Protein AF-0000000080190382 (afdb_homodimer)

Radius of gyration: 27.74 Å; Cα contacts (8 Å, |Δi|>4): 2835; chains: 2; bounding box: 69×84×64 Å

InterPro domains:
  IPR012340 Nucleic acid-binding, OB-fold [SSF50249] (338-450)
  IPR016039 Thiolase-like [G3DSA:3.40.47.10] (1-316)
  IPR016039 Thiolase-like [SSF53901] (3-155)
  IPR016039 Thiolase-like [SSF53901] (144-285)
  IPR022002 ChsH2, rubredoxin-like zinc ribbon domain [PF12172] (338-370)

pLDDT: mean 93.38, std 7.92, range [48.69, 98.94]

Structure (mmCIF, N/CA/C/O backbone):
data_AF-0000000080190382-model_v1
#
loop_
_entity.id
_entity.type
_entity.pdbx_description
1 polymer 'Hydroxymethylglutaryl-CoA synthase'
#
loop_
_atom_site.group_PDB
_atom_site.id
_atom_site.type_symbol
_atom_site.label_atom_id
_atom_site.label_alt_id
_atom_site.label_comp_id
_atom_site.label_asym_id
_atom_site.label_entity_id
_atom_site.label_seq_id
_atom_site.pdbx_PDB_ins_code
_atom_site.Cartn_x
_atom_site.Cartn_y
_atom_site.Cartn_z
_atom_site.occupancy
_atom_site.B_iso_or_equiv
_atom_site.auth_seq_id
_atom_site.auth_comp_id
_atom_site.auth_asym_id
_atom_site.auth_atom_id
_atom_site.pdbx_PDB_model_num
ATOM 1 N N . MET A 1 1 ? 10.406 -15.445 15.453 1 95.19 1 MET A N 1
ATOM 2 C CA . MET A 1 1 ? 9.859 -16.344 14.445 1 95.19 1 MET A CA 1
ATOM 3 C C . MET A 1 1 ? 10.953 -16.844 13.5 1 95.19 1 MET A C 1
ATOM 5 O O . MET A 1 1 ? 11.992 -16.188 13.359 1 95.19 1 MET A O 1
ATOM 9 N N . ARG A 1 2 ? 10.711 -18.094 13 1 97.88 2 ARG A N 1
ATOM 10 C CA . ARG A 1 2 ? 11.641 -18.766 12.094 1 97.88 2 ARG A CA 1
ATOM 11 C C . ARG A 1 2 ? 11 -19.031 10.742 1 97.88 2 ARG A C 1
ATOM 13 O O . ARG A 1 2 ? 9.773 -18.938 10.602 1 97.88 2 ARG A O 1
ATOM 20 N N . VAL A 1 3 ? 11.844 -19.25 9.734 1 98.69 3 VAL A N 1
ATOM 21 C CA . VAL A 1 3 ? 11.352 -19.578 8.398 1 98.69 3 VAL A CA 1
ATOM 22 C C . VAL A 1 3 ? 10.992 -21.062 8.328 1 98.69 3 VAL A C 1
ATOM 24 O O . VAL A 1 3 ? 11.844 -21.922 8.555 1 98.69 3 VAL A O 1
ATOM 27 N N . ALA A 1 4 ? 9.742 -21.344 7.906 1 98.62 4 ALA A N 1
ATOM 28 C CA . ALA A 1 4 ? 9.266 -22.734 7.91 1 98.62 4 ALA A CA 1
ATOM 29 C C . ALA A 1 4 ? 9.164 -23.281 6.492 1 98.62 4 ALA A C 1
ATOM 31 O O . ALA A 1 4 ? 9.258 -24.484 6.281 1 98.62 4 ALA A O 1
ATOM 32 N N . GLY A 1 5 ? 8.977 -22.453 5.559 1 98.62 5 GLY A N 1
ATOM 33 C CA . GLY A 1 5 ? 8.867 -22.812 4.152 1 98.62 5 GLY A CA 1
ATOM 34 C C . GLY A 1 5 ? 8.914 -21.609 3.23 1 98.62 5 GLY A C 1
ATOM 35 O O . GLY A 1 5 ? 8.594 -20.484 3.643 1 98.62 5 GLY A O 1
ATOM 36 N N . VAL A 1 6 ? 9.383 -21.875 2.045 1 98.75 6 VAL A N 1
ATOM 37 C CA . VAL A 1 6 ? 9.484 -20.812 1.037 1 98.75 6 VAL A CA 1
ATOM 38 C C . VAL A 1 6 ? 8.875 -21.297 -0.277 1 98.75 6 VAL A C 1
ATOM 40 O O . VAL A 1 6 ? 9.031 -22.469 -0.647 1 98.75 6 VAL A O 1
ATOM 43 N N . GLY A 1 7 ? 8.078 -20.453 -0.912 1 98.62 7 GLY A N 1
ATOM 44 C CA . GLY A 1 7 ? 7.504 -20.703 -2.227 1 98.62 7 GLY A CA 1
ATOM 45 C C . GLY A 1 7 ? 7.766 -19.578 -3.213 1 98.62 7 GLY A C 1
ATOM 46 O O . GLY A 1 7 ? 7.934 -18.422 -2.816 1 98.62 7 GLY A O 1
ATOM 47 N N . ALA A 1 8 ? 7.859 -19.938 -4.48 1 98.56 8 ALA A N 1
ATOM 48 C CA . ALA A 1 8 ? 8.031 -18.922 -5.516 1 98.56 8 ALA A CA 1
ATOM 49 C C . ALA A 1 8 ? 7.309 -19.312 -6.801 1 98.56 8 ALA A C 1
ATOM 51 O O . ALA A 1 8 ? 7.117 -20.5 -7.066 1 98.56 8 ALA A O 1
ATOM 52 N N . TYR A 1 9 ? 6.898 -18.359 -7.504 1 98.06 9 TYR A N 1
ATOM 53 C CA . TYR A 1 9 ? 6.25 -18.516 -8.797 1 98.06 9 TYR A CA 1
ATOM 54 C C . TYR A 1 9 ? 6.68 -17.422 -9.766 1 98.06 9 TYR A C 1
ATOM 56 O O . TYR A 1 9 ? 6.496 -16.234 -9.477 1 98.06 9 TYR A O 1
ATOM 64 N N . VAL A 1 10 ? 7.246 -17.75 -10.859 1 98.38 10 VAL A N 1
ATOM 65 C CA . VAL A 1 10 ? 7.539 -16.875 -11.977 1 98.38 10 VAL A CA 1
ATOM 66 C C . VAL A 1 10 ? 6.809 -17.359 -13.227 1 98.38 10 VAL A C 1
ATOM 68 O O . VAL A 1 10 ? 6.855 -18.547 -13.555 1 98.38 10 VAL A O 1
ATOM 71 N N . PRO A 1 11 ? 6.09 -16.438 -13.891 1 96.12 11 PRO A N 1
ATOM 72 C CA . PRO A 1 11 ? 5.352 -16.875 -15.086 1 96.12 11 PRO A CA 1
ATOM 73 C C . PRO A 1 11 ? 6.242 -17.562 -16.109 1 96.12 11 PRO A C 1
ATOM 75 O O . PRO A 1 11 ? 7.453 -17.312 -16.156 1 96.12 11 PRO A O 1
ATOM 78 N N . ARG A 1 12 ? 5.645 -18.312 -16.953 1 94.88 12 ARG A N 1
ATOM 79 C CA . ARG A 1 12 ? 6.383 -19.234 -17.828 1 94.88 12 ARG A CA 1
ATOM 80 C C . ARG A 1 12 ? 6.984 -18.5 -19.016 1 94.88 12 ARG A C 1
ATOM 82 O O . ARG A 1 12 ? 7.984 -18.938 -19.578 1 94.88 12 ARG A O 1
ATOM 89 N N . PHE A 1 13 ? 6.43 -17.422 -19.453 1 96.31 13 PHE A N 1
ATOM 90 C CA . PHE A 1 13 ? 6.836 -16.75 -20.688 1 96.31 13 PHE A CA 1
ATOM 91 C C . PHE A 1 13 ? 8.023 -15.836 -20.438 1 96.31 13 PHE A C 1
ATOM 93 O O . PHE A 1 13 ? 8.125 -15.211 -19.391 1 96.31 13 PHE A O 1
ATOM 100 N N . ARG A 1 14 ? 8.93 -15.805 -21.438 1 97.88 14 ARG A N 1
ATOM 101 C CA . ARG A 1 14 ? 10.102 -14.938 -21.422 1 97.88 14 ARG A CA 1
ATOM 102 C C . ARG A 1 14 ? 10.141 -14.055 -22.672 1 97.88 14 ARG A C 1
ATOM 104 O O . ARG A 1 14 ? 9.836 -14.508 -23.766 1 97.88 14 ARG A O 1
ATOM 111 N N . LEU A 1 15 ? 10.359 -12.844 -22.469 1 98 15 LEU A N 1
ATOM 112 C CA . LEU A 1 15 ? 10.695 -11.914 -23.547 1 98 15 LEU A CA 1
ATOM 113 C C . LEU A 1 15 ? 12.18 -11.594 -23.547 1 98 15 LEU A C 1
ATOM 115 O O . LEU A 1 15 ? 12.664 -10.875 -22.672 1 98 15 LEU A O 1
ATOM 119 N N . PRO A 1 16 ? 12.898 -12.117 -24.516 1 98.25 16 PRO A N 1
ATOM 120 C CA . PRO A 1 16 ? 14.328 -11.812 -24.562 1 98.25 16 PRO A CA 1
ATOM 121 C C . PRO A 1 16 ? 14.609 -10.328 -24.766 1 98.25 16 PRO A C 1
ATOM 123 O O . PRO A 1 16 ? 13.906 -9.664 -25.531 1 98.25 16 PRO A O 1
ATOM 126 N N . THR A 1 17 ? 15.648 -9.812 -24.109 1 97.56 17 THR A N 1
ATOM 127 C CA . THR A 1 17 ? 16 -8.406 -24.266 1 97.56 17 THR A CA 1
ATOM 128 C C . THR A 1 17 ? 16.438 -8.109 -25.703 1 97.56 17 THR A C 1
ATOM 130 O O . THR A 1 17 ? 16.25 -6.996 -26.188 1 97.56 17 THR A O 1
ATOM 133 N N . ASP A 1 18 ? 16.984 -9.109 -26.375 1 97.31 18 ASP A N 1
ATOM 134 C CA . ASP A 1 18 ? 17.312 -8.953 -27.781 1 97.31 18 ASP A CA 1
ATOM 135 C C . ASP A 1 18 ? 16.078 -8.641 -28.625 1 97.31 18 ASP A C 1
ATOM 137 O O . ASP A 1 18 ? 16.141 -7.859 -29.578 1 97.31 18 ASP A O 1
ATOM 141 N N . ALA A 1 19 ? 15 -9.305 -28.312 1 97.38 19 ALA A N 1
ATOM 142 C CA . ALA A 1 19 ? 13.742 -9.039 -29.016 1 97.38 19 ALA A CA 1
ATOM 143 C C . ALA A 1 19 ? 13.266 -7.609 -28.766 1 97.38 19 ALA A C 1
ATOM 145 O O . ALA A 1 19 ? 12.688 -6.98 -29.641 1 97.38 19 ALA A O 1
ATOM 146 N N . ILE A 1 20 ? 13.477 -7.117 -27.578 1 97.38 20 ILE A N 1
ATOM 147 C CA . ILE A 1 20 ? 13.148 -5.73 -27.266 1 97.38 20 ILE A CA 1
ATOM 148 C C . ILE A 1 20 ? 14.016 -4.793 -28.109 1 97.38 20 ILE A C 1
ATOM 150 O O . ILE A 1 20 ? 13.516 -3.848 -28.719 1 97.38 20 ILE A O 1
ATOM 154 N N . ALA A 1 21 ? 15.312 -5.059 -28.125 1 97.31 21 ALA A N 1
ATOM 155 C CA . ALA A 1 21 ? 16.25 -4.242 -28.891 1 97.31 21 ALA A CA 1
ATOM 156 C C . ALA A 1 21 ? 15.875 -4.223 -30.375 1 97.31 21 ALA A C 1
ATOM 158 O O . ALA A 1 21 ? 15.961 -3.18 -31.031 1 97.31 21 ALA A O 1
ATOM 159 N N . ASP A 1 22 ? 15.547 -5.34 -30.828 1 96.94 22 ASP A N 1
ATOM 160 C CA . ASP A 1 22 ? 15.172 -5.457 -32.219 1 96.94 22 ASP A CA 1
ATOM 161 C C . ASP A 1 22 ? 13.922 -4.629 -32.531 1 96.94 22 ASP A C 1
ATOM 163 O O . ASP A 1 22 ? 13.844 -3.982 -33.594 1 96.94 22 ASP A O 1
ATOM 167 N N . ALA A 1 23 ? 12.992 -4.711 -31.688 1 96.31 23 ALA A N 1
ATOM 168 C CA . ALA A 1 23 ? 11.703 -4.055 -31.922 1 96.31 23 ALA A CA 1
ATOM 169 C C . ALA A 1 23 ? 11.82 -2.543 -31.734 1 96.31 23 ALA A C 1
ATOM 171 O O . ALA A 1 23 ? 11.18 -1.772 -32.469 1 96.31 23 ALA A O 1
ATOM 172 N N . LEU A 1 24 ? 12.625 -2.109 -30.719 1 96.12 24 LEU A N 1
ATOM 173 C CA . LEU A 1 24 ? 12.633 -0.7 -30.344 1 96.12 24 LEU A CA 1
ATOM 174 C C . LEU A 1 24 ? 13.906 -0.014 -30.828 1 96.12 24 LEU A C 1
ATOM 176 O O . LEU A 1 24 ? 14.031 1.209 -30.734 1 96.12 24 LEU A O 1
ATOM 180 N N . GLY A 1 25 ? 14.82 -0.736 -31.281 1 96 25 GLY A N 1
ATOM 181 C CA . GLY A 1 25 ? 16.094 -0.208 -31.75 1 96 25 GLY A CA 1
ATOM 182 C C . GLY A 1 25 ? 17.125 -0.099 -30.641 1 96 25 GLY A C 1
ATOM 183 O O . GLY A 1 25 ? 18.312 0.165 -30.906 1 96 25 GLY A O 1
ATOM 184 N N . GLN A 1 26 ? 16.656 -0.308 -29.406 1 95.12 26 GLN A N 1
ATOM 185 C CA . GLN A 1 26 ? 17.547 -0.231 -28.25 1 95.12 26 GLN A CA 1
ATOM 186 C C . GLN A 1 26 ? 16.984 -1.002 -27.062 1 95.12 26 GLN A C 1
ATOM 188 O O . GLN A 1 26 ? 15.789 -1.314 -27.031 1 95.12 26 GLN A O 1
ATOM 193 N N . CYS A 1 27 ? 17.891 -1.335 -26.156 1 95.69 27 CYS A N 1
ATOM 194 C CA . CYS A 1 27 ? 17.5 -1.928 -24.875 1 95.69 27 CYS A CA 1
ATOM 195 C C . CYS A 1 27 ? 18.469 -1.519 -23.766 1 95.69 27 CYS A C 1
ATOM 197 O O . CYS A 1 27 ? 19.672 -1.727 -23.891 1 95.69 27 CYS A O 1
ATOM 199 N N . HIS A 1 28 ? 17.891 -0.984 -22.703 1 94.19 28 HIS A N 1
ATOM 200 C CA . HIS A 1 28 ? 18.703 -0.435 -21.625 1 94.19 28 HIS A CA 1
ATOM 201 C C . HIS A 1 28 ? 18.562 -1.268 -20.359 1 94.19 28 HIS A C 1
ATOM 203 O O . HIS A 1 28 ? 18.891 -0.799 -19.266 1 94.19 28 HIS A O 1
ATOM 209 N N . ALA A 1 29 ? 18.016 -2.426 -20.453 1 95.38 29 ALA A N 1
ATOM 210 C CA . ALA A 1 29 ? 17.953 -3.334 -19.312 1 95.38 29 ALA A CA 1
ATOM 211 C C . ALA A 1 29 ? 19.297 -4.008 -19.062 1 95.38 29 ALA A C 1
ATOM 213 O O . ALA A 1 29 ? 19.5 -5.168 -19.438 1 95.38 29 ALA A O 1
ATOM 214 N N . ARG A 1 30 ? 20.219 -3.406 -18.359 1 94.69 30 ARG A N 1
ATOM 215 C CA . ARG A 1 30 ? 21.594 -3.863 -18.188 1 94.69 30 ARG A CA 1
ATOM 216 C C . ARG A 1 30 ? 21.641 -5.191 -17.438 1 94.69 30 ARG A C 1
ATOM 218 O O . ARG A 1 30 ? 21.031 -5.336 -16.375 1 94.69 30 ARG A O 1
ATOM 225 N N . GLY A 1 31 ? 22.25 -6.102 -17.984 1 97.25 31 GLY A N 1
ATOM 226 C CA . GLY A 1 31 ? 22.5 -7.375 -17.328 1 97.25 31 GLY A CA 1
ATOM 227 C C . GLY A 1 31 ? 21.297 -8.305 -17.359 1 97.25 31 GLY A C 1
ATOM 228 O O . GLY A 1 31 ? 21.312 -9.344 -16.688 1 97.25 31 GLY A O 1
ATOM 229 N N . VAL A 1 32 ? 20.25 -7.941 -18.047 1 98.19 32 VAL A N 1
ATOM 230 C CA . VAL A 1 32 ? 19.047 -8.766 -18.141 1 98.19 32 VAL A CA 1
ATOM 231 C C . VAL A 1 32 ? 19.016 -9.469 -19.5 1 98.19 32 VAL A C 1
ATOM 233 O O . VAL A 1 32 ? 19.141 -8.836 -20.547 1 98.19 32 VAL A O 1
ATOM 236 N N . GLU A 1 33 ? 18.859 -10.75 -19.469 1 97.88 33 GLU A N 1
ATOM 237 C CA . GLU A 1 33 ? 18.812 -11.547 -20.688 1 97.88 33 GLU A CA 1
ATOM 238 C C . GLU A 1 33 ? 17.391 -11.672 -21.219 1 97.88 33 GLU A C 1
ATOM 240 O O . GLU A 1 33 ? 17.172 -11.703 -22.438 1 97.88 33 GLU A O 1
ATOM 245 N N . ALA A 1 34 ? 16.5 -11.805 -20.344 1 98.12 34 ALA A N 1
ATOM 246 C CA . ALA A 1 34 ? 15.078 -11.906 -20.656 1 98.12 34 ALA A CA 1
ATOM 247 C C . ALA A 1 34 ? 14.219 -11.469 -19.484 1 98.12 34 ALA A C 1
ATOM 249 O O . ALA A 1 34 ? 14.664 -11.523 -18.328 1 98.12 34 ALA A O 1
ATOM 250 N N . VAL A 1 35 ? 13.062 -11.031 -19.766 1 98.25 35 VAL A N 1
ATOM 251 C CA . VAL A 1 35 ? 12.148 -10.664 -18.703 1 98.25 35 VAL A CA 1
ATOM 252 C C . VAL A 1 35 ? 10.938 -11.602 -18.703 1 98.25 35 VAL A C 1
ATOM 254 O O . VAL A 1 35 ? 10.469 -12.016 -19.766 1 98.25 35 VAL A O 1
ATOM 257 N N . ALA A 1 36 ? 10.516 -11.977 -17.469 1 98.38 36 ALA A N 1
ATOM 258 C CA . ALA A 1 36 ? 9.328 -12.812 -17.328 1 98.38 36 ALA A CA 1
ATOM 259 C C . ALA A 1 36 ? 8.055 -12.023 -17.625 1 98.38 36 ALA A C 1
ATOM 261 O O . ALA A 1 36 ? 7.906 -10.891 -17.172 1 98.38 36 ALA A O 1
ATOM 262 N N . VAL A 1 37 ? 7.082 -12.609 -18.344 1 97.62 37 VAL A N 1
ATOM 263 C CA . VAL A 1 37 ? 5.84 -11.961 -18.766 1 97.62 37 VAL A CA 1
ATOM 264 C C . VAL A 1 37 ? 4.648 -12.812 -18.328 1 97.62 37 VAL A C 1
ATOM 266 O O . VAL A 1 37 ? 4.559 -13.992 -18.672 1 97.62 37 VAL A O 1
ATOM 269 N N . PRO A 1 38 ? 3.803 -12.227 -17.5 1 97 38 PRO A N 1
ATOM 270 C CA . PRO A 1 38 ? 2.59 -12.977 -17.141 1 97 38 PRO A CA 1
ATOM 271 C C . PRO A 1 38 ? 1.734 -13.305 -18.375 1 97 38 PRO A C 1
ATOM 273 O O . PRO A 1 38 ? 1.685 -12.523 -19.328 1 97 38 PRO A O 1
ATOM 276 N N . ASP A 1 39 ? 1.044 -14.469 -18.312 1 95.06 39 ASP A N 1
ATOM 277 C CA . ASP A 1 39 ? 0.042 -14.758 -19.344 1 95.06 39 ASP A CA 1
ATOM 278 C C . ASP A 1 39 ? -1.169 -13.836 -19.203 1 95.06 39 ASP A C 1
ATOM 280 O O . ASP A 1 39 ? -1.256 -13.062 -18.25 1 95.06 39 ASP A O 1
ATOM 284 N N . ALA A 1 40 ? -2.092 -13.945 -20.172 1 92.88 40 ALA A N 1
ATOM 285 C CA . ALA A 1 40 ? -3.244 -13.047 -20.25 1 92.88 40 ALA A CA 1
ATOM 286 C C . ALA A 1 40 ? -4.145 -13.211 -19.031 1 92.88 40 ALA A C 1
ATOM 288 O O . ALA A 1 40 ? -4.84 -12.273 -18.625 1 92.88 40 ALA A O 1
ATOM 289 N N . ASP A 1 41 ? -4.121 -14.383 -18.422 1 95 41 ASP A N 1
ATOM 290 C CA . ASP A 1 41 ? -4.988 -14.656 -17.281 1 95 41 ASP A CA 1
ATOM 291 C C . ASP A 1 41 ? -4.195 -14.656 -15.984 1 95 41 ASP A C 1
ATOM 293 O O . ASP A 1 41 ? -4.641 -15.227 -14.977 1 95 41 ASP A O 1
ATOM 297 N N . GLU A 1 42 ? -3.059 -14.125 -15.961 1 96.75 42 GLU A N 1
ATOM 298 C CA . GLU A 1 42 ? -2.238 -14.008 -14.758 1 96.75 42 GLU A CA 1
ATOM 299 C C . GLU A 1 42 ? -2.021 -12.539 -14.383 1 96.75 42 GLU A C 1
ATOM 301 O O . GLU A 1 42 ? -1.964 -11.672 -15.258 1 96.75 42 GLU A O 1
ATOM 306 N N . ASP A 1 43 ? -1.979 -12.273 -13.156 1 97.38 43 ASP A N 1
ATOM 307 C CA . ASP A 1 43 ? -1.593 -10.969 -12.617 1 97.38 43 ASP A CA 1
ATOM 308 C C . ASP A 1 43 ? -0.883 -11.125 -11.273 1 97.38 43 ASP A C 1
ATOM 310 O O . ASP A 1 43 ? -0.526 -12.242 -10.875 1 97.38 43 ASP A O 1
ATOM 314 N N . ALA A 1 44 ? -0.586 -10.008 -10.641 1 98.56 44 ALA A N 1
ATOM 315 C CA . ALA A 1 44 ? 0.191 -10.039 -9.406 1 98.56 44 ALA A CA 1
ATOM 316 C C . ALA A 1 44 ? -0.518 -10.867 -8.336 1 98.56 44 ALA A C 1
ATOM 318 O O . ALA A 1 44 ? 0.131 -11.531 -7.527 1 98.56 44 ALA A O 1
ATOM 319 N N . LEU A 1 45 ? -1.831 -10.828 -8.289 1 98.69 45 LEU A N 1
ATOM 320 C CA . LEU A 1 45 ? -2.584 -11.539 -7.266 1 98.69 45 LEU A CA 1
ATOM 321 C C . LEU A 1 45 ? -2.566 -13.047 -7.527 1 98.69 45 LEU A C 1
ATOM 323 O O . LEU A 1 45 ? -2.432 -13.836 -6.594 1 98.69 45 LEU A O 1
ATOM 327 N N . THR A 1 46 ? -2.748 -13.492 -8.781 1 98.31 46 THR A N 1
ATOM 328 C CA . THR A 1 46 ? -2.707 -14.914 -9.086 1 98.31 46 THR A CA 1
ATOM 329 C C . THR A 1 46 ? -1.309 -15.477 -8.844 1 98.31 46 THR A C 1
ATOM 331 O O . THR A 1 46 ? -1.163 -16.609 -8.391 1 98.31 46 THR A O 1
ATOM 334 N N . MET A 1 47 ? -0.312 -14.656 -9.133 1 98.56 47 MET A N 1
ATOM 335 C CA . MET A 1 47 ? 1.051 -15.094 -8.852 1 98.56 47 MET A CA 1
ATOM 336 C C . MET A 1 47 ? 1.282 -15.219 -7.352 1 98.56 47 MET A C 1
ATOM 338 O O . MET A 1 47 ? 1.96 -16.141 -6.895 1 98.56 47 MET A O 1
ATOM 342 N N . ALA A 1 48 ? 0.749 -14.266 -6.645 1 98.88 48 ALA A N 1
ATOM 343 C CA . ALA A 1 48 ? 0.829 -14.344 -5.188 1 98.88 48 ALA A CA 1
ATOM 344 C C . ALA A 1 48 ? 0.183 -15.625 -4.664 1 98.88 48 ALA A C 1
ATOM 346 O O . ALA A 1 48 ? 0.714 -16.266 -3.758 1 98.88 48 ALA A O 1
ATOM 347 N N . ALA A 1 49 ? -0.956 -15.992 -5.191 1 98.62 49 ALA A N 1
ATOM 348 C CA . ALA A 1 49 ? -1.652 -17.203 -4.777 1 98.62 49 ALA A CA 1
ATOM 349 C C . ALA A 1 49 ? -0.806 -18.438 -5.059 1 98.62 49 ALA A C 1
ATOM 351 O O . ALA A 1 49 ? -0.712 -19.344 -4.219 1 98.62 49 ALA A O 1
ATOM 352 N N . GLU A 1 50 ? -0.218 -18.5 -6.219 1 97.75 50 GLU A N 1
ATOM 353 C CA . GLU A 1 50 ? 0.645 -19.625 -6.59 1 97.75 50 GLU A CA 1
ATOM 354 C C . GLU A 1 50 ? 1.836 -19.734 -5.645 1 97.75 50 GLU A C 1
ATOM 356 O O . GLU A 1 50 ? 2.146 -20.828 -5.16 1 97.75 50 GLU A O 1
ATOM 361 N N . ALA A 1 51 ? 2.488 -18.625 -5.395 1 98.62 51 ALA A N 1
ATOM 362 C CA . ALA A 1 51 ? 3.635 -18.625 -4.488 1 98.62 51 ALA A CA 1
ATOM 363 C C . ALA A 1 51 ? 3.215 -19.016 -3.074 1 98.62 51 ALA A C 1
ATOM 365 O O . ALA A 1 51 ? 3.914 -19.781 -2.396 1 98.62 51 ALA A O 1
ATOM 366 N N . GLY A 1 52 ? 2.104 -18.469 -2.604 1 98.69 52 GLY A N 1
ATOM 367 C CA . GLY A 1 52 ? 1.594 -18.766 -1.277 1 98.69 52 GLY A CA 1
ATOM 368 C C . GLY A 1 52 ? 1.266 -20.234 -1.093 1 98.69 52 GLY A C 1
ATOM 369 O O . GLY A 1 52 ? 1.612 -20.844 -0.07 1 98.69 52 GLY A O 1
ATOM 370 N N . GLU A 1 53 ? 0.569 -20.812 -2.074 1 97.31 53 GLU A N 1
ATOM 371 C CA . GLU A 1 53 ? 0.247 -22.234 -2.027 1 97.31 53 GLU A CA 1
ATOM 372 C C . GLU A 1 53 ? 1.511 -23.094 -1.918 1 97.31 53 GLU A C 1
ATOM 374 O O . GLU A 1 53 ? 1.565 -24.031 -1.126 1 97.31 53 GLU A O 1
ATOM 379 N N . ARG A 1 54 ? 2.459 -22.75 -2.697 1 97.69 54 ARG A N 1
ATOM 380 C CA . ARG A 1 54 ? 3.721 -23.484 -2.711 1 97.69 54 ARG A CA 1
ATOM 381 C C . ARG A 1 54 ? 4.438 -23.375 -1.37 1 97.69 54 ARG A C 1
ATOM 383 O O . ARG A 1 54 ? 5.008 -24.344 -0.879 1 97.69 54 ARG A O 1
ATOM 390 N N . ALA A 1 55 ? 4.461 -22.172 -0.783 1 98.69 55 ALA A N 1
ATOM 391 C CA . ALA A 1 55 ? 5.117 -21.969 0.507 1 98.69 55 ALA A CA 1
ATOM 392 C C . ALA A 1 55 ? 4.426 -22.781 1.604 1 98.69 55 ALA A C 1
ATOM 394 O O . ALA A 1 55 ? 5.09 -23.375 2.449 1 98.69 55 ALA A O 1
ATOM 395 N N . LEU A 1 56 ? 3.084 -22.734 1.625 1 98.38 56 LEU A N 1
ATOM 396 C CA . LEU A 1 56 ? 2.322 -23.484 2.621 1 98.38 56 LEU A CA 1
ATOM 397 C C . LEU A 1 56 ? 2.557 -24.984 2.471 1 98.38 56 LEU A C 1
ATOM 399 O O . LEU A 1 56 ? 2.729 -25.703 3.465 1 98.38 56 LEU A O 1
ATOM 403 N N . ASP A 1 57 ? 2.59 -25.453 1.213 1 97.06 57 ASP A N 1
ATOM 404 C CA . ASP A 1 57 ? 2.885 -26.859 0.936 1 97.06 57 ASP A CA 1
ATOM 405 C C . ASP A 1 57 ? 4.281 -27.234 1.425 1 97.06 57 ASP A C 1
ATOM 407 O O . ASP A 1 57 ? 4.465 -28.281 2.039 1 97.06 57 ASP A O 1
ATOM 411 N N . ALA A 1 58 ? 5.23 -26.391 1.112 1 98 58 ALA A N 1
ATOM 412 C CA . ALA A 1 58 ? 6.605 -26.625 1.546 1 98 58 ALA A CA 1
ATOM 413 C C . ALA A 1 58 ? 6.691 -26.719 3.066 1 98 58 ALA A C 1
ATOM 415 O O . ALA A 1 58 ? 7.363 -27.594 3.605 1 98 58 ALA A O 1
ATOM 416 N N . ALA A 1 59 ? 6.012 -25.859 3.736 1 98.06 59 ALA A N 1
ATOM 417 C CA . ALA A 1 59 ? 6.062 -25.797 5.195 1 98.06 59 ALA A CA 1
ATOM 418 C C . ALA A 1 59 ? 5.223 -26.906 5.816 1 98.06 59 ALA A C 1
ATOM 420 O O . ALA A 1 59 ? 5.344 -27.188 7.012 1 98.06 59 ALA A O 1
ATOM 421 N N . GLY A 1 60 ? 4.344 -27.547 5.035 1 97.44 60 GLY A N 1
ATOM 422 C CA . GLY A 1 60 ? 3.402 -28.516 5.566 1 97.44 60 GLY A CA 1
ATOM 423 C C . GLY A 1 60 ? 2.373 -27.906 6.5 1 97.44 60 GLY A C 1
ATOM 424 O O . GLY A 1 60 ? 2.004 -28.516 7.508 1 97.44 60 GLY A O 1
ATOM 425 N N . LEU A 1 61 ? 2.006 -26.75 6.234 1 97.06 61 LEU A N 1
ATOM 426 C CA . LEU A 1 61 ? 1.084 -26.031 7.105 1 97.06 61 LEU A CA 1
ATOM 427 C C . LEU A 1 61 ? -0.319 -26 6.508 1 97.06 61 LEU A C 1
ATOM 429 O O . LEU A 1 61 ? -0.486 -25.719 5.316 1 97.06 61 LEU A O 1
ATOM 433 N N . ASP A 1 62 ? -1.329 -26.266 7.285 1 96.19 62 ASP A N 1
ATOM 434 C CA . ASP A 1 62 ? -2.729 -26.109 6.906 1 96.19 62 ASP A CA 1
ATOM 435 C C . ASP A 1 62 ? -3.086 -24.641 6.738 1 96.19 62 ASP A C 1
ATOM 437 O O . ASP A 1 62 ? -2.855 -23.828 7.641 1 96.19 62 ASP A O 1
ATOM 441 N N . PRO A 1 63 ? -3.627 -24.328 5.609 1 97 63 PRO A N 1
ATOM 442 C CA . PRO A 1 63 ? -3.988 -22.922 5.387 1 97 63 PRO A CA 1
ATOM 443 C C . PRO A 1 63 ? -4.848 -22.344 6.512 1 97 63 PRO A C 1
ATOM 445 O O . PRO A 1 63 ? -4.715 -21.172 6.855 1 97 63 PRO A O 1
ATOM 448 N N . GLU A 1 64 ? -5.695 -23.078 7.098 1 95.5 64 GLU A N 1
ATOM 449 C CA . GLU A 1 64 ? -6.598 -22.594 8.148 1 95.5 64 GLU A CA 1
ATOM 450 C C . GLU A 1 64 ? -5.832 -22.266 9.422 1 95.5 64 GLU A C 1
ATOM 452 O O . GLU A 1 64 ? -6.355 -21.594 10.312 1 95.5 64 GLU A O 1
ATOM 457 N N . SER A 1 65 ? -4.602 -22.734 9.492 1 96.5 65 SER A N 1
ATOM 458 C CA . SER A 1 65 ? -3.801 -22.516 10.695 1 96.5 65 SER A CA 1
ATOM 459 C C . SER A 1 65 ? -3.012 -21.219 10.602 1 96.5 65 SER A C 1
ATOM 461 O O . SER A 1 65 ? -2.387 -20.781 11.57 1 96.5 65 SER A O 1
ATOM 463 N N . VAL A 1 66 ? -3.045 -20.594 9.477 1 98.25 66 VAL A N 1
ATOM 464 C CA . VAL A 1 66 ? -2.336 -19.328 9.305 1 98.25 66 VAL A CA 1
ATOM 465 C C . VAL A 1 66 ? -3.01 -18.234 10.141 1 98.25 66 VAL A C 1
ATOM 467 O O . VAL A 1 66 ? -4.215 -18.016 10.008 1 98.25 66 VAL A O 1
ATOM 470 N N . ASP A 1 67 ? -2.213 -17.625 10.953 1 98 67 ASP A N 1
ATOM 471 C CA . ASP A 1 67 ? -2.738 -16.609 11.859 1 98 67 ASP A CA 1
ATOM 472 C C . ASP A 1 67 ? -2.744 -15.234 11.195 1 98 67 ASP A C 1
ATOM 474 O O . ASP A 1 67 ? -3.617 -14.406 11.469 1 98 67 ASP A O 1
ATOM 478 N N . ALA A 1 68 ? -1.766 -14.992 10.359 1 98.44 68 ALA A N 1
ATOM 479 C CA . ALA A 1 68 ? -1.646 -13.688 9.719 1 98.44 68 ALA A CA 1
ATOM 480 C C . ALA A 1 68 ? -1.165 -13.82 8.281 1 98.44 68 ALA A C 1
ATOM 482 O O . ALA A 1 68 ? -0.353 -14.695 7.969 1 98.44 68 ALA A O 1
ATOM 483 N N . LEU A 1 69 ? -1.699 -12.953 7.402 1 98.75 69 LEU A N 1
ATOM 484 C CA . LEU A 1 69 ? -1.305 -12.828 6.004 1 98.75 69 LEU A CA 1
ATOM 485 C C . LEU A 1 69 ? -0.767 -11.438 5.711 1 98.75 69 LEU A C 1
ATOM 487 O O . LEU A 1 69 ? -1.481 -10.445 5.875 1 98.75 69 LEU A O 1
ATOM 491 N N . HIS A 1 70 ? 0.518 -11.336 5.355 1 98.88 70 HIS A N 1
ATOM 492 C CA . HIS A 1 70 ? 1.128 -10.102 4.871 1 98.88 70 HIS A CA 1
ATOM 493 C C . HIS A 1 70 ? 1.358 -10.156 3.363 1 98.88 70 HIS A C 1
ATOM 495 O O . HIS A 1 70 ? 2.098 -11.016 2.875 1 98.88 70 HIS A O 1
ATOM 501 N N . LEU A 1 71 ? 0.698 -9.297 2.645 1 98.88 71 LEU A N 1
ATOM 502 C CA . LEU A 1 71 ? 0.848 -9.211 1.197 1 98.88 71 LEU A CA 1
ATOM 503 C C . LEU A 1 71 ? 1.576 -7.93 0.802 1 98.88 71 LEU A C 1
ATOM 505 O O . LEU A 1 71 ? 1.146 -6.832 1.159 1 98.88 71 LEU A O 1
ATOM 509 N N . ALA A 1 72 ? 2.713 -8.055 0.123 1 98.88 72 ALA A N 1
ATOM 510 C CA . ALA A 1 72 ? 3.5 -6.918 -0.34 1 98.88 72 ALA A CA 1
ATOM 511 C C . ALA A 1 72 ? 3.473 -6.812 -1.862 1 98.88 72 ALA A C 1
ATOM 513 O O . ALA A 1 72 ? 3.742 -7.793 -2.562 1 98.88 72 ALA A O 1
ATOM 514 N N . SER A 1 73 ? 3.139 -5.609 -2.402 1 98.69 73 SER A N 1
ATOM 515 C CA . SER A 1 73 ? 3.111 -5.391 -3.844 1 98.69 73 SER A CA 1
ATOM 516 C C . SER A 1 73 ? 2.998 -3.908 -4.18 1 98.69 73 SER A C 1
ATOM 518 O O . SER A 1 73 ? 2.482 -3.123 -3.379 1 98.69 73 SER A O 1
ATOM 520 N N . THR A 1 74 ? 3.48 -3.527 -5.32 1 97.5 74 THR A N 1
ATOM 521 C CA . THR A 1 74 ? 3.223 -2.199 -5.867 1 97.5 74 THR A CA 1
ATOM 522 C C . THR A 1 74 ? 2.342 -2.285 -7.109 1 97.5 74 THR A C 1
ATOM 524 O O . THR A 1 74 ? 1.994 -1.263 -7.703 1 97.5 74 THR A O 1
ATOM 527 N N . THR A 1 75 ? 1.967 -3.494 -7.484 1 97.62 75 THR A N 1
ATOM 528 C CA . THR A 1 75 ? 1.339 -3.605 -8.797 1 97.62 75 THR A CA 1
ATOM 529 C C . THR A 1 75 ? 0.124 -4.527 -8.742 1 97.62 75 THR A C 1
ATOM 531 O O . THR A 1 75 ? -0.135 -5.281 -9.68 1 97.62 75 THR A O 1
ATOM 534 N N . LEU A 1 76 ? -0.533 -4.609 -7.629 1 97.56 76 LEU A N 1
ATOM 535 C CA . LEU A 1 76 ? -1.801 -5.328 -7.602 1 97.56 76 LEU A CA 1
ATOM 536 C C . LEU A 1 76 ? -2.783 -4.738 -8.609 1 97.56 76 LEU A C 1
ATOM 538 O O . LEU A 1 76 ? -2.596 -3.611 -9.078 1 97.56 76 LEU A O 1
ATOM 542 N N . PRO A 1 77 ? -3.824 -5.551 -8.977 1 95.94 77 PRO A N 1
ATOM 543 C CA . PRO A 1 77 ? -4.773 -5.082 -9.992 1 95.94 77 PRO A CA 1
ATOM 544 C C . PRO A 1 77 ? -5.523 -3.824 -9.562 1 95.94 77 PRO A C 1
ATOM 546 O O . PRO A 1 77 ? -5.992 -3.059 -10.406 1 95.94 77 PRO A O 1
ATOM 549 N N . TYR A 1 78 ? -5.629 -3.654 -8.258 1 96.81 78 TYR A N 1
ATOM 550 C CA . TYR A 1 78 ? -6.305 -2.477 -7.73 1 96.81 78 TYR A CA 1
ATOM 551 C C . TYR A 1 78 ? -5.383 -1.683 -6.812 1 96.81 78 TYR A C 1
ATOM 553 O O . TYR A 1 78 ? -4.621 -2.262 -6.035 1 96.81 78 TYR A O 1
ATOM 561 N N . GLU A 1 79 ? -5.473 -0.319 -7.008 1 96.75 79 GLU A N 1
ATOM 562 C CA . GLU A 1 79 ? -4.781 0.562 -6.07 1 96.75 79 GLU A CA 1
ATOM 563 C C . GLU A 1 79 ? -5.527 0.647 -4.742 1 96.75 79 GLU A C 1
ATOM 565 O O . GLU A 1 79 ? -4.918 0.867 -3.695 1 96.75 79 GLU A O 1
ATOM 570 N N . GLU A 1 80 ? -6.762 0.522 -4.766 1 96.88 80 GLU A N 1
ATOM 571 C CA . GLU A 1 80 ? -7.633 0.393 -3.602 1 96.88 80 GLU A CA 1
ATOM 572 C C . GLU A 1 80 ? -8.625 -0.75 -3.781 1 96.88 80 GLU A C 1
ATOM 574 O O . GLU A 1 80 ? -9.406 -0.757 -4.734 1 96.88 80 GLU A O 1
ATOM 579 N N . GLU A 1 81 ? -8.703 -1.612 -2.908 1 96.44 81 GLU A N 1
ATOM 580 C CA . GLU A 1 81 ? -9.328 -2.91 -2.666 1 96.44 81 GLU A CA 1
ATOM 581 C C . GLU A 1 81 ? -8.289 -3.951 -2.252 1 96.44 81 GLU A C 1
ATOM 583 O O . GLU A 1 81 ? -7.426 -4.32 -3.045 1 96.44 81 GLU A O 1
ATOM 588 N N . ALA A 1 82 ? -8.359 -4.289 -1.051 1 94.06 82 ALA A N 1
ATOM 589 C CA . ALA A 1 82 ? -7.312 -5.109 -0.451 1 94.06 82 ALA A CA 1
ATOM 590 C C . ALA A 1 82 ? -7.156 -6.434 -1.199 1 94.06 82 ALA A C 1
ATOM 592 O O . ALA A 1 82 ? -8.109 -7.199 -1.322 1 94.06 82 ALA A O 1
ATOM 593 N N . GLY A 1 83 ? -5.957 -6.688 -1.703 1 97.25 83 GLY A N 1
ATOM 594 C CA . GLY A 1 83 ? -5.656 -7.973 -2.314 1 97.25 83 GLY A CA 1
ATOM 595 C C . GLY A 1 83 ? -5.66 -9.117 -1.321 1 97.25 83 GLY A C 1
ATOM 596 O O . GLY A 1 83 ? -5.844 -10.281 -1.702 1 97.25 83 GLY A O 1
ATOM 597 N N . THR A 1 84 ? -5.492 -8.773 -0.041 1 97.75 84 THR A N 1
ATOM 598 C CA . THR A 1 84 ? -5.406 -9.797 0.997 1 97.75 84 THR A CA 1
ATOM 599 C C . THR A 1 84 ? -6.727 -10.555 1.119 1 97.75 84 THR A C 1
ATOM 601 O O . THR A 1 84 ? -6.734 -11.758 1.401 1 97.75 84 THR A O 1
ATOM 604 N N . SER A 1 85 ? -7.867 -9.867 0.947 1 96.5 85 SER A N 1
ATOM 605 C CA . SER A 1 85 ? -9.172 -10.523 1.047 1 96.5 85 SER A CA 1
ATOM 606 C C . SER A 1 85 ? -9.328 -11.609 -0.016 1 96.5 85 SER A C 1
ATOM 608 O O . SER A 1 85 ? -9.734 -12.727 0.29 1 96.5 85 SER A O 1
ATOM 610 N N . ARG A 1 86 ? -8.969 -11.258 -1.227 1 96.69 86 ARG A N 1
ATOM 611 C CA . ARG A 1 86 ? -9.062 -12.211 -2.322 1 96.69 86 ARG A CA 1
ATOM 612 C C . ARG A 1 86 ? -8.016 -13.312 -2.18 1 96.69 86 ARG A C 1
ATOM 614 O O . ARG A 1 86 ? -8.289 -14.484 -2.461 1 96.69 86 ARG A O 1
ATOM 621 N N . LEU A 1 87 ? -6.824 -12.898 -1.779 1 98.38 87 LEU A N 1
ATOM 622 C CA . LEU A 1 87 ? -5.754 -13.875 -1.612 1 98.38 87 LEU A CA 1
ATOM 623 C C . LEU A 1 87 ? -6.113 -14.891 -0.533 1 98.38 87 LEU A C 1
ATOM 625 O O . LEU A 1 87 ? -5.832 -16.078 -0.678 1 98.38 87 LEU A O 1
ATOM 629 N N . ARG A 1 88 ? -6.652 -14.445 0.558 1 97.5 88 ARG A N 1
ATOM 630 C CA . ARG A 1 88 ? -7.133 -15.344 1.603 1 97.5 88 ARG A CA 1
ATOM 631 C C . ARG A 1 88 ? -8.102 -16.375 1.036 1 97.5 88 ARG A C 1
ATOM 633 O O . ARG A 1 88 ? -8.008 -17.562 1.344 1 97.5 88 ARG A O 1
ATOM 640 N N . SER A 1 89 ? -9.031 -15.859 0.264 1 96.88 89 SER A N 1
ATOM 641 C CA . SER A 1 89 ? -10.039 -16.734 -0.326 1 96.88 89 SER A CA 1
ATOM 642 C C . SER A 1 89 ? -9.406 -17.75 -1.265 1 96.88 89 SER A C 1
ATOM 644 O O . SER A 1 89 ? -9.758 -18.938 -1.232 1 96.88 89 SER A O 1
ATOM 646 N N . LEU A 1 90 ? -8.5 -17.328 -2.064 1 97.69 90 LEU A N 1
ATOM 647 C CA . LEU A 1 90 ? -7.848 -18.188 -3.047 1 97.69 90 LEU A CA 1
ATOM 648 C C . LEU A 1 90 ? -7.02 -19.266 -2.357 1 97.69 90 LEU A C 1
ATOM 650 O O . LEU A 1 90 ? -6.918 -20.391 -2.857 1 97.69 90 LEU A O 1
ATOM 654 N N . LEU A 1 91 ? -6.438 -18.922 -1.208 1 97.81 91 LEU A N 1
ATOM 655 C CA . LEU A 1 91 ? -5.535 -19.828 -0.516 1 97.81 91 LEU A CA 1
ATOM 656 C C . LEU A 1 91 ? -6.293 -20.672 0.517 1 97.81 91 LEU A C 1
ATOM 658 O O . LEU A 1 91 ? -5.758 -21.641 1.048 1 97.81 91 LEU A O 1
ATOM 662 N N . GLY A 1 92 ? -7.551 -20.266 0.797 1 96.38 92 GLY A N 1
ATOM 663 C CA . GLY A 1 92 ? -8.352 -20.984 1.775 1 96.38 92 GLY A CA 1
ATOM 664 C C . GLY A 1 92 ? -7.949 -20.688 3.209 1 96.38 92 GLY A C 1
ATOM 665 O O . GLY A 1 92 ? -7.984 -21.578 4.062 1 96.38 92 GLY A O 1
ATOM 666 N N . LEU A 1 93 ? -7.457 -19.484 3.465 1 97.38 93 LEU A N 1
ATOM 667 C CA . LEU A 1 93 ? -7.129 -19.094 4.832 1 97.38 93 LEU A CA 1
ATOM 668 C C . LEU A 1 93 ? -8.391 -18.812 5.633 1 97.38 93 LEU A C 1
ATOM 670 O O . LEU A 1 93 ? -9.445 -18.531 5.059 1 97.38 93 LEU A O 1
ATOM 674 N N . GLY A 1 94 ? -8.258 -18.828 6.887 1 94.38 94 GLY A N 1
ATOM 675 C CA . GLY A 1 94 ? -9.398 -18.609 7.766 1 94.38 94 GLY A CA 1
ATOM 676 C C . GLY A 1 94 ? -9.883 -17.172 7.777 1 94.38 94 GLY A C 1
ATOM 677 O O . GLY A 1 94 ? -9.117 -16.266 7.473 1 94.38 94 GLY A O 1
ATOM 678 N N . GLU A 1 95 ? -11.094 -17 8.18 1 90.75 95 GLU A N 1
ATOM 679 C CA . GLU A 1 95 ? -11.711 -15.672 8.188 1 90.75 95 GLU A CA 1
ATOM 680 C C . GLU A 1 95 ? -11.109 -14.797 9.281 1 90.75 95 GLU A C 1
ATOM 682 O O . GLU A 1 95 ? -11.227 -13.57 9.227 1 90.75 95 GLU A O 1
ATOM 687 N N . HIS A 1 96 ? -10.438 -15.414 10.266 1 92.31 96 HIS A N 1
ATOM 688 C CA . HIS A 1 96 ? -9.859 -14.648 11.367 1 92.31 96 HIS A CA 1
ATOM 689 C C . HIS A 1 96 ? -8.367 -14.398 11.133 1 92.31 96 HIS A C 1
ATOM 691 O O . HIS A 1 96 ? -7.688 -13.852 12 1 92.31 96 HIS A O 1
ATOM 697 N N . THR A 1 97 ? -7.902 -14.852 9.969 1 95.88 97 THR A N 1
ATOM 698 C CA . THR A 1 97 ? -6.535 -14.5 9.602 1 95.88 97 THR A CA 1
ATOM 699 C C . THR A 1 97 ? -6.367 -12.984 9.539 1 95.88 97 THR A C 1
ATOM 701 O O . THR A 1 97 ? -7.02 -12.32 8.734 1 95.88 97 THR A O 1
ATOM 704 N N . GLU A 1 98 ? -5.562 -12.445 10.414 1 96.81 98 GLU A N 1
ATOM 705 C CA . GLU A 1 98 ? -5.277 -11.016 10.359 1 96.81 98 GLU A CA 1
ATOM 706 C C . GLU A 1 98 ? -4.527 -10.648 9.078 1 96.81 98 GLU A C 1
ATOM 708 O O . GLU A 1 98 ? -3.58 -11.336 8.695 1 96.81 98 GLU A O 1
ATOM 713 N N . SER A 1 99 ? -4.977 -9.656 8.406 1 96.5 99 SER A N 1
ATOM 714 C CA . SER A 1 99 ? -4.383 -9.359 7.105 1 96.5 99 SER A CA 1
ATOM 715 C C . SER A 1 99 ? -3.805 -7.945 7.074 1 96.5 99 SER A C 1
ATOM 717 O O . SER A 1 99 ? -4.348 -7.031 7.699 1 96.5 99 SER A O 1
ATOM 719 N N . ALA A 1 100 ? -2.703 -7.754 6.395 1 98.38 100 ALA A N 1
ATOM 720 C CA . ALA A 1 100 ? -2.086 -6.457 6.129 1 98.38 100 ALA A CA 1
ATOM 721 C C . ALA A 1 100 ? -1.486 -6.414 4.727 1 98.38 100 ALA A C 1
ATOM 723 O O . ALA A 1 100 ? -0.917 -7.402 4.258 1 98.38 100 ALA A O 1
ATOM 724 N N . GLN A 1 101 ? -1.708 -5.344 4.059 1 98.56 101 GLN A N 1
ATOM 725 C CA . GLN A 1 101 ? -1.125 -5.137 2.736 1 98.56 101 GLN A CA 1
ATOM 726 C C . GLN A 1 101 ? -0.067 -4.039 2.77 1 98.56 101 GLN A C 1
ATOM 728 O O . GLN A 1 101 ? -0.329 -2.93 3.24 1 98.56 101 GLN A O 1
ATOM 733 N N . PHE A 1 102 ? 1.119 -4.414 2.316 1 98.75 102 PHE A N 1
ATOM 734 C CA . PHE A 1 102 ? 2.266 -3.516 2.242 1 98.75 102 PHE A CA 1
ATOM 735 C C . PHE A 1 102 ? 2.506 -3.062 0.807 1 98.75 102 PHE A C 1
ATOM 737 O O . PHE A 1 102 ? 2.35 -3.846 -0.132 1 98.75 102 PHE A O 1
ATOM 744 N N . GLY A 1 103 ? 2.867 -1.797 0.646 1 97.88 103 GLY A N 1
ATOM 745 C CA . GLY A 1 103 ? 3.15 -1.255 -0.673 1 97.88 103 GLY A CA 1
ATOM 746 C C . GLY A 1 103 ? 4.023 -0.015 -0.634 1 97.88 103 GLY A C 1
ATOM 747 O O . GLY A 1 103 ? 4.918 0.096 0.209 1 97.88 103 GLY A O 1
ATOM 748 N N . GLY A 1 104 ? 3.961 0.78 -1.612 1 95.94 104 GLY A N 1
ATOM 749 C CA . GLY A 1 104 ? 4.648 2.061 -1.658 1 95.94 104 GLY A CA 1
ATOM 750 C C . GLY A 1 104 ? 5.988 1.994 -2.363 1 95.94 104 GLY A C 1
ATOM 751 O O . GLY A 1 104 ? 6.438 2.98 -2.953 1 95.94 104 GLY A O 1
ATOM 752 N N . SER A 1 105 ? 6.707 0.863 -2.23 1 97 105 SER A N 1
ATOM 753 C CA . SER A 1 105 ? 7.984 0.703 -2.92 1 97 105 SER A CA 1
ATOM 754 C C . SER A 1 105 ? 8.391 -0.766 -2.998 1 97 105 SER A C 1
ATOM 756 O O . SER A 1 105 ? 7.75 -1.625 -2.389 1 97 105 SER A O 1
ATOM 758 N N . THR A 1 106 ? 9.477 -1.009 -3.725 1 98 106 THR A N 1
ATOM 759 C CA . THR A 1 106 ? 9.953 -2.375 -3.9 1 98 106 THR A CA 1
ATOM 760 C C . THR A 1 106 ? 10.539 -2.914 -2.6 1 98 106 THR A C 1
ATOM 762 O O . THR A 1 106 ? 10.773 -4.117 -2.469 1 98 106 THR A O 1
ATOM 765 N N . ASP A 1 107 ? 10.695 -2.088 -1.585 1 98.38 107 ASP A N 1
ATOM 766 C CA . ASP A 1 107 ? 11.133 -2.527 -0.264 1 98.38 107 ASP A CA 1
ATOM 767 C C . ASP A 1 107 ? 9.992 -3.186 0.505 1 98.38 107 ASP A C 1
ATOM 769 O O . ASP A 1 107 ? 10.203 -3.729 1.592 1 98.38 107 ASP A O 1
ATOM 773 N N . ALA A 1 108 ? 8.789 -3.18 -0.002 1 98.75 108 ALA A N 1
ATOM 774 C CA . ALA A 1 108 ? 7.594 -3.654 0.691 1 98.75 108 ALA A CA 1
ATOM 775 C C . ALA A 1 108 ? 7.742 -5.113 1.104 1 98.75 108 ALA A C 1
ATOM 777 O O . ALA A 1 108 ? 7.23 -5.527 2.148 1 98.75 108 ALA A O 1
ATOM 778 N N . GLY A 1 109 ? 8.367 -5.902 0.27 1 98.81 109 GLY A N 1
ATOM 779 C CA . GLY A 1 109 ? 8.602 -7.289 0.646 1 98.81 109 GLY A CA 1
ATOM 780 C C . GLY A 1 109 ? 9.398 -7.434 1.929 1 98.81 109 GLY A C 1
ATOM 781 O O . GLY A 1 109 ? 9.086 -8.281 2.768 1 98.81 109 GLY A O 1
ATOM 782 N N . GLY A 1 110 ? 10.453 -6.648 2.088 1 98.75 110 GLY A N 1
ATOM 783 C CA . GLY A 1 110 ? 11.25 -6.645 3.307 1 98.75 110 GLY A CA 1
ATOM 784 C C . GLY A 1 110 ? 10.484 -6.145 4.516 1 98.75 110 GLY A C 1
ATOM 785 O O . GLY A 1 110 ? 10.594 -6.715 5.605 1 98.75 110 GLY A O 1
ATOM 786 N N . ALA A 1 111 ? 9.734 -5.074 4.273 1 98.62 111 ALA A N 1
ATOM 787 C CA . ALA A 1 111 ? 8.93 -4.531 5.363 1 98.62 111 ALA A CA 1
ATOM 788 C C . ALA A 1 111 ? 7.91 -5.559 5.852 1 98.62 111 ALA A C 1
ATOM 790 O O . ALA A 1 111 ? 7.68 -5.688 7.059 1 98.62 111 ALA A O 1
ATOM 791 N N . ALA A 1 112 ? 7.258 -6.258 4.918 1 98.88 112 ALA A N 1
ATOM 792 C CA . ALA A 1 112 ? 6.281 -7.285 5.27 1 98.88 112 ALA A CA 1
ATOM 793 C C . ALA A 1 112 ? 6.938 -8.422 6.051 1 98.88 112 ALA A C 1
ATOM 795 O O . ALA A 1 112 ? 6.363 -8.93 7.016 1 98.88 112 ALA A O 1
ATOM 796 N N . LEU A 1 113 ? 8.102 -8.828 5.609 1 98.88 113 LEU A N 1
ATOM 797 C CA . LEU A 1 113 ? 8.836 -9.875 6.305 1 98.88 113 LEU A CA 1
ATOM 798 C C . LEU A 1 113 ? 9.227 -9.43 7.711 1 98.88 113 LEU A C 1
ATOM 800 O O . LEU A 1 113 ? 9.078 -10.188 8.672 1 98.88 113 LEU A O 1
ATOM 804 N N . ALA A 1 114 ? 9.734 -8.188 7.863 1 98.56 114 ALA A N 1
ATOM 805 C CA . ALA A 1 114 ? 10.094 -7.641 9.172 1 98.56 114 ALA A CA 1
ATOM 806 C C . ALA A 1 114 ? 8.898 -7.641 10.117 1 98.56 114 ALA A C 1
ATOM 808 O O . ALA A 1 114 ? 9.016 -8.031 11.281 1 98.56 114 ALA A O 1
ATOM 809 N N . ALA A 1 115 ? 7.766 -7.215 9.594 1 98.44 115 ALA A N 1
ATOM 810 C CA . ALA A 1 115 ? 6.555 -7.195 10.406 1 98.44 115 ALA A CA 1
ATOM 811 C C . ALA A 1 115 ? 6.148 -8.602 10.828 1 98.44 115 ALA A C 1
ATOM 813 O O . ALA A 1 115 ? 5.684 -8.82 11.945 1 98.44 115 ALA A O 1
ATOM 814 N N . GLY A 1 116 ? 6.25 -9.531 9.891 1 98.5 116 GLY A N 1
ATOM 815 C CA . GLY A 1 116 ? 5.926 -10.914 10.203 1 98.5 116 GLY A CA 1
ATOM 816 C C . GLY A 1 116 ? 6.785 -11.5 11.305 1 98.5 116 GLY A C 1
ATOM 817 O O . GLY A 1 116 ? 6.312 -12.297 12.117 1 98.5 116 GLY A O 1
ATOM 818 N N . LEU A 1 117 ? 8.016 -11.094 11.367 1 98 117 LEU A N 1
ATOM 819 C CA . LEU A 1 117 ? 8.969 -11.609 12.344 1 98 117 LEU A CA 1
ATOM 820 C C . LEU A 1 117 ? 8.648 -11.086 13.742 1 98 117 LEU A C 1
ATOM 822 O O . LEU A 1 117 ? 9.125 -11.641 14.742 1 98 117 LEU A O 1
ATOM 826 N N . GLU A 1 118 ? 7.859 -9.969 13.836 1 96.5 118 GLU A N 1
ATOM 827 C CA . GLU A 1 118 ? 7.465 -9.414 15.133 1 96.5 118 GLU A CA 1
ATOM 828 C C . GLU A 1 118 ? 6.328 -10.219 15.75 1 96.5 118 GLU A C 1
ATOM 830 O O . GLU A 1 118 ? 6.039 -10.086 16.938 1 96.5 118 GLU A O 1
ATOM 835 N N . ARG A 1 119 ? 5.672 -11.062 14.922 1 96.69 119 ARG A N 1
ATOM 836 C CA . ARG A 1 119 ? 4.535 -11.844 15.406 1 96.69 119 ARG A CA 1
ATOM 837 C C . ARG A 1 119 ? 5 -13.07 16.172 1 96.69 119 ARG A C 1
ATOM 839 O O . ARG A 1 119 ? 6.203 -13.344 16.25 1 96.69 119 ARG A O 1
ATOM 846 N N . ASP A 1 120 ? 4.031 -13.805 16.812 1 95.88 120 ASP A N 1
ATOM 847 C CA . ASP A 1 120 ? 4.383 -14.992 17.578 1 95.88 120 ASP A CA 1
ATOM 848 C C . ASP A 1 120 ? 3.539 -16.188 17.156 1 95.88 120 ASP A C 1
ATOM 850 O O . ASP A 1 120 ? 3.383 -17.156 17.906 1 95.88 120 ASP A O 1
ATOM 854 N N . ALA A 1 121 ? 2.885 -16.094 16.016 1 96.94 121 ALA A N 1
ATOM 855 C CA . ALA A 1 121 ? 2.025 -17.141 15.445 1 96.94 121 ALA A CA 1
ATOM 856 C C . ALA A 1 121 ? 2.291 -17.312 13.953 1 96.94 121 ALA A C 1
ATOM 858 O O . ALA A 1 121 ? 2.904 -16.453 13.32 1 96.94 121 ALA A O 1
ATOM 859 N N . PRO A 1 122 ? 1.842 -18.453 13.359 1 98.44 122 PRO A N 1
ATOM 860 C CA . PRO A 1 122 ? 2.113 -18.719 11.945 1 98.44 122 PRO A CA 1
ATOM 861 C C . PRO A 1 122 ? 1.684 -17.562 11.039 1 98.44 122 PRO A C 1
ATOM 863 O O . PRO A 1 122 ? 0.529 -17.125 11.094 1 98.44 122 PRO A O 1
ATOM 866 N N . THR A 1 123 ? 2.619 -17.062 10.289 1 98.81 123 THR A N 1
ATOM 867 C CA . THR A 1 123 ? 2.406 -15.914 9.422 1 98.81 123 THR A CA 1
ATOM 868 C C . THR A 1 123 ? 2.869 -16.203 7.996 1 98.81 123 THR A C 1
ATOM 870 O O . THR A 1 123 ? 3.982 -16.703 7.789 1 98.81 123 THR A O 1
ATOM 873 N N . LEU A 1 124 ? 1.98 -16 7.047 1 98.94 124 LEU A N 1
ATOM 874 C CA . LEU A 1 124 ? 2.318 -16.109 5.633 1 98.94 124 LEU A CA 1
ATOM 875 C C . LEU A 1 124 ? 2.656 -14.742 5.051 1 98.94 124 LEU A C 1
ATOM 877 O O . LEU A 1 124 ? 1.825 -13.836 5.066 1 98.94 124 LEU A O 1
ATOM 881 N N . VAL A 1 125 ? 3.904 -14.562 4.598 1 98.94 125 VAL A N 1
ATOM 882 C CA . VAL A 1 125 ? 4.352 -13.344 3.928 1 98.94 125 VAL A CA 1
ATOM 883 C C . VAL A 1 125 ? 4.473 -13.602 2.426 1 98.94 125 VAL A C 1
ATOM 885 O O . VAL A 1 125 ? 5.199 -14.5 1.995 1 98.94 125 VAL A O 1
ATOM 888 N N . VAL A 1 126 ? 3.77 -12.82 1.612 1 98.94 126 VAL A N 1
ATOM 889 C CA . VAL A 1 126 ? 3.795 -12.984 0.163 1 98.94 126 VAL A CA 1
ATOM 890 C C . VAL A 1 126 ? 4.156 -11.656 -0.502 1 98.94 126 VAL A C 1
ATOM 892 O O . VAL A 1 126 ? 3.6 -10.609 -0.158 1 98.94 126 VAL A O 1
ATOM 895 N N . ALA A 1 127 ? 5.105 -11.641 -1.363 1 98.94 127 ALA A N 1
ATOM 896 C CA . ALA A 1 127 ? 5.43 -10.508 -2.229 1 98.94 127 ALA A CA 1
ATOM 897 C C . ALA A 1 127 ? 5.215 -10.859 -3.697 1 98.94 127 ALA A C 1
ATOM 899 O O . ALA A 1 127 ? 5.574 -11.953 -4.141 1 98.94 127 ALA A O 1
ATOM 900 N N . SER A 1 128 ? 4.57 -9.961 -4.426 1 98.94 128 SER A N 1
ATOM 901 C CA . SER A 1 128 ? 4.223 -10.211 -5.82 1 98.94 128 SER A CA 1
ATOM 902 C C . SER A 1 128 ? 4.164 -8.914 -6.617 1 98.94 128 SER A C 1
ATOM 904 O O . SER A 1 128 ? 3.562 -7.934 -6.176 1 98.94 128 SER A O 1
ATOM 906 N N . ASP A 1 129 ? 4.848 -8.93 -7.812 1 98.75 129 ASP A N 1
ATOM 907 C CA . ASP A 1 129 ? 4.816 -7.727 -8.633 1 98.75 129 ASP A CA 1
ATOM 908 C C . ASP A 1 129 ? 4.973 -8.062 -10.117 1 98.75 129 ASP A C 1
ATOM 910 O O . ASP A 1 129 ? 5.59 -9.078 -10.461 1 98.75 129 ASP A O 1
ATOM 914 N N . THR A 1 130 ? 4.469 -7.293 -10.938 1 98.06 130 THR A N 1
ATOM 915 C CA . THR A 1 130 ? 4.645 -7.246 -12.383 1 98.06 130 THR A CA 1
ATOM 916 C C . THR A 1 130 ? 4.676 -5.801 -12.883 1 98.06 130 THR A C 1
ATOM 918 O O . THR A 1 130 ? 3.73 -5.34 -13.523 1 98.06 130 THR A O 1
ATOM 921 N N . PRO A 1 131 ? 5.773 -5.078 -12.555 1 96.75 131 PRO A N 1
ATOM 922 C CA . PRO A 1 131 ? 5.84 -3.662 -12.922 1 96.75 131 PRO A CA 1
ATOM 923 C C . PRO A 1 131 ? 5.738 -3.434 -14.43 1 96.75 131 PRO A C 1
ATOM 925 O O . PRO A 1 131 ? 6.109 -4.312 -15.211 1 96.75 131 PRO A O 1
ATOM 928 N N . GLN A 1 132 ? 5.188 -2.312 -14.758 1 93.44 132 GLN A N 1
ATOM 929 C CA . GLN A 1 132 ? 5.148 -1.807 -16.125 1 93.44 132 GLN A CA 1
ATOM 930 C C . GLN A 1 132 ? 5.859 -0.458 -16.234 1 93.44 132 GLN A C 1
ATOM 932 O O . GLN A 1 132 ? 5.609 0.444 -15.43 1 93.44 132 GLN A O 1
ATOM 937 N N . GLY A 1 133 ? 6.785 -0.362 -17.047 1 92.69 133 GLY A N 1
ATOM 938 C CA . GLY A 1 133 ? 7.48 0.897 -17.266 1 92.69 133 GLY A CA 1
ATOM 939 C C . GLY A 1 133 ? 7.207 1.502 -18.625 1 92.69 133 GLY A C 1
ATOM 940 O O . GLY A 1 133 ? 6.473 0.927 -19.438 1 92.69 133 GLY A O 1
ATOM 941 N N . ILE A 1 134 ? 7.73 2.684 -18.75 1 91.19 134 ILE A N 1
ATOM 942 C CA . ILE A 1 134 ? 7.668 3.328 -20.047 1 91.19 134 ILE A CA 1
ATOM 943 C C . ILE A 1 134 ? 8.484 2.525 -21.062 1 91.19 134 ILE A C 1
ATOM 945 O O . ILE A 1 134 ? 9.625 2.137 -20.781 1 91.19 134 ILE A O 1
ATOM 949 N N . ASP A 1 135 ? 7.945 2.238 -22.203 1 87.25 135 ASP A N 1
ATOM 950 C CA . ASP A 1 135 ? 8.492 1.296 -23.188 1 87.25 135 ASP A CA 1
ATOM 951 C C . ASP A 1 135 ? 9.922 1.67 -23.562 1 87.25 135 ASP A C 1
ATOM 953 O O . ASP A 1 135 ? 10.766 0.794 -23.766 1 87.25 135 ASP A O 1
ATOM 957 N N . ASP A 1 136 ? 10.164 2.883 -23.672 1 89.44 136 ASP A N 1
ATOM 958 C CA . ASP A 1 136 ? 11.469 3.289 -24.188 1 89.44 136 ASP A CA 1
ATOM 959 C C . ASP A 1 136 ? 12.406 3.695 -23.047 1 89.44 136 ASP A C 1
ATOM 961 O O . ASP A 1 136 ? 13.289 4.535 -23.234 1 89.44 136 ASP A O 1
ATOM 965 N N . GLU A 1 137 ? 12.125 3.201 -21.875 1 93.19 137 GLU A N 1
ATOM 966 C CA . GLU A 1 137 ? 12.977 3.465 -20.719 1 93.19 137 GLU A CA 1
ATOM 967 C C . GLU A 1 137 ? 13.523 2.168 -20.125 1 93.19 137 GLU A C 1
ATOM 969 O O . GLU A 1 137 ? 12.945 1.097 -20.312 1 93.19 137 GLU A O 1
ATOM 974 N N . ALA A 1 138 ? 14.664 2.328 -19.391 1 93.81 138 ALA A N 1
ATOM 975 C CA . ALA A 1 138 ? 15.344 1.184 -18.797 1 93.81 138 ALA A CA 1
ATOM 976 C C . ALA A 1 138 ? 14.398 0.393 -17.891 1 93.81 138 ALA A C 1
ATOM 978 O O . ALA A 1 138 ? 14.406 -0.841 -17.906 1 93.81 138 ALA A O 1
ATOM 979 N N . LEU A 1 139 ? 13.633 1.103 -17.156 1 93.81 139 LEU A N 1
ATOM 980 C CA . LEU A 1 139 ? 12.719 0.445 -16.234 1 93.81 139 LEU A CA 1
ATOM 981 C C . LEU A 1 139 ? 11.688 -0.389 -16.984 1 93.81 139 LEU A C 1
ATOM 983 O O . LEU A 1 139 ? 11.305 -1.466 -16.516 1 93.81 139 LEU A O 1
ATOM 987 N N . GLY A 1 140 ? 11.242 0.154 -18.125 1 94.69 140 GLY A N 1
ATOM 988 C CA . GLY A 1 140 ? 10.328 -0.606 -18.953 1 94.69 140 GLY A CA 1
ATOM 989 C C . GLY A 1 140 ? 10.969 -1.824 -19.594 1 94.69 140 GLY A C 1
ATOM 990 O O . GLY A 1 140 ? 10.336 -2.879 -19.703 1 94.69 140 GLY A O 1
ATOM 991 N N . HIS A 1 141 ? 12.211 -1.704 -20.031 1 96.69 141 HIS A N 1
ATOM 992 C CA . HIS A 1 141 ? 12.938 -2.793 -20.672 1 96.69 141 HIS A CA 1
ATOM 993 C C . HIS A 1 141 ? 13.203 -3.934 -19.703 1 96.69 141 HIS A C 1
ATOM 995 O O . HIS A 1 141 ? 13.227 -5.102 -20.094 1 96.69 141 HIS A O 1
ATOM 1001 N N . ALA A 1 142 ? 13.375 -3.564 -18.438 1 97.44 142 ALA A N 1
ATOM 1002 C CA . ALA A 1 142 ? 13.781 -4.559 -17.453 1 97.44 142 ALA A CA 1
ATOM 1003 C C . ALA A 1 142 ? 12.57 -5.113 -16.703 1 97.44 142 ALA A C 1
ATOM 1005 O O . ALA A 1 142 ? 12.711 -5.992 -15.852 1 97.44 142 ALA A O 1
ATOM 1006 N N . ALA A 1 143 ? 11.383 -4.605 -17.047 1 97.56 143 ALA A N 1
ATOM 1007 C CA . ALA A 1 143 ? 10.172 -4.93 -16.281 1 97.56 143 ALA A CA 1
ATOM 1008 C C . ALA A 1 143 ? 9.812 -6.406 -16.422 1 97.56 143 ALA A C 1
ATOM 1010 O O . ALA A 1 143 ? 9.445 -6.859 -17.516 1 97.56 143 ALA A O 1
ATOM 1011 N N . GLY A 1 144 ? 9.945 -7.16 -15.383 1 98.06 144 GLY A N 1
ATOM 1012 C CA . GLY A 1 144 ? 9.57 -8.562 -15.312 1 98.06 144 GLY A CA 1
ATOM 1013 C C . GLY A 1 144 ? 8.359 -8.812 -14.43 1 98.06 144 GLY A C 1
ATOM 1014 O O . GLY A 1 144 ? 7.426 -8 -14.406 1 98.06 144 GLY A O 1
ATOM 1015 N N . ALA A 1 145 ? 8.32 -10.047 -13.844 1 98.44 145 ALA A N 1
ATOM 1016 C CA . ALA A 1 145 ? 7.195 -10.445 -13.008 1 98.44 145 ALA A CA 1
ATOM 1017 C C . ALA A 1 145 ? 7.551 -11.656 -12.148 1 98.44 145 ALA A C 1
ATOM 1019 O O . ALA A 1 145 ? 8.336 -12.508 -12.562 1 98.44 145 ALA A O 1
ATOM 1020 N N . GLY A 1 146 ? 6.926 -11.688 -10.992 1 98.62 146 GLY A N 1
ATOM 1021 C CA . GLY A 1 146 ? 7.098 -12.852 -10.141 1 98.62 146 GLY A CA 1
ATOM 1022 C C . GLY A 1 146 ? 6.516 -12.664 -8.75 1 98.62 146 GLY A C 1
ATOM 1023 O O . GLY A 1 146 ? 6.035 -11.586 -8.414 1 98.62 146 GLY A O 1
ATOM 1024 N N . ALA A 1 147 ? 6.496 -13.75 -8.031 1 98.88 147 ALA A N 1
ATOM 1025 C CA . ALA A 1 147 ? 6.012 -13.773 -6.652 1 98.88 147 ALA A CA 1
ATOM 1026 C C . ALA A 1 147 ? 6.824 -14.742 -5.801 1 98.88 147 ALA A C 1
ATOM 1028 O O . ALA A 1 147 ? 7.312 -15.758 -6.301 1 98.88 147 ALA A O 1
ATOM 1029 N N . ALA A 1 148 ? 7.004 -14.422 -4.605 1 98.88 148 ALA A N 1
ATOM 1030 C CA . ALA A 1 148 ? 7.629 -15.281 -3.604 1 98.88 148 ALA A CA 1
ATOM 1031 C C . ALA A 1 148 ? 6.898 -15.195 -2.268 1 98.88 148 ALA A C 1
ATOM 1033 O O . ALA A 1 148 ? 6.289 -14.164 -1.957 1 98.88 148 ALA A O 1
ATOM 1034 N N . ALA A 1 149 ? 6.91 -16.25 -1.528 1 98.94 149 ALA A N 1
ATOM 1035 C CA . ALA A 1 149 ? 6.215 -16.312 -0.245 1 98.94 149 ALA A CA 1
ATOM 1036 C C . ALA A 1 149 ? 7.078 -17.016 0.807 1 98.94 149 ALA A C 1
ATOM 1038 O O . ALA A 1 149 ? 7.855 -17.922 0.486 1 98.94 149 ALA A O 1
ATOM 1039 N N . VAL A 1 150 ? 6.98 -16.594 2.053 1 98.94 150 VAL A N 1
ATOM 1040 C CA . VAL A 1 150 ? 7.676 -17.156 3.203 1 98.94 150 VAL A CA 1
ATOM 1041 C C . VAL A 1 150 ? 6.676 -17.469 4.312 1 98.94 150 VAL A C 1
ATOM 1043 O O . VAL A 1 150 ? 5.871 -16.625 4.691 1 98.94 150 VAL A O 1
ATOM 1046 N N . VAL A 1 151 ? 6.68 -18.703 4.758 1 98.94 151 VAL A N 1
ATOM 1047 C CA . VAL A 1 151 ? 5.926 -19.062 5.953 1 98.94 151 VAL A CA 1
ATOM 1048 C C . VAL A 1 151 ? 6.812 -18.906 7.188 1 98.94 151 VAL A C 1
ATOM 1050 O O . VAL A 1 151 ? 7.902 -19.484 7.25 1 98.94 151 VAL A O 1
ATOM 1053 N N . LEU A 1 152 ? 6.379 -18.094 8.117 1 98.88 152 LEU A N 1
ATOM 1054 C CA . LEU A 1 152 ? 7.055 -17.922 9.398 1 98.88 152 LEU A CA 1
ATOM 1055 C C . LEU A 1 152 ? 6.336 -18.703 10.492 1 98.88 152 LEU A C 1
ATOM 1057 O O . LEU A 1 152 ? 5.109 -18.656 10.594 1 98.88 152 LEU A O 1
ATOM 1061 N N . ASP A 1 153 ? 7.094 -19.406 11.188 1 98.19 153 ASP A N 1
ATOM 1062 C CA . ASP A 1 153 ? 6.582 -20.203 12.297 1 98.19 153 ASP A CA 1
ATOM 1063 C C . ASP A 1 153 ? 7.609 -20.297 13.422 1 98.19 153 ASP A C 1
ATOM 1065 O O . ASP A 1 153 ? 8.805 -20.094 13.203 1 98.19 153 ASP A O 1
ATOM 1069 N N . ARG A 1 154 ? 7.199 -20.609 14.711 1 96 154 ARG A N 1
ATOM 1070 C CA . ARG A 1 154 ? 8.07 -20.656 15.883 1 96 154 ARG A CA 1
ATOM 1071 C C . ARG A 1 154 ? 9.117 -21.766 15.742 1 96 154 ARG A C 1
ATOM 1073 O O . ARG A 1 154 ? 10.258 -21.609 16.172 1 96 154 ARG A O 1
ATOM 1080 N N . ASP A 1 155 ? 8.695 -22.797 15.07 1 92.81 155 ASP A N 1
ATOM 1081 C CA . ASP A 1 155 ? 9.547 -23.984 15.047 1 92.81 155 ASP A CA 1
ATOM 1082 C C . ASP A 1 155 ? 10.094 -24.234 13.641 1 92.81 155 ASP A C 1
ATOM 1084 O O . ASP A 1 155 ? 10.43 -25.359 13.289 1 92.81 155 ASP A O 1
ATOM 1088 N N . GLY A 1 156 ? 10.195 -23.266 12.805 1 95.75 156 GLY A N 1
ATOM 1089 C CA . GLY A 1 156 ? 10.711 -23.438 11.461 1 95.75 156 GLY A CA 1
ATOM 1090 C C . GLY A 1 156 ? 12.195 -23.766 11.422 1 95.75 156 GLY A C 1
ATOM 1091 O O . GLY A 1 156 ? 12.922 -23.453 12.367 1 95.75 156 GLY A O 1
ATOM 1092 N N . PRO A 1 157 ? 12.641 -24.391 10.422 1 97.56 157 PRO A N 1
ATOM 1093 C CA . PRO A 1 157 ? 14.039 -24.812 10.32 1 97.56 157 PRO A CA 1
ATOM 1094 C C . PRO A 1 157 ? 14.977 -23.641 10.008 1 97.56 157 PRO A C 1
ATOM 1096 O O . PRO A 1 157 ? 16.203 -23.797 10.109 1 97.56 157 PRO A O 1
ATOM 1099 N N . GLY A 1 158 ? 14.508 -22.547 9.531 1 98.12 158 GLY A N 1
ATOM 1100 C CA . GLY A 1 158 ? 15.336 -21.406 9.164 1 98.12 158 GLY A CA 1
ATOM 1101 C C . GLY A 1 158 ? 15.359 -20.312 10.211 1 98.12 158 GLY A C 1
ATOM 1102 O O . GLY A 1 158 ? 14.305 -19.781 10.586 1 98.12 158 GLY A O 1
ATOM 1103 N N . ARG A 1 159 ? 16.531 -20 10.641 1 97.69 159 ARG A N 1
ATOM 1104 C CA . ARG A 1 159 ? 16.703 -18.938 11.625 1 97.69 159 ARG A CA 1
ATOM 1105 C C . ARG A 1 159 ? 17.031 -17.609 10.945 1 97.69 159 ARG A C 1
ATOM 1107 O O . ARG A 1 159 ? 17.812 -17.562 10 1 97.69 159 ARG A O 1
ATOM 1114 N N . VAL A 1 160 ? 16.359 -16.531 11.375 1 97.62 160 VAL A N 1
ATOM 1115 C CA . VAL A 1 160 ? 16.797 -15.195 11.023 1 97.62 160 VAL A CA 1
ATOM 1116 C C . VAL A 1 160 ? 17.812 -14.695 12.047 1 97.62 160 VAL A C 1
ATOM 1118 O O . VAL A 1 160 ? 17.438 -14.195 13.109 1 97.62 160 VAL A O 1
ATOM 1121 N N . ALA A 1 161 ? 19.078 -14.719 11.688 1 96.69 161 ALA A N 1
ATOM 1122 C CA . ALA A 1 161 ? 20.188 -14.539 12.625 1 96.69 161 ALA A CA 1
ATOM 1123 C C . ALA A 1 161 ? 20.469 -13.055 12.859 1 96.69 161 ALA A C 1
ATOM 1125 O O . ALA A 1 161 ? 21.25 -12.695 13.734 1 96.69 161 ALA A O 1
ATOM 1126 N N . GLY A 1 162 ? 19.828 -12.227 12.164 1 95.88 162 GLY A N 1
ATOM 1127 C CA . GLY A 1 162 ? 19.953 -10.789 12.289 1 95.88 162 GLY A CA 1
ATOM 1128 C C . GLY A 1 162 ? 19.094 -10.023 11.305 1 95.88 162 GLY A C 1
ATOM 1129 O O . GLY A 1 162 ? 18.703 -10.562 10.266 1 95.88 162 GLY A O 1
ATOM 1130 N N . ARG A 1 163 ? 18.797 -8.836 11.648 1 96.19 163 ARG A N 1
ATOM 1131 C CA . ARG A 1 163 ? 18.062 -7.961 10.75 1 96.19 163 ARG A CA 1
ATOM 1132 C C . ARG A 1 163 ? 18.5 -6.508 10.93 1 96.19 163 ARG A C 1
ATOM 1134 O O . ARG A 1 163 ? 19.047 -6.145 11.961 1 96.19 163 ARG A O 1
ATOM 1141 N N . GLY A 1 164 ? 18.359 -5.703 9.906 1 96.69 164 GLY A N 1
ATOM 1142 C CA . GLY A 1 164 ? 18.641 -4.277 9.891 1 96.69 164 GLY A CA 1
ATOM 1143 C C . GLY A 1 164 ? 17.781 -3.508 8.906 1 96.69 164 GLY A C 1
ATOM 1144 O O . GLY A 1 164 ? 17.094 -4.105 8.078 1 96.69 164 GLY A O 1
ATOM 1145 N N . SER A 1 165 ? 17.734 -2.26 9.078 1 96.75 165 SER A N 1
ATOM 1146 C CA . SER A 1 165 ? 17.016 -1.375 8.172 1 96.75 165 SER A CA 1
ATOM 1147 C C . SER A 1 165 ? 17.703 -0.015 8.07 1 96.75 165 SER A C 1
ATOM 1149 O O . SER A 1 165 ? 18.469 0.368 8.945 1 96.75 165 SER A O 1
ATOM 1151 N N . ARG A 1 166 ? 17.516 0.622 6.98 1 97.38 166 ARG A N 1
ATOM 1152 C CA . ARG A 1 166 ? 17.984 1.979 6.723 1 97.38 166 ARG A CA 1
ATOM 1153 C C . ARG A 1 166 ? 16.984 2.746 5.859 1 97.38 166 ARG A C 1
ATOM 1155 O O . ARG A 1 166 ? 16.406 2.189 4.926 1 97.38 166 ARG A O 1
ATOM 1162 N N . THR A 1 167 ? 16.688 3.916 6.254 1 95.06 167 THR A N 1
ATOM 1163 C CA . THR A 1 167 ? 15.844 4.793 5.441 1 95.06 167 THR A CA 1
ATOM 1164 C C . THR A 1 167 ? 16.562 6.105 5.148 1 95.06 167 THR A C 1
ATOM 1166 O O . THR A 1 167 ? 17.047 6.773 6.066 1 95.06 167 THR A O 1
ATOM 1169 N N . THR A 1 168 ? 16.734 6.414 3.959 1 94.19 168 THR A N 1
ATOM 1170 C CA . THR A 1 168 ? 17.172 7.715 3.457 1 94.19 168 THR A CA 1
ATOM 1171 C C . THR A 1 168 ? 16.062 8.367 2.633 1 94.19 168 THR A C 1
ATOM 1173 O O . THR A 1 168 ? 14.961 7.828 2.523 1 94.19 168 THR A O 1
ATOM 1176 N N . THR A 1 169 ? 16.281 9.555 2.207 1 95.44 169 THR A N 1
ATOM 1177 C CA . THR A 1 169 ? 15.281 10.242 1.389 1 95.44 169 THR A CA 1
ATOM 1178 C C . THR A 1 169 ? 15.859 10.594 0.022 1 95.44 169 THR A C 1
ATOM 1180 O O . THR A 1 169 ? 16.562 11.594 -0.118 1 95.44 169 THR A O 1
ATOM 1183 N N . ASN A 1 170 ? 15.562 9.836 -0.937 1 95.62 170 ASN A N 1
ATOM 1184 C CA . ASN A 1 170 ? 16.062 9.984 -2.299 1 95.62 170 ASN A CA 1
ATOM 1185 C C . ASN A 1 170 ? 14.922 10.039 -3.311 1 95.62 170 ASN A C 1
ATOM 1187 O O . ASN A 1 170 ? 14.727 9.102 -4.082 1 95.62 170 ASN A O 1
ATOM 1191 N N . PRO A 1 171 ? 14.25 11.133 -3.434 1 94 171 PRO A N 1
ATOM 1192 C CA . PRO A 1 171 ? 13.117 11.242 -4.359 1 94 171 PRO A CA 1
ATOM 1193 C C . PRO A 1 171 ? 13.539 11.117 -5.82 1 94 171 PRO A C 1
ATOM 1195 O O . PRO A 1 171 ? 14.641 11.523 -6.188 1 94 171 PRO A O 1
ATOM 1198 N N . GLY A 1 172 ? 12.688 10.547 -6.629 1 93.75 172 GLY A N 1
ATOM 1199 C CA . GLY A 1 172 ? 12.844 10.594 -8.078 1 93.75 172 GLY A CA 1
ATOM 1200 C C . GLY A 1 172 ? 13.688 9.461 -8.625 1 93.75 172 GLY A C 1
ATOM 1201 O O . GLY A 1 172 ? 13.844 9.328 -9.844 1 93.75 172 GLY A O 1
ATOM 1202 N N . THR A 1 173 ? 14.195 8.586 -7.703 1 94.56 173 THR A N 1
ATOM 1203 C CA . THR A 1 173 ? 14.992 7.461 -8.188 1 94.56 173 THR A CA 1
ATOM 1204 C C . THR A 1 173 ? 14.133 6.48 -8.977 1 94.56 173 THR A C 1
ATOM 1206 O O . THR A 1 173 ? 14.586 5.902 -9.961 1 94.56 173 THR A O 1
ATOM 1209 N N . ARG A 1 174 ? 12.992 6.207 -8.578 1 95.69 174 ARG A N 1
ATOM 1210 C CA . ARG A 1 174 ? 11.945 5.355 -9.133 1 95.69 174 ARG A CA 1
ATOM 1211 C C . ARG A 1 174 ? 10.578 5.73 -8.57 1 95.69 174 ARG A C 1
ATOM 1213 O O . ARG A 1 174 ? 10.43 5.895 -7.359 1 95.69 174 ARG A O 1
ATOM 1220 N N . PHE A 1 175 ? 9.672 6.004 -9.484 1 96.12 175 PHE A N 1
ATOM 1221 C CA . PHE A 1 175 ? 8.375 6.406 -8.938 1 96.12 175 PHE A CA 1
ATOM 1222 C C . PHE A 1 175 ? 7.266 6.156 -9.953 1 96.12 175 PHE A C 1
ATOM 1224 O O . PHE A 1 175 ? 7.531 5.938 -11.133 1 96.12 175 PHE A O 1
ATOM 1231 N N . ARG A 1 176 ? 6.105 6.008 -9.508 1 96.69 176 ARG A N 1
ATOM 1232 C CA . ARG A 1 176 ? 4.852 5.922 -10.25 1 96.69 176 ARG A CA 1
ATOM 1233 C C . ARG A 1 176 ? 3.805 6.863 -9.664 1 96.69 176 ARG A C 1
ATOM 1235 O O . ARG A 1 176 ? 3.348 6.664 -8.531 1 96.69 176 ARG A O 1
ATOM 1242 N N . GLU A 1 177 ? 3.439 7.906 -10.422 1 94.25 177 GLU A N 1
ATOM 1243 C CA . GLU A 1 177 ? 2.514 8.922 -9.938 1 94.25 177 GLU A CA 1
ATOM 1244 C C . GLU A 1 177 ? 1.115 8.344 -9.734 1 94.25 177 GLU A C 1
ATOM 1246 O O . GLU A 1 177 ? 0.728 7.391 -10.406 1 94.25 177 GLU A O 1
ATOM 1251 N N . ARG A 1 178 ? 0.387 8.891 -8.773 1 93.12 178 ARG A N 1
ATOM 1252 C CA . ARG A 1 178 ? -1.016 8.516 -8.617 1 93.12 178 ARG A CA 1
ATOM 1253 C C . ARG A 1 178 ? -1.773 8.688 -9.93 1 93.12 178 ARG A C 1
ATOM 1255 O O . ARG A 1 178 ? -1.653 9.719 -10.594 1 93.12 178 ARG A O 1
ATOM 1262 N N . GLY A 1 179 ? -2.486 7.637 -10.32 1 92.38 179 GLY A N 1
ATOM 1263 C CA . GLY A 1 179 ? -3.246 7.672 -11.562 1 92.38 179 GLY A CA 1
ATOM 1264 C C . GLY A 1 179 ? -2.459 7.176 -12.758 1 92.38 179 GLY A C 1
ATOM 1265 O O . GLY A 1 179 ? -2.957 7.195 -13.891 1 92.38 179 GLY A O 1
ATOM 1266 N N . SER A 1 180 ? -1.235 6.746 -12.492 1 92.44 180 SER A N 1
ATOM 1267 C CA . SER A 1 180 ? -0.42 6.176 -13.555 1 92.44 180 SER A CA 1
ATOM 1268 C C . SER A 1 180 ? -0.234 4.672 -13.367 1 92.44 180 SER A C 1
ATOM 1270 O O . SER A 1 180 ? -0.199 4.188 -12.234 1 92.44 180 SER A O 1
ATOM 1272 N N . ALA A 1 181 ? -0.08 3.986 -14.492 1 92.38 181 ALA A N 1
ATOM 1273 C CA . ALA A 1 181 ? 0.232 2.561 -14.43 1 92.38 181 ALA A CA 1
ATOM 1274 C C . ALA A 1 181 ? 1.709 2.311 -14.727 1 92.38 181 ALA A C 1
ATOM 1276 O O . ALA A 1 181 ? 2.191 1.183 -14.594 1 92.38 181 ALA A O 1
ATOM 1277 N N . GLN A 1 182 ? 2.404 3.352 -15.094 1 93.38 182 GLN A N 1
ATOM 1278 C CA . GLN A 1 182 ? 3.777 3.17 -15.562 1 93.38 182 GLN A CA 1
ATOM 1279 C C . GLN A 1 182 ? 4.777 3.719 -14.547 1 93.38 182 GLN A C 1
ATOM 1281 O O . GLN A 1 182 ? 4.629 4.844 -14.062 1 93.38 182 GLN A O 1
ATOM 1286 N N . THR A 1 183 ? 5.684 2.908 -14.242 1 95.06 183 THR A N 1
ATOM 1287 C CA . THR A 1 183 ? 6.785 3.303 -13.367 1 95.06 183 THR A CA 1
ATOM 1288 C C . THR A 1 183 ? 7.887 3.99 -14.172 1 95.06 183 THR A C 1
ATOM 1290 O O . THR A 1 183 ? 8.188 3.59 -15.297 1 95.06 183 THR A O 1
ATOM 1293 N N . THR A 1 184 ? 8.469 5.039 -13.602 1 93.88 184 THR A N 1
ATOM 1294 C CA . THR A 1 184 ? 9.539 5.777 -14.258 1 93.88 184 THR A CA 1
ATOM 1295 C C . THR A 1 184 ? 10.586 6.238 -13.242 1 93.88 184 THR A C 1
ATOM 1297 O O . THR A 1 184 ? 10.562 5.809 -12.086 1 93.88 184 THR A O 1
ATOM 1300 N N . GLY A 1 185 ? 11.609 6.922 -13.648 1 92.81 185 GLY A N 1
ATOM 1301 C CA . GLY A 1 185 ? 12.664 7.559 -12.867 1 92.81 185 GLY A CA 1
ATOM 1302 C C . GLY A 1 185 ? 13.352 8.688 -13.609 1 92.81 185 GLY A C 1
ATOM 1303 O O . GLY A 1 185 ? 13.172 8.844 -14.82 1 92.81 185 GLY A O 1
ATOM 1304 N N . LEU A 1 186 ? 14.047 9.531 -12.867 1 91.25 186 LEU A N 1
ATOM 1305 C CA . LEU A 1 186 ? 14.727 10.656 -13.492 1 91.25 186 LEU A CA 1
ATOM 1306 C C . LEU A 1 186 ? 15.891 10.188 -14.359 1 91.25 186 LEU A C 1
ATOM 1308 O O . LEU A 1 186 ? 16.359 10.922 -15.234 1 91.25 186 LEU A O 1
ATOM 1312 N N . GLY A 1 187 ? 16.406 9.023 -14.055 1 87.31 187 GLY A N 1
ATOM 1313 C CA . GLY A 1 187 ? 17.438 8.43 -14.891 1 87.31 187 GLY A CA 1
ATOM 1314 C C . GLY A 1 187 ? 18.828 9 -14.617 1 87.31 187 GLY A C 1
ATOM 1315 O O . GLY A 1 187 ? 19.688 9.008 -15.5 1 87.31 187 GLY A O 1
ATOM 1316 N N . VAL A 1 188 ? 18.969 9.531 -13.406 1 91.44 188 VAL A N 1
ATOM 1317 C CA . VAL A 1 188 ? 20.297 10 -13.016 1 91.44 188 VAL A CA 1
ATOM 1318 C C . VAL A 1 188 ? 21.094 8.852 -12.398 1 91.44 188 VAL A C 1
ATOM 1320 O O . VAL A 1 188 ? 21.016 8.617 -11.188 1 91.44 188 VAL A O 1
ATOM 1323 N N . THR A 1 189 ? 21.953 8.297 -13.164 1 90.5 189 THR A N 1
ATOM 1324 C CA . THR A 1 189 ? 22.594 7.027 -12.859 1 90.5 189 THR A CA 1
ATOM 1325 C C . THR A 1 189 ? 23.375 7.121 -11.555 1 90.5 189 THR A C 1
ATOM 1327 O O . THR A 1 189 ? 23.266 6.246 -10.695 1 90.5 189 THR A O 1
ATOM 1330 N N . SER A 1 190 ? 24.219 8.156 -11.43 1 93.31 190 SER A N 1
ATOM 1331 C CA . SER A 1 190 ? 25.047 8.305 -10.234 1 93.31 190 SER A CA 1
ATOM 1332 C C . SER A 1 190 ? 24.188 8.469 -8.992 1 93.31 190 SER A C 1
ATOM 1334 O O . SER A 1 190 ? 24.5 7.922 -7.934 1 93.31 190 SER A O 1
ATOM 1336 N N . TYR A 1 191 ? 23.156 9.203 -9.078 1 94.25 191 TYR A N 1
ATOM 1337 C CA . TYR A 1 191 ? 22.219 9.438 -7.988 1 94.25 191 TYR A CA 1
ATOM 1338 C C . TYR A 1 191 ? 21.516 8.141 -7.582 1 94.25 191 TYR A C 1
ATOM 1340 O O . TYR A 1 191 ? 21.422 7.824 -6.395 1 94.25 191 TYR A O 1
ATOM 1348 N N . ASP A 1 192 ? 21.062 7.398 -8.594 1 93.62 192 ASP A N 1
ATOM 1349 C CA . ASP A 1 192 ? 20.391 6.125 -8.359 1 93.62 192 ASP A CA 1
ATOM 1350 C C . ASP A 1 192 ? 21.312 5.125 -7.684 1 93.62 192 ASP A C 1
ATOM 1352 O O . ASP A 1 192 ? 20.922 4.449 -6.73 1 93.62 192 ASP A O 1
ATOM 1356 N N . ARG A 1 193 ? 22.5 5.043 -8.188 1 94.94 193 ARG A N 1
ATOM 1357 C CA . ARG A 1 193 ? 23.484 4.109 -7.637 1 94.94 193 ARG A CA 1
ATOM 1358 C C . ARG A 1 193 ? 23.844 4.477 -6.199 1 94.94 193 ARG A C 1
ATOM 1360 O O . ARG A 1 193 ? 23.984 3.598 -5.348 1 94.94 193 ARG A O 1
ATOM 1367 N N . GLN A 1 194 ? 23.984 5.719 -5.957 1 95.38 194 GLN A N 1
ATOM 1368 C CA . GLN A 1 194 ? 24.328 6.184 -4.613 1 95.38 194 GLN A CA 1
ATOM 1369 C C . GLN A 1 194 ? 23.219 5.848 -3.623 1 95.38 194 GLN A C 1
ATOM 1371 O O . GLN A 1 194 ? 23.484 5.355 -2.525 1 95.38 194 GLN A O 1
ATOM 1376 N N . ALA A 1 195 ? 22 6.156 -4.02 1 95.31 195 ALA A N 1
ATOM 1377 C CA . ALA A 1 195 ? 20.875 5.844 -3.158 1 95.31 195 ALA A CA 1
ATOM 1378 C C . ALA A 1 195 ? 20.812 4.355 -2.836 1 95.31 195 ALA A C 1
ATOM 1380 O O . ALA A 1 195 ? 20.609 3.967 -1.685 1 95.31 195 ALA A O 1
ATOM 1381 N N . PHE A 1 196 ? 21.047 3.514 -3.844 1 97.38 196 PHE A N 1
ATOM 1382 C CA . PHE A 1 196 ? 21.016 2.061 -3.729 1 97.38 196 PHE A CA 1
ATOM 1383 C C . PHE A 1 196 ? 22.125 1.576 -2.801 1 97.38 196 PHE A C 1
ATOM 1385 O O . PHE A 1 196 ? 21.875 0.78 -1.893 1 97.38 196 PHE A O 1
ATOM 1392 N N . ARG A 1 197 ? 23.25 2.078 -2.969 1 97.25 197 ARG A N 1
ATOM 1393 C CA . ARG A 1 197 ? 24.422 1.696 -2.186 1 97.25 197 ARG A CA 1
ATOM 1394 C C . ARG A 1 197 ? 24.266 2.113 -0.728 1 97.25 197 ARG A C 1
ATOM 1396 O O . ARG A 1 197 ? 24.484 1.307 0.18 1 97.25 197 ARG A O 1
ATOM 1403 N N . GLU A 1 198 ? 23.906 3.354 -0.48 1 95.81 198 GLU A N 1
ATOM 1404 C CA . GLU A 1 198 ? 23.812 3.914 0.865 1 95.81 198 GLU A CA 1
ATOM 1405 C C . GLU A 1 198 ? 22.766 3.178 1.704 1 95.81 198 GLU A C 1
ATOM 1407 O O . GLU A 1 198 ? 23.031 2.848 2.865 1 95.81 198 GLU A O 1
ATOM 1412 N N . THR A 1 199 ? 21.656 2.936 1.142 1 95.75 199 THR A N 1
ATOM 1413 C CA . THR A 1 199 ? 20.578 2.328 1.915 1 95.75 199 THR A CA 1
ATOM 1414 C C . THR A 1 199 ? 20.875 0.854 2.184 1 95.75 199 THR A C 1
ATOM 1416 O O . THR A 1 199 ? 20.672 0.371 3.301 1 95.75 199 THR A O 1
ATOM 1419 N N . LEU A 1 200 ? 21.359 0.135 1.141 1 97.56 200 LEU A N 1
ATOM 1420 C CA . LEU A 1 200 ? 21.672 -1.276 1.34 1 97.56 200 LEU A CA 1
ATOM 1421 C C . LEU A 1 200 ? 22.828 -1.445 2.32 1 97.56 200 LEU A C 1
ATOM 1423 O O . LEU A 1 200 ? 22.766 -2.295 3.213 1 97.56 200 LEU A O 1
ATOM 1427 N N . ALA A 1 201 ? 23.859 -0.652 2.158 1 97.38 201 ALA A N 1
ATOM 1428 C CA . ALA A 1 201 ? 24.984 -0.722 3.08 1 97.38 201 ALA A CA 1
ATOM 1429 C C . ALA A 1 201 ? 24.547 -0.406 4.508 1 97.38 201 ALA A C 1
ATOM 1431 O O . ALA A 1 201 ? 25.016 -1.046 5.461 1 97.38 201 ALA A O 1
ATOM 1432 N N . GLY A 1 202 ? 23.703 0.582 4.609 1 96.94 202 GLY A N 1
ATOM 1433 C CA . GLY A 1 202 ? 23.188 0.93 5.922 1 96.94 202 GLY A CA 1
ATOM 1434 C C . GLY A 1 202 ? 22.359 -0.181 6.555 1 96.94 202 GLY A C 1
ATOM 1435 O O . GLY A 1 202 ? 22.469 -0.427 7.758 1 96.94 202 GLY A O 1
ATOM 1436 N N . ALA A 1 203 ? 21.531 -0.825 5.801 1 97.19 203 ALA A N 1
ATOM 1437 C CA . ALA A 1 203 ? 20.656 -1.881 6.312 1 97.19 203 ALA A CA 1
ATOM 1438 C C . ALA A 1 203 ? 21.469 -3.09 6.77 1 97.19 203 ALA A C 1
ATOM 1440 O O . ALA A 1 203 ? 21.078 -3.797 7.699 1 97.19 203 ALA A O 1
ATOM 1441 N N . VAL A 1 204 ? 22.562 -3.301 6.094 1 97.06 204 VAL A N 1
ATOM 1442 C CA . VAL A 1 204 ? 23.344 -4.5 6.406 1 97.06 204 VAL A CA 1
ATOM 1443 C C . VAL A 1 204 ? 24.375 -4.176 7.473 1 97.06 204 VAL A C 1
ATOM 1445 O O . VAL A 1 204 ? 25.094 -5.066 7.938 1 97.06 204 VAL A O 1
ATOM 1448 N N . GLU A 1 205 ? 24.266 -2.867 7.809 1 91.12 205 GLU A N 1
ATOM 1449 C CA . GLU A 1 205 ? 25.203 -2.455 8.836 1 91.12 205 GLU A CA 1
ATOM 1450 C C . GLU A 1 205 ? 24.984 -3.23 10.133 1 91.12 205 GLU A C 1
ATOM 1452 O O . GLU A 1 205 ? 23.859 -3.309 10.633 1 91.12 205 GLU A O 1
ATOM 1457 N N . GLY A 1 206 ? 25.781 -3.973 10.672 1 87.31 206 GLY A N 1
ATOM 1458 C CA . GLY A 1 206 ? 25.688 -4.723 11.922 1 87.31 206 GLY A CA 1
ATOM 1459 C C . GLY A 1 206 ? 25.375 -6.191 11.711 1 87.31 206 GLY A C 1
ATOM 1460 O O . GLY A 1 206 ? 25.312 -6.961 12.672 1 87.31 206 GLY A O 1
ATOM 1461 N N . LEU A 1 207 ? 24.906 -6.438 10.492 1 93.94 207 LEU A N 1
ATOM 1462 C CA . LEU A 1 207 ? 24.719 -7.852 10.172 1 93.94 207 LEU A CA 1
ATOM 1463 C C . LEU A 1 207 ? 26.047 -8.516 9.836 1 93.94 207 LEU A C 1
ATOM 1465 O O . LEU A 1 207 ? 26.922 -7.891 9.234 1 93.94 207 LEU A O 1
ATOM 1469 N N . ASP A 1 208 ? 26.25 -9.68 10.289 1 91.94 208 ASP A N 1
ATOM 1470 C CA . ASP A 1 208 ? 27.406 -10.469 9.867 1 91.94 208 ASP A CA 1
ATOM 1471 C C . ASP A 1 208 ? 27.219 -11.008 8.453 1 91.94 208 ASP A C 1
ATOM 1473 O O . ASP A 1 208 ? 26.5 -12 8.25 1 91.94 208 ASP A O 1
ATOM 1477 N N . THR A 1 209 ? 27.844 -10.383 7.547 1 90.94 209 THR A N 1
ATOM 1478 C CA . THR A 1 209 ? 27.703 -10.781 6.152 1 90.94 209 THR A CA 1
ATOM 1479 C C . THR A 1 209 ? 28.797 -11.766 5.762 1 90.94 209 THR A C 1
ATOM 1481 O O . THR A 1 209 ? 28.875 -12.203 4.609 1 90.94 209 THR A O 1
ATOM 1484 N N . SER A 1 210 ? 29.609 -12.078 6.73 1 89.81 210 SER A N 1
ATOM 1485 C CA . SER A 1 210 ? 30.703 -13 6.43 1 89.81 210 SER A CA 1
ATOM 1486 C C . SER A 1 210 ? 30.188 -14.422 6.238 1 89.81 210 SER A C 1
ATOM 1488 O O . SER A 1 210 ? 29.297 -14.867 6.961 1 89.81 210 SER A O 1
ATOM 1490 N N . GLY A 1 211 ? 30.672 -15.008 5.246 1 89.56 211 GLY A N 1
ATOM 1491 C CA . GLY A 1 211 ? 30.438 -16.438 5.055 1 89.56 211 GLY A CA 1
ATOM 1492 C C . GLY A 1 211 ? 29.047 -16.734 4.523 1 89.56 211 GLY A C 1
ATOM 1493 O O . GLY A 1 211 ? 28.547 -17.844 4.672 1 89.56 211 GLY A O 1
ATOM 1494 N N . VAL A 1 212 ? 28.375 -15.742 4.016 1 96.56 212 VAL A N 1
ATOM 1495 C CA . VAL A 1 212 ? 27.078 -16.047 3.4 1 96.56 212 VAL A CA 1
ATOM 1496 C C . VAL A 1 212 ? 27.297 -16.781 2.078 1 96.56 212 VAL A C 1
ATOM 1498 O O . VAL A 1 212 ? 28.234 -16.469 1.34 1 96.56 212 VAL A O 1
ATOM 1501 N N . ASP A 1 213 ? 26.453 -17.781 1.821 1 98 213 ASP A N 1
ATOM 1502 C CA . ASP A 1 213 ? 26.547 -18.594 0.606 1 98 213 ASP A CA 1
ATOM 1503 C C . ASP A 1 213 ? 25.969 -17.844 -0.593 1 98 213 ASP A C 1
ATOM 1505 O O . ASP A 1 213 ? 26.375 -18.078 -1.732 1 98 213 ASP A O 1
ATOM 1509 N N . ALA A 1 214 ? 25.016 -17.031 -0.338 1 98.62 214 ALA A N 1
ATOM 1510 C CA . ALA A 1 214 ? 24.312 -16.281 -1.384 1 98.62 214 ALA A CA 1
ATOM 1511 C C . ALA A 1 214 ? 23.797 -14.953 -0.855 1 98.62 214 ALA A C 1
ATOM 1513 O O . ALA A 1 214 ? 23.547 -14.805 0.346 1 98.62 214 ALA A O 1
ATOM 1514 N N . ALA A 1 215 ? 23.719 -13.953 -1.708 1 98.75 215 ALA A N 1
ATOM 1515 C CA . ALA A 1 215 ? 23.109 -12.664 -1.392 1 98.75 215 ALA A CA 1
ATOM 1516 C C . ALA A 1 215 ? 21.938 -12.359 -2.33 1 98.75 215 ALA A C 1
ATOM 1518 O O . ALA A 1 215 ? 22.141 -12.172 -3.533 1 98.75 215 ALA A O 1
ATOM 1519 N N . ALA A 1 216 ? 20.781 -12.461 -1.826 1 98.75 216 ALA A N 1
ATOM 1520 C CA . ALA A 1 216 ? 19.578 -12.109 -2.557 1 98.75 216 ALA A CA 1
ATOM 1521 C C . ALA A 1 216 ? 19.234 -10.625 -2.381 1 98.75 216 ALA A C 1
ATOM 1523 O O . ALA A 1 216 ? 18.484 -10.258 -1.482 1 98.75 216 ALA A O 1
ATOM 1524 N N . LEU A 1 217 ? 19.75 -9.812 -3.232 1 98.69 217 LEU A N 1
ATOM 1525 C CA . LEU A 1 217 ? 19.594 -8.367 -3.158 1 98.69 217 LEU A CA 1
ATOM 1526 C C . LEU A 1 217 ? 18.484 -7.883 -4.082 1 98.69 217 LEU A C 1
ATOM 1528 O O . LEU A 1 217 ? 18.188 -8.531 -5.086 1 98.69 217 LEU A O 1
ATOM 1532 N N . GLN A 1 218 ? 17.859 -6.797 -3.68 1 98.69 218 GLN A N 1
ATOM 1533 C CA . GLN A 1 218 ? 16.984 -6.125 -4.637 1 98.69 218 GLN A CA 1
ATOM 1534 C C . GLN A 1 218 ? 17.688 -5.953 -5.984 1 98.69 218 GLN A C 1
ATOM 1536 O O . GLN A 1 218 ? 18.844 -5.559 -6.047 1 98.69 218 GLN A O 1
ATOM 1541 N N . ALA A 1 219 ? 16.891 -6.242 -7.027 1 98.19 219 ALA A N 1
ATOM 1542 C CA . ALA A 1 219 ? 17.531 -6.211 -8.336 1 98.19 219 ALA A CA 1
ATOM 1543 C C . ALA A 1 219 ? 16.656 -5.5 -9.359 1 98.19 219 ALA A C 1
ATOM 1545 O O . ALA A 1 219 ? 15.883 -6.145 -10.078 1 98.19 219 ALA A O 1
ATOM 1546 N N . PRO A 1 220 ? 16.781 -4.16 -9.445 1 96.06 220 PRO A N 1
ATOM 1547 C CA . PRO A 1 220 ? 16.062 -3.455 -10.508 1 96.06 220 PRO A CA 1
ATOM 1548 C C . PRO A 1 220 ? 16.547 -3.828 -11.906 1 96.06 220 PRO A C 1
ATOM 1550 O O . PRO A 1 220 ? 15.828 -3.625 -12.883 1 96.06 220 PRO A O 1
ATOM 1553 N N . ASP A 1 221 ? 17.75 -4.254 -12.016 1 96.44 221 ASP A N 1
ATOM 1554 C CA . ASP A 1 221 ? 18.375 -4.781 -13.234 1 96.44 221 ASP A CA 1
ATOM 1555 C C . ASP A 1 221 ? 19.5 -5.762 -12.891 1 96.44 221 ASP A C 1
ATOM 1557 O O . ASP A 1 221 ? 19.641 -6.172 -11.742 1 96.44 221 ASP A O 1
ATOM 1561 N N . GLY A 1 222 ? 20.156 -6.238 -13.938 1 97.19 222 GLY A N 1
ATOM 1562 C CA . GLY A 1 222 ? 21.172 -7.246 -13.719 1 97.19 222 GLY A CA 1
ATOM 1563 C C . GLY A 1 222 ? 22.547 -6.656 -13.422 1 97.19 222 GLY A C 1
ATOM 1564 O O . GLY A 1 222 ? 23.531 -7.383 -13.328 1 97.19 222 GLY A O 1
ATOM 1565 N N . ASP A 1 223 ? 22.656 -5.391 -13.195 1 96.31 223 ASP A N 1
ATOM 1566 C CA . ASP A 1 223 ? 23.938 -4.719 -13.016 1 96.31 223 ASP A CA 1
ATOM 1567 C C . ASP A 1 223 ? 24.062 -4.145 -11.602 1 96.31 223 ASP A C 1
ATOM 1569 O O . ASP A 1 223 ? 25.078 -4.332 -10.945 1 96.31 223 ASP A O 1
ATOM 1573 N N . LEU A 1 224 ? 23.062 -3.504 -11.102 1 96 224 LEU A N 1
ATOM 1574 C CA . LEU A 1 224 ? 23.109 -2.68 -9.898 1 96 224 LEU A CA 1
ATOM 1575 C C . LEU A 1 224 ? 23.484 -3.516 -8.68 1 96 224 LEU A C 1
ATOM 1577 O O . LEU A 1 224 ? 24.312 -3.088 -7.859 1 96 224 LEU A O 1
ATOM 1581 N N . PRO A 1 225 ? 22.938 -4.711 -8.5 1 97.69 225 PRO A N 1
ATOM 1582 C CA . PRO A 1 225 ? 23.312 -5.496 -7.324 1 97.69 225 PRO A CA 1
ATOM 1583 C C . PRO A 1 225 ? 24.812 -5.812 -7.289 1 97.69 225 PRO A C 1
ATOM 1585 O O . PRO A 1 225 ? 25.422 -5.816 -6.219 1 97.69 225 PRO A O 1
ATOM 1588 N N . TYR A 1 226 ? 25.406 -6.055 -8.414 1 97.31 226 TYR A N 1
ATOM 1589 C CA . TYR A 1 226 ? 26.828 -6.379 -8.492 1 97.31 226 TYR A CA 1
ATOM 1590 C C . TYR A 1 226 ? 27.688 -5.152 -8.211 1 97.31 226 TYR A C 1
ATOM 1592 O O . TYR A 1 226 ? 28.734 -5.25 -7.574 1 97.31 226 TYR A O 1
ATOM 1600 N N . ARG A 1 227 ? 27.203 -4.035 -8.602 1 96 227 ARG A N 1
ATOM 1601 C CA . ARG A 1 227 ? 27.953 -2.791 -8.453 1 96 227 ARG A CA 1
ATOM 1602 C C . ARG A 1 227 ? 28.062 -2.395 -6.984 1 96 227 ARG A C 1
ATOM 1604 O O . ARG A 1 227 ? 28.984 -1.657 -6.605 1 96 227 ARG A O 1
ATOM 1611 N N . VAL A 1 228 ? 27.125 -2.902 -6.172 1 96.06 228 VAL A N 1
ATOM 1612 C CA . VAL A 1 228 ? 27.156 -2.467 -4.777 1 96.06 228 VAL A CA 1
ATOM 1613 C C . VAL A 1 228 ? 27.672 -3.598 -3.895 1 96.06 228 VAL A C 1
ATOM 1615 O O . VAL A 1 228 ? 27.719 -3.467 -2.668 1 96.06 228 VAL A O 1
ATOM 1618 N N . ALA A 1 229 ? 28.094 -4.703 -4.453 1 96.25 229 ALA A N 1
ATOM 1619 C CA . ALA A 1 229 ? 28.547 -5.883 -3.723 1 96.25 229 ALA A CA 1
ATOM 1620 C C . ALA A 1 229 ? 29.688 -5.527 -2.77 1 96.25 229 ALA A C 1
ATOM 1622 O O . ALA A 1 229 ? 29.656 -5.922 -1.599 1 96.25 229 ALA A O 1
ATOM 1623 N N . GLY A 1 230 ? 30.703 -4.785 -3.225 1 94.62 230 GLY A N 1
ATOM 1624 C CA . GLY A 1 230 ? 31.844 -4.406 -2.41 1 94.62 230 GLY A CA 1
ATOM 1625 C C . GLY A 1 230 ? 31.469 -3.625 -1.169 1 94.62 230 GLY A C 1
ATOM 1626 O O . GLY A 1 230 ? 32 -3.854 -0.089 1 94.62 230 GLY A O 1
ATOM 1627 N N . ALA A 1 231 ? 30.547 -2.74 -1.319 1 94.75 231 ALA A N 1
ATOM 1628 C CA . ALA A 1 231 ? 30.094 -1.911 -0.205 1 94.75 231 ALA A CA 1
ATOM 1629 C C . ALA A 1 231 ? 29.391 -2.75 0.854 1 94.75 231 ALA A C 1
ATOM 1631 O O . ALA A 1 231 ? 29.266 -2.336 2.01 1 94.75 231 ALA A O 1
ATOM 1632 N N . LEU A 1 232 ? 28.906 -3.926 0.481 1 95.94 232 LEU A N 1
ATOM 1633 C CA . LEU A 1 232 ? 28.203 -4.816 1.398 1 95.94 232 LEU A CA 1
ATOM 1634 C C . LEU A 1 232 ? 29.141 -5.902 1.923 1 95.94 232 LEU A C 1
ATOM 1636 O O . LEU A 1 232 ? 28.719 -6.77 2.693 1 95.94 232 LEU A O 1
ATOM 1640 N N . GLY A 1 233 ? 30.375 -5.844 1.497 1 94.56 233 GLY A N 1
ATOM 1641 C CA . GLY A 1 233 ? 31.344 -6.859 1.896 1 94.56 233 GLY A CA 1
ATOM 1642 C C . GLY A 1 233 ? 31.125 -8.195 1.204 1 94.56 233 GLY A C 1
ATOM 1643 O O . GLY A 1 233 ? 31.422 -9.25 1.771 1 94.56 233 GLY A O 1
ATOM 1644 N N . LEU A 1 234 ? 30.547 -8.148 0.014 1 97.06 234 LEU A N 1
ATOM 1645 C CA . LEU A 1 234 ? 30.219 -9.367 -0.721 1 97.06 234 LEU A CA 1
ATOM 1646 C C . LEU A 1 234 ? 31.078 -9.492 -1.973 1 97.06 234 LEU A C 1
ATOM 1648 O O . LEU A 1 234 ? 31.562 -8.492 -2.512 1 97.06 234 LEU A O 1
ATOM 1652 N N . ASP A 1 235 ? 31.328 -10.703 -2.402 1 96.12 235 ASP A N 1
ATOM 1653 C CA . ASP A 1 235 ? 31.906 -10.93 -3.719 1 96.12 235 ASP A CA 1
ATOM 1654 C C . ASP A 1 235 ? 30.828 -11.156 -4.773 1 96.12 235 ASP A C 1
ATOM 1656 O O . ASP A 1 235 ? 29.672 -11.398 -4.434 1 96.12 235 ASP A O 1
ATOM 1660 N N . THR A 1 236 ? 31.188 -11.094 -5.988 1 96.19 236 THR A N 1
ATOM 1661 C CA . THR A 1 236 ? 30.25 -11.148 -7.098 1 96.19 236 THR A CA 1
ATOM 1662 C C . THR A 1 236 ? 29.625 -12.539 -7.211 1 96.19 236 THR A C 1
ATOM 1664 O O . THR A 1 236 ? 28.469 -12.68 -7.609 1 96.19 236 THR A O 1
ATOM 1667 N N . ASP A 1 237 ? 30.391 -13.562 -6.82 1 97.38 237 ASP A N 1
ATOM 1668 C CA . ASP A 1 237 ? 29.875 -14.93 -6.883 1 97.38 237 ASP A CA 1
ATOM 1669 C C . ASP A 1 237 ? 28.734 -15.125 -5.895 1 97.38 237 ASP A C 1
ATOM 1671 O O . ASP A 1 237 ? 27.766 -15.82 -6.195 1 97.38 237 ASP A O 1
ATOM 1675 N N . THR A 1 238 ? 28.906 -14.547 -4.746 1 98.12 238 THR A N 1
ATOM 1676 C CA . THR A 1 238 ? 27.875 -14.609 -3.727 1 98.12 238 THR A CA 1
ATOM 1677 C C . THR A 1 238 ? 26.594 -13.914 -4.203 1 98.12 238 THR A C 1
ATOM 1679 O O . THR A 1 238 ? 25.5 -14.398 -3.971 1 98.12 238 THR A O 1
ATOM 1682 N N . VAL A 1 239 ? 26.734 -12.758 -4.891 1 98.38 239 VAL A N 1
ATOM 1683 C CA . VAL A 1 239 ? 25.609 -12.031 -5.453 1 98.38 239 VAL A CA 1
ATOM 1684 C C . VAL A 1 239 ? 24.953 -12.859 -6.566 1 98.38 239 VAL A C 1
ATOM 1686 O O . VAL A 1 239 ? 23.734 -12.984 -6.629 1 98.38 239 VAL A O 1
ATOM 1689 N N . ALA A 1 240 ? 25.797 -13.484 -7.391 1 98.19 240 ALA A N 1
ATOM 1690 C CA . ALA A 1 240 ? 25.297 -14.312 -8.484 1 98.19 240 ALA A CA 1
ATOM 1691 C C . ALA A 1 240 ? 24.484 -15.492 -7.961 1 98.19 240 ALA A C 1
ATOM 1693 O O . ALA A 1 240 ? 23.484 -15.875 -8.555 1 98.19 240 ALA A O 1
ATOM 1694 N N . ALA A 1 241 ? 24.891 -16.016 -6.848 1 98.19 241 ALA A N 1
ATOM 1695 C CA . ALA A 1 241 ? 24.266 -17.188 -6.262 1 98.19 241 ALA A CA 1
ATOM 1696 C C . ALA A 1 241 ? 22.859 -16.859 -5.742 1 98.19 241 ALA A C 1
ATOM 1698 O O . ALA A 1 241 ? 22.047 -17.75 -5.539 1 98.19 241 ALA A O 1
ATOM 1699 N N . GLY A 1 242 ? 22.609 -15.578 -5.52 1 98 242 GLY A N 1
ATOM 1700 C CA . GLY A 1 242 ? 21.312 -15.164 -5.008 1 98 242 GLY A CA 1
ATOM 1701 C C . GLY A 1 242 ? 20.5 -14.383 -6.02 1 98 242 GLY A C 1
ATOM 1702 O O . GLY A 1 242 ? 19.484 -13.766 -5.664 1 98 242 GLY A O 1
ATOM 1703 N N . SER A 1 243 ? 20.938 -14.398 -7.277 1 97.69 243 SER A N 1
ATOM 1704 C CA . SER A 1 243 ? 20.297 -13.539 -8.266 1 97.69 243 SER A CA 1
ATOM 1705 C C . SER A 1 243 ? 19.469 -14.344 -9.25 1 97.69 243 SER A C 1
ATOM 1707 O O . SER A 1 243 ? 19.875 -15.43 -9.664 1 97.69 243 SER A O 1
ATOM 1709 N N . VAL A 1 244 ? 18.266 -13.805 -9.586 1 97.12 244 VAL A N 1
ATOM 1710 C CA . VAL A 1 244 ? 17.453 -14.414 -10.633 1 97.12 244 VAL A CA 1
ATOM 1711 C C . VAL A 1 244 ? 17.109 -13.367 -11.688 1 97.12 244 VAL A C 1
ATOM 1713 O O . VAL A 1 244 ? 16.469 -13.68 -12.695 1 97.12 244 VAL A O 1
ATOM 1716 N N . VAL A 1 245 ? 17.547 -12.164 -11.539 1 98.06 245 VAL A N 1
ATOM 1717 C CA . VAL A 1 245 ? 17.094 -11.008 -12.305 1 98.06 245 VAL A CA 1
ATOM 1718 C C . VAL A 1 245 ? 17.5 -11.164 -13.766 1 98.06 245 VAL A C 1
ATOM 1720 O O . VAL A 1 245 ? 16.797 -10.703 -14.664 1 98.06 245 VAL A O 1
ATOM 1723 N N . GLU A 1 246 ? 18.625 -11.859 -14.047 1 97.62 246 GLU A N 1
ATOM 1724 C CA . GLU A 1 246 ? 19.125 -12.023 -15.406 1 97.62 246 GLU A CA 1
ATOM 1725 C C . GLU A 1 246 ? 18.078 -12.711 -16.297 1 97.62 246 GLU A C 1
ATOM 1727 O O . GLU A 1 246 ? 18 -12.422 -17.484 1 97.62 246 GLU A O 1
ATOM 1732 N N . ARG A 1 247 ? 17.266 -13.508 -15.648 1 95.81 247 ARG A N 1
ATOM 1733 C CA . ARG A 1 247 ? 16.344 -14.32 -16.438 1 95.81 247 ARG A CA 1
ATOM 1734 C C . ARG A 1 247 ? 14.891 -13.93 -16.156 1 95.81 247 ARG A C 1
ATOM 1736 O O . ARG A 1 247 ? 13.977 -14.359 -16.859 1 95.81 247 ARG A O 1
ATOM 1743 N N . VAL A 1 248 ? 14.664 -13.148 -15.141 1 97.81 248 VAL A N 1
ATOM 1744 C CA . VAL A 1 248 ? 13.305 -12.852 -14.703 1 97.81 248 VAL A CA 1
ATOM 1745 C C . VAL A 1 248 ? 13.008 -11.367 -14.898 1 97.81 248 VAL A C 1
ATOM 1747 O O . VAL A 1 248 ? 11.859 -10.984 -15.109 1 97.81 248 VAL A O 1
ATOM 1750 N N . GLY A 1 249 ? 14.055 -10.57 -14.938 1 98.38 249 GLY A N 1
ATOM 1751 C CA . GLY A 1 249 ? 13.883 -9.125 -14.914 1 98.38 249 GLY A CA 1
ATOM 1752 C C . GLY A 1 249 ? 13.5 -8.586 -13.547 1 98.38 249 GLY A C 1
ATOM 1753 O O . GLY A 1 249 ? 13.672 -9.273 -12.539 1 98.38 249 GLY A O 1
ATOM 1754 N N . ASP A 1 250 ? 13.117 -7.32 -13.516 1 98.12 250 ASP A N 1
ATOM 1755 C CA . ASP A 1 250 ? 12.703 -6.645 -12.297 1 98.12 250 ASP A CA 1
ATOM 1756 C C . ASP A 1 250 ? 11.344 -7.148 -11.82 1 98.12 250 ASP A C 1
ATOM 1758 O O . ASP A 1 250 ? 10.312 -6.832 -12.422 1 98.12 250 ASP A O 1
ATOM 1762 N N . ALA A 1 251 ? 11.375 -7.863 -10.719 1 98.5 251 ALA A N 1
ATOM 1763 C CA . ALA A 1 251 ? 10.133 -8.398 -10.164 1 98.5 251 ALA A CA 1
ATOM 1764 C C . ALA A 1 251 ? 9.641 -7.543 -9 1 98.5 251 ALA A C 1
ATOM 1766 O O . ALA A 1 251 ? 8.938 -8.031 -8.117 1 98.5 251 ALA A O 1
ATOM 1767 N N . GLY A 1 252 ? 10.047 -6.336 -8.914 1 98.06 252 GLY A N 1
ATOM 1768 C CA . GLY A 1 252 ? 9.562 -5.367 -7.945 1 98.06 252 GLY A CA 1
ATOM 1769 C C . GLY A 1 252 ? 9.742 -5.816 -6.512 1 98.06 252 GLY A C 1
ATOM 1770 O O . GLY A 1 252 ? 10.852 -6.195 -6.109 1 98.06 252 GLY A O 1
ATOM 1771 N N . ALA A 1 253 ? 8.68 -5.82 -5.758 1 98.56 253 ALA A N 1
ATOM 1772 C CA . ALA A 1 253 ? 8.727 -6.133 -4.332 1 98.56 253 ALA A CA 1
ATOM 1773 C C . ALA A 1 253 ? 9.094 -7.594 -4.105 1 98.56 253 ALA A C 1
ATOM 1775 O O . ALA A 1 253 ? 9.5 -7.973 -3.004 1 98.56 253 ALA A O 1
ATOM 1776 N N . ALA A 1 254 ? 8.93 -8.438 -5.117 1 98.75 254 ALA A N 1
ATOM 1777 C CA . ALA A 1 254 ? 9.18 -9.867 -4.969 1 98.75 254 ALA A CA 1
ATOM 1778 C C . ALA A 1 254 ? 10.641 -10.195 -5.266 1 98.75 254 ALA A C 1
ATOM 1780 O O . ALA A 1 254 ? 11.109 -11.297 -4.957 1 98.75 254 ALA A O 1
ATOM 1781 N N . SER A 1 255 ? 11.414 -9.258 -5.77 1 98.44 255 SER A N 1
ATOM 1782 C CA . SER A 1 255 ? 12.719 -9.5 -6.371 1 98.44 255 SER A CA 1
ATOM 1783 C C . SER A 1 255 ? 13.656 -10.195 -5.398 1 98.44 255 SER A C 1
ATOM 1785 O O . SER A 1 255 ? 14.156 -11.289 -5.68 1 98.44 255 SER A O 1
ATOM 1787 N N . ALA A 1 256 ? 13.898 -9.617 -4.262 1 98.81 256 ALA A N 1
ATOM 1788 C CA . ALA A 1 256 ? 14.859 -10.172 -3.311 1 98.81 256 ALA A CA 1
ATOM 1789 C C . ALA A 1 256 ? 14.375 -11.508 -2.764 1 98.81 256 ALA A C 1
ATOM 1791 O O . ALA A 1 256 ? 15.172 -12.414 -2.527 1 98.81 256 ALA A O 1
ATOM 1792 N N . LEU A 1 257 ? 13.094 -11.664 -2.547 1 98.88 257 LEU A N 1
ATOM 1793 C CA . LEU A 1 257 ? 12.539 -12.906 -2.018 1 98.88 257 LEU A CA 1
ATOM 1794 C C . LEU A 1 257 ? 12.609 -14.016 -3.057 1 98.88 257 LEU A C 1
ATOM 1796 O O . LEU A 1 257 ? 12.781 -15.188 -2.709 1 98.88 257 LEU A O 1
ATOM 1800 N N . LEU A 1 258 ? 12.445 -13.641 -4.344 1 98.81 258 LEU A N 1
ATOM 1801 C CA . LEU A 1 258 ? 12.68 -14.625 -5.398 1 98.81 258 LEU A CA 1
ATOM 1802 C C . LEU A 1 258 ? 14.117 -15.125 -5.367 1 98.81 258 LEU A C 1
ATOM 1804 O O . LEU A 1 258 ? 14.375 -16.312 -5.559 1 98.81 258 LEU A O 1
ATOM 1808 N N . GLY A 1 259 ? 15.031 -14.164 -5.148 1 98.56 259 GLY A N 1
ATOM 1809 C CA . GLY A 1 259 ? 16.422 -14.555 -4.98 1 98.56 259 GLY A CA 1
ATOM 1810 C C . GLY A 1 259 ? 16.641 -15.516 -3.824 1 98.56 259 GLY A C 1
ATOM 1811 O O . GLY A 1 259 ? 17.391 -16.484 -3.947 1 98.56 259 GLY A O 1
ATOM 1812 N N . LEU A 1 260 ? 16 -15.234 -2.717 1 98.62 260 LEU A N 1
ATOM 1813 C CA . LEU A 1 260 ? 16.078 -16.125 -1.56 1 98.62 260 LEU A CA 1
ATOM 1814 C C . LEU A 1 260 ? 15.602 -17.531 -1.92 1 98.62 260 LEU A C 1
ATOM 1816 O O . LEU A 1 260 ? 16.281 -18.516 -1.604 1 98.62 260 LEU A O 1
ATOM 1820 N N . ALA A 1 261 ? 14.461 -17.641 -2.553 1 98.38 261 ALA A N 1
ATOM 1821 C CA . ALA A 1 261 ? 13.898 -18.922 -2.938 1 98.38 261 ALA A CA 1
ATOM 1822 C C . ALA A 1 261 ? 14.852 -19.703 -3.842 1 98.38 261 ALA A C 1
ATOM 1824 O O . ALA A 1 261 ? 15.078 -20.891 -3.645 1 98.38 261 ALA A O 1
ATOM 1825 N N . GLY A 1 262 ? 15.352 -19.016 -4.852 1 97.25 262 GLY A N 1
ATOM 1826 C CA . GLY A 1 262 ? 16.297 -19.641 -5.762 1 97.25 262 GLY A CA 1
ATOM 1827 C C . GLY A 1 262 ? 17.547 -20.125 -5.07 1 97.25 262 GLY A C 1
ATOM 1828 O O . GLY A 1 262 ? 18.016 -21.25 -5.332 1 97.25 262 GLY A O 1
ATOM 1829 N N . ALA A 1 263 ? 18.109 -19.266 -4.203 1 97.75 263 ALA A N 1
ATOM 1830 C CA . ALA A 1 263 ? 19.344 -19.625 -3.496 1 97.75 263 ALA A CA 1
ATOM 1831 C C . ALA A 1 263 ? 19.141 -20.844 -2.605 1 97.75 263 ALA A C 1
ATOM 1833 O O . ALA A 1 263 ? 19.969 -21.75 -2.582 1 97.75 263 ALA A O 1
ATOM 1834 N N . LEU A 1 264 ? 18.047 -20.844 -1.855 1 97.69 264 LEU A N 1
ATOM 1835 C CA . LEU A 1 264 ? 17.75 -21.953 -0.966 1 97.69 264 LEU A CA 1
ATOM 1836 C C . LEU A 1 264 ? 17.516 -23.234 -1.76 1 97.69 264 LEU A C 1
ATOM 1838 O O . LEU A 1 264 ? 17.969 -24.312 -1.357 1 97.69 264 LEU A O 1
ATOM 1842 N N . ARG A 1 265 ? 16.781 -23.109 -2.832 1 96.06 265 ARG A N 1
ATOM 1843 C CA . ARG A 1 265 ? 16.531 -24.25 -3.703 1 96.06 265 ARG A CA 1
ATOM 1844 C C . ARG A 1 265 ? 17.844 -24.859 -4.191 1 96.06 265 ARG A C 1
ATOM 1846 O O . ARG A 1 265 ? 17.969 -26.078 -4.316 1 96.06 265 ARG A O 1
ATOM 1853 N N . ASP A 1 266 ? 18.797 -24.016 -4.449 1 95.25 266 ASP A N 1
ATOM 1854 C CA . ASP A 1 266 ? 20.078 -24.453 -5.004 1 95.25 266 ASP A CA 1
ATOM 1855 C C . ASP A 1 266 ? 21.047 -24.891 -3.898 1 95.25 266 ASP A C 1
ATOM 1857 O O . ASP A 1 266 ? 22.203 -25.188 -4.164 1 95.25 266 ASP A O 1
ATOM 1861 N N . GLY A 1 267 ? 20.641 -24.812 -2.631 1 95.44 267 GLY A N 1
ATOM 1862 C CA . GLY A 1 267 ? 21.391 -25.469 -1.567 1 95.44 267 GLY A CA 1
ATOM 1863 C C . GLY A 1 267 ? 22.094 -24.5 -0.639 1 95.44 267 GLY A C 1
ATOM 1864 O O . GLY A 1 267 ? 22.828 -24.906 0.261 1 95.44 267 GLY A O 1
ATOM 1865 N N . ALA A 1 268 ? 21.828 -23.188 -0.821 1 97.56 268 ALA A N 1
ATOM 1866 C CA . ALA A 1 268 ? 22.422 -22.219 0.095 1 97.56 268 ALA A CA 1
ATOM 1867 C C . ALA A 1 268 ? 21.922 -22.438 1.521 1 97.56 268 ALA A C 1
ATOM 1869 O O . ALA A 1 268 ? 20.75 -22.734 1.733 1 97.56 268 ALA A O 1
ATOM 1870 N N . ARG A 1 269 ? 22.859 -22.281 2.5 1 96.88 269 ARG A N 1
ATOM 1871 C CA . ARG A 1 269 ? 22.516 -22.5 3.902 1 96.88 269 ARG A CA 1
ATOM 1872 C C . ARG A 1 269 ? 22.516 -21.172 4.668 1 96.88 269 ARG A C 1
ATOM 1874 O O . ARG A 1 269 ? 21.922 -21.078 5.75 1 96.88 269 ARG A O 1
ATOM 1881 N N . SER A 1 270 ? 23.188 -20.234 4.176 1 97.69 270 SER A N 1
ATOM 1882 C CA . SER A 1 270 ? 23.188 -18.875 4.715 1 97.69 270 SER A CA 1
ATOM 1883 C C . SER A 1 270 ? 22.984 -17.844 3.615 1 97.69 270 SER A C 1
ATOM 1885 O O . SER A 1 270 ? 23.781 -17.75 2.686 1 97.69 270 SER A O 1
ATOM 1887 N N . VAL A 1 271 ? 21.891 -17.078 3.717 1 98.5 271 VAL A N 1
ATOM 1888 C CA . VAL A 1 271 ? 21.547 -16.141 2.658 1 98.5 271 VAL A CA 1
ATOM 1889 C C . VAL A 1 271 ? 21.359 -14.734 3.25 1 98.5 271 VAL A C 1
ATOM 1891 O O . VAL A 1 271 ? 20.609 -14.562 4.215 1 98.5 271 VAL A O 1
ATOM 1894 N N . LEU A 1 272 ? 22.109 -13.75 2.754 1 98.69 272 LEU A N 1
ATOM 1895 C CA . LEU A 1 272 ? 21.797 -12.352 3.023 1 98.69 272 LEU A CA 1
ATOM 1896 C C . LEU A 1 272 ? 20.656 -11.875 2.127 1 98.69 272 LEU A C 1
ATOM 1898 O O . LEU A 1 272 ? 20.766 -11.922 0.899 1 98.69 272 LEU A O 1
ATOM 1902 N N . LEU A 1 273 ? 19.562 -11.578 2.695 1 98.75 273 LEU A N 1
ATOM 1903 C CA . LEU A 1 273 ? 18.406 -11 1.997 1 98.75 273 LEU A CA 1
ATOM 1904 C C . LEU A 1 273 ? 18.328 -9.5 2.238 1 98.75 273 LEU A C 1
ATOM 1906 O O . LEU A 1 273 ? 18.281 -9.055 3.389 1 98.75 273 LEU A O 1
ATOM 1910 N N . ALA A 1 274 ? 18.344 -8.68 1.178 1 98.75 274 ALA A N 1
ATOM 1911 C CA . ALA A 1 274 ? 18.266 -7.23 1.362 1 98.75 274 ALA A CA 1
ATOM 1912 C C . ALA A 1 274 ? 17.375 -6.594 0.302 1 98.75 274 ALA A C 1
ATOM 1914 O O . ALA A 1 274 ? 17.578 -6.789 -0.897 1 98.75 274 ALA A O 1
ATOM 1915 N N . THR A 1 275 ? 16.328 -5.949 0.745 1 98.56 275 THR A N 1
ATOM 1916 C CA . THR A 1 275 ? 15.406 -5.238 -0.137 1 98.56 275 THR A CA 1
ATOM 1917 C C . THR A 1 275 ? 15.742 -3.752 -0.187 1 98.56 275 THR A C 1
ATOM 1919 O O . THR A 1 275 ? 16.422 -3.234 0.7 1 98.56 275 THR A O 1
ATOM 1922 N N . HIS A 1 276 ? 15.383 -3.129 -1.274 1 98.12 276 HIS A N 1
ATOM 1923 C CA . HIS A 1 276 ? 15.516 -1.695 -1.512 1 98.12 276 HIS A CA 1
ATOM 1924 C C . HIS A 1 276 ? 14.32 -1.151 -2.279 1 98.12 276 HIS A C 1
ATOM 1926 O O . HIS A 1 276 ? 13.781 -1.826 -3.162 1 98.12 276 HIS A O 1
ATOM 1932 N N . GLY A 1 277 ? 13.859 0.022 -1.875 1 96.12 277 GLY A N 1
ATOM 1933 C CA . GLY A 1 277 ? 12.734 0.571 -2.604 1 96.12 277 GLY A CA 1
ATOM 1934 C C . GLY A 1 277 ? 12.852 2.064 -2.852 1 96.12 277 GLY A C 1
ATOM 1935 O O . GLY A 1 277 ? 13.633 2.746 -2.195 1 96.12 277 GLY A O 1
ATOM 1936 N N . SER A 1 278 ? 11.984 2.486 -3.844 1 90.62 278 SER A N 1
ATOM 1937 C CA . SER A 1 278 ? 11.852 3.895 -4.203 1 90.62 278 SER A CA 1
ATOM 1938 C C . SER A 1 278 ? 11.555 4.754 -2.979 1 90.62 278 SER A C 1
ATOM 1940 O O . SER A 1 278 ? 10.844 4.324 -2.072 1 90.62 278 SER A O 1
ATOM 1942 N N . GLY A 1 279 ? 12.141 5.887 -3.051 1 85.81 279 GLY A N 1
ATOM 1943 C CA . GLY A 1 279 ? 12.031 6.777 -1.905 1 85.81 279 GLY A CA 1
ATOM 1944 C C . GLY A 1 279 ? 13.195 6.641 -0.936 1 85.81 279 GLY A C 1
ATOM 1945 O O . GLY A 1 279 ? 13.461 7.551 -0.148 1 85.81 279 GLY A O 1
ATOM 1946 N N . ALA A 1 280 ? 13.969 5.367 -0.797 1 85.94 280 ALA A N 1
ATOM 1947 C CA . ALA A 1 280 ? 15.352 5.062 -0.421 1 85.94 280 ALA A CA 1
ATOM 1948 C C . ALA A 1 280 ? 15.398 4.324 0.915 1 85.94 280 ALA A C 1
ATOM 1950 O O . ALA A 1 280 ? 16.438 4.312 1.583 1 85.94 280 ALA A O 1
ATOM 1951 N N . ALA A 1 281 ? 14.281 3.408 1.065 1 93.81 281 ALA A N 1
ATOM 1952 C CA . ALA A 1 281 ? 14.172 2.516 2.215 1 93.81 281 ALA A CA 1
ATOM 1953 C C . ALA A 1 281 ? 14.727 1.132 1.891 1 93.81 281 ALA A C 1
ATOM 1955 O O . ALA A 1 281 ? 14.641 0.674 0.749 1 93.81 281 ALA A O 1
ATOM 1956 N N . SER A 1 282 ? 15.359 0.426 2.998 1 97.88 282 SER A N 1
ATOM 1957 C CA . SER A 1 282 ? 15.914 -0.916 2.844 1 97.88 282 SER A CA 1
ATOM 1958 C C . SER A 1 282 ? 15.734 -1.736 4.117 1 97.88 282 SER A C 1
ATOM 1960 O O . SER A 1 282 ? 15.758 -1.19 5.223 1 97.88 282 SER A O 1
ATOM 1962 N N . HIS A 1 283 ? 15.508 -2.977 3.967 1 98.31 283 HIS A N 1
ATOM 1963 C CA . HIS A 1 283 ? 15.555 -3.992 5.012 1 98.31 283 HIS A CA 1
ATOM 1964 C C . HIS A 1 283 ? 16.547 -5.098 4.66 1 98.31 283 HIS A C 1
ATOM 1966 O O . HIS A 1 283 ? 16.719 -5.438 3.488 1 98.31 283 HIS A O 1
ATOM 1972 N N . ALA A 1 284 ? 17.188 -5.629 5.617 1 98.62 284 ALA A N 1
ATOM 1973 C CA . ALA A 1 284 ? 18.141 -6.719 5.418 1 98.62 284 ALA A CA 1
ATOM 1974 C C . ALA A 1 284 ? 17.969 -7.801 6.48 1 98.62 284 ALA A C 1
ATOM 1976 O O . ALA A 1 284 ? 17.641 -7.504 7.633 1 98.62 284 ALA A O 1
ATOM 1977 N N . PHE A 1 285 ? 18.141 -9.016 6.078 1 98.5 285 PHE A N 1
ATOM 1978 C CA . PHE A 1 285 ? 18.016 -10.188 6.934 1 98.5 285 PHE A CA 1
ATOM 1979 C C . PHE A 1 285 ? 19.125 -11.195 6.633 1 98.5 285 PHE A C 1
ATOM 1981 O O . PHE A 1 285 ? 19.484 -11.398 5.469 1 98.5 285 PHE A O 1
ATOM 1988 N N . ARG A 1 286 ? 19.672 -11.789 7.645 1 98.25 286 ARG A N 1
ATOM 1989 C CA . ARG A 1 286 ? 20.5 -12.984 7.465 1 98.25 286 ARG A CA 1
ATOM 1990 C C . ARG A 1 286 ? 19.703 -14.242 7.785 1 98.25 286 ARG A C 1
ATOM 1992 O O . ARG A 1 286 ? 19.391 -14.508 8.945 1 98.25 286 ARG A O 1
ATOM 1999 N N . VAL A 1 287 ? 19.359 -14.977 6.762 1 98.25 287 VAL A N 1
ATOM 2000 C CA . VAL A 1 287 ? 18.594 -16.203 6.902 1 98.25 287 VAL A CA 1
ATOM 2001 C C . VAL A 1 287 ? 19.531 -17.406 6.906 1 98.25 287 VAL A C 1
ATOM 2003 O O . VAL A 1 287 ? 20.266 -17.625 5.949 1 98.25 287 VAL A O 1
ATOM 2006 N N . VAL A 1 288 ? 19.422 -18.188 7.957 1 97.94 288 VAL A N 1
ATOM 2007 C CA . VAL A 1 288 ? 20.297 -19.344 8.102 1 97.94 288 VAL A CA 1
ATOM 2008 C C . VAL A 1 288 ? 19.469 -20.625 8.156 1 97.94 288 VAL A C 1
ATOM 2010 O O . VAL A 1 288 ? 18.625 -20.781 9.039 1 97.94 288 VAL A O 1
ATOM 2013 N N . ALA A 1 289 ? 19.688 -21.453 7.164 1 96.81 289 ALA A N 1
ATOM 2014 C CA . ALA A 1 289 ? 19.031 -22.75 7.117 1 96.81 289 ALA A CA 1
ATOM 2015 C C . ALA A 1 289 ? 19.734 -23.766 8.031 1 96.81 289 ALA A C 1
ATOM 2017 O O . ALA A 1 289 ? 20.531 -24.578 7.562 1 96.81 289 ALA A O 1
ATOM 2018 N N . GLU A 1 290 ? 19.422 -23.703 9.266 1 89.44 290 GLU A N 1
ATOM 2019 C CA . GLU A 1 290 ? 20.016 -24.641 10.211 1 89.44 290 GLU A CA 1
ATOM 2020 C C . GLU A 1 290 ? 19.719 -26.078 9.828 1 89.44 290 GLU A C 1
ATOM 2022 O O . GLU A 1 290 ? 20.562 -26.969 9.969 1 89.44 290 GLU A O 1
ATOM 2027 N N . ARG A 1 291 ? 18.469 -26.125 9.594 1 86.19 291 ARG A N 1
ATOM 2028 C CA . ARG A 1 291 ? 17.984 -27.328 8.938 1 86.19 291 ARG A CA 1
ATOM 2029 C C . ARG A 1 291 ? 17.484 -27.031 7.531 1 86.19 291 ARG A C 1
ATOM 2031 O O . ARG A 1 291 ? 17.297 -25.859 7.168 1 86.19 291 ARG A O 1
ATOM 2038 N N . GLY A 1 292 ? 17.734 -27.844 6.617 1 92.56 292 GLY A N 1
ATOM 2039 C CA . GLY A 1 292 ? 17.234 -27.578 5.273 1 92.56 292 GLY A CA 1
ATOM 2040 C C . GLY A 1 292 ? 15.859 -26.938 5.262 1 92.56 292 GLY A C 1
ATOM 2041 O O . GLY A 1 292 ? 14.922 -27.469 5.867 1 92.56 292 GLY A O 1
ATOM 2042 N N . ILE A 1 293 ? 15.711 -25.625 4.805 1 97.25 293 ILE A N 1
ATOM 2043 C CA . ILE A 1 293 ? 14.422 -24.953 4.656 1 97.25 293 ILE A CA 1
ATOM 2044 C C . ILE A 1 293 ? 13.695 -25.516 3.432 1 97.25 293 ILE A C 1
ATOM 2046 O O . ILE A 1 293 ? 14.203 -25.422 2.309 1 97.25 293 ILE A O 1
ATOM 2050 N N . PRO A 1 294 ? 12.5 -26.094 3.672 1 98.06 294 PRO A N 1
ATOM 2051 C CA . PRO A 1 294 ? 11.773 -26.594 2.506 1 98.06 294 PRO A CA 1
ATOM 2052 C C . PRO A 1 294 ? 11.406 -25.5 1.513 1 98.06 294 PRO A C 1
ATOM 2054 O O . PRO A 1 294 ? 10.984 -24.406 1.919 1 98.06 294 PRO A O 1
ATOM 2057 N N . VAL A 1 295 ? 11.664 -25.781 0.219 1 97.75 295 VAL A N 1
ATOM 2058 C CA . VAL A 1 295 ? 11.406 -24.812 -0.838 1 97.75 295 VAL A CA 1
ATOM 2059 C C . VAL A 1 295 ? 10.633 -25.484 -1.974 1 97.75 295 VAL A C 1
ATOM 2061 O O . VAL A 1 295 ? 10.906 -26.625 -2.336 1 97.75 295 VAL A O 1
ATOM 2064 N N . ARG A 1 296 ? 9.57 -24.828 -2.441 1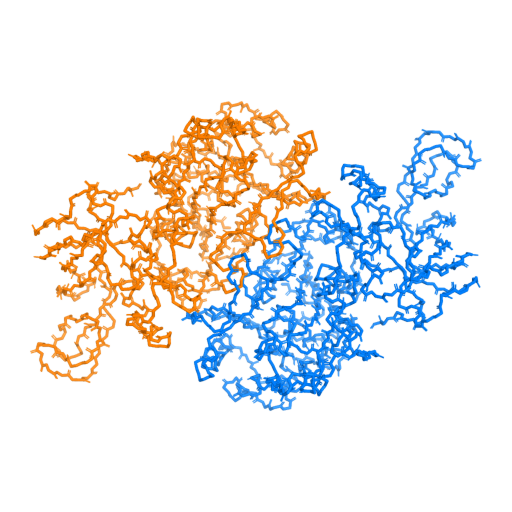 97.12 296 ARG A N 1
ATOM 2065 C CA . ARG A 1 296 ? 8.891 -25.141 -3.691 1 97.12 296 ARG A CA 1
ATOM 2066 C C . ARG A 1 296 ? 8.859 -23.938 -4.617 1 97.12 296 ARG A C 1
ATOM 2068 O O . ARG A 1 296 ? 8.016 -23.047 -4.465 1 97.12 296 ARG A O 1
ATOM 2075 N N . ALA A 1 297 ? 9.742 -23.938 -5.562 1 93.81 297 ALA A N 1
ATOM 2076 C CA . ALA A 1 297 ? 9.906 -22.734 -6.383 1 93.81 297 ALA A CA 1
ATOM 2077 C C . ALA A 1 297 ? 9.992 -23.094 -7.863 1 93.81 297 ALA A C 1
ATOM 2079 O O . ALA A 1 297 ? 10.633 -24.078 -8.234 1 93.81 297 ALA A O 1
ATOM 2080 N N . THR A 1 298 ? 9.25 -22.406 -8.656 1 86.88 298 THR A N 1
ATOM 2081 C CA . THR A 1 298 ? 9.367 -22.391 -10.109 1 86.88 298 THR A CA 1
ATOM 2082 C C . THR A 1 298 ? 9.906 -21.047 -10.594 1 86.88 298 THR A C 1
ATOM 2084 O O . THR A 1 298 ? 9.203 -20.047 -10.555 1 86.88 298 THR A O 1
ATOM 2087 N N . VAL A 1 299 ? 11.18 -20.953 -11.047 1 87.44 299 VAL A N 1
ATOM 2088 C CA . VAL A 1 299 ? 11.758 -19.672 -11.438 1 87.44 299 VAL A CA 1
ATOM 2089 C C . VAL A 1 299 ? 12.102 -19.703 -12.93 1 87.44 299 VAL A C 1
ATOM 2091 O O . VAL A 1 299 ? 12.18 -18.641 -13.57 1 87.44 299 VAL A O 1
ATOM 2094 N N . ALA A 1 300 ? 12.211 -20.812 -13.461 1 88.19 300 ALA A N 1
ATOM 2095 C CA . ALA A 1 300 ? 12.625 -20.922 -14.859 1 88.19 300 ALA A CA 1
ATOM 2096 C C . ALA A 1 300 ? 11.438 -20.766 -15.797 1 88.19 300 ALA A C 1
ATOM 2098 O O . ALA A 1 300 ? 10.312 -21.156 -15.461 1 88.19 300 ALA A O 1
ATOM 2099 N N . GLY A 1 301 ? 11.672 -20.141 -16.906 1 90.69 301 GLY A N 1
ATOM 2100 C CA . GLY A 1 301 ? 10.711 -20.078 -17.984 1 90.69 301 GLY A CA 1
ATOM 2101 C C . GLY A 1 301 ? 10.977 -21.094 -19.078 1 90.69 301 GLY A C 1
ATOM 2102 O O . GLY A 1 301 ? 12.086 -21.625 -19.188 1 90.69 301 GLY A O 1
ATOM 2103 N N . ASP A 1 302 ? 9.906 -21.359 -19.875 1 90.25 302 ASP A N 1
ATOM 2104 C CA . ASP A 1 302 ? 10.109 -22.375 -20.906 1 90.25 302 ASP A CA 1
ATOM 2105 C C . ASP A 1 302 ? 9.43 -21.969 -22.219 1 90.25 302 ASP A C 1
ATOM 2107 O O . ASP A 1 302 ? 9.375 -22.766 -23.172 1 90.25 302 ASP A O 1
ATOM 2111 N N . ARG A 1 303 ? 8.898 -20.781 -22.266 1 93.06 303 ARG A N 1
ATOM 2112 C CA . ARG A 1 303 ? 8.266 -20.266 -23.469 1 93.06 303 ARG A CA 1
ATOM 2113 C C . ARG A 1 303 ? 8.758 -18.859 -23.781 1 93.06 303 ARG A C 1
ATOM 2115 O O . ARG A 1 303 ? 8.797 -18 -22.906 1 93.06 303 ARG A O 1
ATOM 2122 N N . GLU A 1 304 ? 9.109 -18.703 -25.016 1 96.12 304 GLU A N 1
ATOM 2123 C CA . GLU A 1 304 ? 9.602 -17.391 -25.438 1 96.12 304 GLU A CA 1
ATOM 2124 C C . GLU A 1 304 ? 8.539 -16.609 -26.203 1 96.12 304 GLU A C 1
ATOM 2126 O O . GLU A 1 304 ? 7.77 -17.203 -26.969 1 96.12 304 GLU A O 1
ATOM 2131 N N . LEU A 1 305 ? 8.5 -15.336 -25.953 1 96.44 305 LEU A N 1
ATOM 2132 C CA . LEU A 1 305 ? 7.582 -14.445 -26.672 1 96.44 305 LEU A CA 1
ATOM 2133 C C . LEU A 1 305 ? 8.352 -13.445 -27.516 1 96.44 305 LEU A C 1
ATOM 2135 O O . LEU A 1 305 ? 9.477 -13.07 -27.188 1 96.44 305 LEU A O 1
ATOM 2139 N N . SER A 1 306 ? 7.695 -13.094 -28.672 1 96.44 306 SER A N 1
ATOM 2140 C CA . SER A 1 306 ? 8.125 -11.883 -29.359 1 96.44 306 SER A CA 1
ATOM 2141 C C . SER A 1 306 ? 7.695 -10.625 -28.609 1 96.44 306 SER A C 1
ATOM 2143 O O . SER A 1 306 ? 6.871 -10.695 -27.703 1 96.44 306 SER A O 1
ATOM 2145 N N . PHE A 1 307 ? 8.297 -9.539 -29.031 1 96.19 307 PHE A N 1
ATOM 2146 C CA . PHE A 1 307 ? 7.898 -8.266 -28.438 1 96.19 307 PHE A CA 1
ATOM 2147 C C . PHE A 1 307 ? 6.402 -8.031 -28.625 1 96.19 307 PHE A C 1
ATOM 2149 O O . PHE A 1 307 ? 5.703 -7.672 -27.672 1 96.19 307 PHE A O 1
ATOM 2156 N N . ALA A 1 308 ? 5.883 -8.258 -29.781 1 95.25 308 ALA A N 1
ATOM 2157 C CA . ALA A 1 308 ? 4.461 -8.078 -30.078 1 95.25 308 ALA A CA 1
ATOM 2158 C C . ALA A 1 308 ? 3.611 -9.047 -29.25 1 95.25 308 ALA A C 1
ATOM 2160 O O . ALA A 1 308 ? 2.516 -8.695 -28.812 1 95.25 308 ALA A O 1
ATOM 2161 N N . GLY A 1 309 ? 4.105 -10.281 -29.125 1 94.5 309 GLY A N 1
ATOM 2162 C CA . GLY A 1 309 ? 3.4 -11.258 -28.328 1 94.5 309 GLY A CA 1
ATOM 2163 C C . GLY A 1 309 ? 3.264 -10.844 -26.875 1 94.5 309 GLY A C 1
ATOM 2164 O O . GLY A 1 309 ? 2.219 -11.062 -26.25 1 94.5 309 GLY A O 1
ATOM 2165 N N . ALA A 1 310 ? 4.352 -10.297 -26.344 1 95.62 310 ALA A N 1
ATOM 2166 C CA . ALA A 1 310 ? 4.328 -9.805 -24.969 1 95.62 310 ALA A CA 1
ATOM 2167 C C . ALA A 1 310 ? 3.354 -8.641 -24.812 1 95.62 310 ALA A C 1
ATOM 2169 O O . ALA A 1 310 ? 2.617 -8.57 -23.828 1 95.62 310 ALA A O 1
ATOM 2170 N N . ARG A 1 311 ? 3.359 -7.766 -25.75 1 93.31 311 ARG A N 1
ATOM 2171 C CA . ARG A 1 311 ? 2.465 -6.613 -25.719 1 93.31 311 ARG A CA 1
ATOM 2172 C C . ARG A 1 311 ? 1.008 -7.047 -25.828 1 93.31 311 ARG A C 1
ATOM 2174 O O . ARG A 1 311 ? 0.127 -6.43 -25.219 1 93.31 311 ARG A O 1
ATOM 2181 N N . ARG A 1 312 ? 0.798 -8.016 -26.609 1 91.69 312 ARG A N 1
ATOM 2182 C CA . ARG A 1 312 ? -0.544 -8.57 -26.75 1 91.69 312 ARG A CA 1
ATOM 2183 C C . ARG A 1 312 ? -1.041 -9.125 -25.422 1 91.69 312 ARG A C 1
ATOM 2185 O O . ARG A 1 312 ? -2.191 -8.906 -25.031 1 91.69 312 ARG A O 1
ATOM 2192 N N . ARG A 1 313 ? -0.194 -9.812 -24.766 1 91.88 313 ARG A N 1
ATOM 2193 C CA . ARG A 1 313 ? -0.554 -10.398 -23.484 1 91.88 313 ARG A CA 1
ATOM 2194 C C . ARG A 1 313 ? -0.881 -9.32 -22.453 1 91.88 313 ARG A C 1
ATOM 2196 O O . ARG A 1 313 ? -1.716 -9.531 -21.562 1 91.88 313 ARG A O 1
ATOM 2203 N N . ARG A 1 314 ? -0.236 -8.211 -22.594 1 87.5 314 ARG A N 1
ATOM 2204 C CA . ARG A 1 314 ? -0.433 -7.109 -21.656 1 87.5 314 ARG A CA 1
ATOM 2205 C C . ARG A 1 314 ? -1.686 -6.312 -22 1 87.5 314 ARG A C 1
ATOM 2207 O O . ARG A 1 314 ? -2.084 -5.414 -21.25 1 87.5 314 ARG A O 1
ATOM 2214 N N . GLY A 1 315 ? -2.291 -6.582 -23.125 1 85 315 GLY A N 1
ATOM 2215 C CA . GLY A 1 315 ? -3.559 -5.965 -23.484 1 85 315 GLY A CA 1
ATOM 2216 C C . GLY A 1 315 ? -3.395 -4.719 -24.328 1 85 315 GLY A C 1
ATOM 2217 O O . GLY A 1 315 ? -4.32 -3.91 -24.438 1 85 315 GLY A O 1
ATOM 2218 N N . ASP A 1 316 ? -2.287 -4.5 -24.859 1 84 316 ASP A N 1
ATOM 2219 C CA . ASP A 1 316 ? -2.025 -3.279 -25.609 1 84 316 ASP A CA 1
ATOM 2220 C C . ASP A 1 316 ? -2.842 -3.242 -26.891 1 84 316 ASP A C 1
ATOM 2222 O O . ASP A 1 316 ? -3.078 -2.17 -27.453 1 84 316 ASP A O 1
ATOM 2226 N N . PHE A 1 317 ? -3.314 -4.379 -27.297 1 78.44 317 PHE A N 1
ATOM 2227 C CA . PHE A 1 317 ? -3.998 -4.434 -28.578 1 78.44 317 PHE A CA 1
ATOM 2228 C C . PHE A 1 317 ? -5.453 -4.844 -28.406 1 78.44 317 PHE A C 1
ATOM 2230 O O . PHE A 1 317 ? -6.129 -5.199 -29.375 1 78.44 317 PHE A O 1
ATOM 2237 N N . ASP A 1 318 ? -5.871 -4.812 -27.094 1 73.25 318 ASP A N 1
ATOM 2238 C CA . ASP A 1 318 ? -7.215 -5.305 -26.797 1 73.25 318 ASP A CA 1
ATOM 2239 C C . ASP A 1 318 ? -8.266 -4.246 -27.109 1 73.25 318 ASP A C 1
ATOM 2241 O O . ASP A 1 318 ? -8.086 -3.068 -26.797 1 73.25 318 ASP A O 1
ATOM 2245 N N . SER A 1 319 ? -9.188 -4.613 -27.984 1 66.94 319 SER A N 1
ATOM 2246 C CA . SER A 1 319 ? -10.266 -3.684 -28.281 1 66.94 319 SER A CA 1
ATOM 2247 C C . SER A 1 319 ? -11.297 -3.643 -27.156 1 66.94 319 SER A C 1
ATOM 2249 O O . SER A 1 319 ? -12.281 -2.906 -27.234 1 66.94 319 SER A O 1
ATOM 2251 N N . GLY A 1 320 ? -11.039 -4.164 -26.016 1 64.25 320 GLY A N 1
ATOM 2252 C CA . GLY A 1 320 ? -12 -4.191 -24.922 1 64.25 320 GLY A CA 1
ATOM 2253 C C . GLY A 1 320 ? -13.141 -5.168 -25.141 1 64.25 320 GLY A C 1
ATOM 2254 O O . GLY A 1 320 ? -13.227 -5.793 -26.203 1 64.25 320 GLY A O 1
ATOM 2255 N N . PRO A 1 321 ? -13.945 -5.398 -24.031 1 62.31 321 PRO A N 1
ATOM 2256 C CA . PRO A 1 321 ? -15.07 -6.324 -24.203 1 62.31 321 PRO A CA 1
ATOM 2257 C C . PRO A 1 321 ? -16.109 -5.82 -25.203 1 62.31 321 PRO A C 1
ATOM 2259 O O . PRO A 1 321 ? -16.328 -4.609 -25.312 1 62.31 321 PRO A O 1
ATOM 2262 N N . PRO A 1 322 ? -16.562 -6.711 -26.047 1 58.94 322 PRO A N 1
ATOM 2263 C CA . PRO A 1 322 ? -17.641 -6.277 -26.953 1 58.94 322 PRO A CA 1
ATOM 2264 C C . PRO A 1 322 ? -18.844 -5.695 -26.203 1 58.94 322 PRO A C 1
ATOM 2266 O O . PRO A 1 322 ? -19.062 -6.023 -25.031 1 58.94 322 PRO A O 1
ATOM 2269 N N . ALA A 1 323 ? -19.469 -4.691 -26.828 1 51.31 323 ALA A N 1
ATOM 2270 C CA . ALA A 1 323 ? -20.641 -4.02 -26.297 1 51.31 323 ALA A CA 1
ATOM 2271 C C . ALA A 1 323 ? -21.797 -5.004 -26.109 1 51.31 323 ALA A C 1
ATOM 2273 O O . ALA A 1 323 ? -22.031 -5.863 -26.969 1 51.31 323 ALA A O 1
ATOM 2274 N N . GLY A 1 324 ? -22.547 -5.285 -24.953 1 51.03 324 GLY A N 1
ATOM 2275 C CA . GLY A 1 324 ? -23.844 -5.922 -24.781 1 51.03 324 GLY A CA 1
ATOM 2276 C C . GLY A 1 324 ? -23.75 -7.305 -24.172 1 51.03 324 GLY A C 1
ATOM 2277 O O . GLY A 1 324 ? -24.766 -7.895 -23.797 1 51.03 324 GLY A O 1
ATOM 2278 N N . GLY A 1 325 ? -22.812 -8.195 -24.203 1 48.69 325 GLY A N 1
ATOM 2279 C CA . GLY A 1 325 ? -23.25 -9.586 -24.281 1 48.69 325 GLY A CA 1
ATOM 2280 C C . GLY A 1 325 ? -22.766 -10.438 -23.125 1 48.69 325 GLY A C 1
ATOM 2281 O O . GLY A 1 325 ? -23 -11.641 -23.094 1 48.69 325 GLY A O 1
ATOM 2282 N N . GLY A 1 326 ? -22.094 -9.906 -22.141 1 54 326 GLY A N 1
ATOM 2283 C CA . GLY A 1 326 ? -21.578 -11.016 -21.328 1 54 326 GLY A CA 1
ATOM 2284 C C . GLY A 1 326 ? -22.516 -11.414 -20.203 1 54 326 GLY A C 1
ATOM 2285 O O . GLY A 1 326 ? -23.375 -10.633 -19.812 1 54 326 GLY A O 1
ATOM 2286 N N . ALA A 1 327 ? -22.938 -12.812 -20.203 1 54.62 327 ALA A N 1
ATOM 2287 C CA . ALA A 1 327 ? -23.703 -13.281 -19.062 1 54.62 327 ALA A CA 1
ATOM 2288 C C . ALA A 1 327 ? -23.172 -12.719 -17.766 1 54.62 327 ALA A C 1
ATOM 2290 O O . ALA A 1 327 ? -22.031 -12.992 -17.391 1 54.62 327 ALA A O 1
ATOM 2291 N N . SER A 1 328 ? -23.703 -11.539 -17.234 1 62.06 328 SER A N 1
ATOM 2292 C CA . SER A 1 328 ? -23.25 -10.734 -16.094 1 62.06 328 SER A CA 1
ATOM 2293 C C . SER A 1 328 ? -23.688 -11.352 -14.773 1 62.06 328 SER A C 1
ATOM 2295 O O . SER A 1 328 ? -24.875 -11.477 -14.492 1 62.06 328 SER A O 1
ATOM 2297 N N . VAL A 1 329 ? -22.75 -12.367 -14.273 1 70.25 329 VAL A N 1
ATOM 2298 C CA . VAL A 1 329 ? -23.078 -12.719 -12.898 1 70.25 329 VAL A CA 1
ATOM 2299 C C . VAL A 1 329 ? -22.875 -11.516 -11.992 1 70.25 329 VAL A C 1
ATOM 2301 O O . VAL A 1 329 ? -21.812 -10.875 -12.016 1 70.25 329 VAL A O 1
ATOM 2304 N N . SER A 1 330 ? -23.984 -11.289 -11.367 1 82.38 330 SER A N 1
ATOM 2305 C CA . SER A 1 330 ? -23.875 -10.172 -10.43 1 82.38 330 SER A CA 1
ATOM 2306 C C . SER A 1 330 ? -22.812 -10.422 -9.383 1 82.38 330 SER A C 1
ATOM 2308 O O . SER A 1 330 ? -22.531 -11.57 -9.031 1 82.38 330 SER A O 1
ATOM 2310 N N . VAL A 1 331 ? -22.172 -9.406 -8.883 1 84.5 331 VAL A N 1
ATOM 2311 C CA . VAL A 1 331 ? -21.078 -9.508 -7.922 1 84.5 331 VAL A CA 1
ATOM 2312 C C . VAL A 1 331 ? -21.578 -10.164 -6.637 1 84.5 331 VAL A C 1
ATOM 2314 O O . VAL A 1 331 ? -20.922 -11.047 -6.078 1 84.5 331 VAL A O 1
ATOM 2317 N N . PRO A 1 332 ? -22.812 -9.883 -6.184 1 82.12 332 PRO A N 1
ATOM 2318 C CA . PRO A 1 332 ? -23.312 -10.594 -4.996 1 82.12 332 PRO A CA 1
ATOM 2319 C C . PRO A 1 332 ? -23.484 -12.094 -5.234 1 82.12 332 PRO A C 1
ATOM 2321 O O . PRO A 1 332 ? -23.172 -12.906 -4.363 1 82.12 332 PRO A O 1
ATOM 2324 N N . SER A 1 333 ? -23.984 -12.359 -6.402 1 83.12 333 SER A N 1
ATOM 2325 C CA . SER A 1 333 ? -24.109 -13.766 -6.766 1 83.12 333 SER A CA 1
ATOM 2326 C C . SER A 1 333 ? -22.734 -14.43 -6.891 1 83.12 333 SER A C 1
ATOM 2328 O O . SER A 1 333 ? -22.547 -15.562 -6.449 1 83.12 333 SER A O 1
ATOM 2330 N N . TYR A 1 334 ? -21.891 -13.703 -7.43 1 85.62 334 TYR A N 1
ATOM 2331 C CA . TYR A 1 334 ? -20.531 -14.203 -7.562 1 85.62 334 TYR A CA 1
ATOM 2332 C C . TYR A 1 334 ? -19.906 -14.477 -6.199 1 85.62 334 TYR A C 1
ATOM 2334 O O . TYR A 1 334 ? -19.266 -15.5 -5.996 1 85.62 334 TYR A O 1
ATOM 2342 N N . ARG A 1 335 ? -20.141 -13.602 -5.301 1 88.31 335 ARG A N 1
ATOM 2343 C CA . ARG A 1 335 ? -19.578 -13.711 -3.955 1 88.31 335 ARG A CA 1
ATOM 2344 C C . ARG A 1 335 ? -20.016 -15.016 -3.289 1 88.31 335 ARG A C 1
ATOM 2346 O O . ARG A 1 335 ? -19.234 -15.656 -2.596 1 88.31 335 ARG A O 1
ATOM 2353 N N . ARG A 1 336 ? -21.172 -15.492 -3.574 1 86.62 336 ARG A N 1
ATOM 2354 C CA . ARG A 1 336 ? -21.734 -16.688 -2.953 1 86.62 336 ARG A CA 1
ATOM 2355 C C . ARG A 1 336 ? -21.047 -17.938 -3.488 1 86.62 336 ARG A C 1
ATOM 2357 O O . ARG A 1 336 ? -21.125 -19.016 -2.877 1 86.62 336 ARG A O 1
ATOM 2364 N N . THR A 1 337 ? -20.375 -17.75 -4.582 1 90.19 337 THR A N 1
ATOM 2365 C CA . THR A 1 337 ? -19.812 -18.922 -5.242 1 90.19 337 THR A CA 1
ATOM 2366 C C . THR A 1 337 ? -18.297 -18.922 -5.109 1 90.19 337 THR A C 1
ATOM 2368 O O . THR A 1 337 ? -17.609 -19.688 -5.801 1 90.19 337 THR A O 1
ATOM 2371 N N . LEU A 1 338 ? -17.766 -18.125 -4.223 1 92.94 338 LEU A N 1
ATOM 2372 C CA . LEU A 1 338 ? -16.312 -17.922 -4.16 1 92.94 338 LEU A CA 1
ATOM 2373 C C . LEU A 1 338 ? -15.609 -19.219 -3.764 1 92.94 338 LEU A C 1
ATOM 2375 O O . LEU A 1 338 ? -14.562 -19.562 -4.32 1 92.94 338 LEU A O 1
ATOM 2379 N N . ALA A 1 339 ? -16.203 -19.953 -2.85 1 92.31 339 ALA A N 1
ATOM 2380 C CA . ALA A 1 339 ? -15.547 -21.203 -2.428 1 92.31 339 ALA A CA 1
ATOM 2381 C C . ALA A 1 339 ? -15.414 -22.172 -3.592 1 92.31 339 ALA A C 1
ATOM 2383 O O . ALA A 1 339 ? -14.359 -22.781 -3.783 1 92.31 339 ALA A O 1
ATOM 2384 N N . ALA A 1 340 ? -16.5 -22.297 -4.336 1 92.44 340 ALA A N 1
ATOM 2385 C CA . ALA A 1 340 ? -16.484 -23.188 -5.496 1 92.44 340 ALA A CA 1
ATOM 2386 C C . ALA A 1 340 ? -15.539 -22.672 -6.578 1 92.44 340 ALA A C 1
ATOM 2388 O O . ALA A 1 340 ? -14.82 -23.453 -7.199 1 92.44 340 ALA A O 1
ATOM 2389 N N . ARG A 1 341 ? -15.539 -21.406 -6.777 1 92.75 341 ARG A N 1
ATOM 2390 C CA . ARG A 1 341 ? -14.773 -20.828 -7.875 1 92.75 341 ARG A CA 1
ATOM 2391 C C . ARG A 1 341 ? -13.297 -20.719 -7.52 1 92.75 341 ARG A C 1
ATOM 2393 O O . ARG A 1 341 ? -12.43 -20.938 -8.367 1 92.75 341 ARG A O 1
ATOM 2400 N N . HIS A 1 342 ? -12.992 -20.312 -6.246 1 95.25 342 HIS A N 1
ATOM 2401 C CA . HIS A 1 342 ? -11.617 -20.031 -5.84 1 95.25 342 HIS A CA 1
ATOM 2402 C C . HIS A 1 342 ? -10.898 -21.312 -5.43 1 95.25 342 HIS A C 1
ATOM 2404 O O . HIS A 1 342 ? -9.703 -21.469 -5.699 1 95.25 342 HIS A O 1
ATOM 2410 N N . ARG A 1 343 ? -11.625 -22.297 -4.766 1 92.88 343 ARG A N 1
ATOM 2411 C CA . ARG A 1 343 ? -10.945 -23.391 -4.082 1 92.88 343 ARG A CA 1
ATOM 2412 C C . ARG A 1 343 ? -11.531 -24.734 -4.488 1 92.88 343 ARG A C 1
ATOM 2414 O O . ARG A 1 343 ? -11.234 -25.766 -3.869 1 92.88 343 ARG A O 1
ATOM 2421 N N . LEU A 1 344 ? -12.367 -24.781 -5.484 1 94 344 LEU A N 1
ATOM 2422 C CA . LEU A 1 344 ? -12.977 -26.031 -5.945 1 94 344 LEU A CA 1
ATOM 2423 C C . LEU A 1 344 ? -13.68 -26.75 -4.801 1 94 344 LEU A C 1
ATOM 2425 O O . LEU A 1 344 ? -13.406 -27.906 -4.531 1 94 344 LEU A O 1
ATOM 2429 N N . VAL A 1 345 ? -14.539 -26.016 -4.219 1 93.75 345 VAL A N 1
ATOM 2430 C CA . VAL A 1 345 ? -15.336 -26.625 -3.154 1 93.75 345 VAL A CA 1
ATOM 2431 C C . VAL A 1 345 ? -16.688 -27.078 -3.715 1 93.75 345 VAL A C 1
ATOM 2433 O O . VAL A 1 345 ? -17.438 -26.266 -4.27 1 93.75 345 VAL A O 1
ATOM 2436 N N . ALA A 1 346 ? -16.938 -28.297 -3.645 1 95.12 346 ALA A N 1
ATOM 2437 C CA . ALA A 1 346 ? -18.234 -28.875 -3.994 1 95.12 346 ALA A CA 1
ATOM 2438 C C . ALA A 1 346 ? -19.141 -28.984 -2.766 1 95.12 346 ALA A C 1
ATOM 2440 O O . ALA A 1 346 ? -18.844 -28.406 -1.717 1 95.12 346 ALA A O 1
ATOM 2441 N N . GLY A 1 347 ? -20.328 -29.438 -3.055 1 94.06 347 GLY A N 1
ATOM 2442 C CA . GLY A 1 347 ? -21.25 -29.734 -1.968 1 94.06 347 GLY A CA 1
ATOM 2443 C C . GLY A 1 347 ? -21.5 -31.219 -1.794 1 94.06 347 GLY A C 1
ATOM 2444 O O . GLY A 1 347 ? -21.609 -31.953 -2.777 1 94.06 347 GLY A O 1
ATOM 2445 N N . ARG A 1 348 ? -21.469 -31.625 -0.573 1 94.94 348 ARG A N 1
ATOM 2446 C CA . ARG A 1 348 ? -21.891 -32.969 -0.25 1 94.94 348 ARG A CA 1
ATOM 2447 C C . ARG A 1 348 ? -23.344 -33 0.237 1 94.94 348 ARG A C 1
ATOM 2449 O O . ARG A 1 348 ? -23.672 -32.375 1.237 1 94.94 348 ARG A O 1
ATOM 2456 N N . CYS A 1 349 ? -24.109 -33.688 -0.468 1 94.69 349 CYS A N 1
ATOM 2457 C CA . CYS A 1 349 ? -25.516 -33.75 -0.13 1 94.69 349 CYS A CA 1
ATOM 2458 C C . CYS A 1 349 ? -25.719 -34.281 1.286 1 94.69 349 CYS A C 1
ATOM 2460 O O . CYS A 1 349 ? -25.188 -35.344 1.641 1 94.69 349 CYS A O 1
ATOM 2462 N N . ARG A 1 350 ? -26.5 -33.594 2.068 1 94.75 350 ARG A N 1
ATOM 2463 C CA . ARG A 1 350 ? -26.734 -34 3.459 1 94.75 350 ARG A CA 1
ATOM 2464 C C . ARG A 1 350 ? -27.562 -35.25 3.549 1 94.75 350 ARG A C 1
ATOM 2466 O O . ARG A 1 350 ? -27.516 -35.969 4.562 1 94.75 350 ARG A O 1
ATOM 2473 N N . SER A 1 351 ? -28.219 -35.594 2.561 1 94.44 351 SER A N 1
ATOM 2474 C CA . SER A 1 351 ? -29.141 -36.719 2.574 1 94.44 351 SER A CA 1
ATOM 2475 C C 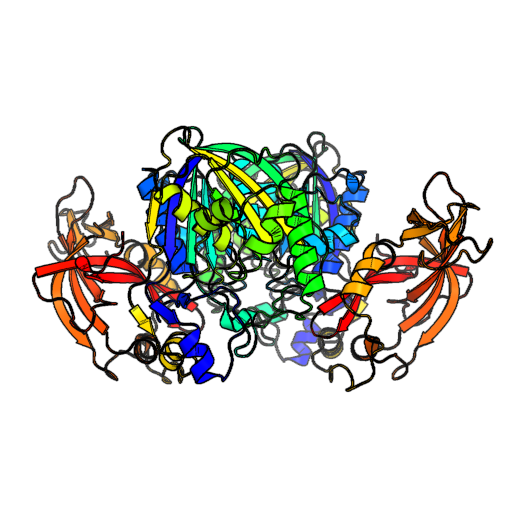. SER A 1 351 ? -28.453 -38 2.068 1 94.44 351 SER A C 1
ATOM 2477 O O . SER A 1 351 ? -28.656 -39.062 2.627 1 94.44 351 SER A O 1
ATOM 2479 N N . CYS A 1 352 ? -27.719 -37.906 0.969 1 93.62 352 CYS A N 1
ATOM 2480 C CA . CYS A 1 352 ? -27.203 -39.125 0.379 1 93.62 352 CYS A CA 1
ATOM 2481 C C . CYS A 1 352 ? -25.688 -39.062 0.254 1 93.62 352 CYS A C 1
ATOM 2483 O O . CYS A 1 352 ? -25.062 -40.031 -0.232 1 93.62 352 CYS A O 1
ATOM 2485 N N . SER A 1 353 ? -25.062 -37.906 0.47 1 92.88 353 SER A N 1
ATOM 2486 C CA . SER A 1 353 ? -23.609 -37.719 0.537 1 92.88 353 SER A CA 1
ATOM 2487 C C . SER A 1 353 ? -23.016 -37.625 -0.858 1 92.88 353 SER A C 1
ATOM 2489 O O . SER A 1 353 ? -21.781 -37.594 -1.009 1 92.88 353 SER A O 1
ATOM 2491 N N . ALA A 1 354 ? -23.859 -37.562 -1.871 1 92.94 354 ALA A N 1
ATOM 2492 C CA . ALA A 1 354 ? -23.344 -37.344 -3.221 1 92.94 354 ALA A CA 1
ATOM 2493 C C . ALA A 1 354 ? -22.719 -35.969 -3.359 1 92.94 354 ALA A C 1
ATOM 2495 O O . ALA A 1 354 ? -23.156 -35 -2.717 1 92.94 354 ALA A O 1
ATOM 2496 N N . LEU A 1 355 ? -21.703 -35.938 -4.219 1 95.5 355 LEU A N 1
ATOM 2497 C CA . LEU A 1 355 ? -21.062 -34.656 -4.469 1 95.5 355 LEU A CA 1
ATOM 2498 C C . LEU A 1 355 ? -21.781 -33.875 -5.574 1 95.5 355 LEU A C 1
ATOM 2500 O O . LEU A 1 355 ? -22.266 -34.5 -6.543 1 95.5 355 LEU A O 1
ATOM 2504 N N . ARG A 1 356 ? -21.859 -32.625 -5.395 1 94.12 356 ARG A N 1
ATOM 2505 C CA . ARG A 1 356 ? -22.469 -31.75 -6.383 1 94.12 356 ARG A CA 1
ATOM 2506 C C . ARG A 1 356 ? -21.625 -30.484 -6.578 1 94.12 356 ARG A C 1
ATOM 2508 O O . ARG A 1 356 ? -21.109 -29.922 -5.609 1 94.12 356 ARG A O 1
ATOM 2515 N N . PHE A 1 357 ? -21.484 -30.172 -7.852 1 94.06 357 PHE A N 1
ATOM 2516 C CA . PHE A 1 357 ? -20.766 -28.953 -8.172 1 94.06 357 PHE A CA 1
ATOM 2517 C C . PHE A 1 357 ? -21.5 -28.141 -9.234 1 94.06 357 PHE A C 1
ATOM 2519 O O . PHE A 1 357 ? -21.781 -28.656 -10.32 1 94.06 357 PHE A O 1
ATOM 2526 N N . PRO A 1 358 ? -21.828 -26.859 -9.016 1 90.44 358 PRO A N 1
ATOM 2527 C CA . PRO A 1 358 ? -21.75 -26.172 -7.723 1 90.44 358 PRO A CA 1
ATOM 2528 C C . PRO A 1 358 ? -22.766 -26.703 -6.715 1 90.44 358 PRO A C 1
ATOM 2530 O O . PRO A 1 358 ? -23.703 -27.406 -7.09 1 90.44 358 PRO A O 1
ATOM 2533 N N . PRO A 1 359 ? -22.484 -26.453 -5.504 1 90.69 359 PRO A N 1
ATOM 2534 C CA . PRO A 1 359 ? -23.359 -26.984 -4.465 1 90.69 359 PRO A CA 1
ATOM 2535 C C . PRO A 1 359 ? -24.672 -26.219 -4.344 1 90.69 359 PRO A C 1
ATOM 2537 O O . PRO A 1 359 ? -24.984 -25.672 -3.283 1 90.69 359 PRO A O 1
ATOM 2540 N N . GLU A 1 360 ? -25.391 -26.203 -5.344 1 88.62 360 GLU A N 1
ATOM 2541 C CA . GLU A 1 360 ? -26.656 -25.469 -5.379 1 88.62 360 GLU A CA 1
ATOM 2542 C C . GLU A 1 360 ? -27.797 -26.344 -5.906 1 88.62 360 GLU A C 1
ATOM 2544 O O . GLU A 1 360 ? -27.547 -27.344 -6.586 1 88.62 360 GLU A O 1
ATOM 2549 N N . GLY A 1 361 ? -29.016 -25.938 -5.504 1 89.44 361 GLY A N 1
ATOM 2550 C CA . GLY A 1 361 ? -30.203 -26.609 -6.016 1 89.44 361 GLY A CA 1
ATOM 2551 C C . GLY A 1 361 ? -30.422 -27.984 -5.406 1 89.44 361 GLY A C 1
ATOM 2552 O O . GLY A 1 361 ? -29.844 -28.297 -4.355 1 89.44 361 GLY A O 1
ATOM 2553 N N . ALA A 1 362 ? -31.297 -28.719 -5.996 1 93.5 362 ALA A N 1
ATOM 2554 C CA . ALA A 1 362 ? -31.609 -30.062 -5.531 1 93.5 362 ALA A CA 1
ATOM 2555 C C . ALA A 1 362 ? -30.5 -31.047 -5.875 1 93.5 362 ALA A C 1
ATOM 2557 O O . ALA A 1 362 ? -29.797 -30.859 -6.879 1 93.5 362 ALA A O 1
ATOM 2558 N N . CYS A 1 363 ? -30.359 -31.984 -5.047 1 94.69 363 CYS A N 1
ATOM 2559 C CA . CYS A 1 363 ? -29.375 -33.031 -5.301 1 94.69 363 CYS A CA 1
ATOM 2560 C C . CYS A 1 363 ? -29.688 -33.781 -6.582 1 94.69 363 CYS A C 1
ATOM 2562 O O . CYS A 1 363 ? -30.828 -34.219 -6.789 1 94.69 363 CYS A O 1
ATOM 2564 N N . GLY A 1 364 ? -28.797 -34 -7.422 1 90.62 364 GLY A N 1
ATOM 2565 C CA . GLY A 1 364 ? -28.984 -34.719 -8.68 1 90.62 364 GLY A CA 1
ATOM 2566 C C . GLY A 1 364 ? -29.203 -36.219 -8.508 1 90.62 364 GLY A C 1
ATOM 2567 O O . GLY A 1 364 ? -29.812 -36.844 -9.367 1 90.62 364 GLY A O 1
ATOM 2568 N N . ASP A 1 365 ? -28.734 -36.719 -7.445 1 91.94 365 ASP A N 1
ATOM 2569 C CA . ASP A 1 365 ? -28.828 -38.156 -7.215 1 91.94 365 ASP A CA 1
ATOM 2570 C C . ASP A 1 365 ? -30.125 -38.531 -6.477 1 91.94 365 ASP A C 1
ATOM 2572 O O . ASP A 1 365 ? -30.828 -39.438 -6.867 1 91.94 365 ASP A O 1
ATOM 2576 N N . CYS A 1 366 ? -30.375 -37.75 -5.359 1 95.56 366 CYS A N 1
ATOM 2577 C CA . CYS A 1 366 ? -31.5 -38.156 -4.535 1 95.56 366 CYS A CA 1
ATOM 2578 C C . CYS A 1 366 ? -32.625 -37.125 -4.613 1 95.56 366 CYS A C 1
ATOM 2580 O O . CYS A 1 366 ? -33.719 -37.375 -4.086 1 95.56 366 CYS A O 1
ATOM 2582 N N . GLY A 1 367 ? -32.375 -36 -5.137 1 95.06 367 GLY A N 1
ATOM 2583 C CA . GLY A 1 367 ? -33.406 -35 -5.32 1 95.06 367 GLY A CA 1
ATOM 2584 C C . GLY A 1 367 ? -33.656 -34.188 -4.074 1 95.06 367 GLY A C 1
ATOM 2585 O O . GLY A 1 367 ? -34.469 -33.25 -4.09 1 95.06 367 GLY A O 1
ATOM 2586 N N . ALA A 1 368 ? -33 -34.375 -2.994 1 95.19 368 ALA A N 1
ATOM 2587 C CA . ALA A 1 368 ? -33.188 -33.656 -1.734 1 95.19 368 ALA A CA 1
ATOM 2588 C C . ALA A 1 368 ? -32.844 -32.188 -1.881 1 95.19 368 ALA A C 1
ATOM 2590 O O . ALA A 1 368 ? -31.984 -31.812 -2.711 1 95.19 368 ALA A O 1
ATOM 2591 N N . THR A 1 369 ? -33.469 -31.359 -1.09 1 94.19 369 THR A N 1
ATOM 2592 C CA . THR A 1 369 ? -33.219 -29.922 -1.081 1 94.19 369 THR A CA 1
ATOM 2593 C C . THR A 1 369 ? -32.719 -29.469 0.292 1 94.19 369 THR A C 1
ATOM 2595 O O . THR A 1 369 ? -32.844 -28.297 0.639 1 94.19 369 THR A O 1
ATOM 2598 N N . ASP A 1 370 ? -32.281 -30.438 1.125 1 92.44 370 ASP A N 1
ATOM 2599 C CA . ASP A 1 370 ? -31.859 -30.188 2.504 1 92.44 370 ASP A CA 1
ATOM 2600 C C . ASP A 1 370 ? -30.531 -29.422 2.553 1 92.44 370 ASP A C 1
ATOM 2602 O O . ASP A 1 370 ? -30.031 -29.125 3.635 1 92.44 370 ASP A O 1
ATOM 2606 N N . GLY A 1 371 ? -29.938 -29.25 1.482 1 92.38 371 GLY A N 1
ATOM 2607 C CA . GLY A 1 371 ? -28.719 -28.453 1.45 1 92.38 371 GLY A CA 1
ATOM 2608 C C . GLY A 1 371 ? -27.453 -29.281 1.36 1 92.38 371 GLY A C 1
ATOM 2609 O O . GLY A 1 371 ? -27.531 -30.5 1.193 1 92.38 371 GLY A O 1
ATOM 2610 N N . TYR A 1 372 ? -26.312 -28.625 1.263 1 94.12 372 TYR A N 1
ATOM 2611 C CA . TYR A 1 372 ? -25.016 -29.25 1.056 1 94.12 372 TYR A CA 1
ATOM 2612 C C . TYR A 1 372 ? -24.031 -28.844 2.143 1 94.12 372 TYR A C 1
ATOM 2614 O O . TYR A 1 372 ? -24.141 -27.75 2.707 1 94.12 372 TYR A O 1
ATOM 2622 N N . GLU A 1 373 ? -23.172 -29.75 2.508 1 93.19 373 GLU A N 1
ATOM 2623 C CA . GLU A 1 373 ? -21.984 -29.422 3.271 1 93.19 373 GLU A CA 1
ATOM 2624 C C . GLU A 1 373 ? -20.781 -29.219 2.354 1 93.19 373 GLU A C 1
ATOM 2626 O O . GLU A 1 373 ? -20.641 -29.891 1.329 1 93.19 373 GLU A O 1
ATOM 2631 N N . ASP A 1 374 ? -19.906 -28.359 2.734 1 92.5 374 ASP A N 1
ATOM 2632 C CA . ASP A 1 374 ? -18.719 -28.078 1.924 1 92.5 374 ASP A CA 1
ATOM 2633 C C . ASP A 1 374 ? -17.859 -29.328 1.764 1 92.5 374 ASP A C 1
ATOM 2635 O O . ASP A 1 374 ? -17.578 -30.031 2.74 1 92.5 374 ASP A O 1
ATOM 2639 N N . ALA A 1 375 ? -17.5 -29.625 0.59 1 94.25 375 ALA A N 1
ATOM 2640 C CA . ALA A 1 375 ? -16.625 -30.75 0.251 1 94.25 375 ALA A CA 1
ATOM 2641 C C . ALA A 1 375 ? -15.477 -30.312 -0.641 1 94.25 375 ALA A C 1
ATOM 2643 O O . ALA A 1 375 ? -15.594 -30.312 -1.869 1 94.25 375 ALA A O 1
ATOM 2644 N N . PRO A 1 376 ? -14.352 -29.938 -0.014 1 93.31 376 PRO A N 1
ATOM 2645 C CA . PRO A 1 376 ? -13.203 -29.562 -0.84 1 93.31 376 PRO A CA 1
ATOM 2646 C C . PRO A 1 376 ? -12.773 -30.672 -1.788 1 93.31 376 PRO A C 1
ATOM 2648 O O . PRO A 1 376 ? -12.789 -31.859 -1.414 1 93.31 376 PRO A O 1
ATOM 2651 N N . LEU A 1 377 ? -12.406 -30.328 -2.973 1 95.25 377 LEU A N 1
ATOM 2652 C CA . LEU A 1 377 ? -11.969 -31.266 -3.99 1 95.25 377 LEU A CA 1
ATOM 2653 C C . LEU A 1 377 ? -10.453 -31.266 -4.121 1 95.25 377 LEU A C 1
ATOM 2655 O O . LEU A 1 377 ? -9.789 -30.297 -3.748 1 95.25 377 LEU A O 1
ATOM 2659 N N . ARG A 1 378 ? -9.922 -32.375 -4.633 1 94.25 378 ARG A N 1
ATOM 2660 C CA . ARG A 1 378 ? -8.523 -32.406 -5.027 1 94.25 378 ARG A CA 1
ATOM 2661 C C . ARG A 1 378 ? -8.258 -31.484 -6.211 1 94.25 378 ARG A C 1
ATOM 2663 O O . ARG A 1 378 ? -9.148 -31.234 -7.023 1 94.25 378 ARG A O 1
ATOM 2670 N N . THR A 1 379 ? -6.996 -31.047 -6.281 1 93.44 379 THR A N 1
ATOM 2671 C CA . THR A 1 379 ? -6.668 -30.078 -7.316 1 93.44 379 THR A CA 1
ATOM 2672 C C . THR A 1 379 ? -6.285 -30.781 -8.617 1 93.44 379 THR A C 1
ATOM 2674 O O . THR A 1 379 ? -6.223 -30.141 -9.672 1 93.44 379 THR A O 1
ATOM 2677 N N . ARG A 1 380 ? -5.996 -32.062 -8.547 1 95.69 380 ARG A N 1
ATOM 2678 C CA . ARG A 1 380 ? -5.738 -32.906 -9.727 1 95.69 380 ARG A CA 1
ATOM 2679 C C . ARG A 1 380 ? -6.996 -33.656 -10.156 1 95.69 380 ARG A C 1
ATOM 2681 O O . ARG A 1 380 ? -7.738 -34.156 -9.32 1 95.69 380 ARG A O 1
ATOM 2688 N N . GLY A 1 381 ? -7.262 -33.594 -11.406 1 96.94 381 GLY A N 1
ATOM 2689 C CA . GLY A 1 381 ? -8.438 -34.25 -11.953 1 96.94 381 GLY A CA 1
ATOM 2690 C C . GLY A 1 381 ? -8.195 -34.875 -13.305 1 96.94 381 GLY A C 1
ATOM 2691 O O . GLY A 1 381 ? -7.082 -34.812 -13.828 1 96.94 381 GLY A O 1
ATOM 2692 N N . THR A 1 382 ? -9.258 -35.531 -13.742 1 97.81 382 THR A N 1
ATOM 2693 C CA . THR A 1 382 ? -9.18 -36.25 -15.016 1 97.81 382 THR A CA 1
ATOM 2694 C C . THR A 1 382 ? -10.195 -35.688 -16 1 97.81 382 THR A C 1
ATOM 2696 O O . THR A 1 382 ? -11.383 -35.562 -15.688 1 97.81 382 THR A O 1
ATOM 2699 N N . VAL A 1 383 ? -9.742 -35.438 -17.234 1 97.44 383 VAL A N 1
ATOM 2700 C CA . VAL A 1 383 ? -10.594 -34.875 -18.266 1 97.44 383 VAL A CA 1
ATOM 2701 C C . VAL A 1 383 ? -11.617 -35.906 -18.719 1 97.44 383 VAL A C 1
ATOM 2703 O O . VAL A 1 383 ? -11.258 -37.031 -19.094 1 97.44 383 VAL A O 1
ATOM 2706 N N . GLU A 1 384 ? -12.828 -35.5 -18.719 1 97.81 384 GLU A N 1
ATOM 2707 C CA . GLU A 1 384 ? -13.906 -36.344 -19.203 1 97.81 384 GLU A CA 1
ATOM 2708 C C . GLU A 1 384 ? -14.266 -36 -20.656 1 97.81 384 GLU A C 1
ATOM 2710 O O . GLU A 1 384 ? -14.594 -36.906 -21.438 1 97.81 384 GLU A O 1
ATOM 2715 N N . THR A 1 385 ? -14.375 -34.75 -20.922 1 95.88 385 THR A N 1
ATOM 2716 C CA . THR A 1 385 ? -14.586 -34.219 -22.266 1 95.88 385 THR A CA 1
ATOM 2717 C C . THR A 1 385 ? -13.898 -32.875 -22.422 1 95.88 385 THR A C 1
ATOM 2719 O O . THR A 1 385 ? -13.641 -32.156 -21.438 1 95.88 385 THR A O 1
ATOM 2722 N N . SER A 1 386 ? -13.516 -32.562 -23.609 1 94.25 386 SER A N 1
ATOM 2723 C CA . SER A 1 386 ? -12.852 -31.281 -23.844 1 94.25 386 SER A CA 1
ATOM 2724 C C . SER A 1 386 ? -13.109 -30.781 -25.25 1 94.25 386 SER A C 1
ATOM 2726 O O . SER A 1 386 ? -13.422 -31.562 -26.156 1 94.25 386 SER A O 1
ATOM 2728 N N . THR A 1 387 ? -13.148 -29.516 -25.406 1 91 387 THR A N 1
ATOM 2729 C CA . THR A 1 387 ? -13.258 -28.844 -26.703 1 91 387 THR A CA 1
ATOM 2730 C C . THR A 1 387 ? -12.344 -27.641 -26.766 1 91 387 THR A C 1
ATOM 2732 O O . THR A 1 387 ? -11.953 -27.078 -25.734 1 91 387 THR A O 1
ATOM 2735 N N . THR A 1 388 ? -11.945 -27.328 -27.906 1 90.94 388 THR A N 1
ATOM 2736 C CA . THR A 1 388 ? -11.148 -26.141 -28.141 1 90.94 388 THR A CA 1
ATOM 2737 C C . THR A 1 388 ? -12.016 -24.984 -28.625 1 90.94 388 THR A C 1
ATOM 2739 O O . THR A 1 388 ? -12.812 -25.156 -29.547 1 90.94 388 THR A O 1
ATOM 2742 N N . ILE A 1 389 ? -11.906 -23.938 -27.969 1 89.88 389 ILE A N 1
ATOM 2743 C CA . ILE A 1 389 ? -12.594 -22.719 -28.406 1 89.88 389 ILE A CA 1
ATOM 2744 C C . ILE A 1 389 ? -11.672 -21.891 -29.297 1 89.88 389 ILE A C 1
ATOM 2746 O O . ILE A 1 389 ? -10.75 -21.234 -28.797 1 89.88 389 ILE A O 1
ATOM 2750 N N . SER A 1 390 ? -12.016 -21.844 -30.516 1 86.31 390 SER A N 1
ATOM 2751 C CA . SER A 1 390 ? -11.18 -21.156 -31.516 1 86.31 390 SER A CA 1
ATOM 2752 C C . SER A 1 390 ? -11.406 -19.656 -31.469 1 86.31 390 SER A C 1
ATOM 2754 O O . SER A 1 390 ? -12.359 -19.172 -30.859 1 86.31 390 SER A O 1
ATOM 2756 N N . GLN A 1 391 ? -10.5 -19.031 -32.156 1 82.31 391 GLN A N 1
ATOM 2757 C CA . GLN A 1 391 ? -10.562 -17.578 -32.156 1 82.31 391 GLN A CA 1
ATOM 2758 C C . GLN A 1 391 ? -11.945 -17.078 -32.594 1 82.31 391 GLN A C 1
ATOM 2760 O O . GLN A 1 391 ? -12.508 -17.594 -33.562 1 82.31 391 GLN A O 1
ATOM 2765 N N . GLY A 1 392 ? -12.453 -16.141 -31.812 1 78.44 392 GLY A N 1
ATOM 2766 C CA . GLY A 1 392 ? -13.758 -15.578 -32.125 1 78.44 392 GLY A CA 1
ATOM 2767 C C . GLY A 1 392 ? -14.906 -16.375 -31.531 1 78.44 392 GLY A C 1
ATOM 2768 O O . GLY A 1 392 ? -16.062 -15.93 -31.547 1 78.44 392 GLY A O 1
ATOM 2769 N N . GLY A 1 393 ? -14.617 -17.484 -30.984 1 82.38 393 GLY A N 1
ATOM 2770 C CA . GLY A 1 393 ? -15.656 -18.359 -30.469 1 82.38 393 GLY A CA 1
ATOM 2771 C C . GLY A 1 393 ? -15.914 -18.172 -28.984 1 82.38 393 GLY A C 1
ATOM 2772 O O . GLY A 1 393 ? -16.828 -18.766 -28.422 1 82.38 393 GLY A O 1
ATOM 2773 N N . ALA A 1 394 ? -15.148 -17.422 -28.359 1 84.38 394 ALA A N 1
ATOM 2774 C CA . ALA A 1 394 ? -15.258 -17.25 -26.906 1 84.38 394 ALA A CA 1
ATOM 2775 C C . ALA A 1 394 ? -16.516 -16.453 -26.547 1 84.38 394 ALA A C 1
ATOM 2777 O O . ALA A 1 394 ? -16.859 -15.492 -27.219 1 84.38 394 ALA A O 1
ATOM 2778 N N . PRO A 1 395 ? -17.188 -16.891 -25.422 1 84.75 395 PRO A N 1
ATOM 2779 C CA . PRO A 1 395 ? -18.203 -16 -24.859 1 84.75 395 PRO A CA 1
ATOM 2780 C C . PRO A 1 395 ? -17.656 -14.602 -24.578 1 84.75 395 PRO A C 1
ATOM 2782 O O . PRO A 1 395 ? -16.453 -14.438 -24.375 1 84.75 395 PRO A O 1
ATOM 2785 N N . PRO A 1 396 ? -18.562 -13.625 -24.547 1 81.81 396 PRO A N 1
ATOM 2786 C CA . PRO A 1 396 ? -18.156 -12.227 -24.406 1 81.81 396 PRO A CA 1
ATOM 2787 C C . PRO A 1 396 ? -17.25 -11.992 -23.203 1 81.81 396 PRO A C 1
ATOM 2789 O O . PRO A 1 396 ? -16.297 -11.203 -23.297 1 81.81 396 PRO A O 1
ATOM 2792 N N . GLU A 1 397 ? -17.469 -12.664 -22.156 1 84.69 397 GLU A N 1
ATOM 2793 C CA . GLU A 1 397 ? -16.703 -12.422 -20.938 1 84.69 397 GLU A CA 1
ATOM 2794 C C . GLU A 1 397 ? -15.273 -12.938 -21.062 1 84.69 397 GLU A C 1
ATOM 2796 O O . GLU A 1 397 ? -14.383 -12.5 -20.328 1 84.69 397 GLU A O 1
ATOM 2801 N N . PHE A 1 398 ? -15.047 -13.812 -22.062 1 86.12 398 PHE A N 1
ATOM 2802 C CA . PHE A 1 398 ? -13.719 -14.398 -22.219 1 86.12 398 PHE A CA 1
ATOM 2803 C C . PHE A 1 398 ? -13.031 -13.859 -23.469 1 86.12 398 PHE A C 1
ATOM 2805 O O . PHE A 1 398 ? -11.875 -14.188 -23.75 1 86.12 398 PHE A O 1
ATOM 2812 N N . ALA A 1 399 ? -13.703 -12.961 -24.172 1 83.94 399 ALA A N 1
ATOM 2813 C CA . ALA A 1 399 ? -13.195 -12.438 -25.438 1 83.94 399 ALA A CA 1
ATOM 2814 C C . ALA A 1 399 ? -11.891 -11.68 -25.234 1 83.94 399 ALA A C 1
ATOM 2816 O O . ALA A 1 399 ? -10.945 -11.836 -26.016 1 83.94 399 ALA A O 1
ATOM 2817 N N . PRO A 1 400 ? -11.852 -10.883 -24.156 1 83.31 400 PRO A N 1
ATOM 2818 C CA . PRO A 1 400 ? -10.586 -10.18 -23.969 1 83.31 400 PRO A CA 1
ATOM 2819 C C . PRO A 1 400 ? -9.414 -11.125 -23.719 1 83.31 400 PRO A C 1
ATOM 2821 O O . PRO A 1 400 ? -8.328 -10.922 -24.266 1 83.31 400 PRO A O 1
ATOM 2824 N N . GLN A 1 401 ? -9.625 -12.086 -22.938 1 85.88 401 GLN A N 1
ATOM 2825 C CA . GLN A 1 401 ? -8.57 -13.055 -22.672 1 85.88 401 GLN A CA 1
ATOM 2826 C C . GLN A 1 401 ? -8.164 -13.773 -23.969 1 85.88 401 GLN A C 1
ATOM 2828 O O . GLN A 1 401 ? -6.973 -14 -24.203 1 85.88 401 GLN A O 1
ATOM 2833 N N . GLN A 1 402 ? -9.125 -14.164 -24.734 1 85.44 402 GLN A N 1
ATOM 2834 C CA . GLN A 1 402 ? -8.828 -14.867 -25.984 1 85.44 402 GLN A CA 1
ATOM 2835 C C . GLN A 1 402 ? -8.039 -13.977 -26.938 1 85.44 402 GLN A C 1
ATOM 2837 O O . GLN A 1 402 ? -7.148 -14.453 -27.656 1 85.44 402 GLN A O 1
ATOM 2842 N N . ALA A 1 403 ? -8.43 -12.742 -26.953 1 84.62 403 ALA A N 1
ATOM 2843 C CA . ALA A 1 403 ? -7.719 -11.797 -27.812 1 84.62 403 ALA A CA 1
ATOM 2844 C C . ALA A 1 403 ? -6.246 -11.703 -27.422 1 84.62 403 ALA A C 1
ATOM 2846 O O . ALA A 1 403 ? -5.379 -11.516 -28.266 1 84.62 403 ALA A O 1
ATOM 2847 N N . ARG A 1 404 ? -5.996 -11.945 -26.203 1 88.38 404 ARG A N 1
ATOM 2848 C CA . ARG A 1 404 ? -4.648 -11.758 -25.672 1 88.38 404 ARG A CA 1
ATOM 2849 C C . ARG A 1 404 ? -3.844 -13.047 -25.75 1 88.38 404 ARG A C 1
ATOM 2851 O O . ARG A 1 404 ? -2.637 -13.016 -26 1 88.38 404 ARG A O 1
ATOM 2858 N N . SER A 1 405 ? -4.504 -14.148 -25.531 1 87 405 SER A N 1
ATOM 2859 C CA . SER A 1 405 ? -3.754 -15.391 -25.391 1 87 405 SER A CA 1
ATOM 2860 C C . SER A 1 405 ? -4.078 -16.375 -26.5 1 87 405 SER A C 1
ATOM 2862 O O . SER A 1 405 ? -3.381 -17.375 -26.688 1 87 405 SER A O 1
ATOM 2864 N N . GLY A 1 406 ? -5.109 -16.062 -27.281 1 85.06 406 GLY A N 1
ATOM 2865 C CA . GLY A 1 406 ? -5.496 -16.953 -28.359 1 85.06 406 GLY A CA 1
ATOM 2866 C C . GLY A 1 406 ? -6.523 -17.984 -27.938 1 85.06 406 GLY A C 1
ATOM 2867 O O . GLY A 1 406 ? -7.309 -17.75 -27.016 1 85.06 406 GLY A O 1
ATOM 2868 N N . GLU A 1 407 ? -6.59 -19.062 -28.688 1 87.75 407 GLU A N 1
ATOM 2869 C CA . GLU A 1 407 ? -7.555 -20.125 -28.422 1 87.75 407 GLU A CA 1
ATOM 2870 C C . GLU A 1 407 ? -7.297 -20.781 -27.062 1 87.75 407 GLU A C 1
ATOM 2872 O O . GLU A 1 407 ? -6.18 -20.719 -26.547 1 87.75 407 GLU A O 1
ATOM 2877 N N . TYR A 1 408 ? -8.289 -21.312 -26.469 1 89.38 408 TYR A N 1
ATOM 2878 C CA . TYR A 1 408 ? -8.164 -22.016 -25.188 1 89.38 408 TYR A CA 1
ATOM 2879 C C . TYR A 1 408 ? -9.047 -23.266 -25.156 1 89.38 408 TYR A C 1
ATOM 2881 O O . TYR A 1 408 ? -9.93 -23.422 -26 1 89.38 408 TYR A O 1
ATOM 2889 N N . GLY A 1 409 ? -8.672 -24.125 -24.25 1 91.12 409 GLY A N 1
ATOM 2890 C CA . GLY A 1 409 ? -9.469 -25.328 -24.062 1 91.12 409 GLY A CA 1
ATOM 2891 C C . GLY A 1 409 ? -10.562 -25.156 -23.031 1 91.12 409 GLY A C 1
ATOM 2892 O O . GLY A 1 409 ? -10.414 -24.375 -22.078 1 91.12 409 GLY A O 1
ATOM 2893 N N . SER A 1 410 ? -11.648 -25.781 -23.219 1 93 410 SER A N 1
ATOM 2894 C CA . SER A 1 410 ? -12.703 -25.984 -22.234 1 93 410 SER A CA 1
ATOM 2895 C C . SER A 1 410 ? -12.938 -27.469 -21.969 1 93 410 SER A C 1
ATOM 2897 O O . SER A 1 410 ? -12.969 -28.266 -22.906 1 93 410 SER A O 1
ATOM 2899 N N . ALA A 1 411 ? -13.008 -27.781 -20.719 1 95.5 411 ALA A N 1
ATOM 2900 C CA . ALA A 1 411 ? -13.117 -29.203 -20.391 1 95.5 411 ALA A CA 1
ATOM 2901 C C . ALA A 1 411 ? -14.07 -29.438 -19.219 1 95.5 411 ALA A C 1
ATOM 2903 O O . ALA A 1 411 ? -14.312 -28.516 -18.422 1 95.5 411 ALA A O 1
ATOM 2904 N N . ILE A 1 412 ? -14.703 -30.531 -19.25 1 97.19 412 ILE A N 1
ATOM 2905 C CA . ILE A 1 412 ? -15.305 -31.094 -18.047 1 97.19 412 ILE A CA 1
ATOM 2906 C C . ILE A 1 412 ? -14.312 -32.031 -17.359 1 97.19 412 ILE A C 1
ATOM 2908 O O . ILE A 1 412 ? -13.828 -33 -17.984 1 97.19 412 ILE A O 1
ATOM 2912 N N . VAL A 1 413 ? -14.023 -31.75 -16.141 1 97.69 413 VAL A N 1
ATOM 2913 C CA . VAL A 1 413 ? -12.992 -32.5 -15.43 1 97.69 413 VAL A CA 1
ATOM 2914 C C . VAL A 1 413 ? -13.594 -33.156 -14.195 1 97.69 413 VAL A C 1
ATOM 2916 O O . VAL A 1 413 ? -14.352 -32.531 -13.445 1 97.69 413 VAL A O 1
ATOM 2919 N N . SER A 1 414 ? -13.266 -34.406 -14.039 1 97.69 414 SER A N 1
ATOM 2920 C CA . SER A 1 414 ? -13.664 -35.156 -12.836 1 97.69 414 SER A CA 1
ATOM 2921 C C . SER A 1 414 ? -12.664 -34.938 -11.711 1 97.69 414 SER A C 1
ATOM 2923 O O . SER A 1 414 ? -11.469 -35.188 -11.875 1 97.69 414 SER A O 1
ATOM 2925 N N . PHE A 1 415 ? -13.156 -34.438 -10.594 1 97 415 PHE A N 1
ATOM 2926 C CA . PHE A 1 415 ? -12.336 -34.219 -9.406 1 97 415 PHE A CA 1
ATOM 2927 C C . PHE A 1 415 ? -12.828 -35.125 -8.258 1 97 415 PHE A C 1
ATOM 2929 O O . PHE A 1 415 ? -14.039 -35.344 -8.109 1 97 415 PHE A O 1
ATOM 2936 N N . GLU A 1 416 ? -11.922 -35.562 -7.484 1 95.62 416 GLU A N 1
ATOM 2937 C CA . GLU A 1 416 ? -12.25 -36.375 -6.305 1 95.62 416 GLU A CA 1
ATOM 2938 C C . GLU A 1 416 ? -12.367 -35.5 -5.062 1 95.62 416 GLU A C 1
ATOM 2940 O O . GLU A 1 416 ? -11.641 -34.5 -4.918 1 95.62 416 GLU A O 1
ATOM 2945 N N . GLY A 1 417 ? -13.352 -35.812 -4.207 1 92.81 417 GLY A N 1
ATOM 2946 C CA . GLY A 1 417 ? -13.438 -35.156 -2.914 1 92.81 417 GLY A CA 1
ATOM 2947 C C . GLY A 1 417 ? -12.258 -35.438 -2.012 1 92.81 417 GLY A C 1
ATOM 2948 O O . GLY A 1 417 ? -11.703 -36.531 -2.039 1 92.81 417 GLY A O 1
ATOM 2949 N N . ARG A 1 418 ? -11.906 -34.375 -1.214 1 88.25 418 ARG A N 1
ATOM 2950 C CA . ARG A 1 418 ? -10.867 -34.594 -0.212 1 88.25 418 ARG A CA 1
ATOM 2951 C C . ARG A 1 418 ? -11.453 -35.188 1.071 1 88.25 418 ARG A C 1
ATOM 2953 O O . ARG A 1 418 ? -12.609 -34.906 1.411 1 88.25 418 ARG A O 1
ATOM 2960 N N . GLY A 1 419 ? -10.773 -35.938 1.877 1 74.25 419 GLY A N 1
ATOM 2961 C CA . GLY A 1 419 ? -11.18 -36.406 3.193 1 74.25 419 GLY A CA 1
ATOM 2962 C C . GLY A 1 419 ? -11.961 -37.719 3.15 1 74.25 419 GLY A C 1
ATOM 2963 O O . GLY A 1 419 ? -11.844 -38.5 2.197 1 74.25 419 GLY A O 1
ATOM 2964 N N . GLU A 1 420 ? -12.758 -38.062 4.25 1 64.25 420 GLU A N 1
ATOM 2965 C CA . GLU A 1 420 ? -13.344 -39.375 4.523 1 64.25 420 GLU A CA 1
ATOM 2966 C C . GLU A 1 420 ? -14.461 -39.719 3.539 1 64.25 420 GLU A C 1
ATOM 2968 O O . GLU A 1 420 ? -14.734 -40.875 3.266 1 64.25 420 GLU A O 1
ATOM 2973 N N . GLY A 1 421 ? -15.008 -38.625 2.924 1 62.84 421 GLY A N 1
ATOM 2974 C CA . GLY A 1 421 ? -16.062 -38.969 1.996 1 62.84 421 GLY A CA 1
ATOM 2975 C C . GLY A 1 421 ? -15.594 -39.125 0.562 1 62.84 421 GLY A C 1
ATOM 2976 O O . GLY A 1 421 ? -14.938 -38.219 0.035 1 62.84 421 GLY A O 1
ATOM 2977 N N . SER A 1 422 ? -15.68 -40.406 0.005 1 70 422 SER A N 1
ATOM 2978 C CA . SER A 1 422 ? -15.297 -40.75 -1.358 1 70 422 SER A CA 1
ATOM 2979 C C . SER A 1 422 ? -16.281 -40.188 -2.375 1 70 422 SER A C 1
ATOM 2981 O O . SER A 1 422 ? -17.359 -39.719 -2.006 1 70 422 SER A O 1
ATOM 2983 N N . GLY A 1 423 ? -15.922 -39.844 -3.531 1 89.38 423 GLY A N 1
ATOM 2984 C CA . GLY A 1 423 ? -16.75 -39.469 -4.672 1 89.38 423 GLY A CA 1
ATOM 2985 C C . GLY A 1 423 ? -16.062 -38.5 -5.625 1 89.38 423 GLY A C 1
ATOM 2986 O O . GLY A 1 423 ? -15.031 -37.938 -5.293 1 89.38 423 GLY A O 1
ATOM 2987 N N . GLU A 1 424 ? -16.625 -38.562 -6.746 1 94.5 424 GLU A N 1
ATOM 2988 C CA . GLU A 1 424 ? -16.156 -37.656 -7.805 1 94.5 424 GLU A CA 1
ATOM 2989 C C . GLU A 1 424 ? -17.266 -36.75 -8.297 1 94.5 424 GLU A C 1
ATOM 2991 O O . GLU A 1 424 ? -18.453 -37.062 -8.141 1 94.5 424 GLU A O 1
ATOM 2996 N N . VAL A 1 425 ? -16.844 -35.656 -8.727 1 95.69 425 VAL A N 1
ATOM 2997 C CA . VAL A 1 425 ? -17.797 -34.75 -9.32 1 95.69 425 VAL A CA 1
ATOM 2998 C C . VAL A 1 425 ? -17.203 -34.094 -10.562 1 95.69 425 VAL A C 1
ATOM 3000 O O . VAL A 1 425 ? -15.984 -33.906 -10.641 1 95.69 425 VAL A O 1
ATOM 3003 N N . SER A 1 426 ? -18.047 -33.844 -11.547 1 96.56 426 SER A N 1
ATOM 3004 C CA . SER A 1 426 ? -17.625 -33.219 -12.797 1 96.56 426 SER A CA 1
ATOM 3005 C C . SER A 1 426 ? -17.719 -31.703 -12.703 1 96.56 426 SER A C 1
ATOM 3007 O O . SER A 1 426 ? -18.734 -31.156 -12.297 1 96.56 426 SER A O 1
ATOM 3009 N N . VAL A 1 427 ? -16.625 -31.047 -13.016 1 96.69 427 VAL A N 1
ATOM 3010 C CA . VAL A 1 427 ? -16.547 -29.594 -12.945 1 96.69 427 VAL A CA 1
ATOM 3011 C C . VAL A 1 427 ? -16.109 -29.031 -14.297 1 96.69 427 VAL A C 1
ATOM 3013 O O . VAL A 1 427 ? -15.109 -29.484 -14.867 1 96.69 427 VAL A O 1
ATOM 3016 N N . PRO A 1 428 ? -16.891 -28.109 -14.898 1 94.94 428 PRO A N 1
ATOM 3017 C CA . PRO A 1 428 ? -16.391 -27.422 -16.094 1 94.94 428 PRO A CA 1
ATOM 3018 C C . PRO A 1 428 ? -15.234 -26.469 -15.781 1 94.94 428 PRO A C 1
ATOM 3020 O O . PRO A 1 428 ? -15.305 -25.688 -14.828 1 94.94 428 PRO A O 1
ATOM 3023 N N . VAL A 1 429 ? -14.18 -26.531 -16.531 1 94.88 429 VAL A N 1
ATOM 3024 C CA . VAL A 1 429 ? -13.023 -25.672 -16.297 1 94.88 429 VAL A CA 1
ATOM 3025 C C . VAL A 1 429 ? -12.406 -25.266 -17.641 1 94.88 429 VAL A C 1
ATOM 3027 O O . VAL A 1 429 ? -12.477 -26.031 -18.609 1 94.88 429 VAL A O 1
ATOM 3030 N N . GLN A 1 430 ? -11.953 -24.031 -17.672 1 94.06 430 GLN A N 1
ATOM 3031 C CA . GLN A 1 430 ? -11.094 -23.641 -18.781 1 94.06 430 GLN A CA 1
ATOM 3032 C C . GLN A 1 430 ? -9.695 -24.234 -18.625 1 94.06 430 GLN A C 1
ATOM 3034 O O . GLN A 1 430 ? -9.117 -24.203 -17.547 1 94.06 430 GLN A O 1
ATOM 3039 N N . VAL A 1 431 ? -9.18 -24.828 -19.688 1 93.25 431 VAL A N 1
ATOM 3040 C CA . VAL A 1 431 ? -7.824 -25.375 -19.688 1 93.25 431 VAL A CA 1
ATOM 3041 C C . VAL A 1 431 ? -6.895 -24.438 -20.469 1 93.25 431 VAL A C 1
ATOM 3043 O O . VAL A 1 431 ? -7.109 -24.188 -21.656 1 93.25 431 VAL A O 1
ATOM 3046 N N . VAL A 1 432 ? -5.895 -23.953 -19.719 1 88.06 432 VAL A N 1
ATOM 3047 C CA . VAL A 1 432 ? -4.969 -23.016 -20.328 1 88.06 432 VAL A CA 1
ATOM 3048 C C . VAL A 1 432 ? -3.582 -23.641 -20.438 1 88.06 432 VAL A C 1
ATOM 3050 O O . VAL A 1 432 ? -3.338 -24.719 -19.891 1 88.06 432 VAL A O 1
ATOM 3053 N N . LEU A 1 433 ? -2.664 -23.031 -21.281 1 74.62 433 LEU A N 1
ATOM 3054 C CA . LEU A 1 433 ? -1.275 -23.438 -21.484 1 74.62 433 LEU A CA 1
ATOM 3055 C C . LEU A 1 433 ? -1.197 -24.828 -22.109 1 74.62 433 LEU A C 1
ATOM 3057 O O . LEU A 1 433 ? -0.236 -25.562 -21.891 1 74.62 433 LEU A O 1
ATOM 3061 N N . ALA A 1 434 ? -2.145 -25.266 -22.891 1 66.69 434 ALA A N 1
ATOM 3062 C CA . ALA A 1 434 ? -2.176 -26.578 -23.531 1 66.69 434 ALA A CA 1
ATOM 3063 C C . ALA A 1 434 ? -1.266 -26.625 -24.75 1 66.69 434 ALA A C 1
ATOM 3065 O O . ALA A 1 434 ? -0.964 -27.703 -25.281 1 66.69 434 ALA A O 1
ATOM 3066 N N . ASP A 1 435 ? -0.151 -26.031 -24.75 1 61.66 435 ASP A N 1
ATOM 3067 C CA . ASP A 1 435 ? 0.808 -26 -25.844 1 61.66 435 ASP A CA 1
ATOM 3068 C C . ASP A 1 435 ? 0.155 -26.438 -27.156 1 61.66 435 ASP A C 1
ATOM 3070 O O . ASP A 1 435 ? 0.671 -27.312 -27.844 1 61.66 435 ASP A O 1
ATOM 3074 N N . GLY A 1 436 ? -0.948 -25.969 -27.422 1 60.03 436 GLY A N 1
ATOM 3075 C CA . GLY A 1 436 ? -1.584 -26.188 -28.719 1 60.03 436 GLY A CA 1
ATOM 3076 C C . GLY A 1 436 ? -2.623 -27.281 -28.688 1 60.03 436 GLY A C 1
ATOM 3077 O O . GLY A 1 436 ? -3.482 -27.359 -29.562 1 60.03 436 GLY A O 1
ATOM 3078 N N . ASP A 1 437 ? -2.375 -28.219 -27.797 1 69.81 437 ASP A N 1
ATOM 3079 C CA . ASP A 1 437 ? -3.402 -29.266 -27.828 1 69.81 437 ASP A CA 1
ATOM 3080 C C . ASP A 1 437 ? -4.207 -29.281 -26.531 1 69.81 437 ASP A C 1
ATOM 3082 O O . ASP A 1 437 ? -3.639 -29.391 -25.438 1 69.81 437 ASP A O 1
ATOM 3086 N N . THR A 1 438 ? -5.402 -29.062 -26.703 1 83.19 438 THR A N 1
ATOM 3087 C CA . THR A 1 438 ? -6.336 -29.281 -25.594 1 83.19 438 THR A CA 1
ATOM 3088 C C . THR A 1 438 ? -6.23 -30.719 -25.078 1 83.19 438 THR A C 1
ATOM 3090 O O . THR A 1 438 ? -6.148 -31.656 -25.875 1 83.19 438 THR A O 1
ATOM 3093 N N . PRO A 1 439 ? -6.156 -30.812 -23.781 1 89.69 439 PRO A N 1
ATOM 3094 C CA . PRO A 1 439 ? -6.055 -32.188 -23.25 1 89.69 439 PRO A CA 1
ATOM 3095 C C . PRO A 1 439 ? -7.215 -33.062 -23.688 1 89.69 439 PRO A C 1
ATOM 3097 O O . PRO A 1 439 ? -8.352 -32.594 -23.812 1 89.69 439 PRO A O 1
ATOM 3100 N N . GLY A 1 440 ? -6.855 -34.344 -23.922 1 91 440 GLY A N 1
ATOM 3101 C CA . GLY A 1 440 ? -7.863 -35.312 -24.328 1 91 440 GLY A CA 1
ATOM 3102 C C . GLY A 1 440 ? -8.5 -36.031 -23.141 1 91 440 GLY A C 1
ATOM 3103 O O . GLY A 1 440 ? -8.07 -35.875 -22 1 91 440 GLY A O 1
ATOM 3104 N N . ILE A 1 441 ? -9.555 -36.844 -23.531 1 94.75 441 ILE A N 1
ATOM 3105 C CA . ILE A 1 441 ? -10.258 -37.625 -22.531 1 94.75 441 ILE A CA 1
ATOM 3106 C C . ILE A 1 441 ? -9.266 -38.531 -21.797 1 94.75 441 ILE A C 1
ATOM 3108 O O . ILE A 1 441 ? -8.445 -39.219 -22.438 1 94.75 441 ILE A O 1
ATOM 3112 N N . GLY A 1 442 ? -9.289 -38.469 -20.484 1 96.31 442 GLY A N 1
ATOM 3113 C CA . GLY A 1 442 ? -8.414 -39.312 -19.672 1 96.31 442 GLY A CA 1
ATOM 3114 C C . GLY A 1 442 ? -7.152 -38.594 -19.219 1 96.31 442 GLY A C 1
ATOM 3115 O O . GLY A 1 442 ? -6.465 -39.062 -18.312 1 96.31 442 GLY A O 1
ATOM 3116 N N . ASP A 1 443 ? -6.82 -37.531 -19.891 1 95.38 443 ASP A N 1
ATOM 3117 C CA . ASP A 1 443 ? -5.645 -36.781 -19.5 1 95.38 443 ASP A CA 1
ATOM 3118 C C . ASP A 1 443 ? -5.828 -36.156 -18.109 1 95.38 443 ASP A C 1
ATOM 3120 O O . ASP A 1 443 ? -6.957 -35.875 -17.688 1 95.38 443 ASP A O 1
ATOM 3124 N N . GLU A 1 444 ? -4.719 -36 -17.438 1 96.56 444 GLU A N 1
ATOM 3125 C CA . GLU A 1 444 ? -4.742 -35.375 -16.125 1 96.56 444 GLU A CA 1
ATOM 3126 C C . GLU A 1 444 ? -4.492 -33.875 -16.219 1 96.56 444 GLU A C 1
ATOM 3128 O O . GLU A 1 444 ? -3.658 -33.438 -17.016 1 96.56 444 GLU A O 1
ATOM 3133 N N . VAL A 1 445 ? -5.207 -33.125 -15.383 1 96.12 445 VAL A N 1
ATOM 3134 C CA . VAL A 1 445 ? -5.012 -31.672 -15.305 1 96.12 445 VAL A CA 1
ATOM 3135 C C . VAL A 1 445 ? -4.879 -31.266 -13.836 1 96.12 445 VAL A C 1
ATOM 3137 O O . VAL A 1 445 ? -5.219 -32.031 -12.938 1 96.12 445 VAL A O 1
ATOM 3140 N N . VAL A 1 446 ? -4.289 -30.156 -13.641 1 95.69 446 VAL A N 1
ATOM 3141 C CA . VAL A 1 446 ? -4.145 -29.562 -12.312 1 95.69 446 VAL A CA 1
ATOM 3142 C C . VAL A 1 446 ? -4.766 -28.172 -12.305 1 95.69 446 VAL A C 1
ATOM 3144 O O . VAL A 1 446 ? -4.508 -27.359 -13.195 1 95.69 446 VAL A O 1
ATOM 3147 N N . VAL A 1 447 ? -5.52 -27.891 -11.25 1 95.5 447 VAL A N 1
ATOM 3148 C CA . VAL A 1 447 ? -6.199 -26.609 -11.133 1 95.5 447 VAL A CA 1
ATOM 3149 C C . VAL A 1 447 ? -5.223 -25.562 -10.617 1 95.5 447 VAL A C 1
ATOM 3151 O O . VAL A 1 447 ? -4.398 -25.844 -9.742 1 95.5 447 VAL A O 1
ATOM 3154 N N . VAL A 1 448 ? -5.297 -24.391 -11.164 1 95.56 448 VAL A N 1
ATOM 3155 C CA . VAL A 1 448 ? -4.473 -23.25 -10.766 1 95.56 448 VAL A CA 1
ATOM 3156 C C . VAL A 1 448 ? -5.34 -22 -10.656 1 95.56 448 VAL A C 1
ATOM 3158 O O . VAL A 1 448 ? -6.332 -21.859 -11.367 1 95.56 448 VAL A O 1
ATOM 3161 N N . PRO A 1 449 ? -5.008 -21.094 -9.711 1 97 449 PRO A N 1
ATOM 3162 C CA . PRO A 1 449 ? -5.75 -19.844 -9.625 1 97 449 PRO A CA 1
ATOM 3163 C C . PRO A 1 449 ? -5.445 -18.891 -10.789 1 97 449 PRO A C 1
ATOM 3165 O O . PRO A 1 449 ? -4.277 -18.672 -11.117 1 97 449 PRO A O 1
ATOM 3168 N N . ARG A 1 450 ? -6.473 -18.359 -11.438 1 97.25 450 ARG A N 1
ATOM 3169 C CA . ARG A 1 450 ? -6.312 -17.469 -12.578 1 97.25 450 ARG A CA 1
ATOM 3170 C C . ARG A 1 450 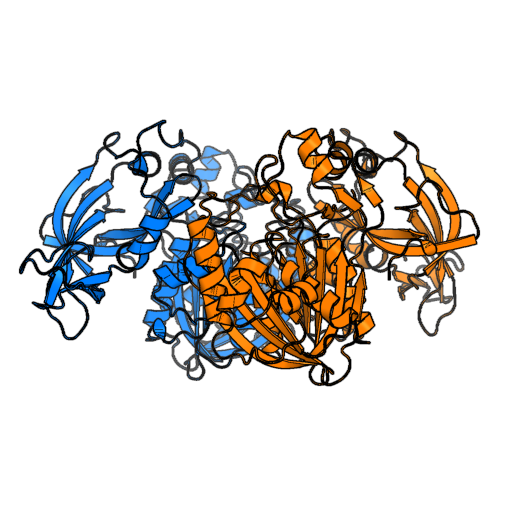? -7.387 -16.375 -12.57 1 97.25 450 ARG A C 1
ATOM 3172 O O . ARG A 1 450 ? -8.383 -16.484 -11.852 1 97.25 450 ARG A O 1
ATOM 3179 N N . VAL A 1 451 ? -7.078 -15.328 -13.336 1 96.38 451 VAL A N 1
ATOM 3180 C CA . VAL A 1 451 ? -8.125 -14.375 -13.68 1 96.38 451 VAL A CA 1
ATOM 3181 C C . VAL A 1 451 ? -9.133 -15.023 -14.625 1 96.38 451 VAL A C 1
ATOM 3183 O O . VAL A 1 451 ? -8.758 -15.625 -15.633 1 96.38 451 VAL A O 1
ATOM 3186 N N . LEU A 1 452 ? -10.367 -14.93 -14.266 1 94.06 452 LEU A N 1
ATOM 3187 C CA . LEU A 1 452 ? -11.398 -15.445 -15.148 1 94.06 452 LEU A CA 1
ATOM 3188 C C . LEU A 1 452 ? -11.805 -14.398 -16.188 1 94.06 452 LEU A C 1
ATOM 3190 O O . LEU A 1 452 ? -11.68 -14.625 -17.391 1 94.06 452 LEU A O 1
ATOM 3194 N N . TYR A 1 453 ? -12.312 -13.297 -15.773 1 91.31 453 TYR A N 1
ATOM 3195 C CA . TYR A 1 453 ? -12.719 -12.18 -16.609 1 91.31 453 TYR A CA 1
ATOM 3196 C C . TYR A 1 453 ? -12.906 -10.906 -15.789 1 91.31 453 TYR A C 1
ATOM 3198 O O . TYR A 1 453 ? -12.781 -10.938 -14.562 1 91.31 453 TYR A O 1
ATOM 3206 N N . ASP A 1 454 ? -13.008 -9.852 -16.469 1 89.5 454 ASP A N 1
ATOM 3207 C CA . ASP A 1 454 ? -13.297 -8.555 -15.852 1 89.5 454 ASP A CA 1
ATOM 3208 C C . ASP A 1 454 ? -14.664 -8.031 -16.297 1 89.5 454 ASP A C 1
ATOM 3210 O O . ASP A 1 454 ? -14.992 -8.07 -17.484 1 89.5 454 ASP A O 1
ATOM 3214 N N . GLN A 1 455 ? -15.414 -7.625 -15.328 1 87.19 455 GLN A N 1
ATOM 3215 C CA . GLN A 1 455 ? -16.703 -7.023 -15.641 1 87.19 455 GLN A CA 1
ATOM 3216 C C . GLN A 1 455 ? -17.016 -5.863 -14.703 1 87.19 455 GLN A C 1
ATOM 3218 O O . GLN A 1 455 ? -16.891 -6 -13.484 1 87.19 455 GLN A O 1
ATOM 3223 N N . GLU A 1 456 ? -17.422 -4.746 -15.289 1 86.19 456 GLU A N 1
ATOM 3224 C CA . GLU A 1 456 ? -17.766 -3.541 -14.539 1 86.19 456 GLU A CA 1
ATOM 3225 C C . GLU A 1 456 ? -16.609 -3.09 -13.656 1 86.19 456 GLU A C 1
ATOM 3227 O O . GLU A 1 456 ? -16.828 -2.645 -12.523 1 86.19 456 GLU A O 1
ATOM 3232 N N . GLY A 1 457 ? -15.406 -3.381 -14.094 1 88.62 457 GLY A N 1
ATOM 3233 C CA . GLY A 1 457 ? -14.219 -2.953 -13.375 1 88.62 457 GLY A CA 1
ATOM 3234 C C . GLY A 1 457 ? -13.828 -3.895 -12.25 1 88.62 457 GLY A C 1
ATOM 3235 O O . GLY A 1 457 ? -12.828 -3.672 -11.562 1 88.62 457 GLY A O 1
ATOM 3236 N N . VAL A 1 458 ? -14.656 -4.906 -12.07 1 92.88 458 VAL A N 1
ATOM 3237 C CA . VAL A 1 458 ? -14.375 -5.863 -11.008 1 92.88 458 VAL A CA 1
ATOM 3238 C C . VAL A 1 458 ? -13.805 -7.148 -11.609 1 92.88 458 VAL A C 1
ATOM 3240 O O . VAL A 1 458 ? -14.492 -7.844 -12.359 1 92.88 458 VAL A O 1
ATOM 3243 N N . ARG A 1 459 ? -12.656 -7.441 -11.258 1 94.5 459 ARG A N 1
ATOM 3244 C CA . ARG A 1 459 ? -11.969 -8.633 -11.75 1 94.5 459 ARG A CA 1
ATOM 3245 C C . ARG A 1 459 ? -12.438 -9.883 -11 1 94.5 459 ARG A C 1
ATOM 3247 O O . ARG A 1 459 ? -12.531 -9.875 -9.773 1 94.5 459 ARG A O 1
ATOM 3254 N N . ARG A 1 460 ? -12.734 -10.883 -11.82 1 94.75 460 ARG A N 1
ATOM 3255 C CA . ARG A 1 460 ? -13.148 -12.164 -11.25 1 94.75 460 ARG A CA 1
ATOM 3256 C C . ARG A 1 460 ? -12.031 -13.188 -11.328 1 94.75 460 ARG A C 1
ATOM 3258 O O . ARG A 1 460 ? -11.43 -13.375 -12.391 1 94.75 460 ARG A O 1
ATOM 3265 N N . TYR A 1 461 ? -11.773 -13.75 -10.125 1 96.31 461 TYR A N 1
ATOM 3266 C CA . TYR A 1 461 ? -10.75 -14.789 -10.047 1 96.31 461 TYR A CA 1
ATOM 3267 C C . TYR A 1 461 ? -11.383 -16.172 -9.852 1 96.31 461 TYR A C 1
ATOM 3269 O O . TYR A 1 461 ? -12.523 -16.266 -9.398 1 96.31 461 TYR A O 1
ATOM 3277 N N . GLY A 1 462 ? -10.664 -17.141 -10.211 1 95.5 462 GLY A N 1
ATOM 3278 C CA . GLY A 1 462 ? -11.117 -18.5 -10 1 95.5 462 GLY A CA 1
ATOM 3279 C C . GLY A 1 462 ? -10.125 -19.547 -10.477 1 95.5 462 GLY A C 1
ATOM 3280 O O . GLY A 1 462 ? -8.945 -19.25 -10.664 1 95.5 462 GLY A O 1
ATOM 3281 N N . ALA A 1 463 ? -10.68 -20.734 -10.57 1 95.5 463 ALA A N 1
ATOM 3282 C CA . ALA A 1 463 ? -9.844 -21.875 -10.93 1 95.5 463 ALA A CA 1
ATOM 3283 C C . ALA A 1 463 ? -9.867 -22.125 -12.43 1 95.5 463 ALA A C 1
ATOM 3285 O O . ALA A 1 463 ? -10.938 -22.125 -13.047 1 95.5 463 ALA A O 1
ATOM 3286 N N . LYS A 1 464 ? -8.766 -22.203 -13.016 1 95.25 464 LYS A N 1
ATOM 3287 C CA . LYS A 1 464 ? -8.547 -22.828 -14.32 1 95.25 464 LYS A CA 1
ATOM 3288 C C . LYS A 1 464 ? -7.676 -24.078 -14.188 1 95.25 464 LYS A C 1
ATOM 3290 O O . LYS A 1 464 ? -7.371 -24.5 -13.078 1 95.25 464 LYS A O 1
ATOM 3295 N N . ALA A 1 465 ? -7.41 -24.734 -15.281 1 95.5 465 ALA A N 1
ATOM 3296 C CA . ALA A 1 465 ? -6.586 -25.938 -15.219 1 95.5 465 ALA A CA 1
ATOM 3297 C C . ALA A 1 465 ? -5.445 -25.875 -16.234 1 95.5 465 ALA A C 1
ATOM 3299 O O . ALA A 1 465 ? -5.551 -25.203 -17.25 1 95.5 465 ALA A O 1
ATOM 3300 N N . VAL A 1 466 ? -4.406 -26.516 -15.891 1 93.94 466 VAL A N 1
ATOM 3301 C CA . VAL A 1 466 ? -3.301 -26.766 -16.812 1 93.94 466 VAL A CA 1
ATOM 3302 C C . VAL A 1 466 ? -3.055 -28.266 -16.922 1 93.94 466 VAL A C 1
ATOM 3304 O O . VAL A 1 466 ? -3.328 -29.016 -15.977 1 93.94 466 VAL A O 1
ATOM 3307 N N . PRO A 1 467 ? -2.639 -28.688 -18.109 1 93.38 467 PRO A N 1
ATOM 3308 C CA . PRO A 1 467 ? -2.234 -30.094 -18.172 1 93.38 467 PRO A CA 1
ATOM 3309 C C . PRO A 1 467 ? -1.215 -30.469 -17.109 1 93.38 467 PRO A C 1
ATOM 3311 O O . PRO A 1 467 ? -0.313 -29.672 -16.797 1 93.38 467 PRO A O 1
ATOM 3314 N N . ALA A 1 468 ? -1.374 -31.641 -16.547 1 92.56 468 ALA A N 1
ATOM 3315 C CA . ALA A 1 468 ? -0.528 -32.062 -15.43 1 92.56 468 ALA A CA 1
ATOM 3316 C C . ALA A 1 468 ? 0.948 -32.031 -15.82 1 92.56 468 ALA A C 1
ATOM 3318 O O . ALA A 1 468 ? 1.804 -31.688 -14.992 1 92.56 468 ALA A O 1
ATOM 3319 N N . ASP A 1 469 ? 1.217 -32.312 -17.031 1 86.94 469 ASP A N 1
ATOM 3320 C CA . ASP A 1 469 ? 2.596 -32.344 -17.5 1 86.94 469 ASP A CA 1
ATOM 3321 C C . ASP A 1 469 ? 3.156 -30.938 -17.688 1 86.94 469 ASP A C 1
ATOM 3323 O O . ASP A 1 469 ? 4.371 -30.75 -17.766 1 86.94 469 ASP A O 1
ATOM 3327 N N . SER A 1 470 ? 2.256 -29.938 -17.688 1 84.88 470 SER A N 1
ATOM 3328 C CA . SER A 1 470 ? 2.668 -28.562 -17.875 1 84.88 470 SER A CA 1
ATOM 3329 C C . SER A 1 470 ? 2.832 -27.844 -16.547 1 84.88 470 SER A C 1
ATOM 3331 O O . SER A 1 470 ? 3.307 -26.703 -16.5 1 84.88 470 SER A O 1
ATOM 3333 N N . ARG A 1 471 ? 2.396 -28.469 -15.516 1 87 471 ARG A N 1
ATOM 3334 C CA . ARG A 1 471 ? 2.537 -27.844 -14.203 1 87 471 ARG A CA 1
ATOM 3335 C C . ARG A 1 471 ? 3.998 -27.812 -13.766 1 87 471 ARG A C 1
ATOM 3337 O O . ARG A 1 471 ? 4.66 -28.844 -13.727 1 87 471 ARG A O 1
ATOM 3344 N N . ARG A 1 472 ? 4.402 -26.562 -13.586 1 82.62 472 ARG A N 1
ATOM 3345 C CA . ARG A 1 472 ? 5.789 -26.391 -13.164 1 82.62 472 ARG A CA 1
ATOM 3346 C C . ARG A 1 472 ? 5.906 -26.453 -11.641 1 82.62 472 ARG A C 1
ATOM 3348 O O . ARG A 1 472 ? 5.02 -25.969 -10.93 1 82.62 472 ARG A O 1
ATOM 3355 N N . GLY A 1 473 ? 6.625 -27.406 -11.078 1 70.94 473 GLY A N 1
ATOM 3356 C CA . GLY A 1 473 ? 6.793 -27.656 -9.656 1 70.94 473 GLY A CA 1
ATOM 3357 C C . GLY A 1 473 ? 7.688 -26.641 -8.977 1 70.94 473 GLY A C 1
ATOM 3358 O O . GLY A 1 473 ? 8.422 -25.906 -9.633 1 70.94 473 GLY A O 1
ATOM 3359 N N . MET B 1 1 ? 2.215 -3.021 23.719 1 95.19 1 MET B N 1
ATOM 3360 C CA . MET B 1 1 ? 2.412 -1.582 23.578 1 95.19 1 MET B CA 1
ATOM 3361 C C . MET B 1 1 ? 1.144 -0.818 23.938 1 95.19 1 MET B C 1
ATOM 3363 O O . MET B 1 1 ? 0.044 -1.372 23.891 1 95.19 1 MET B O 1
ATOM 3367 N N . ARG B 1 2 ? 1.39 0.436 24.453 1 97.94 2 ARG B N 1
ATOM 3368 C CA . ARG B 1 2 ? 0.316 1.322 24.891 1 97.94 2 ARG B CA 1
ATOM 3369 C C . ARG B 1 2 ? 0.288 2.602 24.062 1 97.94 2 ARG B C 1
ATOM 3371 O O . ARG B 1 2 ? 1.247 2.906 23.344 1 97.94 2 ARG B O 1
ATOM 3378 N N . VAL B 1 3 ? -0.859 3.275 24.094 1 98.69 3 VAL B N 1
ATOM 3379 C CA . VAL B 1 3 ? -0.993 4.543 23.391 1 98.69 3 VAL B CA 1
ATOM 3380 C C . VAL B 1 3 ? -0.4 5.672 24.234 1 98.69 3 VAL B C 1
ATOM 3382 O O . VAL B 1 3 ? -0.831 5.902 25.359 1 98.69 3 VAL B O 1
ATOM 3385 N N . ALA B 1 4 ? 0.526 6.43 23.625 1 98.62 4 ALA B N 1
ATOM 3386 C CA . ALA B 1 4 ? 1.234 7.457 24.375 1 98.62 4 ALA B CA 1
ATOM 3387 C C . ALA B 1 4 ? 0.772 8.852 23.984 1 98.62 4 ALA B C 1
ATOM 3389 O O . ALA B 1 4 ? 0.851 9.797 24.766 1 98.62 4 ALA B O 1
ATOM 3390 N N . GLY B 1 5 ? 0.322 9.008 22.812 1 98.62 5 GLY B N 1
ATOM 3391 C CA . GLY B 1 5 ? -0.175 10.266 22.266 1 98.62 5 GLY B CA 1
ATOM 3392 C C . GLY B 1 5 ? -0.905 10.102 20.953 1 98.62 5 GLY B C 1
ATOM 3393 O O . GLY B 1 5 ? -0.685 9.125 20.234 1 98.62 5 GLY B O 1
ATOM 3394 N N . VAL B 1 6 ? -1.812 11.008 20.734 1 98.75 6 VAL B N 1
ATOM 3395 C CA . VAL B 1 6 ? -2.598 10.992 19.5 1 98.75 6 VAL B CA 1
ATOM 3396 C C . VAL B 1 6 ? -2.588 12.383 18.875 1 98.75 6 VAL B C 1
ATOM 3398 O O . VAL B 1 6 ? -2.643 13.391 19.578 1 98.75 6 VAL B O 1
ATOM 3401 N N . GLY B 1 7 ? -2.381 12.453 17.562 1 98.62 7 GLY B N 1
ATOM 3402 C CA . GLY B 1 7 ? -2.457 13.672 16.766 1 98.62 7 GLY B CA 1
ATOM 3403 C C . GLY B 1 7 ? -3.387 13.562 15.578 1 98.62 7 GLY B C 1
ATOM 3404 O O . GLY B 1 7 ? -3.588 12.469 15.047 1 98.62 7 GLY B O 1
ATOM 3405 N N . ALA B 1 8 ? -4.004 14.656 15.203 1 98.56 8 ALA B N 1
ATOM 3406 C CA . ALA B 1 8 ? -4.859 14.672 14.016 1 98.56 8 ALA B CA 1
ATOM 3407 C C . ALA B 1 8 ? -4.758 16 13.289 1 98.56 8 ALA B C 1
ATOM 3409 O O . ALA B 1 8 ? -4.461 17.031 13.898 1 98.56 8 ALA B O 1
ATOM 3410 N N . TYR B 1 9 ? -4.934 15.953 12.039 1 98.06 9 TYR B N 1
ATOM 3411 C CA . TYR B 1 9 ? -4.957 17.125 11.164 1 98.06 9 TYR B CA 1
ATOM 3412 C C . TYR B 1 9 ? -6.016 16.969 10.078 1 98.06 9 TYR B C 1
ATOM 3414 O O . TYR B 1 9 ? -5.984 16 9.305 1 98.06 9 TYR B O 1
ATOM 3422 N N . VAL B 1 10 ? -6.949 17.844 10.008 1 98.31 10 VAL B N 1
ATOM 3423 C CA . VAL B 1 10 ? -7.922 17.969 8.922 1 98.31 10 VAL B CA 1
ATOM 3424 C C . VAL B 1 10 ? -7.77 19.344 8.273 1 98.31 10 VAL B C 1
ATOM 3426 O O . VAL B 1 10 ? -7.707 20.375 8.961 1 98.31 10 VAL B O 1
ATOM 3429 N N . PRO B 1 11 ? -7.668 19.359 6.926 1 96.06 11 PRO B N 1
ATOM 3430 C CA . PRO B 1 11 ? -7.5 20.641 6.254 1 96.06 11 PRO B CA 1
ATOM 3431 C C . PRO B 1 11 ? -8.594 21.641 6.617 1 96.06 11 PRO B C 1
ATOM 3433 O O . PRO B 1 11 ? -9.703 21.25 6.988 1 96.06 11 PRO B O 1
ATOM 3436 N N . ARG B 1 12 ? -8.305 22.875 6.418 1 94.81 12 ARG B N 1
ATOM 3437 C CA . ARG B 1 12 ? -9.141 23.953 6.957 1 94.81 12 ARG B CA 1
ATOM 3438 C C . ARG B 1 12 ? -10.375 24.172 6.094 1 94.81 12 ARG B C 1
ATOM 3440 O O . ARG B 1 12 ? -11.398 24.656 6.582 1 94.81 12 ARG B O 1
ATOM 3447 N N . PHE B 1 13 ? -10.352 23.875 4.844 1 96.31 13 PHE B N 1
ATOM 3448 C CA . PHE B 1 13 ? -11.422 24.203 3.914 1 96.31 13 PHE B CA 1
ATOM 3449 C C . PHE B 1 13 ? -12.531 23.156 3.955 1 96.31 13 PHE B C 1
ATOM 3451 O O . PHE B 1 13 ? -12.258 21.969 4.113 1 96.31 13 PHE B O 1
ATOM 3458 N N . ARG B 1 14 ? -13.773 23.641 3.838 1 97.88 14 ARG B N 1
ATOM 3459 C CA . ARG B 1 14 ? -14.961 22.797 3.779 1 97.88 14 ARG B CA 1
ATOM 3460 C C . ARG B 1 14 ? -15.766 23.078 2.514 1 97.88 14 ARG B C 1
ATOM 3462 O O . ARG B 1 14 ? -15.922 24.234 2.113 1 97.88 14 ARG B O 1
ATOM 3469 N N . LEU B 1 15 ? -16.141 22.078 1.863 1 98 15 LEU B N 1
ATOM 3470 C CA . LEU B 1 15 ? -17.125 22.141 0.796 1 98 15 LEU B CA 1
ATOM 3471 C C . LEU B 1 15 ? -18.469 21.609 1.271 1 98 15 LEU B C 1
ATOM 3473 O O . LEU B 1 15 ? -18.625 20.406 1.462 1 98 15 LEU B O 1
ATOM 3477 N N . PRO B 1 16 ? -19.422 22.484 1.467 1 98.19 16 PRO B N 1
ATOM 3478 C CA . PRO B 1 16 ? -20.734 22 1.903 1 98.19 16 PRO B CA 1
ATOM 3479 C C . PRO B 1 16 ? -21.391 21.094 0.874 1 98.19 16 PRO B C 1
ATOM 3481 O O . PRO B 1 16 ? -21.297 21.344 -0.331 1 98.19 16 PRO B O 1
ATOM 3484 N N . THR B 1 17 ? -22.078 20.062 1.355 1 97.5 17 THR B N 1
ATOM 3485 C CA . THR B 1 17 ? -22.75 19.141 0.444 1 97.5 17 THR B CA 1
ATOM 3486 C C . THR B 1 17 ? -23.875 19.859 -0.314 1 97.5 17 THR B C 1
ATOM 3488 O O . THR B 1 17 ? -24.188 19.5 -1.445 1 97.5 17 THR B O 1
ATOM 3491 N N . ASP B 1 18 ? -24.438 20.891 0.295 1 97.31 18 ASP B N 1
ATOM 3492 C CA . ASP B 1 18 ? -25.438 21.703 -0.398 1 97.31 18 ASP B CA 1
ATOM 3493 C C . ASP B 1 18 ? -24.828 22.359 -1.643 1 97.31 18 ASP B C 1
ATOM 3495 O O . ASP B 1 18 ? -25.516 22.5 -2.664 1 97.31 18 ASP B O 1
ATOM 3499 N N . ALA B 1 19 ? -23.625 22.828 -1.523 1 97.31 19 ALA B N 1
ATOM 3500 C CA . ALA B 1 19 ? -22.938 23.422 -2.672 1 97.31 19 ALA B CA 1
ATOM 3501 C C . ALA B 1 19 ? -22.734 22.391 -3.779 1 97.31 19 ALA B C 1
ATOM 3503 O O . ALA B 1 19 ? -22.797 22.719 -4.965 1 97.31 19 ALA B O 1
ATOM 3504 N N . ILE B 1 20 ? -22.453 21.172 -3.408 1 97.31 20 ILE B N 1
ATOM 3505 C CA . ILE B 1 20 ? -22.344 20.094 -4.375 1 97.31 20 ILE B CA 1
ATOM 3506 C C . ILE B 1 20 ? -23.688 19.875 -5.07 1 97.31 20 ILE B C 1
ATOM 3508 O O . ILE B 1 20 ? -23.75 19.766 -6.297 1 97.31 20 ILE B O 1
ATOM 3512 N N . ALA B 1 21 ? -24.734 19.781 -4.277 1 97.31 21 ALA B N 1
ATOM 3513 C CA . ALA B 1 21 ? -26.078 19.562 -4.812 1 97.31 21 ALA B CA 1
ATOM 3514 C C . ALA B 1 21 ? -26.453 20.672 -5.781 1 97.31 21 ALA B C 1
ATOM 3516 O O . ALA B 1 21 ? -27.078 20.422 -6.82 1 97.31 21 ALA B O 1
ATOM 3517 N N . ASP B 1 22 ? -26.156 21.828 -5.387 1 96.94 22 ASP B N 1
ATOM 3518 C CA . ASP B 1 22 ? -26.469 22.984 -6.223 1 96.94 22 ASP B CA 1
ATOM 3519 C C . ASP B 1 22 ? -25.734 22.906 -7.559 1 96.94 22 ASP B C 1
ATOM 3521 O O . ASP B 1 22 ? -26.297 23.234 -8.602 1 96.94 22 ASP B O 1
ATOM 3525 N N . ALA B 1 23 ? -24.516 22.578 -7.496 1 96.25 23 ALA B N 1
ATOM 3526 C CA . ALA B 1 23 ? -23.672 22.578 -8.688 1 96.25 23 ALA B CA 1
ATOM 3527 C C . ALA B 1 23 ? -24.016 21.406 -9.602 1 96.25 23 ALA B C 1
ATOM 3529 O O . ALA B 1 23 ? -23.984 21.531 -10.828 1 96.25 23 ALA B O 1
ATOM 3530 N N . LEU B 1 24 ? -24.312 20.219 -9 1 96.12 24 LEU B N 1
ATOM 3531 C CA . LEU B 1 24 ? -24.453 19 -9.797 1 96.12 24 LEU B CA 1
ATOM 3532 C C . LEU B 1 24 ? -25.922 18.594 -9.93 1 96.12 24 LEU B C 1
ATOM 3534 O O . LEU B 1 24 ? -26.25 17.688 -10.688 1 96.12 24 LEU B O 1
ATOM 3538 N N . GLY B 1 25 ? -26.75 19.203 -9.234 1 96.06 25 GLY B N 1
ATOM 3539 C CA . GLY B 1 25 ? -28.172 18.906 -9.25 1 96.06 25 GLY B CA 1
ATOM 3540 C C . GLY B 1 25 ? -28.562 17.828 -8.266 1 96.06 25 GLY B C 1
ATOM 3541 O O . GLY B 1 25 ? -29.75 17.578 -8.047 1 96.06 25 GLY B O 1
ATOM 3542 N N . GLN B 1 26 ? -27.531 17.188 -7.676 1 95.06 26 GLN B N 1
ATOM 3543 C CA . GLN B 1 26 ? -27.766 16.125 -6.707 1 95.06 26 GLN B CA 1
ATOM 3544 C C . GLN B 1 26 ? -26.547 15.93 -5.805 1 95.06 26 GLN B C 1
ATOM 3546 O O . GLN B 1 26 ? -25.453 16.375 -6.129 1 95.06 26 GLN B O 1
ATOM 3551 N N . CYS B 1 27 ? -26.812 15.312 -4.668 1 95.5 27 CYS B N 1
ATOM 3552 C CA . CYS B 1 27 ? -25.75 14.891 -3.76 1 95.5 27 CYS B CA 1
ATOM 3553 C C . CYS B 1 27 ? -26.156 13.617 -3.014 1 95.5 27 CYS B C 1
ATOM 3555 O O . CYS B 1 27 ? -27.188 13.578 -2.357 1 95.5 27 CYS B O 1
ATOM 3557 N N . HIS B 1 28 ? -25.281 12.633 -3.1 1 94.06 28 HIS B N 1
ATOM 3558 C CA . HIS B 1 28 ? -25.578 11.32 -2.539 1 94.06 28 HIS B CA 1
ATOM 3559 C C . HIS B 1 28 ? -24.688 11.016 -1.342 1 94.06 28 HIS B C 1
ATOM 3561 O O . HIS B 1 28 ? -24.547 9.859 -0.942 1 94.06 28 HIS B O 1
ATOM 3567 N N . ALA B 1 29 ? -24.016 11.984 -0.836 1 95.19 29 ALA B N 1
ATOM 3568 C CA . ALA B 1 29 ? -23.234 11.805 0.377 1 95.19 29 ALA B CA 1
ATOM 3569 C C . ALA B 1 29 ? -24.109 11.789 1.617 1 95.19 29 ALA B C 1
ATOM 3571 O O . ALA B 1 29 ? -24.203 12.789 2.338 1 95.19 29 ALA B O 1
ATOM 3572 N N . ARG B 1 30 ? -24.688 10.695 2.014 1 94.56 30 ARG B N 1
ATOM 3573 C CA . ARG B 1 30 ? -25.688 10.586 3.076 1 94.56 30 ARG B CA 1
ATOM 3574 C C . ARG B 1 30 ? -25.078 10.945 4.43 1 94.56 30 ARG B C 1
ATOM 3576 O O . ARG B 1 30 ? -24.031 10.422 4.805 1 94.56 30 ARG B O 1
ATOM 3583 N N . GLY B 1 31 ? -25.672 11.805 5.059 1 97.12 31 GLY B N 1
ATOM 3584 C CA . GLY B 1 31 ? -25.297 12.141 6.422 1 97.12 31 GLY B CA 1
ATOM 3585 C C . GLY B 1 31 ? -24.078 13.039 6.508 1 97.12 31 GLY B C 1
ATOM 3586 O O . GLY B 1 31 ? -23.547 13.266 7.594 1 97.12 31 GLY B O 1
ATOM 3587 N N . VAL B 1 32 ? -23.578 13.516 5.391 1 98.19 32 VAL B N 1
ATOM 3588 C CA . VAL B 1 32 ? -22.422 14.398 5.359 1 98.19 32 VAL B CA 1
ATOM 3589 C C . VAL B 1 32 ? -22.859 15.836 5.125 1 98.19 32 VAL B C 1
ATOM 3591 O O . VAL B 1 32 ? -23.609 16.125 4.18 1 98.19 32 VAL B O 1
ATOM 3594 N N . GLU B 1 33 ? -22.438 16.719 5.973 1 97.88 33 GLU B N 1
ATOM 3595 C CA . GLU B 1 33 ? -22.797 18.125 5.867 1 97.88 33 GLU B CA 1
ATOM 3596 C C . GLU B 1 33 ? -21.812 18.891 5.004 1 97.88 33 GLU B C 1
ATOM 3598 O O . GLU B 1 33 ? -22.188 19.828 4.285 1 97.88 33 GLU B O 1
ATOM 3603 N N . ALA B 1 34 ? -20.594 18.562 5.145 1 98.06 34 ALA B N 1
ATOM 3604 C CA . ALA B 1 34 ? -19.516 19.156 4.375 1 98.06 34 ALA B CA 1
ATOM 3605 C C . ALA B 1 34 ? -18.312 18.203 4.285 1 98.06 34 ALA B C 1
ATOM 3607 O O . ALA B 1 34 ? -18.141 17.328 5.141 1 98.06 34 ALA B O 1
ATOM 3608 N N . VAL B 1 35 ? -17.578 18.375 3.277 1 98.25 35 VAL B N 1
ATOM 3609 C CA . VAL B 1 35 ? -16.359 17.562 3.146 1 98.25 35 VAL B CA 1
ATOM 3610 C C . VAL B 1 35 ? -15.133 18.453 3.244 1 98.25 35 VAL B C 1
ATOM 3612 O O . VAL B 1 35 ? -15.141 19.594 2.756 1 98.25 35 VAL B O 1
ATOM 3615 N N . ALA B 1 36 ? -14.109 17.938 3.967 1 98.38 36 ALA B N 1
ATOM 3616 C CA . ALA B 1 36 ? -12.844 18.641 4.082 1 98.38 36 ALA B CA 1
ATOM 3617 C C . ALA B 1 36 ? -12.07 18.609 2.766 1 98.38 36 ALA B C 1
ATOM 3619 O O . ALA B 1 36 ? -11.977 17.547 2.129 1 98.38 36 ALA B O 1
ATOM 3620 N N . VAL B 1 37 ? -11.453 19.719 2.332 1 97.62 37 VAL B N 1
ATOM 3621 C CA . VAL B 1 37 ? -10.727 19.859 1.073 1 97.62 37 VAL B CA 1
ATOM 3622 C C . VAL B 1 37 ? -9.312 20.375 1.345 1 97.62 37 VAL B C 1
ATOM 3624 O O . VAL B 1 37 ? -9.141 21.438 1.952 1 97.62 37 VAL B O 1
ATOM 3627 N N . PRO B 1 38 ? -8.32 19.562 0.971 1 97 38 PRO B N 1
ATOM 3628 C CA . PRO B 1 38 ? -6.957 20.094 1.105 1 97 38 PRO B CA 1
ATOM 3629 C C . PRO B 1 38 ? -6.73 21.359 0.294 1 97 38 PRO B C 1
ATOM 3631 O O . PRO B 1 38 ? -7.305 21.516 -0.786 1 97 38 PRO B O 1
ATOM 3634 N N . ASP B 1 39 ? -5.867 22.266 0.824 1 95.06 39 ASP B N 1
ATOM 3635 C CA . ASP B 1 39 ? -5.426 23.391 0.021 1 95.06 39 ASP B CA 1
ATOM 3636 C C . ASP B 1 39 ? -4.523 22.938 -1.127 1 95.06 39 ASP B C 1
ATOM 3638 O O . ASP B 1 39 ? -4.176 21.766 -1.218 1 95.06 39 ASP B O 1
ATOM 3642 N N . ALA B 1 40 ? -4.164 23.906 -2.008 1 92.94 40 ALA B N 1
ATOM 3643 C CA . ALA B 1 40 ? -3.41 23.609 -3.223 1 92.94 40 ALA B CA 1
ATOM 3644 C C . ALA B 1 40 ? -2.029 23.047 -2.887 1 92.94 40 ALA B C 1
ATOM 3646 O O . ALA B 1 40 ? -1.453 22.281 -3.668 1 92.94 40 ALA B O 1
ATOM 3647 N N . ASP B 1 41 ? -1.518 23.406 -1.723 1 95 41 ASP B N 1
ATOM 3648 C CA . ASP B 1 41 ? -0.178 22.984 -1.336 1 95 41 ASP B CA 1
ATOM 3649 C C . ASP B 1 41 ? -0.241 21.875 -0.274 1 95 41 ASP B C 1
ATOM 3651 O O . ASP B 1 41 ? 0.732 21.656 0.447 1 95 41 ASP B O 1
ATOM 3655 N N . GLU B 1 42 ? -1.321 21.266 -0.11 1 96.69 42 GLU B N 1
ATOM 3656 C CA . GLU B 1 42 ? -1.484 20.156 0.825 1 96.69 42 GLU B CA 1
ATOM 3657 C C . GLU B 1 42 ? -1.812 18.859 0.091 1 96.69 42 GLU B C 1
ATOM 3659 O O . GLU B 1 42 ? -2.461 18.875 -0.958 1 96.69 42 GLU B O 1
ATOM 3664 N N . ASP B 1 43 ? -1.331 17.797 0.568 1 97.38 43 ASP B N 1
ATOM 3665 C CA . ASP B 1 43 ? -1.689 16.453 0.118 1 97.38 43 ASP B CA 1
ATOM 3666 C C . ASP B 1 43 ? -1.629 15.453 1.271 1 97.38 43 ASP B C 1
ATOM 3668 O O . ASP B 1 43 ? -1.508 15.844 2.434 1 97.38 43 ASP B O 1
ATOM 3672 N N . ALA B 1 44 ? -1.834 14.188 0.946 1 98.56 44 ALA B N 1
ATOM 3673 C CA . ALA B 1 44 ? -1.908 13.164 1.988 1 98.56 44 ALA B CA 1
ATOM 3674 C C . ALA B 1 44 ? -0.619 13.117 2.803 1 98.56 44 ALA B C 1
ATOM 3676 O O . ALA B 1 44 ? -0.647 12.852 4.008 1 98.56 44 ALA B O 1
ATOM 3677 N N . LEU B 1 45 ? 0.523 13.352 2.184 1 98.62 45 LEU B N 1
ATOM 3678 C CA . LEU B 1 45 ? 1.805 13.273 2.877 1 98.62 45 LEU B CA 1
ATOM 3679 C C . LEU B 1 45 ? 1.992 14.461 3.809 1 98.62 45 LEU B C 1
ATOM 3681 O O . LEU B 1 45 ? 2.49 14.312 4.926 1 98.62 45 LEU B O 1
ATOM 3685 N N . THR B 1 46 ? 1.653 15.688 3.381 1 98.31 46 THR B N 1
ATOM 3686 C CA . THR B 1 46 ? 1.78 16.859 4.25 1 98.31 46 THR B CA 1
ATOM 3687 C C . THR B 1 46 ? 0.822 16.766 5.434 1 98.31 46 THR B C 1
ATOM 3689 O O . THR B 1 46 ? 1.156 17.172 6.543 1 98.31 46 THR B O 1
ATOM 3692 N N . MET B 1 47 ? -0.347 16.188 5.164 1 98.56 47 MET B N 1
ATOM 3693 C CA . MET B 1 47 ? -1.284 15.984 6.266 1 98.56 47 MET B CA 1
ATOM 3694 C C . MET B 1 47 ? -0.749 14.953 7.25 1 98.56 47 MET B C 1
ATOM 3696 O O . MET B 1 47 ? -0.916 15.102 8.461 1 98.56 47 MET B O 1
ATOM 3700 N N . ALA B 1 48 ? -0.165 13.938 6.703 1 98.88 48 ALA B N 1
ATOM 3701 C CA . ALA B 1 48 ? 0.467 12.938 7.559 1 98.88 48 ALA B CA 1
ATOM 3702 C C . ALA B 1 48 ? 1.541 13.57 8.438 1 98.88 48 ALA B C 1
ATOM 3704 O O . ALA B 1 48 ? 1.65 13.25 9.625 1 98.88 48 ALA B O 1
ATOM 3705 N N . ALA B 1 49 ? 2.355 14.438 7.887 1 98.62 49 ALA B N 1
ATOM 3706 C CA . ALA B 1 49 ? 3.408 15.109 8.641 1 98.62 49 ALA B CA 1
ATOM 3707 C C . ALA B 1 49 ? 2.822 15.961 9.766 1 98.62 49 ALA B C 1
ATOM 3709 O O . ALA B 1 49 ? 3.33 15.953 10.891 1 98.62 49 ALA B O 1
ATOM 3710 N N . GLU B 1 50 ? 1.781 16.703 9.469 1 97.75 50 GLU B N 1
ATOM 3711 C CA . GLU B 1 50 ? 1.111 17.531 10.469 1 97.75 50 GLU B CA 1
ATOM 3712 C C . GLU B 1 50 ? 0.563 16.672 11.609 1 97.75 50 GLU B C 1
ATOM 3714 O O . GLU B 1 50 ? 0.762 17 12.781 1 97.75 50 GLU B O 1
ATOM 3719 N N . ALA B 1 51 ? -0.119 15.602 11.266 1 98.62 51 ALA B N 1
ATOM 3720 C CA . ALA B 1 51 ? -0.671 14.719 12.289 1 98.62 51 ALA B CA 1
ATOM 3721 C C . ALA B 1 51 ? 0.438 14.07 13.109 1 98.62 51 ALA B C 1
ATOM 3723 O O . ALA B 1 51 ? 0.325 13.945 14.328 1 98.62 51 ALA B O 1
ATOM 3724 N N . GLY B 1 52 ? 1.488 13.602 12.438 1 98.69 52 GLY B N 1
ATOM 3725 C CA . GLY B 1 52 ? 2.615 12.984 13.117 1 98.69 52 GLY B CA 1
ATOM 3726 C C . GLY B 1 52 ? 3.303 13.914 14.102 1 98.69 52 GLY B C 1
ATOM 3727 O O . GLY B 1 52 ? 3.617 13.516 15.219 1 98.69 52 GLY B O 1
ATOM 3728 N N . GLU B 1 53 ? 3.568 15.148 13.664 1 97.25 53 GLU B N 1
ATOM 3729 C CA . GLU B 1 53 ? 4.176 16.141 14.547 1 97.25 53 GLU B CA 1
ATOM 3730 C C . GLU B 1 53 ? 3.33 16.359 15.797 1 97.25 53 GLU B C 1
ATOM 3732 O O . GLU B 1 53 ? 3.861 16.406 16.906 1 97.25 53 GLU B O 1
ATOM 3737 N N . ARG B 1 54 ? 2.08 16.484 15.602 1 97.62 54 ARG B N 1
ATOM 3738 C CA . ARG B 1 54 ? 1.153 16.703 16.703 1 97.62 54 ARG B CA 1
ATOM 3739 C C . ARG B 1 54 ? 1.145 15.523 17.672 1 97.62 54 ARG B C 1
ATOM 3741 O O . ARG B 1 54 ? 1.095 15.711 18.891 1 97.62 54 ARG B O 1
ATOM 3748 N N . ALA B 1 55 ? 1.134 14.289 17.141 1 98.69 55 ALA B N 1
ATOM 3749 C CA . ALA B 1 55 ? 1.136 13.102 17.984 1 98.69 55 ALA B CA 1
ATOM 3750 C C . ALA B 1 55 ? 2.418 13.023 18.812 1 98.69 55 ALA B C 1
ATOM 3752 O O . ALA B 1 55 ? 2.379 12.68 20 1 98.69 55 ALA B O 1
ATOM 3753 N N . LEU B 1 56 ? 3.57 13.281 18.156 1 98.38 56 LEU B N 1
ATOM 3754 C CA . LEU B 1 56 ? 4.852 13.242 18.859 1 98.38 56 LEU B CA 1
ATOM 3755 C C . LEU B 1 56 ? 4.906 14.305 19.953 1 98.38 56 LEU B C 1
ATOM 3757 O O . LEU B 1 56 ? 5.383 14.047 21.062 1 98.38 56 LEU B O 1
ATOM 3761 N N . ASP B 1 57 ? 4.383 15.5 19.625 1 97 57 ASP B N 1
ATOM 3762 C CA . ASP B 1 57 ? 4.309 16.578 20.609 1 97 57 ASP B CA 1
ATOM 3763 C C . ASP B 1 57 ? 3.426 16.172 21.797 1 97 57 ASP B C 1
ATOM 3765 O O . ASP B 1 57 ? 3.783 16.406 22.953 1 97 57 ASP B O 1
ATOM 3769 N N . ALA B 1 58 ? 2.283 15.617 21.484 1 98 58 ALA B N 1
ATOM 3770 C CA . ALA B 1 58 ? 1.365 15.18 22.531 1 98 58 ALA B CA 1
ATOM 3771 C C . ALA B 1 58 ? 2.025 14.141 23.438 1 98 58 ALA B C 1
ATOM 3773 O O . ALA B 1 58 ? 1.9 14.211 24.656 1 98 58 ALA B O 1
ATOM 3774 N N . ALA B 1 59 ? 2.732 13.25 22.859 1 98.06 59 ALA B N 1
ATOM 3775 C CA . ALA B 1 59 ? 3.363 12.164 23.609 1 98.06 59 ALA B CA 1
ATOM 3776 C C . ALA B 1 59 ? 4.617 12.656 24.328 1 98.06 59 ALA B C 1
ATOM 3778 O O . ALA B 1 59 ? 5.141 11.969 25.219 1 98.06 59 ALA B O 1
ATOM 3779 N N . GLY B 1 60 ? 5.145 13.82 23.953 1 97.44 60 GLY B N 1
ATOM 3780 C CA . GLY B 1 60 ? 6.41 14.305 24.484 1 97.44 60 GLY B CA 1
ATOM 3781 C C . GLY B 1 60 ? 7.594 13.453 24.047 1 97.44 60 GLY B C 1
ATOM 3782 O O . GLY B 1 60 ? 8.516 13.227 24.844 1 97.44 60 GLY B O 1
ATOM 3783 N N . LEU B 1 61 ? 7.539 12.938 22.922 1 97.12 61 LEU B N 1
ATOM 3784 C CA . LEU B 1 61 ? 8.578 12.039 22.438 1 97.12 61 LEU B CA 1
ATOM 3785 C C . LEU B 1 61 ? 9.492 12.75 21.438 1 97.12 61 LEU B C 1
ATOM 3787 O O . LEU B 1 61 ? 9.016 13.445 20.547 1 97.12 61 LEU B O 1
ATOM 3791 N N . ASP B 1 62 ? 10.773 12.609 21.578 1 96.19 62 ASP B N 1
ATOM 3792 C CA . ASP B 1 62 ? 11.758 13.078 20.609 1 96.19 62 ASP B CA 1
ATOM 3793 C C . ASP B 1 62 ? 11.664 12.281 19.297 1 96.19 62 ASP B C 1
ATOM 3795 O O . ASP B 1 62 ? 11.719 11.055 19.312 1 96.19 62 ASP B O 1
ATOM 3799 N N . PRO B 1 63 ? 11.523 12.984 18.234 1 97 63 PRO B N 1
ATOM 3800 C CA . PRO B 1 63 ? 11.422 12.273 16.953 1 97 63 PRO B CA 1
ATOM 3801 C C . PRO B 1 63 ? 12.562 11.281 16.734 1 97 63 PRO B C 1
ATOM 3803 O O . PRO B 1 63 ? 12.352 10.219 16.141 1 97 63 PRO B O 1
ATOM 3806 N N . GLU B 1 64 ? 13.727 11.539 17.156 1 95.5 64 GLU B N 1
ATOM 3807 C CA . GLU B 1 64 ? 14.883 10.672 16.953 1 95.5 64 GLU B CA 1
ATOM 3808 C C . GLU B 1 64 ? 14.758 9.383 17.75 1 95.5 64 GLU B C 1
ATOM 3810 O O . GLU B 1 64 ? 15.477 8.414 17.5 1 95.5 64 GLU B O 1
ATOM 3815 N N . SER B 1 65 ? 13.844 9.383 18.703 1 96.5 65 SER B N 1
ATOM 3816 C CA . SER B 1 65 ? 13.672 8.211 19.547 1 96.5 65 SER B CA 1
ATOM 3817 C C . SER B 1 65 ? 12.672 7.227 18.953 1 96.5 65 SER B C 1
ATOM 3819 O O . SER B 1 65 ? 12.508 6.117 19.453 1 96.5 65 SER B O 1
ATOM 3821 N N . VAL B 1 66 ? 12.031 7.609 17.906 1 98.25 66 VAL B N 1
ATOM 3822 C CA . VAL B 1 66 ? 11.07 6.727 17.25 1 98.25 66 VAL B CA 1
ATOM 3823 C C . VAL B 1 66 ? 11.805 5.555 16.609 1 98.25 66 VAL B C 1
ATOM 3825 O O . VAL B 1 66 ? 12.727 5.75 15.812 1 98.25 66 VAL B O 1
ATOM 3828 N N . ASP B 1 67 ? 11.367 4.391 16.969 1 98 67 ASP B N 1
ATOM 3829 C CA . ASP B 1 67 ? 12.023 3.18 16.484 1 98 67 ASP B CA 1
ATOM 3830 C C . ASP B 1 67 ? 11.414 2.729 15.156 1 98 67 ASP B C 1
ATOM 3832 O O . ASP B 1 67 ? 12.117 2.17 14.305 1 98 67 ASP B O 1
ATOM 3836 N N . ALA B 1 68 ? 10.133 2.939 15.008 1 98.44 68 ALA B N 1
ATOM 3837 C CA . ALA B 1 68 ? 9.445 2.484 13.805 1 98.44 68 ALA B CA 1
ATOM 3838 C C . ALA B 1 68 ? 8.383 3.49 13.359 1 98.44 68 ALA B C 1
ATOM 3840 O O . ALA B 1 68 ? 7.734 4.121 14.195 1 98.44 68 ALA B O 1
ATOM 3841 N N . LEU B 1 69 ? 8.25 3.646 12.031 1 98.75 69 LEU B N 1
ATOM 3842 C CA . LEU B 1 69 ? 7.23 4.469 11.391 1 98.75 69 LEU B CA 1
ATOM 3843 C C . LEU B 1 69 ? 6.328 3.619 10.5 1 98.75 69 LEU B C 1
ATOM 3845 O O . LEU B 1 69 ? 6.797 2.99 9.555 1 98.75 69 LEU B O 1
ATOM 3849 N N . HIS B 1 70 ? 5.031 3.523 10.852 1 98.88 70 HIS B N 1
ATOM 3850 C CA . HIS B 1 70 ? 4.012 2.904 10.016 1 98.88 70 HIS B CA 1
ATOM 3851 C C . HIS B 1 70 ? 3.119 3.955 9.367 1 98.88 70 HIS B C 1
ATOM 3853 O O . HIS B 1 70 ? 2.445 4.719 10.062 1 98.88 70 HIS B O 1
ATOM 3859 N N . LEU B 1 71 ? 3.154 4.031 8.062 1 98.88 71 LEU B N 1
ATOM 3860 C CA . LEU B 1 71 ? 2.326 4.965 7.309 1 98.88 71 LEU B CA 1
ATOM 3861 C C . LEU B 1 71 ? 1.238 4.227 6.535 1 98.88 71 LEU B C 1
ATOM 3863 O O . LEU B 1 71 ? 1.536 3.328 5.746 1 98.88 71 LEU B O 1
ATOM 3867 N N . ALA B 1 72 ? -0.026 4.547 6.801 1 98.88 72 ALA B N 1
ATOM 3868 C CA . ALA B 1 72 ? -1.164 3.938 6.117 1 98.88 72 ALA B CA 1
ATOM 3869 C C . ALA B 1 72 ? -1.88 4.949 5.23 1 98.88 72 ALA B C 1
ATOM 3871 O O . ALA B 1 72 ? -2.229 6.043 5.68 1 98.88 72 ALA B O 1
ATOM 3872 N N . SER B 1 73 ? -2.107 4.594 3.934 1 98.69 73 SER B N 1
ATOM 3873 C CA . SER B 1 73 ? -2.809 5.477 3.006 1 98.69 73 SER B CA 1
ATOM 3874 C C . SER B 1 73 ? -3.191 4.742 1.726 1 98.69 73 SER B C 1
ATOM 3876 O O . SER B 1 73 ? -2.545 3.762 1.349 1 98.69 73 SER B O 1
ATOM 3878 N N . THR B 1 74 ? -4.219 5.188 1.076 1 97.5 74 THR B N 1
ATOM 3879 C CA . THR B 1 74 ? -4.543 4.738 -0.272 1 97.5 74 THR B CA 1
ATOM 3880 C C . THR B 1 74 ? -4.359 5.867 -1.279 1 97.5 74 THR B C 1
ATOM 3882 O O . THR B 1 74 ? -4.574 5.68 -2.479 1 97.5 74 THR B O 1
ATOM 3885 N N . THR B 1 75 ? -3.951 7.027 -0.8 1 97.56 75 THR B N 1
ATOM 3886 C CA . THR B 1 75 ? -4.008 8.172 -1.705 1 97.56 75 THR B CA 1
ATOM 3887 C C . THR B 1 75 ? -2.742 9.016 -1.592 1 97.56 75 THR B C 1
ATOM 3889 O O . THR B 1 75 ? -2.799 10.242 -1.676 1 97.56 75 THR B O 1
ATOM 3892 N N . LEU B 1 76 ? -1.643 8.422 -1.252 1 97.5 76 LEU B N 1
ATOM 3893 C CA . LEU B 1 76 ? -0.388 9.164 -1.326 1 97.5 76 LEU B CA 1
ATOM 3894 C C . LEU B 1 76 ? -0.148 9.688 -2.738 1 97.5 76 LEU B C 1
ATOM 3896 O O . LEU B 1 76 ? -0.774 9.219 -3.693 1 97.5 76 LEU B O 1
ATOM 3900 N N . PRO B 1 77 ? 0.745 10.727 -2.846 1 95.94 77 PRO B N 1
ATOM 3901 C CA . PRO B 1 77 ? 0.978 11.336 -4.16 1 95.94 77 PRO B CA 1
ATOM 3902 C C . PRO B 1 77 ? 1.548 10.344 -5.172 1 95.94 77 PRO B C 1
ATOM 3904 O O . PRO B 1 77 ? 1.378 10.523 -6.379 1 95.94 77 PRO B O 1
ATOM 3907 N N . TYR B 1 78 ? 2.219 9.336 -4.66 1 96.81 78 TYR B N 1
ATOM 3908 C CA . TYR B 1 78 ? 2.791 8.312 -5.535 1 96.81 78 TYR B CA 1
ATOM 3909 C C . TYR B 1 78 ? 2.256 6.93 -5.18 1 96.81 78 TYR B C 1
ATOM 3911 O O . TYR B 1 78 ? 2.1 6.602 -4 1 96.81 78 TYR B O 1
ATOM 3919 N N . GLU B 1 79 ? 1.934 6.172 -6.289 1 96.75 79 GLU B N 1
ATOM 3920 C CA . GLU B 1 79 ? 1.592 4.766 -6.094 1 96.75 79 GLU B CA 1
ATOM 3921 C C . GLU B 1 79 ? 2.836 3.932 -5.801 1 96.75 79 GLU B C 1
ATOM 3923 O O . GLU B 1 79 ? 2.758 2.912 -5.113 1 96.75 79 GLU B O 1
ATOM 3928 N N . GLU B 1 80 ? 3.898 4.301 -6.309 1 96.81 80 GLU B N 1
ATOM 3929 C CA . GLU B 1 80 ? 5.219 3.758 -6.016 1 96.81 80 GLU B CA 1
ATOM 3930 C C . GLU B 1 80 ? 6.234 4.871 -5.773 1 96.81 80 GLU B C 1
ATOM 3932 O O . GLU B 1 80 ? 6.441 5.727 -6.637 1 96.81 80 GLU B O 1
ATOM 3937 N N . GLU B 1 81 ? 6.934 4.824 -4.734 1 96.44 81 GLU B N 1
ATOM 3938 C CA . GLU B 1 81 ? 7.859 5.668 -3.984 1 96.44 81 GLU B CA 1
ATOM 3939 C C . GLU B 1 81 ? 7.383 5.859 -2.547 1 96.44 81 GLU B C 1
ATOM 3941 O O . GLU B 1 81 ? 6.355 6.492 -2.305 1 96.44 81 GLU B O 1
ATOM 3946 N N . ALA B 1 82 ? 8.062 5.25 -1.692 1 94.06 82 ALA B N 1
ATOM 3947 C CA . ALA B 1 82 ? 7.617 5.152 -0.305 1 94.06 82 ALA B CA 1
ATOM 3948 C C . ALA B 1 82 ? 7.434 6.539 0.31 1 94.06 82 ALA B C 1
ATOM 3950 O O . ALA B 1 82 ? 8.367 7.344 0.335 1 94.06 82 ALA B O 1
ATOM 3951 N N . GLY B 1 83 ? 6.242 6.812 0.79 1 97.31 83 GLY B N 1
ATOM 3952 C CA . GLY B 1 83 ? 5.984 8.047 1.518 1 97.31 83 GLY B CA 1
ATOM 3953 C C . GLY B 1 83 ? 6.703 8.109 2.854 1 97.31 83 GLY B C 1
ATOM 3954 O O . GLY B 1 83 ? 6.934 9.195 3.389 1 97.31 83 GLY B O 1
ATOM 3955 N N . THR B 1 84 ? 7.074 6.938 3.357 1 97.69 84 THR B N 1
ATOM 3956 C CA . THR B 1 84 ? 7.711 6.867 4.668 1 97.69 84 THR B CA 1
ATOM 3957 C C . THR B 1 84 ? 9.062 7.578 4.656 1 97.69 84 THR B C 1
ATOM 3959 O O . THR B 1 84 ? 9.461 8.188 5.652 1 97.69 84 THR B O 1
ATOM 3962 N N . SER B 1 85 ? 9.812 7.488 3.547 1 96.5 85 SER B N 1
ATOM 3963 C CA . SER B 1 85 ? 11.109 8.141 3.455 1 96.5 85 SER B CA 1
ATOM 3964 C C . SER B 1 85 ? 10.984 9.656 3.59 1 96.5 85 SER B C 1
ATOM 3966 O O . SER B 1 85 ? 11.719 10.281 4.359 1 96.5 85 SER B O 1
ATOM 3968 N N . ARG B 1 86 ? 10.047 10.195 2.863 1 96.69 86 ARG B N 1
ATOM 3969 C CA . ARG B 1 86 ? 9.82 11.641 2.922 1 96.69 86 ARG B CA 1
ATOM 3970 C C . ARG B 1 86 ? 9.227 12.047 4.266 1 96.69 86 ARG B C 1
ATOM 3972 O O . ARG B 1 86 ? 9.578 13.094 4.812 1 96.69 86 ARG B O 1
ATOM 3979 N N . LEU B 1 87 ? 8.305 11.219 4.738 1 98.38 87 LEU B N 1
ATOM 3980 C CA . LEU B 1 87 ? 7.68 11.531 6.02 1 98.38 87 LEU B CA 1
ATOM 3981 C C . LEU B 1 87 ? 8.711 11.523 7.145 1 98.38 87 LEU B C 1
ATOM 3983 O O . LEU B 1 87 ? 8.664 12.359 8.047 1 98.38 87 LEU B O 1
ATOM 3987 N N . ARG B 1 88 ? 9.586 10.57 7.145 1 97.5 88 ARG B N 1
ATOM 3988 C CA . ARG B 1 88 ? 10.68 10.539 8.109 1 97.5 88 ARG B CA 1
ATOM 3989 C C . ARG B 1 88 ? 11.477 11.844 8.078 1 97.5 88 ARG B C 1
ATOM 3991 O O . ARG B 1 88 ? 11.797 12.406 9.133 1 97.5 88 ARG B O 1
ATOM 3998 N N . SER B 1 89 ? 11.789 12.242 6.879 1 96.88 89 SER B N 1
ATOM 3999 C CA . SER B 1 89 ? 12.57 13.461 6.711 1 96.88 89 SER B CA 1
ATOM 4000 C C . SER B 1 89 ? 11.812 14.68 7.234 1 96.88 89 SER B C 1
ATOM 4002 O O . SER B 1 89 ? 12.383 15.523 7.922 1 96.88 89 SER B O 1
ATOM 4004 N N . LEU B 1 90 ? 10.562 14.758 6.941 1 97.69 90 LEU B N 1
ATOM 4005 C CA . LEU B 1 90 ? 9.734 15.891 7.34 1 97.69 90 LEU B CA 1
ATOM 4006 C C . LEU B 1 90 ? 9.586 15.945 8.859 1 97.69 90 LEU B C 1
ATOM 4008 O O . LEU B 1 90 ? 9.508 17.031 9.438 1 97.69 90 LEU B O 1
ATOM 4012 N N . LEU B 1 91 ? 9.555 14.781 9.492 1 97.81 91 LEU B N 1
ATOM 4013 C CA . LEU B 1 91 ? 9.312 14.711 10.93 1 97.81 91 LEU B CA 1
ATOM 4014 C C . LEU B 1 91 ? 10.625 14.695 11.703 1 97.81 91 LEU B C 1
ATOM 4016 O O . LEU B 1 91 ? 10.633 14.859 12.922 1 97.81 91 LEU B O 1
ATOM 4020 N N . GLY B 1 92 ? 11.734 14.516 10.969 1 96.38 92 GLY B N 1
ATOM 4021 C CA . GLY B 1 92 ? 13.039 14.484 11.617 1 96.38 92 GLY B CA 1
ATOM 4022 C C . GLY B 1 92 ? 13.305 13.188 12.359 1 96.38 92 GLY B C 1
ATOM 4023 O O . GLY B 1 92 ? 13.93 13.188 13.422 1 96.38 92 GLY B O 1
ATOM 4024 N N . LEU B 1 93 ? 12.734 12.078 11.875 1 97.38 93 LEU B N 1
ATOM 4025 C CA . LEU B 1 93 ? 13.016 10.773 12.477 1 97.38 93 LEU B CA 1
ATOM 4026 C C . LEU B 1 93 ? 14.414 10.289 12.102 1 97.38 93 LEU B C 1
ATOM 4028 O O . LEU B 1 93 ? 14.992 10.75 11.117 1 97.38 93 LEU B O 1
ATOM 4032 N N . GLY B 1 94 ? 14.891 9.383 12.844 1 94.38 94 GLY B N 1
ATOM 4033 C CA . GLY B 1 94 ? 16.234 8.867 12.625 1 94.38 94 GLY B CA 1
ATOM 4034 C C . GLY B 1 94 ? 16.344 7.996 11.383 1 94.38 94 GLY B C 1
ATOM 4035 O O . GLY B 1 94 ? 15.344 7.426 10.93 1 94.38 94 GLY B O 1
ATOM 4036 N N . GLU B 1 95 ? 17.531 7.859 10.898 1 90.75 95 GLU B N 1
ATOM 4037 C CA . GLU B 1 95 ? 17.781 7.098 9.68 1 90.75 95 GLU B CA 1
ATOM 4038 C C . GLU B 1 95 ? 17.578 5.602 9.914 1 90.75 95 GLU B C 1
ATOM 4040 O O . GLU B 1 95 ? 17.391 4.836 8.969 1 90.75 95 GLU B O 1
ATOM 4045 N N . HIS B 1 96 ? 17.609 5.172 11.188 1 92.12 96 HIS B N 1
ATOM 4046 C CA . HIS B 1 96 ? 17.453 3.756 11.492 1 92.12 96 HIS B CA 1
ATOM 4047 C C . HIS B 1 96 ? 16.016 3.432 11.898 1 92.12 96 HIS B C 1
ATOM 4049 O O . HIS B 1 96 ? 15.727 2.301 12.289 1 92.12 96 HIS B O 1
ATOM 4055 N N . THR B 1 97 ? 15.18 4.453 11.82 1 95.81 97 THR B N 1
ATOM 4056 C CA . THR B 1 97 ? 13.766 4.18 12.023 1 95.81 97 THR B CA 1
ATOM 4057 C C . THR B 1 97 ? 13.25 3.176 10.992 1 95.81 97 THR B C 1
ATOM 4059 O O . THR B 1 97 ? 13.289 3.441 9.789 1 95.81 97 THR B O 1
ATOM 4062 N N . GLU B 1 98 ? 12.852 2.018 11.453 1 96.75 98 GLU B N 1
ATOM 4063 C CA . GLU B 1 98 ? 12.273 1.037 10.539 1 96.75 98 GLU B CA 1
ATOM 4064 C C . GLU B 1 98 ? 10.953 1.537 9.961 1 96.75 98 GLU B C 1
ATOM 4066 O O . GLU B 1 98 ? 10.109 2.068 10.688 1 96.75 98 GLU B O 1
ATOM 4071 N N . SER B 1 99 ? 10.805 1.442 8.688 1 96.44 99 SER B N 1
ATOM 4072 C CA . SER B 1 99 ? 9.617 2.029 8.078 1 96.44 99 SER B CA 1
ATOM 4073 C C . SER B 1 99 ? 8.805 0.975 7.332 1 96.44 99 SER B C 1
ATOM 4075 O O . SER B 1 99 ? 9.367 0.041 6.758 1 96.44 99 SER B O 1
ATOM 4077 N N . ALA B 1 100 ? 7.5 1.085 7.359 1 98.31 100 ALA B N 1
ATOM 4078 C CA . ALA B 1 100 ? 6.566 0.266 6.59 1 98.31 100 ALA B CA 1
ATOM 4079 C C . ALA B 1 100 ? 5.383 1.097 6.102 1 98.31 100 ALA B C 1
ATOM 4081 O O . ALA B 1 100 ? 4.887 1.966 6.824 1 98.31 100 ALA B O 1
ATOM 4082 N N . GLN B 1 101 ? 5.023 0.9 4.879 1 98.56 101 GLN B N 1
ATOM 4083 C CA . GLN B 1 101 ? 3.859 1.568 4.309 1 98.56 101 GLN B CA 1
ATOM 4084 C C . GLN B 1 101 ? 2.73 0.576 4.047 1 98.56 101 GLN B C 1
ATOM 4086 O O . GLN B 1 101 ? 2.936 -0.447 3.393 1 98.56 101 GLN B O 1
ATOM 4091 N N . PHE B 1 102 ? 1.581 0.89 4.629 1 98.75 102 PHE B N 1
ATOM 4092 C CA . PHE B 1 102 ? 0.371 0.088 4.492 1 98.75 102 PHE B CA 1
ATOM 4093 C C . PHE B 1 102 ? -0.608 0.745 3.527 1 98.75 102 PHE B C 1
ATOM 4095 O O . PHE B 1 102 ? -0.749 1.97 3.514 1 98.75 102 PHE B O 1
ATOM 4102 N N . GLY B 1 103 ? -1.267 -0.069 2.711 1 97.88 103 GLY B N 1
ATOM 4103 C CA . GLY B 1 103 ? -2.244 0.44 1.763 1 97.88 103 GLY B CA 1
ATOM 4104 C C . GLY B 1 103 ? -3.244 -0.609 1.314 1 97.88 103 GLY B C 1
ATOM 4105 O O . GLY B 1 103 ? -3.633 -1.478 2.098 1 97.88 103 GLY B O 1
ATOM 4106 N N . GLY B 1 104 ? -3.824 -0.437 0.217 1 95.94 104 GLY B N 1
ATOM 4107 C CA . GLY B 1 104 ? -4.711 -1.414 -0.395 1 95.94 104 GLY B CA 1
ATOM 4108 C C . GLY B 1 104 ? -6.176 -1.168 -0.082 1 95.94 104 GLY B C 1
ATOM 4109 O O . GLY B 1 104 ? -7.051 -1.518 -0.875 1 95.94 104 GLY B O 1
ATOM 4110 N N . SER B 1 105 ? -6.48 -0.653 1.121 1 97.06 105 SER B N 1
ATOM 4111 C CA . SER B 1 105 ? -7.863 -0.343 1.475 1 97.06 105 SER B CA 1
ATOM 4112 C C . SER B 1 105 ? -7.93 0.614 2.66 1 97.06 105 SER B C 1
ATOM 4114 O O . SER B 1 105 ? -6.906 0.905 3.287 1 97.06 105 SER B O 1
ATOM 4116 N N . THR B 1 106 ? -9.148 1.052 2.965 1 98 106 THR B N 1
ATOM 4117 C CA . THR B 1 106 ? -9.344 1.989 4.062 1 98 106 THR B CA 1
ATOM 4118 C C . THR B 1 106 ? -9.117 1.303 5.406 1 98 106 THR B C 1
ATOM 4120 O O . THR B 1 106 ? -8.992 1.969 6.438 1 98 106 THR B O 1
ATOM 4123 N N . ASP B 1 107 ? -8.945 0.006 5.434 1 98.38 107 ASP B N 1
ATOM 4124 C CA . ASP B 1 107 ? -8.602 -0.73 6.645 1 98.38 107 ASP B CA 1
ATOM 4125 C C . ASP B 1 107 ? -7.121 -0.581 6.977 1 98.38 107 ASP B C 1
ATOM 4127 O O . ASP B 1 107 ? -6.668 -1.023 8.031 1 98.38 107 ASP B O 1
ATOM 4131 N N . ALA B 1 108 ? -6.336 0.031 6.133 1 98.75 108 ALA B N 1
ATOM 4132 C CA . ALA B 1 108 ? -4.887 0.121 6.27 1 98.75 108 ALA B CA 1
ATOM 4133 C C . ALA B 1 108 ? -4.5 0.777 7.59 1 98.75 108 ALA B C 1
ATOM 4135 O O . ALA B 1 108 ? -3.48 0.426 8.195 1 98.75 108 ALA B O 1
ATOM 4136 N N . GLY B 1 109 ? -5.254 1.77 8.008 1 98.81 109 GLY B N 1
ATOM 4137 C CA . GLY B 1 109 ? -4.977 2.383 9.297 1 98.81 109 GLY B CA 1
ATOM 4138 C C . GLY B 1 109 ? -5.023 1.396 10.453 1 98.81 109 GLY B C 1
ATOM 4139 O O . GLY B 1 109 ? -4.176 1.439 11.344 1 98.81 109 GLY B O 1
ATOM 4140 N N . GLY B 1 110 ? -6.02 0.519 10.477 1 98.75 110 GLY B N 1
ATOM 4141 C CA . GLY B 1 110 ? -6.129 -0.519 11.484 1 98.75 110 GLY B CA 1
ATOM 4142 C C . GLY B 1 110 ? -5.016 -1.544 11.414 1 98.75 110 GLY B C 1
ATOM 4143 O O . GLY B 1 110 ? -4.469 -1.952 12.445 1 98.75 110 GLY B O 1
ATOM 4144 N N . ALA B 1 111 ? -4.715 -1.927 10.172 1 98.62 111 ALA B N 1
ATOM 4145 C CA . ALA B 1 111 ? -3.627 -2.885 9.984 1 98.62 111 ALA B CA 1
ATOM 4146 C C . ALA B 1 111 ? -2.303 -2.316 10.492 1 98.62 111 ALA B C 1
ATOM 4148 O O . ALA B 1 111 ? -1.512 -3.031 11.109 1 98.62 111 ALA B O 1
ATOM 4149 N N . ALA B 1 112 ? -2.039 -1.042 10.188 1 98.88 112 ALA B N 1
ATOM 4150 C CA . ALA B 1 112 ? -0.818 -0.383 10.641 1 98.88 112 ALA B CA 1
ATOM 4151 C C . ALA B 1 112 ? -0.766 -0.32 12.164 1 98.88 112 ALA B C 1
ATOM 4153 O O . ALA B 1 112 ? 0.29 -0.534 12.766 1 98.88 112 ALA B O 1
ATOM 4154 N N . LEU B 1 113 ? -1.886 0.01 12.773 1 98.88 113 LEU B N 1
ATOM 4155 C CA . LEU B 1 113 ? -1.957 0.061 14.227 1 98.88 113 LEU B CA 1
ATOM 4156 C C . LEU B 1 113 ? -1.725 -1.319 14.828 1 98.88 113 LEU B C 1
ATOM 4158 O O . LEU B 1 113 ? -0.983 -1.458 15.805 1 98.88 113 LEU B O 1
ATOM 4162 N N . ALA B 1 114 ? -2.352 -2.373 14.266 1 98.56 114 ALA B N 1
ATOM 4163 C CA . ALA B 1 114 ? -2.166 -3.744 14.742 1 98.56 114 ALA B CA 1
ATOM 4164 C C . ALA B 1 114 ? -0.697 -4.152 14.68 1 98.56 114 ALA B C 1
ATOM 4166 O O . ALA B 1 114 ? -0.17 -4.738 15.625 1 98.56 114 ALA B O 1
ATOM 4167 N N . ALA B 1 115 ? -0.066 -3.83 13.57 1 98.44 115 ALA B N 1
ATOM 4168 C CA . ALA B 1 115 ? 1.35 -4.156 13.414 1 98.44 115 ALA B CA 1
ATOM 4169 C C . ALA B 1 115 ? 2.199 -3.416 14.438 1 98.44 115 ALA B C 1
ATOM 4171 O O . ALA B 1 115 ? 3.172 -3.965 14.961 1 98.44 115 ALA B O 1
ATOM 4172 N N . GLY B 1 116 ? 1.871 -2.146 14.656 1 98.5 116 GLY B N 1
ATOM 4173 C CA . GLY B 1 116 ? 2.598 -1.368 15.648 1 98.5 116 GLY B CA 1
ATOM 4174 C C . GLY B 1 116 ? 2.504 -1.949 17.047 1 98.5 116 GLY B C 1
ATOM 4175 O O . GLY B 1 116 ? 3.461 -1.878 17.812 1 98.5 116 GLY B O 1
ATOM 4176 N N . LEU B 1 117 ? 1.387 -2.529 17.375 1 98 117 LEU B N 1
ATOM 4177 C CA . LEU B 1 117 ? 1.146 -3.078 18.703 1 98 117 LEU B CA 1
ATOM 4178 C C . LEU B 1 117 ? 1.956 -4.352 18.922 1 98 117 LEU B C 1
ATOM 4180 O O . LEU B 1 117 ? 2.141 -4.789 20.047 1 98 117 LEU B O 1
ATOM 4184 N N . GLU B 1 118 ? 2.441 -5 17.812 1 96.5 118 GLU B N 1
ATOM 4185 C CA . GLU B 1 118 ? 3.266 -6.199 17.906 1 96.5 118 GLU B CA 1
ATOM 4186 C C . GLU B 1 118 ? 4.707 -5.852 18.281 1 96.5 118 GLU B C 1
ATOM 4188 O O . GLU B 1 118 ? 5.48 -6.727 18.672 1 96.5 118 GLU B O 1
ATOM 4193 N N . ARG B 1 119 ? 5.062 -4.562 18.125 1 96.69 119 ARG B N 1
ATOM 4194 C CA . ARG B 1 119 ? 6.43 -4.133 18.391 1 96.69 119 ARG B CA 1
ATOM 4195 C C . ARG B 1 119 ? 6.66 -3.945 19.891 1 96.69 119 ARG B C 1
ATOM 4197 O O . ARG B 1 119 ? 5.723 -4.062 20.688 1 96.69 119 ARG B O 1
ATOM 4204 N N . ASP B 1 120 ? 7.945 -3.701 20.297 1 95.81 120 ASP B N 1
ATOM 4205 C CA . ASP B 1 120 ? 8.258 -3.514 21.703 1 95.81 120 ASP B CA 1
ATOM 4206 C C . ASP B 1 120 ? 9.047 -2.225 21.938 1 95.81 120 ASP B C 1
ATOM 4208 O O . ASP B 1 120 ? 9.75 -2.084 22.938 1 95.81 120 ASP B O 1
ATOM 4212 N N . ALA B 1 121 ? 9.031 -1.333 20.953 1 96.94 121 ALA B N 1
ATOM 4213 C CA . ALA B 1 121 ? 9.734 -0.051 20.984 1 96.94 121 ALA B CA 1
ATOM 4214 C C . ALA B 1 121 ? 8.852 1.071 20.453 1 96.94 121 ALA B C 1
ATOM 4216 O O . ALA B 1 121 ? 7.832 0.813 19.812 1 96.94 121 ALA B O 1
ATOM 4217 N N . PRO B 1 122 ? 9.211 2.355 20.734 1 98.44 122 PRO B N 1
ATOM 4218 C CA . PRO B 1 122 ? 8.367 3.473 20.297 1 98.44 122 PRO B CA 1
ATOM 4219 C C . PRO B 1 122 ? 8.062 3.428 18.797 1 98.44 122 PRO B C 1
ATOM 4221 O O . PRO B 1 122 ? 8.977 3.35 17.984 1 98.44 122 PRO B O 1
ATOM 4224 N N . THR B 1 123 ? 6.793 3.422 18.5 1 98.81 123 THR B N 1
ATOM 4225 C CA . THR B 1 123 ? 6.316 3.307 17.125 1 98.81 123 THR B CA 1
ATOM 4226 C C . THR B 1 123 ? 5.316 4.414 16.797 1 98.81 123 THR B C 1
ATOM 4228 O O . THR B 1 123 ? 4.375 4.648 17.562 1 98.81 123 THR B O 1
ATOM 4231 N N . LEU B 1 124 ? 5.598 5.145 15.734 1 98.94 124 LEU B N 1
ATOM 4232 C CA . LEU B 1 124 ? 4.664 6.145 15.219 1 98.94 124 LEU B CA 1
ATOM 4233 C C . LEU B 1 124 ? 3.805 5.566 14.102 1 98.94 124 LEU B C 1
ATOM 4235 O O . LEU B 1 124 ? 4.324 5.121 13.078 1 98.94 124 LEU B O 1
ATOM 4239 N N . VAL B 1 125 ? 2.48 5.488 14.328 1 98.94 125 VAL B N 1
ATOM 4240 C CA . VAL B 1 125 ? 1.518 5.051 13.32 1 98.94 125 VAL B CA 1
ATOM 4241 C C . VAL B 1 125 ? 0.764 6.254 12.766 1 98.94 125 VAL B C 1
ATOM 4243 O O . VAL B 1 125 ? 0.135 7.004 13.516 1 98.94 125 VAL B O 1
ATOM 4246 N N . VAL B 1 126 ? 0.814 6.465 11.453 1 98.94 126 VAL B N 1
ATOM 4247 C CA . VAL B 1 126 ? 0.149 7.598 10.82 1 98.94 126 VAL B CA 1
ATOM 4248 C C . VAL B 1 126 ? -0.76 7.102 9.695 1 98.94 126 VAL B C 1
ATOM 4250 O O . VAL B 1 126 ? -0.35 6.277 8.875 1 98.94 126 VAL B O 1
ATOM 4253 N N . ALA B 1 127 ? -1.987 7.48 9.68 1 98.94 127 ALA B N 1
ATOM 4254 C CA . ALA B 1 127 ? -2.918 7.266 8.578 1 98.94 127 ALA B CA 1
ATOM 4255 C C . ALA B 1 127 ? -3.344 8.586 7.949 1 98.94 127 ALA B C 1
ATOM 4257 O O . ALA B 1 127 ? -3.621 9.555 8.664 1 98.94 127 ALA B O 1
ATOM 4258 N N . SER B 1 128 ? -3.318 8.656 6.621 1 98.94 128 SER B N 1
ATOM 4259 C CA . SER B 1 128 ? -3.625 9.891 5.902 1 98.94 128 SER B CA 1
ATOM 4260 C C . SER B 1 128 ? -4.23 9.594 4.535 1 98.94 128 SER B C 1
ATOM 4262 O O . SER B 1 128 ? -3.713 8.766 3.785 1 98.94 128 SER B O 1
ATOM 4264 N N . ASP B 1 129 ? -5.387 10.289 4.234 1 98.75 129 ASP B N 1
ATOM 4265 C CA . ASP B 1 129 ? -6.008 10.062 2.934 1 98.75 129 ASP B CA 1
ATOM 4266 C C . ASP B 1 129 ? -6.766 11.305 2.469 1 98.75 129 ASP B C 1
ATOM 4268 O O . ASP B 1 129 ? -7.238 12.094 3.291 1 98.75 129 ASP B O 1
ATOM 4272 N N . THR B 1 130 ? -6.887 11.477 1.257 1 98 130 THR B N 1
ATOM 4273 C CA . THR B 1 130 ? -7.727 12.438 0.543 1 98 130 THR B CA 1
ATOM 4274 C C . THR B 1 130 ? -8.305 11.805 -0.724 1 98 130 THR B C 1
ATOM 4276 O O . THR B 1 130 ? -7.891 12.148 -1.834 1 98 130 THR B O 1
ATOM 4279 N N . PRO B 1 131 ? -9.25 10.844 -0.556 1 96.69 131 PRO B N 1
ATOM 4280 C CA . PRO B 1 131 ? -9.789 10.133 -1.718 1 96.69 131 PRO B CA 1
ATOM 4281 C C . PRO B 1 131 ? -10.453 11.07 -2.727 1 96.69 131 PRO B C 1
ATOM 4283 O O . PRO B 1 131 ? -10.938 12.141 -2.355 1 96.69 131 PRO B O 1
ATOM 4286 N N . GLN B 1 132 ? -10.367 10.672 -3.951 1 93.25 132 GLN B N 1
ATOM 4287 C CA . GLN B 1 132 ? -11.078 11.305 -5.055 1 93.25 132 GLN B CA 1
ATOM 4288 C C . GLN B 1 132 ? -12.031 10.32 -5.73 1 93.25 132 GLN B C 1
ATOM 4290 O O . GLN B 1 132 ? -11.641 9.203 -6.074 1 93.25 132 GLN B O 1
ATOM 4295 N N . GLY B 1 133 ? -13.242 10.641 -5.789 1 92.56 133 GLY B N 1
ATOM 4296 C CA . GLY B 1 133 ? -14.211 9.797 -6.465 1 92.56 133 GLY B CA 1
ATOM 4297 C C . GLY B 1 133 ? -14.75 10.414 -7.742 1 92.56 133 GLY B C 1
ATOM 4298 O O . GLY B 1 133 ? -14.367 11.523 -8.109 1 92.56 133 GLY B O 1
ATOM 4299 N N . ILE B 1 134 ? -15.516 9.586 -8.391 1 91 134 ILE B N 1
ATOM 4300 C CA . ILE B 1 134 ? -16.219 10.094 -9.562 1 91 134 ILE B CA 1
ATOM 4301 C C . ILE B 1 134 ? -17.219 11.164 -9.141 1 91 134 ILE B C 1
ATOM 4303 O O . ILE B 1 134 ? -17.969 10.984 -8.18 1 91 134 ILE B O 1
ATOM 4307 N N . ASP B 1 135 ? -17.234 12.289 -9.789 1 87.19 135 ASP B N 1
ATOM 4308 C CA . ASP B 1 135 ? -17.938 13.492 -9.367 1 87.19 135 ASP B CA 1
ATOM 4309 C C . ASP B 1 135 ? -19.422 13.195 -9.156 1 87.19 135 ASP B C 1
ATOM 4311 O O . ASP B 1 135 ? -20.047 13.742 -8.242 1 87.19 135 ASP B O 1
ATOM 4315 N N . ASP B 1 136 ? -19.953 12.414 -9.969 1 89.69 136 ASP B N 1
ATOM 4316 C CA . ASP B 1 136 ? -21.406 12.227 -9.906 1 89.69 136 ASP B CA 1
ATOM 4317 C C . ASP B 1 136 ? -21.75 10.938 -9.164 1 89.69 136 ASP B C 1
ATOM 4319 O O . ASP B 1 136 ? -22.781 10.312 -9.453 1 89.69 136 ASP B O 1
ATOM 4323 N N . GLU B 1 137 ? -20.859 10.492 -8.32 1 93.19 137 GLU B N 1
ATOM 4324 C CA . GLU B 1 137 ? -21.094 9.312 -7.504 1 93.19 137 GLU B CA 1
ATOM 4325 C C . GLU B 1 137 ? -21.016 9.641 -6.016 1 93.19 137 GLU B C 1
ATOM 4327 O O . GLU B 1 137 ? -20.375 10.625 -5.629 1 93.19 137 GLU B O 1
ATOM 4332 N N . ALA B 1 138 ? -21.672 8.773 -5.215 1 93.69 138 ALA B N 1
ATOM 4333 C CA . ALA B 1 138 ? -21.734 8.969 -3.766 1 93.69 138 ALA B CA 1
ATOM 4334 C C . ALA B 1 138 ? -20.328 9.07 -3.174 1 93.69 138 ALA B C 1
ATOM 4336 O O . ALA B 1 138 ? -20.078 9.906 -2.309 1 93.69 138 ALA B O 1
ATOM 4337 N N . LEU B 1 139 ? -19.484 8.227 -3.643 1 93.69 139 LEU B N 1
ATOM 4338 C CA . LEU B 1 139 ? -18.125 8.211 -3.117 1 93.69 139 LEU B CA 1
ATOM 4339 C C . LEU B 1 139 ? -17.422 9.531 -3.414 1 93.69 139 LEU B C 1
ATOM 4341 O O . LEU B 1 139 ? -16.641 10.023 -2.59 1 93.69 139 LEU B O 1
ATOM 4345 N N . GLY B 1 140 ? -17.672 10.078 -4.609 1 94.62 140 GLY B N 1
ATOM 4346 C CA . GLY B 1 140 ? -17.125 11.375 -4.949 1 94.62 140 GLY B CA 1
ATOM 4347 C C . GLY B 1 140 ? -17.703 12.508 -4.121 1 94.62 140 GLY B C 1
ATOM 4348 O O . GLY B 1 140 ? -16.984 13.43 -3.727 1 94.62 140 GLY B O 1
ATOM 4349 N N . HIS B 1 141 ? -19 12.461 -3.854 1 96.69 141 HIS B N 1
ATOM 4350 C CA . HIS B 1 141 ? -19.688 13.492 -3.086 1 96.69 141 HIS B CA 1
ATOM 4351 C C . HIS B 1 141 ? -19.203 13.516 -1.637 1 96.69 141 HIS B C 1
ATOM 4353 O O . HIS B 1 141 ? -19.172 14.57 -1.007 1 96.69 141 HIS B O 1
ATOM 4359 N N . ALA B 1 142 ? -18.844 12.344 -1.151 1 97.38 142 ALA B N 1
ATOM 4360 C CA . ALA B 1 142 ? -18.5 12.219 0.264 1 97.38 142 ALA B CA 1
ATOM 4361 C C . ALA B 1 142 ? -17 12.328 0.481 1 97.38 142 ALA B C 1
ATOM 4363 O O . ALA B 1 142 ? -16.516 12.289 1.618 1 97.38 142 ALA B O 1
ATOM 4364 N N . ALA B 1 143 ? -16.25 12.484 -0.616 1 97.56 143 ALA B N 1
ATOM 4365 C CA . ALA B 1 143 ? -14.797 12.422 -0.554 1 97.56 143 ALA B CA 1
ATOM 4366 C C . ALA B 1 143 ? -14.234 13.594 0.246 1 97.56 143 ALA B C 1
ATOM 4368 O O . ALA B 1 143 ? -14.328 14.75 -0.183 1 97.56 143 ALA B O 1
ATOM 4369 N N . GLY B 1 144 ? -13.695 13.344 1.396 1 98.06 144 GLY B N 1
ATOM 4370 C CA . GLY B 1 144 ? -13.031 14.32 2.252 1 98.06 144 GLY B CA 1
ATOM 4371 C C . GLY B 1 144 ? -11.531 14.125 2.322 1 98.06 144 GLY B C 1
ATOM 4372 O O . GLY B 1 144 ? -10.898 13.766 1.325 1 98.06 144 GLY B O 1
ATOM 4373 N N . ALA B 1 145 ? -10.953 14.539 3.488 1 98.44 145 ALA B N 1
ATOM 4374 C CA . ALA B 1 145 ? -9.508 14.461 3.68 1 98.44 145 ALA B CA 1
ATOM 4375 C C . ALA B 1 145 ? -9.141 14.586 5.156 1 98.44 145 ALA B C 1
ATOM 4377 O O . ALA B 1 145 ? -9.82 15.281 5.914 1 98.44 145 ALA B O 1
ATOM 4378 N N . GLY B 1 146 ? -8.07 13.93 5.496 1 98.62 146 GLY B N 1
ATOM 4379 C CA . GLY B 1 146 ? -7.559 14.07 6.852 1 98.62 146 GLY B CA 1
ATOM 4380 C C . GLY B 1 146 ? -6.445 13.094 7.176 1 98.62 146 GLY B C 1
ATOM 4381 O O . GLY B 1 146 ? -6.113 12.227 6.363 1 98.62 146 GLY B O 1
ATOM 4382 N N . ALA B 1 147 ? -5.852 13.32 8.312 1 98.88 147 ALA B N 1
ATOM 4383 C CA . ALA B 1 147 ? -4.781 12.461 8.828 1 98.88 147 ALA B CA 1
ATOM 4384 C C . ALA B 1 147 ? -4.863 12.336 10.344 1 98.88 147 ALA B C 1
ATOM 4386 O O . ALA B 1 147 ? -5.297 13.258 11.031 1 98.88 147 ALA B O 1
ATOM 4387 N N . ALA B 1 148 ? -4.523 11.234 10.836 1 98.88 148 ALA B N 1
ATOM 4388 C CA . ALA B 1 148 ? -4.402 10.969 12.266 1 98.88 148 ALA B CA 1
ATOM 4389 C C . ALA B 1 148 ? -3.168 10.117 12.562 1 98.88 148 ALA B C 1
ATOM 4391 O O . ALA B 1 148 ? -2.73 9.336 11.719 1 98.88 148 ALA B O 1
ATOM 4392 N N . ALA B 1 149 ? -2.592 10.312 13.703 1 98.94 149 ALA B N 1
ATOM 4393 C CA . ALA B 1 149 ? -1.379 9.602 14.109 1 98.94 149 ALA B CA 1
ATOM 4394 C C . ALA B 1 149 ? -1.471 9.133 15.555 1 98.94 149 ALA B C 1
ATOM 4396 O O . ALA B 1 149 ? -2.09 9.797 16.391 1 98.94 149 ALA B O 1
ATOM 4397 N N . VAL B 1 150 ? -0.899 7.984 15.867 1 98.94 150 VAL B N 1
ATOM 4398 C CA . VAL B 1 150 ? -0.835 7.395 17.203 1 98.94 150 VAL B CA 1
ATOM 4399 C C . VAL B 1 150 ? 0.611 7.039 17.531 1 98.94 150 VAL B C 1
ATOM 4401 O O . VAL B 1 150 ? 1.292 6.367 16.75 1 98.94 150 VAL B O 1
ATOM 4404 N N . VAL B 1 151 ? 1.083 7.555 18.641 1 98.94 151 VAL B N 1
ATOM 4405 C CA . VAL B 1 151 ? 2.369 7.125 19.172 1 98.94 151 VAL B CA 1
ATOM 4406 C C . VAL B 1 151 ? 2.16 5.953 20.141 1 98.94 151 VAL B C 1
ATOM 4408 O O . VAL B 1 151 ? 1.383 6.059 21.094 1 98.94 151 VAL B O 1
ATOM 4411 N N . LEU B 1 152 ? 2.793 4.836 19.844 1 98.88 152 LEU B N 1
ATOM 4412 C CA . LEU B 1 152 ? 2.785 3.67 20.719 1 98.88 152 LEU B CA 1
ATOM 4413 C C . LEU B 1 152 ? 4.082 3.576 21.516 1 98.88 152 LEU B C 1
ATOM 4415 O O . LEU B 1 152 ? 5.172 3.744 20.953 1 98.88 152 LEU B O 1
ATOM 4419 N N . ASP B 1 153 ? 3.906 3.395 22.734 1 98.19 153 ASP B N 1
ATOM 4420 C CA . ASP B 1 153 ? 5.039 3.252 23.641 1 98.19 153 ASP B CA 1
ATOM 4421 C C . ASP B 1 153 ? 4.711 2.297 24.781 1 98.19 153 ASP B C 1
ATOM 4423 O O . ASP B 1 153 ? 3.539 2.062 25.094 1 98.19 153 ASP B O 1
ATOM 4427 N N . ARG B 1 154 ? 5.742 1.69 25.5 1 96 154 ARG B N 1
ATOM 4428 C CA . ARG B 1 154 ? 5.555 0.705 26.562 1 96 154 ARG B CA 1
ATOM 4429 C C . ARG B 1 154 ? 4.84 1.318 27.75 1 96 154 ARG B C 1
ATOM 4431 O O . ARG B 1 154 ? 4.031 0.654 28.406 1 96 154 ARG B O 1
ATOM 4438 N N . ASP B 1 155 ? 5.109 2.584 27.922 1 92.94 155 ASP B N 1
ATOM 4439 C CA . ASP B 1 155 ? 4.625 3.215 29.156 1 92.94 155 ASP B CA 1
ATOM 4440 C C . ASP B 1 155 ? 3.549 4.254 28.844 1 92.94 155 ASP B C 1
ATOM 4442 O O . ASP B 1 155 ? 3.344 5.188 29.625 1 92.94 155 ASP B O 1
ATOM 4446 N N . GLY B 1 156 ? 2.859 4.164 27.766 1 95.81 156 GLY B N 1
ATOM 4447 C CA . GLY B 1 156 ? 1.822 5.125 27.422 1 95.81 156 GLY B CA 1
ATOM 4448 C C . GLY B 1 156 ? 0.61 5.039 28.328 1 95.81 156 GLY B C 1
ATOM 4449 O O . GLY B 1 156 ? 0.368 4.008 28.969 1 95.81 156 GLY B O 1
ATOM 4450 N N . PRO B 1 157 ? -0.109 6.082 28.469 1 97.62 157 PRO B N 1
ATOM 4451 C CA . PRO B 1 157 ? -1.264 6.125 29.359 1 97.62 157 PRO B CA 1
ATOM 4452 C C . PRO B 1 157 ? -2.467 5.359 28.828 1 97.62 157 PRO B C 1
ATOM 4454 O O . PRO B 1 157 ? -3.432 5.117 29.547 1 97.62 157 PRO B O 1
ATOM 4457 N N . GLY B 1 158 ? -2.521 5.047 27.562 1 98.19 158 GLY B N 1
ATOM 4458 C CA . GLY B 1 158 ? -3.652 4.363 26.953 1 98.19 158 GLY B CA 1
ATOM 4459 C C . GLY B 1 158 ? -3.41 2.881 26.75 1 98.19 158 GLY B C 1
ATOM 4460 O O . GLY B 1 158 ? -2.449 2.492 26.078 1 98.19 158 GLY B O 1
ATOM 4461 N N . ARG B 1 159 ? -4.293 2.098 27.297 1 97.75 159 ARG B N 1
ATOM 4462 C CA . ARG B 1 159 ? -4.207 0.648 27.141 1 97.75 159 ARG B CA 1
ATOM 4463 C C . ARG B 1 159 ? -5.09 0.167 25.984 1 97.75 159 ARG B C 1
ATOM 4465 O O . ARG B 1 159 ? -6.219 0.633 25.828 1 97.75 159 ARG B O 1
ATOM 4472 N N . VAL B 1 160 ? -4.547 -0.703 25.141 1 97.62 160 VAL B N 1
ATOM 4473 C CA . VAL B 1 160 ? -5.383 -1.451 24.219 1 97.62 160 VAL B CA 1
ATOM 4474 C C . VAL B 1 160 ? -5.875 -2.734 24.875 1 97.62 160 VAL B C 1
ATOM 4476 O O . VAL B 1 160 ? -5.16 -3.738 24.906 1 97.62 160 VAL B O 1
ATOM 4479 N N . ALA B 1 161 ? -7.109 -2.736 25.297 1 96.75 161 ALA B N 1
ATOM 4480 C CA . ALA B 1 161 ? -7.652 -3.762 26.188 1 96.75 161 ALA B CA 1
ATOM 4481 C C . ALA B 1 161 ? -8.102 -4.988 25.391 1 96.75 161 ALA B C 1
ATOM 4483 O O . ALA B 1 161 ? -8.43 -6.023 25.969 1 96.75 161 ALA B O 1
ATOM 4484 N N . GLY B 1 162 ? -8.086 -4.906 24.141 1 95.94 162 GLY B N 1
ATOM 4485 C CA . GLY B 1 162 ? -8.445 -5.996 23.25 1 95.94 162 GLY B CA 1
ATOM 4486 C C . GLY B 1 162 ? -8.336 -5.625 21.781 1 95.94 162 GLY B C 1
ATOM 4487 O O . GLY B 1 162 ? -8.359 -4.445 21.438 1 95.94 162 GLY B O 1
ATOM 4488 N N . ARG B 1 163 ? -8.188 -6.602 20.984 1 96.25 163 ARG B N 1
ATOM 4489 C CA . ARG B 1 163 ? -8.164 -6.395 19.547 1 96.25 163 ARG B CA 1
ATOM 4490 C C . ARG B 1 163 ? -8.773 -7.586 18.812 1 96.25 163 ARG B C 1
ATOM 4492 O O . ARG B 1 163 ? -8.852 -8.688 19.359 1 96.25 163 ARG B O 1
ATOM 4499 N N . GLY B 1 164 ? -9.305 -7.371 17.641 1 96.75 164 GLY B N 1
ATOM 4500 C CA . GLY B 1 164 ? -9.859 -8.383 16.766 1 96.75 164 GLY B CA 1
ATOM 4501 C C . GLY B 1 164 ? -9.75 -8.016 15.297 1 96.75 164 GLY B C 1
ATOM 4502 O O . GLY B 1 164 ? -9.422 -6.875 14.961 1 96.75 164 GLY B O 1
ATOM 4503 N N . SER B 1 165 ? -9.914 -8.961 14.484 1 96.81 165 SER B N 1
ATOM 4504 C CA . SER B 1 165 ? -9.922 -8.758 13.039 1 96.81 165 SER B CA 1
ATOM 4505 C C . SER B 1 165 ? -10.852 -9.742 12.336 1 96.81 165 SER B C 1
ATOM 4507 O O . SER B 1 165 ? -11.18 -10.789 12.898 1 96.81 165 SER B O 1
ATOM 4509 N N . ARG B 1 166 ? -11.336 -9.359 11.227 1 97.44 166 ARG B N 1
ATOM 4510 C CA . ARG B 1 166 ? -12.156 -10.188 10.352 1 97.44 166 ARG B CA 1
ATOM 4511 C C . ARG B 1 166 ? -11.875 -9.875 8.883 1 97.44 166 ARG B C 1
ATOM 4513 O O . ARG B 1 166 ? -11.695 -8.711 8.516 1 97.44 166 ARG B O 1
ATOM 4520 N N . THR B 1 167 ? -11.688 -10.883 8.125 1 95.19 167 THR B N 1
ATOM 4521 C CA . THR B 1 167 ? -11.539 -10.711 6.68 1 95.19 167 THR B CA 1
ATOM 4522 C C . THR B 1 167 ? -12.578 -11.547 5.934 1 95.19 167 THR B C 1
ATOM 4524 O O . THR B 1 167 ? -12.703 -12.75 6.172 1 95.19 167 THR B O 1
ATOM 4527 N N . THR B 1 168 ? -13.352 -10.945 5.168 1 94.31 168 THR B N 1
ATOM 4528 C CA . THR B 1 168 ? -14.242 -11.562 4.184 1 94.31 168 THR B CA 1
ATOM 4529 C C . THR B 1 168 ? -13.828 -11.164 2.77 1 94.31 168 THR B C 1
ATOM 4531 O O . THR B 1 168 ? -12.836 -10.469 2.578 1 94.31 168 THR B O 1
ATOM 4534 N N . THR B 1 169 ? -14.461 -11.719 1.8 1 95.5 169 THR B N 1
ATOM 4535 C CA . THR B 1 169 ? -14.148 -11.383 0.416 1 95.5 169 THR B CA 1
ATOM 4536 C C . THR B 1 169 ? -15.367 -10.781 -0.281 1 95.5 169 THR B C 1
ATOM 4538 O O . THR B 1 169 ? -16.25 -11.516 -0.735 1 95.5 169 THR B O 1
ATOM 4541 N N . ASN B 1 170 ? -15.414 -9.531 -0.376 1 95.56 170 ASN B N 1
ATOM 4542 C CA . ASN B 1 170 ? -16.516 -8.781 -0.966 1 95.56 170 ASN B CA 1
ATOM 4543 C C . ASN B 1 170 ? -16.031 -7.848 -2.074 1 95.56 170 ASN B C 1
ATOM 4545 O O . ASN B 1 170 ? -16.031 -6.629 -1.905 1 95.56 170 ASN B O 1
ATOM 4549 N N . PRO B 1 171 ? -15.742 -8.352 -3.232 1 93.88 171 PRO B N 1
ATOM 4550 C CA . PRO B 1 171 ? -15.234 -7.52 -4.328 1 93.88 171 PRO B CA 1
ATOM 4551 C C . PRO B 1 171 ? -16.25 -6.496 -4.816 1 93.88 171 PRO B C 1
ATOM 4553 O O . PRO B 1 171 ? -17.453 -6.75 -4.777 1 93.88 171 PRO B O 1
ATOM 4556 N N . GLY B 1 172 ? -15.781 -5.344 -5.238 1 93.62 172 GLY B N 1
ATOM 4557 C CA . GLY B 1 172 ? -16.609 -4.387 -5.961 1 93.62 172 GLY B CA 1
ATOM 4558 C C . GLY B 1 172 ? -17.328 -3.416 -5.051 1 93.62 172 GLY B C 1
ATOM 4559 O O . GLY B 1 172 ? -18 -2.498 -5.52 1 93.62 172 GLY B O 1
ATOM 4560 N N . THR B 1 173 ? -17.156 -3.6 -3.709 1 94.38 173 THR B N 1
ATOM 4561 C CA . THR B 1 173 ? -17.812 -2.678 -2.789 1 94.38 173 THR B CA 1
ATOM 4562 C C . THR B 1 173 ? -17.219 -1.274 -2.918 1 94.38 173 THR B C 1
ATOM 4564 O O . THR B 1 173 ? -17.953 -0.283 -2.814 1 94.38 173 THR B O 1
ATOM 4567 N N . ARG B 1 174 ? -16 -1.125 -3.045 1 95.62 174 ARG B N 1
ATOM 4568 C CA . ARG B 1 174 ? -15.18 0.067 -3.229 1 95.62 174 ARG B CA 1
ATOM 4569 C C . ARG B 1 174 ? -13.828 -0.288 -3.836 1 95.62 174 ARG B C 1
ATOM 4571 O O . ARG B 1 174 ? -13.164 -1.218 -3.379 1 95.62 174 ARG B O 1
ATOM 4578 N N . PHE B 1 175 ? -13.547 0.369 -4.945 1 96.06 175 PHE B N 1
ATOM 4579 C CA . PHE B 1 175 ? -12.273 -0.005 -5.551 1 96.06 175 PHE B CA 1
ATOM 4580 C C . PHE B 1 175 ? -11.742 1.12 -6.43 1 96.06 175 PHE B C 1
ATOM 4582 O O . PHE B 1 175 ? -12.477 2.043 -6.781 1 96.06 175 PHE B O 1
ATOM 4589 N N . ARG B 1 176 ? -10.516 1.157 -6.637 1 96.62 176 ARG B N 1
ATOM 4590 C CA . ARG B 1 176 ? -9.766 2.01 -7.559 1 96.62 176 ARG B CA 1
ATOM 4591 C C . ARG B 1 176 ? -8.805 1.188 -8.406 1 96.62 176 ARG B C 1
ATOM 4593 O O . ARG B 1 176 ? -7.84 0.62 -7.883 1 96.62 176 ARG B O 1
ATOM 4600 N N . GLU B 1 177 ? -9.07 1.104 -9.711 1 94.25 177 GLU B N 1
ATOM 4601 C CA . GLU B 1 177 ? -8.273 0.277 -10.609 1 94.25 177 GLU B CA 1
ATOM 4602 C C . GLU B 1 177 ? -6.852 0.827 -10.75 1 94.25 177 GLU B C 1
ATOM 4604 O O . GLU B 1 177 ? -6.633 2.033 -10.617 1 94.25 177 GLU B O 1
ATOM 4609 N N . ARG B 1 178 ? -5.898 -0.07 -10.977 1 93.12 178 ARG B N 1
ATOM 4610 C CA . ARG B 1 178 ? -4.547 0.377 -11.289 1 93.12 178 ARG B CA 1
ATOM 4611 C C . ARG B 1 178 ? -4.555 1.356 -12.461 1 93.12 178 ARG B C 1
ATOM 4613 O O . ARG B 1 178 ? -5.195 1.106 -13.484 1 93.12 178 ARG B O 1
ATOM 4620 N N . GLY B 1 179 ? -3.898 2.504 -12.258 1 92.31 179 GLY B N 1
ATOM 4621 C CA . GLY B 1 179 ? -3.84 3.52 -13.297 1 92.31 179 GLY B CA 1
ATOM 4622 C C . GLY B 1 179 ? -4.973 4.527 -13.211 1 92.31 179 GLY B C 1
ATOM 4623 O O . GLY B 1 179 ? -5.074 5.422 -14.055 1 92.31 179 GLY B O 1
ATOM 4624 N N . SER B 1 180 ? -5.797 4.359 -12.195 1 92.25 180 SER B N 1
ATOM 4625 C CA . SER B 1 180 ? -6.871 5.32 -11.969 1 92.25 180 SER B CA 1
ATOM 4626 C C . SER B 1 180 ? -6.609 6.16 -10.719 1 92.25 180 SER B C 1
ATOM 4628 O O . SER B 1 180 ? -5.992 5.684 -9.766 1 92.25 180 SER B O 1
ATOM 4630 N N . ALA B 1 181 ? -7.121 7.383 -10.758 1 92.25 181 ALA B N 1
ATOM 4631 C CA . ALA B 1 181 ? -7.047 8.234 -9.57 1 92.25 181 ALA B CA 1
ATOM 4632 C C . ALA B 1 181 ? -8.391 8.289 -8.859 1 92.25 181 ALA B C 1
ATOM 4634 O O . ALA B 1 181 ? -8.5 8.852 -7.766 1 92.25 181 ALA B O 1
ATOM 4635 N N . GLN B 1 182 ? -9.383 7.691 -9.461 1 93.25 182 GLN B N 1
ATOM 4636 C CA . GLN B 1 182 ? -10.734 7.84 -8.93 1 93.25 182 GLN B CA 1
ATOM 4637 C C . GLN B 1 182 ? -11.234 6.539 -8.305 1 93.25 182 GLN B C 1
ATOM 4639 O O . GLN B 1 182 ? -11.117 5.473 -8.914 1 93.25 182 GLN B O 1
ATOM 4644 N N . THR B 1 183 ? -11.703 6.672 -7.152 1 94.94 183 THR B N 1
ATOM 4645 C CA . THR B 1 183 ? -12.32 5.551 -6.453 1 94.94 183 THR B CA 1
ATOM 4646 C C . THR B 1 183 ? -13.789 5.418 -6.84 1 94.94 183 THR B C 1
ATOM 4648 O O . THR B 1 183 ? -14.484 6.418 -7.012 1 94.94 183 THR B O 1
ATOM 4651 N N . THR B 1 184 ? -14.25 4.188 -7.004 1 93.75 184 THR B N 1
ATOM 4652 C CA . THR B 1 184 ? -15.641 3.92 -7.371 1 93.75 184 THR B CA 1
ATOM 4653 C C . THR B 1 184 ? -16.156 2.668 -6.664 1 93.75 184 THR B C 1
ATOM 4655 O O . THR B 1 184 ? -15.5 2.143 -5.762 1 93.75 184 THR B O 1
ATOM 4658 N N . GLY B 1 185 ? -17.375 2.266 -6.883 1 92.69 185 GLY B N 1
ATOM 4659 C CA . GLY B 1 185 ? -18.047 1.063 -6.422 1 92.69 185 GLY B CA 1
ATOM 4660 C C . GLY B 1 185 ? -19.234 0.676 -7.293 1 92.69 185 GLY B C 1
ATOM 4661 O O . GLY B 1 185 ? -19.688 1.465 -8.125 1 92.69 185 GLY B O 1
ATOM 4662 N N . LEU B 1 186 ? -19.656 -0.556 -7.16 1 90.94 186 LEU B N 1
ATOM 4663 C CA . LEU B 1 186 ? -20.781 -1.026 -7.977 1 90.94 186 LEU B CA 1
ATOM 4664 C C . LEU B 1 186 ? -22.078 -0.346 -7.559 1 90.94 186 LEU B C 1
ATOM 4666 O O . LEU B 1 186 ? -23.047 -0.327 -8.328 1 90.94 186 LEU B O 1
ATOM 4670 N N . GLY B 1 187 ? -22.125 0.102 -6.344 1 87.06 187 GLY B N 1
ATOM 4671 C CA . GLY B 1 187 ? -23.281 0.861 -5.887 1 87.06 187 GLY B CA 1
ATOM 4672 C C . GLY B 1 187 ? -24.453 -0.017 -5.488 1 87.06 187 GLY B C 1
ATOM 4673 O O . GLY B 1 187 ? -25.609 0.408 -5.566 1 87.06 187 GLY B O 1
ATOM 4674 N N . VAL B 1 188 ? -24.125 -1.261 -5.145 1 91.25 188 VAL B N 1
ATOM 4675 C CA . VAL B 1 188 ? -25.172 -2.143 -4.645 1 91.25 188 VAL B CA 1
ATOM 4676 C C . VAL B 1 188 ? -25.312 -1.98 -3.133 1 91.25 188 VAL B C 1
ATOM 4678 O O . VAL B 1 188 ? -24.625 -2.662 -2.365 1 91.25 188 VAL B O 1
ATOM 4681 N N . THR B 1 189 ? -26.281 -1.245 -2.752 1 90.38 189 THR B N 1
ATOM 4682 C CA . THR B 1 189 ? -26.406 -0.746 -1.388 1 90.38 189 THR B CA 1
ATOM 4683 C C . THR B 1 189 ? -26.484 -1.901 -0.395 1 90.38 189 THR B C 1
ATOM 4685 O O . THR B 1 189 ? -25.797 -1.895 0.63 1 90.38 189 THR B O 1
ATOM 4688 N N . SER B 1 190 ? -27.375 -2.875 -0.665 1 93.25 190 SER B N 1
ATOM 4689 C CA . SER B 1 190 ? -27.562 -3.992 0.255 1 93.25 190 SER B CA 1
ATOM 4690 C C . SER B 1 190 ? -26.266 -4.805 0.391 1 93.25 190 SER B C 1
ATOM 4692 O O . SER B 1 190 ? -25.922 -5.246 1.488 1 93.25 190 SER B O 1
ATOM 4694 N N . TYR B 1 191 ? -25.578 -5.008 -0.657 1 94.19 191 TYR B N 1
ATOM 4695 C CA . TYR B 1 191 ? -24.312 -5.73 -0.686 1 94.19 191 TYR B CA 1
ATOM 4696 C C . TYR B 1 191 ? -23.25 -4.992 0.116 1 94.19 191 TYR B C 1
ATOM 4698 O O . TYR B 1 191 ? -22.547 -5.598 0.926 1 94.19 191 TYR B O 1
ATOM 4706 N N . ASP B 1 192 ? -23.188 -3.688 -0.102 1 93.56 192 ASP B N 1
ATOM 4707 C CA . ASP B 1 192 ? -22.219 -2.848 0.599 1 93.56 192 ASP B CA 1
ATOM 4708 C C . ASP B 1 192 ? -22.484 -2.852 2.104 1 93.56 192 ASP B C 1
ATOM 4710 O O . ASP B 1 192 ? -21.547 -2.98 2.898 1 93.56 192 ASP B O 1
ATOM 4714 N N . ARG B 1 193 ? -23.719 -2.688 2.441 1 94.88 193 ARG B N 1
ATOM 4715 C CA . ARG B 1 193 ? -24.094 -2.656 3.85 1 94.88 193 ARG B CA 1
ATOM 4716 C C . ARG B 1 193 ? -23.812 -3.994 4.523 1 94.88 193 ARG B C 1
ATOM 4718 O O . ARG B 1 193 ? -23.344 -4.035 5.664 1 94.88 193 ARG B O 1
ATOM 4725 N N . GLN B 1 194 ? -24.094 -5.039 3.855 1 95.31 194 GLN B N 1
ATOM 4726 C CA . GLN B 1 194 ? -23.859 -6.375 4.398 1 95.31 194 GLN B CA 1
ATOM 4727 C C . GLN B 1 194 ? -22.359 -6.613 4.637 1 95.31 194 GLN B C 1
ATOM 4729 O O . GLN B 1 194 ? -21.969 -7.117 5.688 1 95.31 194 GLN B O 1
ATOM 4734 N N . ALA B 1 195 ? -21.578 -6.277 3.635 1 95.25 195 ALA B N 1
ATOM 4735 C CA . ALA B 1 195 ? -20.141 -6.434 3.771 1 95.25 195 ALA B CA 1
ATOM 4736 C C . ALA B 1 195 ? -19.609 -5.645 4.969 1 95.25 195 ALA B C 1
ATOM 4738 O O . ALA B 1 195 ? -18.797 -6.156 5.75 1 95.25 195 ALA B O 1
ATOM 4739 N N . PHE B 1 196 ? -20.094 -4.418 5.137 1 97.31 196 PHE B N 1
ATOM 4740 C CA . PHE B 1 196 ? -19.703 -3.516 6.215 1 97.31 196 PHE B CA 1
ATOM 4741 C C . PHE B 1 196 ? -20.109 -4.086 7.57 1 97.31 196 PHE B C 1
ATOM 4743 O O . PHE B 1 196 ? -19.297 -4.141 8.492 1 97.31 196 PHE B O 1
ATOM 4750 N N . ARG B 1 197 ? -21.25 -4.547 7.656 1 97.31 197 ARG B N 1
ATOM 4751 C CA . ARG B 1 197 ? -21.812 -5.094 8.891 1 97.31 197 ARG B CA 1
ATOM 4752 C C . ARG B 1 197 ? -21.078 -6.375 9.289 1 97.31 197 ARG B C 1
ATOM 4754 O O . ARG B 1 197 ? -20.656 -6.52 10.438 1 97.31 197 ARG B O 1
ATOM 4761 N N . GLU B 1 198 ? -20.922 -7.297 8.383 1 95.81 198 GLU B N 1
ATOM 4762 C CA . GLU B 1 198 ? -20.328 -8.609 8.656 1 95.81 198 GLU B CA 1
ATOM 4763 C C . GLU B 1 198 ? -18.891 -8.484 9.125 1 95.81 198 GLU B C 1
ATOM 4765 O O . GLU B 1 198 ? -18.484 -9.141 10.086 1 95.81 198 GLU B O 1
ATOM 4770 N N . THR B 1 199 ? -18.141 -7.691 8.469 1 95.81 199 THR B N 1
ATOM 4771 C CA . THR B 1 199 ? -16.719 -7.594 8.797 1 95.81 199 THR B CA 1
ATOM 4772 C C . THR B 1 199 ? -16.516 -6.859 10.117 1 95.81 199 THR B C 1
ATOM 4774 O O . THR B 1 199 ? -15.719 -7.281 10.953 1 95.81 199 THR B O 1
ATOM 4777 N N . LEU B 1 200 ? -17.281 -5.738 10.305 1 97.62 200 LEU B N 1
ATOM 4778 C CA . LEU B 1 200 ? -17.141 -4.996 11.555 1 97.62 200 LEU B CA 1
AT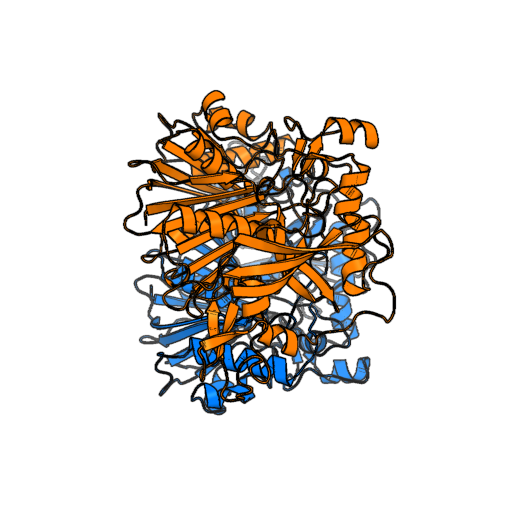OM 4779 C C . LEU B 1 200 ? -17.625 -5.828 12.734 1 97.62 200 LEU B C 1
ATOM 4781 O O . LEU B 1 200 ? -16.969 -5.879 13.773 1 97.62 200 LEU B O 1
ATOM 4785 N N . ALA B 1 201 ? -18.766 -6.469 12.57 1 97.44 201 ALA B N 1
ATOM 4786 C CA . ALA B 1 201 ? -19.281 -7.32 13.641 1 97.44 201 ALA B CA 1
ATOM 4787 C C . ALA B 1 201 ? -18.312 -8.453 13.961 1 97.44 201 ALA B C 1
ATOM 4789 O O . ALA B 1 201 ? -18.109 -8.797 15.133 1 97.44 201 ALA B O 1
ATOM 4790 N N . GLY B 1 202 ? -17.75 -9 12.922 1 97 202 GLY B N 1
ATOM 4791 C CA . GLY B 1 202 ? -16.766 -10.055 13.125 1 97 202 GLY B CA 1
ATOM 4792 C C . GLY B 1 202 ? -15.523 -9.578 13.859 1 97 202 GLY B C 1
ATOM 4793 O O . GLY B 1 202 ? -15 -10.289 14.719 1 97 202 GLY B O 1
ATOM 4794 N N . ALA B 1 203 ? -15.016 -8.43 13.523 1 97.25 203 ALA B N 1
ATOM 4795 C CA . ALA B 1 203 ? -13.797 -7.895 14.125 1 97.25 203 ALA B CA 1
ATOM 4796 C C . ALA B 1 203 ? -14.016 -7.578 15.609 1 97.25 203 ALA B C 1
ATOM 4798 O O . ALA B 1 203 ? -13.086 -7.68 16.406 1 97.25 203 ALA B O 1
ATOM 4799 N N . VAL B 1 204 ? -15.219 -7.199 15.914 1 97.12 204 VAL B N 1
ATOM 4800 C CA . VAL B 1 204 ? -15.477 -6.781 17.297 1 97.12 204 VAL B CA 1
ATOM 4801 C C . VAL B 1 204 ? -15.938 -7.977 18.125 1 97.12 204 VAL B C 1
ATOM 4803 O O . VAL B 1 204 ? -16.141 -7.859 19.328 1 97.12 204 VAL B O 1
ATOM 4806 N N . GLU B 1 205 ? -15.969 -9.07 17.312 1 91.25 205 GLU B N 1
ATOM 4807 C CA . GLU B 1 205 ? -16.391 -10.281 18.016 1 91.25 205 GLU B CA 1
ATOM 4808 C C . GLU B 1 205 ? -15.422 -10.633 19.141 1 91.25 205 GLU B C 1
ATOM 4810 O O . GLU B 1 205 ? -14.211 -10.703 18.922 1 91.25 205 GLU B O 1
ATOM 4815 N N . GLY B 1 206 ? -15.68 -10.68 20.312 1 87.44 206 GLY B N 1
ATOM 4816 C CA . GLY B 1 206 ? -14.859 -11.039 21.453 1 87.44 206 GLY B CA 1
ATOM 4817 C C . GLY B 1 206 ? -14.367 -9.844 22.234 1 87.44 206 GLY B C 1
ATOM 4818 O O . GLY B 1 206 ? -13.703 -9.992 23.266 1 87.44 206 GLY B O 1
ATOM 4819 N N . LEU B 1 207 ? -14.484 -8.719 21.562 1 94 207 LEU B N 1
ATOM 4820 C CA . LEU B 1 207 ? -14.164 -7.5 22.297 1 94 207 LEU B CA 1
ATOM 4821 C C . LEU B 1 207 ? -15.312 -7.098 23.219 1 94 207 LEU B C 1
ATOM 4823 O O . LEU B 1 207 ? -16.484 -7.289 22.875 1 94 207 LEU B O 1
ATOM 4827 N N . ASP B 1 208 ? -15.016 -6.691 24.375 1 91.94 208 ASP B N 1
ATOM 4828 C CA . ASP B 1 208 ? -16.031 -6.113 25.266 1 91.94 208 ASP B CA 1
ATOM 4829 C C . ASP B 1 208 ? -16.406 -4.707 24.812 1 91.94 208 ASP B C 1
ATOM 4831 O O . ASP B 1 208 ? -15.688 -3.746 25.062 1 91.94 208 ASP B O 1
ATOM 4835 N N . THR B 1 209 ? -17.5 -4.625 24.172 1 90.88 209 THR B N 1
ATOM 4836 C CA . THR B 1 209 ? -17.953 -3.34 23.656 1 90.88 209 THR B CA 1
ATOM 4837 C C . THR B 1 209 ? -18.859 -2.641 24.672 1 90.88 209 THR B C 1
ATOM 4839 O O . THR B 1 209 ? -19.359 -1.544 24.406 1 90.88 209 THR B O 1
ATOM 4842 N N . SER B 1 210 ? -19.047 -3.293 25.781 1 89.62 210 SER B N 1
ATOM 4843 C CA . SER B 1 210 ? -19.922 -2.703 26.781 1 89.62 210 SER B CA 1
ATOM 4844 C C . SER B 1 210 ? -19.25 -1.5 27.453 1 89.62 210 SER B C 1
ATOM 4846 O O . SER B 1 210 ? -18.062 -1.517 27.719 1 89.62 210 SER B O 1
ATOM 4848 N N . GLY B 1 211 ? -20.016 -0.508 27.562 1 89.5 211 GLY B N 1
ATOM 4849 C CA . GLY B 1 211 ? -19.578 0.632 28.359 1 89.5 211 GLY B CA 1
ATOM 4850 C C . GLY B 1 211 ? -18.578 1.515 27.641 1 89.5 211 GLY B C 1
ATOM 4851 O O . GLY B 1 211 ? -17.828 2.258 28.281 1 89.5 211 GLY B O 1
ATOM 4852 N N . VAL B 1 212 ? -18.453 1.356 26.359 1 96.56 212 VAL B N 1
ATOM 4853 C CA . VAL B 1 212 ? -17.578 2.279 25.656 1 96.56 212 VAL B CA 1
ATOM 4854 C C . VAL B 1 212 ? -18.219 3.66 25.578 1 96.56 212 VAL B C 1
ATOM 4856 O O . VAL B 1 212 ? -19.438 3.77 25.406 1 96.56 212 VAL B O 1
ATOM 4859 N N . ASP B 1 213 ? -17.391 4.715 25.75 1 98 213 ASP B N 1
ATOM 4860 C CA . ASP B 1 213 ? -17.859 6.098 25.719 1 98 213 ASP B CA 1
ATOM 4861 C C . ASP B 1 213 ? -18.094 6.566 24.297 1 98 213 ASP B C 1
ATOM 4863 O O . ASP B 1 213 ? -18.938 7.441 24.047 1 98 213 ASP B O 1
ATOM 4867 N N . ALA B 1 214 ? -17.344 6.039 23.391 1 98.69 214 ALA B N 1
ATOM 4868 C CA . ALA B 1 214 ? -17.406 6.43 21.984 1 98.69 214 ALA B CA 1
ATOM 4869 C C . ALA B 1 214 ? -17 5.273 21.078 1 98.69 214 ALA B C 1
ATOM 4871 O O . ALA B 1 214 ? -16.266 4.375 21.5 1 98.69 214 ALA B O 1
ATOM 4872 N N . ALA B 1 215 ? -17.547 5.227 19.891 1 98.75 215 ALA B N 1
ATOM 4873 C CA . ALA B 1 215 ? -17.172 4.266 18.859 1 98.75 215 ALA B CA 1
ATOM 4874 C C . ALA B 1 215 ? -16.672 4.98 17.609 1 98.75 215 ALA B C 1
ATOM 4876 O O . ALA B 1 215 ? -17.453 5.664 16.938 1 98.75 215 ALA B O 1
ATOM 4877 N N . ALA B 1 216 ? -15.43 4.945 17.391 1 98.75 216 ALA B N 1
ATOM 4878 C CA . ALA B 1 216 ? -14.812 5.488 16.188 1 98.75 216 ALA B CA 1
ATOM 4879 C C . ALA B 1 216 ? -14.766 4.445 15.078 1 98.75 216 ALA B C 1
ATOM 4881 O O . ALA B 1 216 ? -13.781 3.721 14.938 1 98.75 216 ALA B O 1
ATOM 4882 N N . LEU B 1 217 ? -15.773 4.391 14.289 1 98.69 217 LEU B N 1
ATOM 4883 C CA . LEU B 1 217 ? -15.93 3.396 13.234 1 98.69 217 LEU B CA 1
ATOM 4884 C C . LEU B 1 217 ? -15.516 3.973 11.883 1 98.69 217 LEU B C 1
ATOM 4886 O O . LEU B 1 217 ? -15.594 5.184 11.672 1 98.69 217 LEU B O 1
ATOM 4890 N N . GLN B 1 218 ? -15.031 3.088 11.031 1 98.69 218 GLN B N 1
ATOM 4891 C CA . GLN B 1 218 ? -14.883 3.502 9.641 1 98.69 218 GLN B CA 1
ATOM 4892 C C . GLN B 1 218 ? -16.156 4.191 9.133 1 98.69 218 GLN B C 1
ATOM 4894 O O . GLN B 1 218 ? -17.266 3.717 9.375 1 98.69 218 GLN B O 1
ATOM 4899 N N . ALA B 1 219 ? -15.906 5.297 8.43 1 98.19 219 ALA B N 1
ATOM 4900 C CA . ALA B 1 219 ? -17.078 6.062 8.016 1 98.19 219 ALA B CA 1
ATOM 4901 C C . ALA B 1 219 ? -16.953 6.5 6.559 1 98.19 219 ALA B C 1
ATOM 4903 O O . ALA B 1 219 ? -16.5 7.613 6.273 1 98.19 219 ALA B O 1
ATOM 4904 N N . PRO B 1 220 ? -17.406 5.633 5.621 1 95.94 220 PRO B N 1
ATOM 4905 C CA . PRO B 1 220 ? -17.438 6.066 4.223 1 95.94 220 PRO B CA 1
ATOM 4906 C C . PRO B 1 220 ? -18.438 7.199 3.977 1 95.94 220 PRO B C 1
ATOM 4908 O O . PRO B 1 220 ? -18.328 7.914 2.979 1 95.94 220 PRO B O 1
ATOM 4911 N N . ASP B 1 221 ? -19.422 7.305 4.789 1 96.31 221 ASP B N 1
ATOM 4912 C CA . ASP B 1 221 ? -20.406 8.383 4.812 1 96.31 221 ASP B CA 1
ATOM 4913 C C . ASP B 1 221 ? -21 8.562 6.211 1 96.31 221 ASP B C 1
ATOM 4915 O O . ASP B 1 221 ? -20.484 7.984 7.18 1 96.31 221 ASP B O 1
ATOM 4919 N N . GLY B 1 222 ? -21.938 9.469 6.309 1 97.12 222 GLY B N 1
ATOM 4920 C CA . GLY B 1 222 ? -22.5 9.773 7.617 1 97.12 222 GLY B CA 1
ATOM 4921 C C . GLY B 1 222 ? -23.656 8.867 8 1 97.12 222 GLY B C 1
ATOM 4922 O O . GLY B 1 222 ? -24.297 9.07 9.031 1 97.12 222 GLY B O 1
ATOM 4923 N N . ASP B 1 223 ? -23.906 7.84 7.266 1 96.25 223 ASP B N 1
ATOM 4924 C CA . ASP B 1 223 ? -25.062 6.98 7.492 1 96.25 223 ASP B CA 1
ATOM 4925 C C . ASP B 1 223 ? -24.641 5.57 7.887 1 96.25 223 ASP B C 1
ATOM 4927 O O . ASP B 1 223 ? -25.156 5 8.852 1 96.25 223 ASP B O 1
ATOM 4931 N N . LEU B 1 224 ? -23.688 4.996 7.227 1 96 224 LEU B N 1
ATOM 4932 C CA . LEU B 1 224 ? -23.344 3.582 7.301 1 96 224 LEU B CA 1
ATOM 4933 C C . LEU B 1 224 ? -22.922 3.197 8.711 1 96 224 LEU B C 1
ATOM 4935 O O . LEU B 1 224 ? -23.328 2.152 9.227 1 96 224 LEU B O 1
ATOM 4939 N N . PRO B 1 225 ? -22.094 3.996 9.391 1 97.62 225 PRO B N 1
ATOM 4940 C CA . PRO B 1 225 ? -21.688 3.605 10.75 1 97.62 225 PRO B CA 1
ATOM 4941 C C . PRO B 1 225 ? -22.875 3.473 11.695 1 97.62 225 PRO B C 1
ATOM 4943 O O . PRO B 1 225 ? -22.891 2.586 12.555 1 97.62 225 PRO B O 1
ATOM 4946 N N . TYR B 1 226 ? -23.875 4.305 11.562 1 97.31 226 TYR B N 1
ATOM 4947 C CA . TYR B 1 226 ? -25.047 4.273 12.422 1 97.31 226 TYR B CA 1
ATOM 4948 C C . TYR B 1 226 ? -25.922 3.064 12.102 1 97.31 226 TYR B C 1
ATOM 4950 O O . TYR B 1 226 ? -26.5 2.451 13.008 1 97.31 226 TYR B O 1
ATOM 4958 N N . ARG B 1 227 ? -25.938 2.693 10.883 1 96 227 ARG B N 1
ATOM 4959 C CA . ARG B 1 227 ? -26.781 1.589 10.438 1 96 227 ARG B CA 1
ATOM 4960 C C . ARG B 1 227 ? -26.281 0.258 10.984 1 96 227 ARG B C 1
ATOM 4962 O O . ARG B 1 227 ? -27.047 -0.698 11.109 1 96 227 ARG B O 1
ATOM 4969 N N . VAL B 1 228 ? -24.984 0.229 11.32 1 96.12 228 VAL B N 1
ATOM 4970 C CA . VAL B 1 228 ? -24.453 -1.056 11.758 1 96.12 228 VAL B CA 1
ATOM 4971 C C . VAL B 1 228 ? -24.234 -1.039 13.266 1 96.12 228 VAL B C 1
ATOM 4973 O O . VAL B 1 228 ? -23.734 -2.01 13.844 1 96.12 228 VAL B O 1
ATOM 4976 N N . ALA B 1 229 ? -24.594 0.021 13.953 1 96.38 229 ALA B N 1
ATOM 4977 C CA . ALA B 1 229 ? -24.391 0.195 15.383 1 96.38 229 ALA B CA 1
ATOM 4978 C C . ALA B 1 229 ? -24.984 -0.964 16.172 1 96.38 229 ALA B C 1
ATOM 4980 O O . ALA B 1 229 ? -24.344 -1.531 17.047 1 96.38 229 ALA B O 1
ATOM 4981 N N . GLY B 1 230 ? -26.25 -1.357 15.883 1 94.69 230 GLY B N 1
ATOM 4982 C CA . GLY B 1 230 ? -26.922 -2.436 16.594 1 94.69 230 GLY B CA 1
ATOM 4983 C C . GLY B 1 230 ? -26.188 -3.76 16.5 1 94.69 230 GLY B C 1
ATOM 4984 O O . GLY B 1 230 ? -26.094 -4.488 17.5 1 94.69 230 GLY B O 1
ATOM 4985 N N . ALA B 1 231 ? -25.656 -4.047 15.375 1 94.81 231 ALA B N 1
ATOM 4986 C CA . ALA B 1 231 ? -24.938 -5.297 15.164 1 94.81 231 ALA B CA 1
ATOM 4987 C C . ALA B 1 231 ? -23.641 -5.332 15.977 1 94.81 231 ALA B C 1
ATOM 4989 O O . ALA B 1 231 ? -23.094 -6.406 16.234 1 94.81 231 ALA B O 1
ATOM 4990 N N . LEU B 1 232 ? -23.156 -4.18 16.391 1 96.06 232 LEU B N 1
ATOM 4991 C CA . LEU B 1 232 ? -21.938 -4.086 17.156 1 96.06 232 LEU B CA 1
ATOM 4992 C C . LEU B 1 232 ? -22.234 -3.93 18.656 1 96.06 232 LEU B C 1
ATOM 4994 O O . LEU B 1 232 ? -21.328 -3.805 19.469 1 96.06 232 LEU B O 1
ATOM 4998 N N . GLY B 1 233 ? -23.516 -3.938 18.969 1 94.56 233 GLY B N 1
ATOM 4999 C CA . GLY B 1 233 ? -23.922 -3.75 20.359 1 94.56 233 GLY B CA 1
ATOM 5000 C C . GLY B 1 233 ? -23.766 -2.32 20.828 1 94.56 233 GLY B C 1
ATOM 5001 O O . GLY B 1 233 ? -23.531 -2.08 22.016 1 94.56 233 GLY B O 1
ATOM 5002 N N . LEU B 1 234 ? -23.859 -1.375 19.906 1 97.12 234 LEU B N 1
ATOM 5003 C CA . LEU B 1 234 ? -23.656 0.034 20.234 1 97.12 234 LEU B CA 1
ATOM 5004 C C . LEU B 1 234 ? -24.953 0.821 20.062 1 97.12 234 LEU B C 1
ATOM 5006 O O . LEU B 1 234 ? -25.828 0.424 19.297 1 97.12 234 LEU B O 1
ATOM 5010 N N . ASP B 1 235 ? -25.094 1.883 20.797 1 96.06 235 ASP B N 1
ATOM 5011 C CA . ASP B 1 235 ? -26.172 2.842 20.531 1 96.06 235 ASP B CA 1
ATOM 5012 C C . ASP B 1 235 ? -25.688 3.971 19.625 1 96.06 235 ASP B C 1
ATOM 5014 O O . ASP B 1 235 ? -24.484 4.145 19.438 1 96.06 235 ASP B O 1
ATOM 5018 N N . THR B 1 236 ? -26.578 4.703 19.109 1 96.25 236 THR B N 1
ATOM 5019 C CA . THR B 1 236 ? -26.266 5.73 18.125 1 96.25 236 THR B CA 1
ATOM 5020 C C . THR B 1 236 ? -25.5 6.879 18.75 1 96.25 236 THR B C 1
ATOM 5022 O O . THR B 1 236 ? -24.656 7.508 18.094 1 96.25 236 THR B O 1
ATOM 5025 N N . ASP B 1 237 ? -25.75 7.125 20.047 1 97.38 237 ASP B N 1
ATOM 5026 C CA . ASP B 1 237 ? -25.031 8.203 20.734 1 97.38 237 ASP B CA 1
ATOM 5027 C C . ASP B 1 237 ? -23.547 7.887 20.859 1 97.38 237 ASP B C 1
ATOM 5029 O O . ASP B 1 237 ? -22.703 8.773 20.734 1 97.38 237 ASP B O 1
ATOM 5033 N N . THR B 1 238 ? -23.297 6.641 21.141 1 98.06 238 THR B N 1
ATOM 5034 C CA . THR B 1 238 ? -21.906 6.191 21.234 1 98.06 238 THR B CA 1
ATOM 5035 C C . THR B 1 238 ? -21.188 6.34 19.891 1 98.06 238 THR B C 1
ATOM 5037 O O . THR B 1 238 ? -20.031 6.742 19.844 1 98.06 238 THR B O 1
ATOM 5040 N N . VAL B 1 239 ? -21.891 6.02 18.781 1 98.44 239 VAL B N 1
ATOM 5041 C CA . VAL B 1 239 ? -21.328 6.176 17.438 1 98.44 239 VAL B CA 1
ATOM 5042 C C . VAL B 1 239 ? -21.125 7.66 17.141 1 98.44 239 VAL B C 1
ATOM 5044 O O . VAL B 1 239 ? -20.078 8.055 16.625 1 98.44 239 VAL B O 1
ATOM 5047 N N . ALA B 1 240 ? -22.094 8.484 17.547 1 98.19 240 ALA B N 1
ATOM 5048 C CA . ALA B 1 240 ? -22 9.93 17.312 1 98.19 240 ALA B CA 1
ATOM 5049 C C . ALA B 1 240 ? -20.812 10.523 18.047 1 98.19 240 ALA B C 1
ATOM 5051 O O . ALA B 1 240 ? -20.141 11.422 17.531 1 98.19 240 ALA B O 1
ATOM 5052 N N . ALA B 1 241 ? -20.516 9.992 19.188 1 98.19 241 ALA B N 1
ATOM 5053 C CA . ALA B 1 241 ? -19.453 10.5 20.031 1 98.19 241 ALA B CA 1
ATOM 5054 C C . ALA B 1 241 ? -18.078 10.219 19.422 1 98.19 241 ALA B C 1
ATOM 5056 O O . ALA B 1 241 ? -17.094 10.852 19.781 1 98.19 241 ALA B O 1
ATOM 5057 N N . GLY B 1 242 ? -18.047 9.258 18.516 1 98 242 GLY B N 1
ATOM 5058 C CA . GLY B 1 242 ? -16.781 8.898 17.875 1 98 242 GLY B CA 1
ATOM 5059 C C . GLY B 1 242 ? -16.734 9.258 16.406 1 98 242 GLY B C 1
ATOM 5060 O O . GLY B 1 242 ? -15.836 8.805 15.688 1 98 242 GLY B O 1
ATOM 5061 N N . SER B 1 243 ? -17.688 10.07 15.969 1 97.62 243 SER B N 1
ATOM 5062 C CA . SER B 1 243 ? -17.797 10.328 14.531 1 97.62 243 SER B CA 1
ATOM 5063 C C . SER B 1 243 ? -17.375 11.75 14.195 1 97.62 243 SER B C 1
ATOM 5065 O O . SER B 1 243 ? -17.672 12.688 14.93 1 97.62 243 SER B O 1
ATOM 5067 N N . VAL B 1 244 ? -16.609 11.898 13.078 1 97.06 244 VAL B N 1
ATOM 5068 C CA . VAL B 1 244 ? -16.281 13.227 12.57 1 97.06 244 VAL B CA 1
ATOM 5069 C C . VAL B 1 244 ? -16.703 13.344 11.109 1 97.06 244 VAL B C 1
ATOM 5071 O O . VAL B 1 244 ? -16.562 14.406 10.492 1 97.06 244 VAL B O 1
ATOM 5074 N N . VAL B 1 245 ? -17.281 12.32 10.539 1 98 245 VAL B N 1
ATOM 5075 C CA . VAL B 1 245 ? -17.516 12.18 9.109 1 98 245 VAL B CA 1
ATOM 5076 C C . VAL B 1 245 ? -18.516 13.234 8.641 1 98 245 VAL B C 1
ATOM 5078 O O . VAL B 1 245 ? -18.438 13.719 7.504 1 98 245 VAL B O 1
ATOM 5081 N N . GLU B 1 246 ? -19.453 13.672 9.516 1 97.56 246 GLU B N 1
ATOM 5082 C CA . GLU B 1 246 ? -20.484 14.633 9.141 1 97.56 246 GLU B CA 1
ATOM 5083 C C . GLU B 1 246 ? -19.875 15.953 8.672 1 97.56 246 GLU B C 1
ATOM 5085 O O . GLU B 1 246 ? -20.422 16.625 7.801 1 97.56 246 GLU B O 1
ATOM 5090 N N . ARG B 1 247 ? -18.688 16.203 9.188 1 95.75 247 ARG B N 1
ATOM 5091 C CA . ARG B 1 247 ? -18.094 17.5 8.914 1 95.75 247 ARG B CA 1
ATOM 5092 C C . ARG B 1 247 ? -16.812 17.359 8.102 1 95.75 247 ARG B C 1
ATOM 5094 O O . ARG B 1 247 ? -16.266 18.344 7.594 1 95.75 247 ARG B O 1
ATOM 5101 N N . VAL B 1 248 ? -16.297 16.172 7.973 1 97.75 248 VAL B N 1
ATOM 5102 C CA . VAL B 1 248 ? -15 15.953 7.352 1 97.75 248 VAL B CA 1
ATOM 5103 C C . VAL B 1 248 ? -15.164 15.156 6.059 1 97.75 248 VAL B C 1
ATOM 5105 O O . VAL B 1 248 ? -14.367 15.297 5.133 1 97.75 248 VAL B O 1
ATOM 5108 N N . GLY B 1 249 ? -16.25 14.422 5.965 1 98.31 249 GLY B N 1
ATOM 5109 C CA . GLY B 1 249 ? -16.406 13.477 4.875 1 98.31 249 GLY B CA 1
ATOM 5110 C C . GLY B 1 249 ? -15.562 12.227 5.035 1 98.31 249 GLY B C 1
ATOM 5111 O O . GLY B 1 249 ? -15.086 11.938 6.133 1 98.31 249 GLY B O 1
ATOM 5112 N N . ASP B 1 250 ? -15.5 11.438 3.98 1 98.06 250 ASP B N 1
ATOM 5113 C CA . ASP B 1 250 ? -14.719 10.203 3.951 1 98.06 250 ASP B CA 1
ATOM 5114 C C . ASP B 1 250 ? -13.227 10.508 3.922 1 98.06 250 ASP B C 1
ATOM 5116 O O . ASP B 1 250 ? -12.688 10.938 2.896 1 98.06 250 ASP B O 1
ATOM 5120 N N . ALA B 1 251 ? -12.578 10.195 5.023 1 98.5 251 ALA B N 1
ATOM 5121 C CA . ALA B 1 251 ? -11.141 10.438 5.113 1 98.5 251 ALA B CA 1
ATOM 5122 C C . ALA B 1 251 ? -10.352 9.148 4.887 1 98.5 251 ALA B C 1
ATOM 5124 O O . ALA B 1 251 ? -9.227 9.008 5.371 1 98.5 251 ALA B O 1
ATOM 5125 N N . GLY B 1 252 ? -10.922 8.195 4.266 1 98.06 252 GLY B N 1
ATOM 5126 C CA . GLY B 1 252 ? -10.258 6.965 3.859 1 98.06 252 GLY B CA 1
ATOM 5127 C C . GLY B 1 252 ? -9.641 6.207 5.02 1 98.06 252 GLY B C 1
ATOM 5128 O O . GLY B 1 252 ? -10.312 5.93 6.016 1 98.06 252 GLY B O 1
ATOM 5129 N N . ALA B 1 253 ? -8.383 5.906 4.918 1 98.56 253 ALA B N 1
ATOM 5130 C CA . ALA B 1 253 ? -7.68 5.094 5.91 1 98.56 253 ALA B CA 1
ATOM 5131 C C . ALA B 1 253 ? -7.566 5.836 7.238 1 98.56 253 ALA B C 1
ATOM 5133 O O . ALA B 1 253 ? -7.312 5.223 8.281 1 98.56 253 ALA B O 1
ATOM 5134 N N . ALA B 1 254 ? -7.719 7.148 7.227 1 98.75 254 ALA B N 1
ATOM 5135 C CA . ALA B 1 254 ? -7.555 7.953 8.43 1 98.75 254 ALA B CA 1
ATOM 5136 C C . ALA B 1 254 ? -8.867 8.07 9.203 1 98.75 254 ALA B C 1
ATOM 5138 O O . ALA B 1 254 ? -8.883 8.492 10.359 1 98.75 254 ALA B O 1
ATOM 5139 N N . SER B 1 255 ? -9.969 7.633 8.633 1 98.44 255 SER B N 1
ATOM 5140 C CA . SER B 1 255 ? -11.312 7.938 9.102 1 98.44 255 SER B CA 1
ATOM 5141 C C . SER B 1 255 ? -11.508 7.508 10.555 1 98.44 255 SER B C 1
ATOM 5143 O O . SER B 1 255 ? -11.828 8.336 11.414 1 98.44 255 SER B O 1
ATOM 5145 N N . ALA B 1 256 ? -11.305 6.262 10.852 1 98.81 256 ALA B N 1
ATOM 5146 C CA . ALA B 1 256 ? -11.555 5.75 12.195 1 98.81 256 ALA B CA 1
ATOM 5147 C C . ALA B 1 256 ? -10.594 6.371 13.203 1 98.81 256 ALA B C 1
ATOM 5149 O O . ALA B 1 256 ? -10.977 6.637 14.344 1 98.81 256 ALA B O 1
ATOM 5150 N N . LEU B 1 257 ? -9.367 6.594 12.82 1 98.88 257 LEU B N 1
ATOM 5151 C CA . LEU B 1 257 ? -8.375 7.172 13.719 1 98.88 257 LEU B CA 1
ATOM 5152 C C . LEU B 1 257 ? -8.68 8.641 13.992 1 98.88 257 LEU B C 1
ATOM 5154 O O . LEU B 1 257 ? -8.406 9.141 15.086 1 98.88 257 LEU B O 1
ATOM 5158 N N . LEU B 1 258 ? -9.227 9.328 12.984 1 98.75 258 LEU B N 1
ATOM 5159 C CA . LEU B 1 258 ? -9.703 10.688 13.234 1 98.75 258 LEU B CA 1
ATOM 5160 C C . LEU B 1 258 ? -10.812 10.688 14.281 1 98.75 258 LEU B C 1
ATOM 5162 O O . LEU B 1 258 ? -10.859 11.57 15.141 1 98.75 258 LEU B O 1
ATOM 5166 N N . GLY B 1 259 ? -11.695 9.695 14.141 1 98.56 259 GLY B N 1
ATOM 5167 C CA . GLY B 1 259 ? -12.727 9.531 15.164 1 98.56 259 GLY B CA 1
ATOM 5168 C C . GLY B 1 259 ? -12.156 9.312 16.547 1 98.56 259 GLY B C 1
ATOM 5169 O O . GLY B 1 259 ? -12.648 9.883 17.531 1 98.56 259 GLY B O 1
ATOM 5170 N N . LEU B 1 260 ? -11.148 8.477 16.641 1 98.62 260 LEU B N 1
ATOM 5171 C CA . LEU B 1 260 ? -10.477 8.234 17.906 1 98.62 260 LEU B CA 1
ATOM 5172 C C . LEU B 1 260 ? -9.938 9.539 18.484 1 98.62 260 LEU B C 1
ATOM 5174 O O . LEU B 1 260 ? -10.148 9.828 19.672 1 98.62 260 LEU B O 1
ATOM 5178 N N . ALA B 1 261 ? -9.227 10.312 17.688 1 98.38 261 ALA B N 1
ATOM 5179 C CA . ALA B 1 261 ? -8.648 11.57 18.141 1 98.38 261 ALA B CA 1
ATOM 5180 C C . ALA B 1 261 ? -9.727 12.516 18.656 1 98.38 261 ALA B C 1
ATOM 5182 O O . ALA B 1 261 ? -9.57 13.133 19.719 1 98.38 261 ALA B O 1
ATOM 5183 N N . GLY B 1 262 ? -10.781 12.664 17.875 1 97.25 262 GLY B N 1
ATOM 5184 C CA . GLY B 1 262 ? -11.883 13.523 18.297 1 97.25 262 GLY B CA 1
ATOM 5185 C C . GLY B 1 262 ? -12.523 13.086 19.594 1 97.25 262 GLY B C 1
ATOM 5186 O O . GLY B 1 262 ? -12.797 13.914 20.469 1 97.25 262 GLY B O 1
ATOM 5187 N N . ALA B 1 263 ? -12.773 11.781 19.703 1 97.75 263 ALA B N 1
ATOM 5188 C CA . ALA B 1 263 ? -13.414 11.242 20.906 1 97.75 263 ALA B CA 1
ATOM 5189 C C . ALA B 1 263 ? -12.547 11.484 22.141 1 97.75 263 ALA B C 1
ATOM 5191 O O . ALA B 1 263 ? -13.055 11.891 23.188 1 97.75 263 ALA B O 1
ATOM 5192 N N . LEU B 1 264 ? -11.266 11.188 22.016 1 97.69 264 LEU B N 1
ATOM 5193 C CA . LEU B 1 264 ? -10.352 11.375 23.141 1 97.69 264 LEU B CA 1
ATOM 5194 C C . LEU B 1 264 ? -10.25 12.852 23.516 1 97.69 264 LEU B C 1
ATOM 5196 O O . LEU B 1 264 ? -10.211 13.188 24.703 1 97.69 264 LEU B O 1
ATOM 5200 N N . ARG B 1 265 ? -10.156 13.688 22.516 1 96 265 ARG B N 1
ATOM 5201 C CA . ARG B 1 265 ? -10.109 15.125 22.75 1 96 265 ARG B CA 1
ATOM 5202 C C . ARG B 1 265 ? -11.328 15.586 23.547 1 96 265 ARG B C 1
ATOM 5204 O O . ARG B 1 265 ? -11.227 16.469 24.391 1 96 265 ARG B O 1
ATOM 5211 N N . ASP B 1 266 ? -12.445 14.992 23.25 1 95.25 266 ASP B N 1
ATOM 5212 C CA . ASP B 1 266 ? -13.703 15.406 23.875 1 95.25 266 ASP B CA 1
ATOM 5213 C C . ASP B 1 266 ? -13.906 14.703 25.219 1 95.25 266 ASP B C 1
ATOM 5215 O O . ASP B 1 266 ? -14.961 14.836 25.844 1 95.25 266 ASP B O 1
ATOM 5219 N N . GLY B 1 267 ? -12.992 13.844 25.656 1 95.44 267 GLY B N 1
ATOM 5220 C CA . GLY B 1 267 ? -12.984 13.367 27.031 1 95.44 267 GLY B CA 1
ATOM 5221 C C . GLY B 1 267 ? -13.352 11.906 27.156 1 95.44 267 GLY B C 1
ATOM 5222 O O . GLY B 1 267 ? -13.461 11.383 28.266 1 95.44 267 GLY B O 1
ATOM 5223 N N . ALA B 1 268 ? -13.5 11.203 26.016 1 97.56 268 ALA B N 1
ATOM 5224 C CA . ALA B 1 268 ? -13.789 9.773 26.094 1 97.56 268 ALA B CA 1
ATOM 5225 C C . ALA B 1 268 ? -12.641 9.016 26.75 1 97.56 268 ALA B C 1
ATOM 5227 O O . ALA B 1 268 ? -11.469 9.32 26.516 1 97.56 268 ALA B O 1
ATOM 5228 N N . ARG B 1 269 ? -13.023 8.023 27.594 1 96.88 269 ARG B N 1
ATOM 5229 C CA . ARG B 1 269 ? -12.023 7.25 28.328 1 96.88 269 ARG B CA 1
ATOM 5230 C C . ARG B 1 269 ? -11.945 5.824 27.797 1 96.88 269 ARG B C 1
ATOM 5232 O O . ARG B 1 269 ? -10.953 5.129 28.016 1 96.88 269 ARG B O 1
ATOM 5239 N N . SER B 1 270 ? -12.953 5.387 27.188 1 97.69 270 SER B N 1
ATOM 5240 C CA . SER B 1 270 ? -13.008 4.09 26.516 1 97.69 270 SER B CA 1
ATOM 5241 C C . SER B 1 270 ? -13.578 4.219 25.109 1 97.69 270 SER B C 1
ATOM 5243 O O . SER B 1 270 ? -14.719 4.648 24.938 1 97.69 270 SER B O 1
ATOM 5245 N N . VAL B 1 271 ? -12.766 3.873 24.109 1 98.5 271 VAL B N 1
ATOM 5246 C CA . VAL B 1 271 ? -13.164 4.066 22.719 1 98.5 271 VAL B CA 1
ATOM 5247 C C . VAL B 1 271 ? -13.031 2.754 21.953 1 98.5 271 VAL B C 1
ATOM 5249 O O . VAL B 1 271 ? -11.977 2.115 21.984 1 98.5 271 VAL B O 1
ATOM 5252 N N . LEU B 1 272 ? -14.125 2.277 21.344 1 98.69 272 LEU B N 1
ATOM 5253 C CA . LEU B 1 272 ? -14.031 1.218 20.359 1 98.69 272 LEU B CA 1
ATOM 5254 C C . LEU B 1 272 ? -13.586 1.777 19 1 98.69 272 LEU B C 1
ATOM 5256 O O . LEU B 1 272 ? -14.242 2.658 18.453 1 98.69 272 LEU B O 1
ATOM 5260 N N . LEU B 1 273 ? -12.453 1.411 18.578 1 98.75 273 LEU B N 1
ATOM 5261 C CA . LEU B 1 273 ? -11.922 1.771 17.266 1 98.75 273 LEU B CA 1
ATOM 5262 C C . LEU B 1 273 ? -12.062 0.612 16.281 1 98.75 273 LEU B C 1
ATOM 5264 O O . LEU B 1 273 ? -11.586 -0.493 16.547 1 98.75 273 LEU B O 1
ATOM 5268 N N . ALA B 1 274 ? -12.758 0.808 15.156 1 98.75 274 ALA B N 1
ATOM 5269 C CA . ALA B 1 274 ? -12.914 -0.276 14.188 1 98.75 274 ALA B CA 1
ATOM 5270 C C . ALA B 1 274 ? -12.781 0.243 12.758 1 98.75 274 ALA B C 1
ATOM 5272 O O . ALA B 1 274 ? -13.484 1.178 12.367 1 98.75 274 ALA B O 1
ATOM 5273 N N . THR B 1 275 ? -11.836 -0.279 12.039 1 98.56 275 THR B N 1
ATOM 5274 C CA . THR B 1 275 ? -11.617 0.07 10.641 1 98.56 275 THR B CA 1
ATOM 5275 C C . THR B 1 275 ? -12.25 -0.967 9.719 1 98.56 275 THR B C 1
ATOM 5277 O O . THR B 1 275 ? -12.539 -2.088 10.141 1 98.56 275 THR B O 1
ATOM 5280 N N . HIS B 1 276 ? -12.586 -0.55 8.539 1 98.12 276 HIS B N 1
ATOM 5281 C CA . HIS B 1 276 ? -13.125 -1.373 7.461 1 98.12 276 HIS B CA 1
ATOM 5282 C C . HIS B 1 276 ? -12.578 -0.933 6.105 1 98.12 276 HIS B C 1
ATOM 5284 O O . HIS B 1 276 ? -12.383 0.261 5.867 1 98.12 276 HIS B O 1
ATOM 5290 N N . GLY B 1 277 ? -12.266 -1.911 5.266 1 96.06 277 GLY B N 1
ATOM 5291 C CA . GLY B 1 277 ? -11.75 -1.509 3.965 1 96.06 277 GLY B CA 1
ATOM 5292 C C . GLY B 1 277 ? -12.289 -2.355 2.826 1 96.06 277 GLY B C 1
ATOM 5293 O O . GLY B 1 277 ? -12.812 -3.447 3.051 1 96.06 277 GLY B O 1
ATOM 5294 N N . SER B 1 278 ? -12.094 -1.755 1.607 1 90.81 278 SER B N 1
ATOM 5295 C CA . SER B 1 278 ? -12.445 -2.398 0.345 1 90.81 278 SER B CA 1
ATOM 5296 C C . SER B 1 278 ? -11.828 -3.789 0.244 1 90.81 278 SER B C 1
ATOM 5298 O O . SER B 1 278 ? -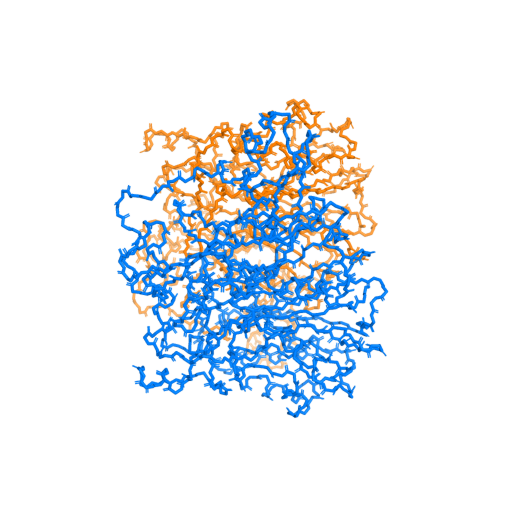10.688 -4 0.674 1 90.81 278 SER B O 1
ATOM 5300 N N . GLY B 1 279 ? -12.625 -4.609 -0.315 1 86 279 GLY B N 1
ATOM 5301 C CA . GLY B 1 279 ? -12.203 -6 -0.406 1 86 279 GLY B CA 1
ATOM 5302 C C . GLY B 1 279 ? -12.703 -6.852 0.746 1 86 279 GLY B C 1
ATOM 5303 O O . GLY B 1 279 ? -12.758 -8.078 0.641 1 86 279 GLY B O 1
ATOM 5304 N N . ALA B 1 280 ? -12.969 -6.266 2.102 1 86.62 280 ALA B N 1
ATOM 5305 C CA . ALA B 1 280 ? -13.898 -6.59 3.178 1 86.62 280 ALA B CA 1
ATOM 5306 C C . ALA B 1 280 ? -13.156 -7.066 4.422 1 86.62 280 ALA B C 1
ATOM 5308 O O . ALA B 1 280 ? -13.734 -7.754 5.27 1 86.62 280 ALA B O 1
ATOM 5309 N N . ALA B 1 281 ? -11.984 -6.332 4.613 1 93.94 281 ALA B N 1
ATOM 5310 C CA . ALA B 1 281 ? -11.148 -6.523 5.797 1 93.94 281 ALA B CA 1
ATOM 5311 C C . ALA B 1 281 ? -11.477 -5.488 6.871 1 93.94 281 ALA B C 1
ATOM 5313 O O . ALA B 1 281 ? -11.828 -4.348 6.555 1 93.94 281 ALA B O 1
ATOM 5314 N N . SER B 1 282 ? -11.328 -5.941 8.258 1 97.88 282 SER B N 1
ATOM 5315 C CA . SER B 1 282 ? -11.586 -5.055 9.383 1 97.88 282 SER B CA 1
ATOM 5316 C C . SER B 1 282 ? -10.656 -5.367 10.555 1 97.88 282 SER B C 1
ATOM 5318 O O . SER B 1 282 ? -10.266 -6.52 10.758 1 97.88 282 SER B O 1
ATOM 5320 N N . HIS B 1 283 ? -10.258 -4.379 11.234 1 98.31 283 HIS B N 1
ATOM 5321 C CA . HIS B 1 283 ? -9.586 -4.449 12.531 1 98.31 283 HIS B CA 1
ATOM 5322 C C . HIS B 1 283 ? -10.352 -3.674 13.594 1 98.31 283 HIS B C 1
ATOM 5324 O O . HIS B 1 283 ? -10.977 -2.654 13.297 1 98.31 283 HIS B O 1
ATOM 5330 N N . ALA B 1 284 ? -10.336 -4.133 14.781 1 98.62 284 ALA B N 1
ATOM 5331 C CA . ALA B 1 284 ? -11.008 -3.465 15.898 1 98.62 284 ALA B CA 1
ATOM 5332 C C . ALA B 1 284 ? -10.125 -3.451 17.141 1 98.62 284 ALA B C 1
ATOM 5334 O O . ALA B 1 284 ? -9.367 -4.395 17.391 1 98.62 284 ALA B O 1
ATOM 5335 N N . PHE B 1 285 ? -10.195 -2.395 17.859 1 98.5 285 PHE B N 1
ATOM 5336 C CA . PHE B 1 285 ? -9.438 -2.189 19.094 1 98.5 285 PHE B CA 1
ATOM 5337 C C . PHE B 1 285 ? -10.305 -1.542 20.172 1 98.5 285 PHE B C 1
ATOM 5339 O O . PHE B 1 285 ? -11.109 -0.66 19.875 1 98.5 285 PHE B O 1
ATOM 5346 N N . ARG B 1 286 ? -10.164 -1.972 21.375 1 98.31 286 ARG B N 1
ATOM 5347 C CA . ARG B 1 286 ? -10.688 -1.222 22.516 1 98.31 286 ARG B CA 1
ATOM 5348 C C . ARG B 1 286 ? -9.586 -0.426 23.203 1 98.31 286 ARG B C 1
ATOM 5350 O O . ARG B 1 286 ? -8.711 -1.001 23.859 1 98.31 286 ARG B O 1
ATOM 5357 N N . VAL B 1 287 ? -9.625 0.856 23.031 1 98.25 287 VAL B N 1
ATOM 5358 C CA . VAL B 1 287 ? -8.625 1.751 23.609 1 98.25 287 VAL B CA 1
ATOM 5359 C C . VAL B 1 287 ? -9.164 2.355 24.906 1 98.25 287 VAL B C 1
ATOM 5361 O O . VAL B 1 287 ? -10.203 3.014 24.906 1 98.25 287 VAL B O 1
ATOM 5364 N N . VAL B 1 288 ? -8.414 2.158 25.953 1 97.94 288 VAL B N 1
ATOM 5365 C CA . VAL B 1 288 ? -8.844 2.641 27.266 1 97.94 288 VAL B CA 1
ATOM 5366 C C . VAL B 1 288 ? -7.828 3.645 27.812 1 97.94 288 VAL B C 1
ATOM 5368 O O . VAL B 1 288 ? -6.656 3.312 28 1 97.94 288 VAL B O 1
ATOM 5371 N N . ALA B 1 289 ? -8.297 4.855 27.984 1 96.88 289 ALA B N 1
ATOM 5372 C CA . ALA B 1 289 ? -7.469 5.906 28.562 1 96.88 289 ALA B CA 1
ATOM 5373 C C . ALA B 1 289 ? -7.422 5.785 30.094 1 96.88 289 ALA B C 1
ATOM 5375 O O . ALA B 1 289 ? -8.141 6.496 30.797 1 96.88 289 ALA B O 1
ATOM 5376 N N . GLU B 1 290 ? -6.598 4.926 30.562 1 89.62 290 GLU B N 1
ATOM 5377 C CA . GLU B 1 290 ? -6.461 4.762 32 1 89.62 290 GLU B CA 1
ATOM 5378 C C . GLU B 1 290 ? -6.062 6.07 32.688 1 89.62 290 GLU B C 1
ATOM 5380 O O . GLU B 1 290 ? -6.531 6.379 33.781 1 89.62 290 GLU B O 1
ATOM 5385 N N . ARG B 1 291 ? -5.117 6.535 32 1 86.31 291 ARG B N 1
ATOM 5386 C CA . ARG B 1 291 ? -4.758 7.926 32.281 1 86.31 291 ARG B CA 1
ATOM 5387 C C . ARG B 1 291 ? -5.07 8.82 31.078 1 86.31 291 ARG B C 1
ATOM 5389 O O . ARG B 1 291 ? -5.328 8.32 29.969 1 86.31 291 ARG B O 1
ATOM 5396 N N . GLY B 1 292 ? -5.465 9.969 31.297 1 92.62 292 GLY B N 1
ATOM 5397 C CA . GLY B 1 292 ? -5.73 10.844 30.156 1 92.62 292 GLY B CA 1
ATOM 5398 C C . GLY B 1 292 ? -4.699 10.719 29.062 1 92.62 292 GLY B C 1
ATOM 5399 O O . GLY B 1 292 ? -3.5 10.852 29.297 1 92.62 292 GLY B O 1
ATOM 5400 N N . ILE B 1 293 ? -5.098 10.203 27.828 1 97.31 293 ILE B N 1
ATOM 5401 C CA . ILE B 1 293 ? -4.215 10.141 26.656 1 97.31 293 ILE B CA 1
ATOM 5402 C C . ILE B 1 293 ? -4.055 11.539 26.062 1 97.31 293 ILE B C 1
ATOM 5404 O O . ILE B 1 293 ? -5.035 12.164 25.656 1 97.31 293 ILE B O 1
ATOM 5408 N N . PRO B 1 294 ? -2.795 12.031 26.047 1 98.06 294 PRO B N 1
ATOM 5409 C CA . PRO B 1 294 ? -2.617 13.359 25.453 1 98.06 294 PRO B CA 1
ATOM 5410 C C . PRO B 1 294 ? -3.006 13.398 23.969 1 98.06 294 PRO B C 1
ATOM 5412 O O . PRO B 1 294 ? -2.684 12.477 23.219 1 98.06 294 PRO B O 1
ATOM 5415 N N . VAL B 1 295 ? -3.768 14.445 23.609 1 97.75 295 VAL B N 1
ATOM 5416 C CA . VAL B 1 295 ? -4.258 14.594 22.25 1 97.75 295 VAL B CA 1
ATOM 5417 C C . VAL B 1 295 ? -3.986 16.016 21.75 1 97.75 295 VAL B C 1
ATOM 5419 O O . VAL B 1 295 ? -4.141 16.984 22.5 1 97.75 295 VAL B O 1
ATOM 5422 N N . ARG B 1 296 ? -3.439 16.141 20.547 1 97.06 296 ARG B N 1
ATOM 5423 C CA . ARG B 1 296 ? -3.375 17.391 19.781 1 97.06 296 ARG B CA 1
ATOM 5424 C C . ARG B 1 296 ? -4.055 17.234 18.422 1 97.06 296 ARG B C 1
ATOM 5426 O O . ARG B 1 296 ? -3.455 16.703 17.484 1 97.06 296 ARG B O 1
ATOM 5433 N N . ALA B 1 297 ? -5.258 17.719 18.344 1 93.69 297 ALA B N 1
ATOM 5434 C CA . ALA B 1 297 ? -6.043 17.453 17.141 1 93.69 297 ALA B CA 1
ATOM 5435 C C . ALA B 1 297 ? -6.727 18.719 16.641 1 93.69 297 ALA B C 1
ATOM 5437 O O . ALA B 1 297 ? -7.246 19.5 17.438 1 93.69 297 ALA B O 1
ATOM 5438 N N . THR B 1 298 ? -6.594 18.984 15.398 1 86.88 298 THR B N 1
ATOM 5439 C CA . THR B 1 298 ? -7.367 19.984 14.68 1 86.88 298 THR B CA 1
ATOM 5440 C C . THR B 1 298 ? -8.359 19.328 13.727 1 86.88 298 THR B C 1
ATOM 5442 O O . THR B 1 298 ? -7.965 18.812 12.68 1 86.88 298 THR B O 1
ATOM 5445 N N . VAL B 1 299 ? -9.68 19.297 14.023 1 87.12 299 VAL B N 1
ATOM 5446 C CA . VAL B 1 299 ? -10.641 18.594 13.18 1 87.12 299 VAL B CA 1
ATOM 5447 C C . VAL B 1 299 ? -11.625 19.594 12.57 1 87.12 299 VAL B C 1
ATOM 5449 O O . VAL B 1 299 ? -12.195 19.344 11.508 1 87.12 299 VAL B O 1
ATOM 5452 N N . ALA B 1 300 ? -11.727 20.688 13.141 1 87.94 300 ALA B N 1
ATOM 5453 C CA . ALA B 1 300 ? -12.711 21.672 12.68 1 87.94 300 ALA B CA 1
ATOM 5454 C C . ALA B 1 300 ? -12.172 22.484 11.5 1 87.94 300 ALA B C 1
ATOM 5456 O O . ALA B 1 300 ? -10.977 22.75 11.422 1 87.94 300 ALA B O 1
ATOM 5457 N N . GLY B 1 301 ? -13.031 22.781 10.586 1 90.62 301 GLY B N 1
ATOM 5458 C CA . GLY B 1 301 ? -12.75 23.703 9.508 1 90.62 301 GLY B CA 1
ATOM 5459 C C . GLY B 1 301 ? -13.266 25.109 9.781 1 90.62 301 GLY B C 1
ATOM 5460 O O . GLY B 1 301 ? -14.141 25.297 10.625 1 90.62 301 GLY B O 1
ATOM 5461 N N . ASP B 1 302 ? -12.664 26.094 9.039 1 90.19 302 ASP B N 1
ATOM 5462 C CA . ASP B 1 302 ? -13.094 27.453 9.305 1 90.19 302 ASP B CA 1
ATOM 5463 C C . ASP B 1 302 ? -13.219 28.266 8.008 1 90.19 302 ASP B C 1
ATOM 5465 O O . ASP B 1 302 ? -13.445 29.469 8.039 1 90.19 302 ASP B O 1
ATOM 5469 N N . ARG B 1 303 ? -13.039 27.594 6.895 1 93.06 303 ARG B N 1
ATOM 5470 C CA . ARG B 1 303 ? -13.18 28.25 5.594 1 93.06 303 ARG B CA 1
ATOM 5471 C C . ARG B 1 303 ? -14.055 27.422 4.66 1 93.06 303 ARG B C 1
ATOM 5473 O O . ARG B 1 303 ? -13.852 26.203 4.523 1 93.06 303 ARG B O 1
ATOM 5480 N N . GLU B 1 304 ? -14.977 28.094 4.074 1 96.12 304 GLU B N 1
ATOM 5481 C CA . GLU B 1 304 ? -15.875 27.391 3.16 1 96.12 304 GLU B CA 1
ATOM 5482 C C . GLU B 1 304 ? -15.492 27.641 1.706 1 96.12 304 GLU B C 1
ATOM 5484 O O . GLU B 1 304 ? -15.07 28.75 1.354 1 96.12 304 GLU B O 1
ATOM 5489 N N . LEU B 1 305 ? -15.617 26.625 0.912 1 96.44 305 LEU B N 1
ATOM 5490 C CA . LEU B 1 305 ? -15.367 26.734 -0.521 1 96.44 305 LEU B CA 1
ATOM 5491 C C . LEU B 1 305 ? -16.641 26.484 -1.317 1 96.44 305 LEU B C 1
ATOM 5493 O O . LEU B 1 305 ? -17.531 25.75 -0.876 1 96.44 305 LEU B O 1
ATOM 5497 N N . SER B 1 306 ? -16.703 27.219 -2.479 1 96.38 306 SER B N 1
ATOM 5498 C CA . SER B 1 306 ? -17.656 26.812 -3.498 1 96.38 306 SER B CA 1
ATOM 5499 C C . SER B 1 306 ? -17.219 25.531 -4.195 1 96.38 306 SER B C 1
ATOM 5501 O O . SER B 1 306 ? -16.078 25.094 -4.055 1 96.38 306 SER B O 1
ATOM 5503 N N . PHE B 1 307 ? -18.172 24.953 -4.898 1 96.19 307 PHE B N 1
ATOM 5504 C CA . PHE B 1 307 ? -17.844 23.766 -5.684 1 96.19 307 PHE B CA 1
ATOM 5505 C C . PHE B 1 307 ? -16.703 24.062 -6.645 1 96.19 307 PHE B C 1
ATOM 5507 O O . PHE B 1 307 ? -15.742 23.297 -6.73 1 96.19 307 PHE B O 1
ATOM 5514 N N . ALA B 1 308 ? -16.75 25.141 -7.336 1 95.12 308 ALA B N 1
ATOM 5515 C CA . ALA B 1 308 ? -15.711 25.547 -8.281 1 95.12 308 ALA B CA 1
ATOM 5516 C C . ALA B 1 308 ? -14.383 25.797 -7.566 1 95.12 308 ALA B C 1
ATOM 5518 O O . ALA B 1 308 ? -13.312 25.484 -8.094 1 95.12 308 ALA B O 1
ATOM 5519 N N . GLY B 1 309 ? -14.477 26.438 -6.398 1 94.5 309 GLY B N 1
ATOM 5520 C CA . GLY B 1 309 ? -13.281 26.672 -5.609 1 94.5 309 GLY B CA 1
ATOM 5521 C C . GLY B 1 309 ? -12.57 25.391 -5.203 1 94.5 309 GLY B C 1
ATOM 5522 O O . GLY B 1 309 ? -11.344 25.328 -5.215 1 94.5 309 GLY B O 1
ATOM 5523 N N . ALA B 1 310 ? -13.375 24.422 -4.809 1 95.62 310 ALA B N 1
ATOM 5524 C CA . ALA B 1 310 ? -12.812 23.125 -4.441 1 95.62 310 ALA B CA 1
ATOM 5525 C C . ALA B 1 310 ? -12.164 22.438 -5.641 1 95.62 310 ALA B C 1
ATOM 5527 O O . ALA B 1 310 ? -11.086 21.859 -5.523 1 95.62 310 ALA B O 1
ATOM 5528 N N . ARG B 1 311 ? -12.805 22.5 -6.754 1 93.25 311 ARG B N 1
ATOM 5529 C CA . ARG B 1 311 ? -12.273 21.906 -7.977 1 93.25 311 ARG B CA 1
ATOM 5530 C C . ARG B 1 311 ? -10.977 22.594 -8.406 1 93.25 311 ARG B C 1
ATOM 5532 O O . ARG B 1 311 ? -10.078 21.938 -8.938 1 93.25 311 ARG B O 1
ATOM 5539 N N . ARG B 1 312 ? -10.961 23.844 -8.234 1 91.62 312 ARG B N 1
ATOM 5540 C CA . ARG B 1 312 ? -9.758 24.609 -8.539 1 91.62 312 ARG B CA 1
ATOM 5541 C C . ARG B 1 312 ? -8.586 24.156 -7.676 1 91.62 312 ARG B C 1
ATOM 5543 O O . ARG B 1 312 ? -7.469 23.969 -8.172 1 91.62 312 ARG B O 1
ATOM 5550 N N . ARG B 1 313 ? -8.859 23.953 -6.453 1 91.88 313 ARG B N 1
ATOM 5551 C CA . ARG B 1 313 ? -7.816 23.516 -5.527 1 91.88 313 ARG B CA 1
ATOM 5552 C C . ARG B 1 313 ? -7.293 22.125 -5.906 1 91.88 313 ARG B C 1
ATOM 5554 O O . ARG B 1 313 ? -6.121 21.828 -5.688 1 91.88 313 ARG B O 1
ATOM 5561 N N . ARG B 1 314 ? -8.148 21.359 -6.465 1 87.38 314 ARG B N 1
ATOM 5562 C CA . ARG B 1 314 ? -7.785 19.984 -6.844 1 87.38 314 ARG B CA 1
ATOM 5563 C C . ARG B 1 314 ? -7.051 19.969 -8.18 1 87.38 314 ARG B C 1
ATOM 5565 O O . ARG B 1 314 ? -6.559 18.922 -8.609 1 87.38 314 ARG B O 1
ATOM 5572 N N . GLY B 1 315 ? -6.996 21.078 -8.859 1 84.69 315 GLY B N 1
ATOM 5573 C CA . GLY B 1 315 ? -6.211 21.188 -10.078 1 84.69 315 GLY B CA 1
ATOM 5574 C C . GLY B 1 315 ? -7.02 20.938 -11.336 1 84.69 315 GLY B C 1
ATOM 5575 O O . GLY B 1 315 ? -6.457 20.688 -12.406 1 84.69 315 GLY B O 1
ATOM 5576 N N . ASP B 1 316 ? -8.258 20.922 -11.266 1 83.62 316 ASP B N 1
ATOM 5577 C CA . ASP B 1 316 ? -9.102 20.594 -12.414 1 83.62 316 ASP B CA 1
ATOM 5578 C C . ASP B 1 316 ? -9.008 21.672 -13.484 1 83.62 316 ASP B C 1
ATOM 5580 O O . ASP B 1 316 ? -9.297 21.406 -14.656 1 83.62 316 ASP B O 1
ATOM 5584 N N . PHE B 1 317 ? -8.547 22.828 -13.109 1 77.19 317 PHE B N 1
ATOM 5585 C CA . PHE B 1 317 ? -8.547 23.938 -14.055 1 77.19 317 PHE B CA 1
ATOM 5586 C C . PHE B 1 317 ? -7.125 24.406 -14.336 1 77.19 317 PHE B C 1
ATOM 5588 O O . PHE B 1 317 ? -6.926 25.484 -14.906 1 77.19 317 PHE B O 1
ATOM 5595 N N . ASP B 1 318 ? -6.164 23.531 -13.875 1 72.75 318 ASP B N 1
ATOM 5596 C CA . ASP B 1 318 ? -4.773 23.969 -13.984 1 72.75 318 ASP B CA 1
ATOM 5597 C C . ASP B 1 318 ? -4.215 23.656 -15.375 1 72.75 318 ASP B C 1
ATOM 5599 O O . ASP B 1 318 ? -4.449 22.578 -15.922 1 72.75 318 ASP B O 1
ATOM 5603 N N . SER B 1 319 ? -3.76 24.688 -16.047 1 67 319 SER B N 1
ATOM 5604 C CA . SER B 1 319 ? -3.17 24.5 -17.359 1 67 319 SER B CA 1
ATOM 5605 C C . SER B 1 319 ? -1.774 23.891 -17.266 1 67 319 SER B C 1
ATOM 5607 O O . SER B 1 319 ? -1.128 23.641 -18.281 1 67 319 SER B O 1
ATOM 5609 N N . GLY B 1 320 ? -1.344 23.422 -16.156 1 64.5 320 GLY B N 1
ATOM 5610 C CA . GLY B 1 320 ? -0.007 22.859 -16 1 64.5 320 GLY B CA 1
ATOM 5611 C C . GLY B 1 320 ? 1.077 23.922 -15.977 1 64.5 320 GLY B C 1
ATOM 5612 O O . GLY B 1 320 ? 0.794 25.109 -16.141 1 64.5 320 GLY B O 1
ATOM 5613 N N . PRO B 1 321 ? 2.346 23.453 -15.625 1 62.16 321 PRO B N 1
ATOM 5614 C CA . PRO B 1 321 ? 3.43 24.438 -15.594 1 62.16 321 PRO B CA 1
ATOM 5615 C C . PRO B 1 321 ? 3.734 25.016 -16.969 1 62.16 321 PRO B C 1
ATOM 5617 O O . PRO B 1 321 ? 3.611 24.328 -17.984 1 62.16 321 PRO B O 1
ATOM 5620 N N . PRO B 1 322 ? 3.93 26.328 -17 1 58.75 322 PRO B N 1
ATOM 5621 C CA . PRO B 1 322 ? 4.332 26.891 -18.281 1 58.75 322 PRO B CA 1
ATOM 5622 C C . PRO B 1 322 ? 5.582 26.234 -18.859 1 58.75 322 PRO B C 1
ATOM 5624 O O . PRO B 1 322 ? 6.398 25.688 -18.109 1 58.75 322 PRO B O 1
ATOM 5627 N N . ALA B 1 323 ? 5.625 26.125 -20.188 1 50.97 323 ALA B N 1
ATOM 5628 C CA . ALA B 1 323 ? 6.742 25.547 -20.922 1 50.97 323 ALA B CA 1
ATOM 5629 C C . ALA B 1 323 ? 8.031 26.312 -20.672 1 50.97 323 ALA B C 1
ATOM 5631 O O . ALA B 1 323 ? 8.031 27.547 -20.656 1 50.97 323 ALA B O 1
ATOM 5632 N N . GLY B 1 324 ? 9.227 25.844 -20.219 1 51.41 324 GLY B N 1
ATOM 5633 C CA . GLY B 1 324 ? 10.562 26.422 -20.297 1 51.41 324 GLY B CA 1
ATOM 5634 C C . GLY B 1 324 ? 11.023 27.016 -18.969 1 51.41 324 GLY B C 1
ATOM 5635 O O . GLY B 1 324 ? 12.18 27.438 -18.844 1 51.41 324 GLY B O 1
ATOM 5636 N N . GLY B 1 325 ? 10.375 27.359 -17.938 1 48.69 325 GLY B N 1
ATOM 5637 C CA . GLY B 1 325 ? 10.891 28.5 -17.188 1 48.69 325 GLY B CA 1
ATOM 5638 C C . GLY B 1 325 ? 11.258 28.156 -15.758 1 48.69 325 GLY B C 1
ATOM 5639 O O . GLY B 1 325 ? 11.695 29.016 -14.992 1 48.69 325 GLY B O 1
ATOM 5640 N N . GLY B 1 326 ? 11.18 26.906 -15.32 1 54.12 326 GLY B N 1
ATOM 5641 C CA . GLY B 1 326 ? 11.367 26.953 -13.883 1 54.12 326 GLY B CA 1
ATOM 5642 C C . GLY B 1 326 ? 12.789 26.641 -13.453 1 54.12 326 GLY B C 1
ATOM 5643 O O . GLY B 1 326 ? 13.555 26.047 -14.211 1 54.12 326 GLY B O 1
ATOM 5644 N N . ALA B 1 327 ? 13.453 27.688 -12.695 1 54.72 327 ALA B N 1
ATOM 5645 C CA . ALA B 1 327 ? 14.758 27.391 -12.125 1 54.72 327 ALA B CA 1
ATOM 5646 C C . ALA B 1 327 ? 14.781 25.969 -11.539 1 54.72 327 ALA B C 1
ATOM 5648 O O . ALA B 1 327 ? 14.031 25.656 -10.609 1 54.72 327 ALA B O 1
ATOM 5649 N N . SER B 1 328 ? 15.219 24.891 -12.328 1 62.06 328 SER B N 1
ATOM 5650 C CA . SER B 1 328 ? 15.164 23.469 -12.062 1 62.06 328 SER B CA 1
ATOM 5651 C C . SER B 1 328 ? 16.297 23.031 -11.133 1 62.06 328 SER B C 1
ATOM 5653 O O . SER B 1 328 ? 17.469 23.172 -11.477 1 62.06 328 SER B O 1
ATOM 5655 N N . VAL B 1 329 ? 15.969 23.188 -9.719 1 70.44 329 VAL B N 1
ATOM 5656 C CA . VAL B 1 329 ? 16.969 22.516 -8.898 1 70.44 329 VAL B CA 1
ATOM 5657 C C . VAL B 1 329 ? 16.953 21.016 -9.18 1 70.44 329 VAL B C 1
ATOM 5659 O O . VAL B 1 329 ? 15.891 20.375 -9.133 1 70.44 329 VAL B O 1
ATOM 5662 N N . SER B 1 330 ? 18.141 20.656 -9.531 1 83.19 330 SER B N 1
ATOM 5663 C CA . SER B 1 330 ? 18.234 19.219 -9.781 1 83.19 330 SER B CA 1
ATOM 5664 C C . SER B 1 330 ? 17.875 18.422 -8.539 1 83.19 330 SER B C 1
ATOM 5666 O O . SER B 1 330 ? 18.078 18.875 -7.414 1 83.19 330 SER B O 1
ATOM 5668 N N . VAL B 1 331 ? 17.312 17.234 -8.695 1 85.06 331 VAL B N 1
ATOM 5669 C CA . VAL B 1 331 ? 16.859 16.391 -7.594 1 85.06 331 VAL B CA 1
ATOM 5670 C C . VAL B 1 331 ? 18.031 16.031 -6.699 1 85.06 331 VAL B C 1
ATOM 5672 O O . VAL B 1 331 ? 17.938 16.078 -5.473 1 85.06 331 VAL B O 1
ATOM 5675 N N . PRO B 1 332 ? 19.25 15.766 -7.246 1 82.5 332 PRO B N 1
ATOM 5676 C CA . PRO B 1 332 ? 20.375 15.5 -6.359 1 82.5 332 PRO B CA 1
ATOM 5677 C C . PRO B 1 332 ? 20.766 16.719 -5.516 1 82.5 332 PRO B C 1
ATOM 5679 O O . PRO B 1 332 ? 21.094 16.578 -4.336 1 82.5 332 PRO B O 1
ATOM 5682 N N . SER B 1 333 ? 20.688 17.828 -6.172 1 83.88 333 SER B N 1
ATOM 5683 C CA . SER B 1 333 ? 20.953 19.062 -5.434 1 83.88 333 SER B CA 1
ATOM 5684 C C . SER B 1 333 ? 19.875 19.312 -4.383 1 83.88 333 SER B C 1
ATOM 5686 O O . SER B 1 333 ? 20.172 19.734 -3.262 1 83.88 333 SER B O 1
ATOM 5688 N N . TYR B 1 334 ? 18.734 19.031 -4.773 1 86.12 334 TYR B N 1
ATOM 5689 C CA . TYR B 1 334 ? 17.625 19.188 -3.848 1 86.12 334 TYR B CA 1
ATOM 5690 C C . TYR B 1 334 ? 17.781 18.266 -2.643 1 86.12 334 TYR B C 1
ATOM 5692 O O . TYR B 1 334 ? 17.547 18.688 -1.505 1 86.12 334 TYR B O 1
ATOM 5700 N N . ARG B 1 335 ? 18.188 17.078 -2.887 1 88.69 335 ARG B N 1
ATOM 5701 C CA . ARG B 1 335 ? 18.359 16.094 -1.831 1 88.69 335 ARG B CA 1
ATOM 5702 C C . ARG B 1 335 ? 19.328 16.594 -0.765 1 88.69 335 ARG B C 1
ATOM 5704 O O . ARG B 1 335 ? 19.125 16.359 0.428 1 88.69 335 ARG B O 1
ATOM 5711 N N . ARG B 1 336 ? 20.297 17.359 -1.117 1 86.81 336 ARG B N 1
ATOM 5712 C CA . ARG B 1 336 ? 21.328 17.844 -0.203 1 86.81 336 ARG B CA 1
ATOM 5713 C C . ARG B 1 336 ? 20.766 18.922 0.722 1 86.81 336 ARG B C 1
ATOM 5715 O O . ARG B 1 336 ? 21.359 19.219 1.758 1 86.81 336 ARG B O 1
ATOM 5722 N N . THR B 1 337 ? 19.656 19.422 0.327 1 90.19 337 THR B N 1
ATOM 5723 C CA . THR B 1 337 ? 19.109 20.547 1.073 1 90.19 337 THR B CA 1
ATOM 5724 C C . THR B 1 337 ? 17.859 20.125 1.858 1 90.19 337 THR B C 1
ATOM 5726 O O . THR B 1 337 ? 17.109 20.969 2.348 1 90.19 337 THR B O 1
ATOM 5729 N N . LEU B 1 338 ? 17.641 18.844 2.008 1 92.88 338 LEU B N 1
ATOM 5730 C CA . LEU B 1 338 ? 16.391 18.344 2.58 1 92.88 338 LEU B CA 1
ATOM 5731 C C . LEU B 1 338 ? 16.266 18.781 4.035 1 92.88 338 LEU B C 1
ATOM 5733 O O . LEU B 1 338 ? 15.172 19.188 4.465 1 92.88 338 LEU B O 1
ATOM 5737 N N . ALA B 1 339 ? 17.344 18.75 4.762 1 92.19 339 ALA B N 1
ATOM 5738 C CA . ALA B 1 339 ? 17.25 19.141 6.164 1 92.19 339 ALA B CA 1
ATOM 5739 C C . ALA B 1 339 ? 16.812 20.594 6.305 1 92.19 339 ALA B C 1
ATOM 5741 O O . ALA B 1 339 ? 15.945 20.922 7.129 1 92.19 339 ALA B O 1
ATOM 5742 N N . ALA B 1 340 ? 17.406 21.453 5.5 1 92.44 340 ALA B N 1
ATOM 5743 C CA . ALA B 1 340 ? 17.047 22.859 5.52 1 92.44 340 ALA B CA 1
ATOM 5744 C C . ALA B 1 340 ? 15.625 23.078 5.031 1 92.44 340 ALA B C 1
ATOM 5746 O O . ALA B 1 340 ? 14.883 23.891 5.594 1 92.44 340 ALA B O 1
ATOM 5747 N N . ARG B 1 341 ? 15.25 22.375 4.027 1 92.69 341 ARG B N 1
ATOM 5748 C CA . ARG B 1 341 ? 13.961 22.594 3.387 1 92.69 341 ARG B CA 1
ATOM 5749 C C . ARG B 1 341 ? 12.836 21.938 4.195 1 92.69 341 ARG B C 1
ATOM 5751 O O . ARG B 1 341 ? 11.742 22.5 4.309 1 92.69 341 ARG B O 1
ATOM 5758 N N . HIS B 1 342 ? 13.086 20.703 4.727 1 95.12 342 HIS B N 1
ATOM 5759 C CA . HIS B 1 342 ? 12.039 19.922 5.391 1 95.12 342 H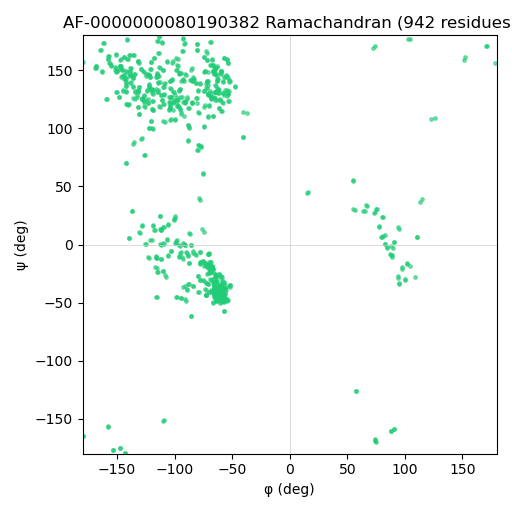IS B CA 1
ATOM 5760 C C . HIS B 1 342 ? 11.891 20.344 6.852 1 95.12 342 HIS B C 1
ATOM 5762 O O . HIS B 1 342 ? 10.773 20.375 7.379 1 95.12 342 HIS B O 1
ATOM 5768 N N . ARG B 1 343 ? 13.039 20.703 7.555 1 92.62 343 ARG B N 1
ATOM 5769 C CA . ARG B 1 343 ? 13.008 20.812 9.008 1 92.62 343 ARG B CA 1
ATOM 5770 C C . ARG B 1 343 ? 13.617 22.125 9.469 1 92.62 343 ARG B C 1
ATOM 5772 O O . ARG B 1 343 ? 13.883 22.312 10.664 1 92.62 343 ARG B O 1
ATOM 5779 N N . LEU B 1 344 ? 13.883 23.047 8.57 1 93.81 344 LEU B N 1
ATOM 5780 C CA . LEU B 1 344 ? 14.461 24.344 8.922 1 93.81 344 LEU B CA 1
ATOM 5781 C C . LEU B 1 344 ? 15.758 24.156 9.703 1 93.81 344 LEU B C 1
ATOM 5783 O O . LEU B 1 344 ? 15.898 24.703 10.805 1 93.81 344 LEU B O 1
ATOM 5787 N N . VAL B 1 345 ? 16.594 23.438 9.109 1 93.62 345 VAL B N 1
ATOM 5788 C CA . VAL B 1 345 ? 17.906 23.266 9.719 1 93.62 345 VAL B CA 1
ATOM 5789 C C . VAL B 1 345 ? 18.906 24.25 9.109 1 93.62 345 VAL B C 1
ATOM 5791 O O . VAL B 1 345 ? 19.109 24.266 7.891 1 93.62 345 VAL B O 1
ATOM 5794 N N . ALA B 1 346 ? 19.422 25.094 9.898 1 95.12 346 ALA B N 1
ATOM 5795 C CA . ALA B 1 346 ? 20.484 26 9.508 1 95.12 346 ALA B CA 1
ATOM 5796 C C . ALA B 1 346 ? 21.859 25.406 9.812 1 95.12 346 ALA B C 1
ATOM 5798 O O . ALA B 1 346 ? 21.969 24.219 10.094 1 95.12 346 ALA B O 1
ATOM 5799 N N . GLY B 1 347 ? 22.844 26.172 9.422 1 94.12 347 GLY B N 1
ATOM 5800 C CA . GLY B 1 347 ? 24.203 25.812 9.773 1 94.12 347 GLY B CA 1
ATOM 5801 C C . GLY B 1 347 ? 24.828 26.734 10.805 1 94.12 347 GLY B C 1
ATOM 5802 O O . GLY B 1 347 ? 24.625 27.953 10.766 1 94.12 347 GLY B O 1
ATOM 5803 N N . ARG B 1 348 ? 25.469 26.125 11.742 1 95 348 ARG B N 1
ATOM 5804 C CA . ARG B 1 348 ? 26.266 26.891 12.68 1 95 348 ARG B CA 1
ATOM 5805 C C . ARG B 1 348 ? 27.75 26.875 12.273 1 95 348 ARG B C 1
ATOM 5807 O O . ARG B 1 348 ? 28.359 25.812 12.195 1 95 348 ARG B O 1
ATOM 5814 N N . CYS B 1 349 ? 28.219 28 12.031 1 94.62 349 CYS B N 1
ATOM 5815 C CA . CYS B 1 349 ? 29.609 28.125 11.594 1 94.62 349 CYS B CA 1
ATOM 5816 C C . CYS B 1 349 ? 30.547 27.516 12.625 1 94.62 349 CYS B C 1
ATOM 5818 O O . CYS B 1 349 ? 30.484 27.844 13.805 1 94.62 349 CYS B O 1
ATOM 5820 N N . ARG B 1 350 ? 31.438 26.688 12.188 1 94.75 350 ARG B N 1
ATOM 5821 C CA . ARG B 1 350 ? 32.375 26 13.086 1 94.75 350 ARG B CA 1
ATOM 5822 C C . ARG B 1 350 ? 33.406 26.969 13.656 1 94.75 350 ARG B C 1
ATOM 5824 O O . ARG B 1 350 ? 33.969 26.719 14.711 1 94.75 350 ARG B O 1
ATOM 5831 N N . SER B 1 351 ? 33.562 28.031 13.055 1 94.44 351 SER B N 1
ATOM 5832 C CA . SER B 1 351 ? 34.594 28.969 13.438 1 94.44 351 SER B CA 1
ATOM 5833 C C . SER B 1 351 ? 34.062 30.031 14.398 1 94.44 351 SER B C 1
ATOM 5835 O O . SER B 1 351 ? 34.719 30.391 15.375 1 94.44 351 SER B O 1
ATOM 5837 N N . CYS B 1 352 ? 32.906 30.594 14.094 1 93.62 352 CYS B N 1
ATOM 5838 C CA . CYS B 1 352 ? 32.438 31.719 14.898 1 93.62 352 CYS B CA 1
ATOM 5839 C C . CYS B 1 352 ? 31.078 31.438 15.508 1 93.62 352 CYS B C 1
ATOM 5841 O O . CYS B 1 352 ? 30.516 32.281 16.219 1 93.62 352 CYS B O 1
ATOM 5843 N N . SER B 1 353 ? 30.391 30.391 15.078 1 92.88 353 SER B N 1
ATOM 5844 C CA . SER B 1 353 ? 29.141 29.891 15.648 1 92.88 353 SER B CA 1
ATOM 5845 C C . SER B 1 353 ? 27.938 30.672 15.117 1 92.88 353 SER B C 1
ATOM 5847 O O . SER B 1 353 ? 26.812 30.516 15.602 1 92.88 353 SER B O 1
ATOM 5849 N N . ALA B 1 354 ? 28.188 31.531 14.141 1 92.94 354 ALA B N 1
ATOM 5850 C CA . ALA B 1 354 ? 27.078 32.25 13.523 1 92.94 354 ALA B CA 1
ATOM 5851 C C . ALA B 1 354 ? 26.172 31.266 12.766 1 92.94 354 ALA B C 1
ATOM 5853 O O . ALA B 1 354 ? 26.641 30.266 12.219 1 92.94 354 ALA B O 1
ATOM 5854 N N . LEU B 1 355 ? 24.891 31.641 12.766 1 95.56 355 LEU B N 1
ATOM 5855 C CA . LEU B 1 355 ? 23.938 30.828 12.023 1 95.56 355 LEU B CA 1
ATOM 5856 C C . LEU B 1 355 ? 23.891 31.25 10.562 1 95.56 355 LEU B C 1
ATOM 5858 O O . LEU B 1 355 ? 23.969 32.438 10.258 1 95.56 355 LEU B O 1
ATOM 5862 N N . ARG B 1 356 ? 23.766 30.312 9.742 1 94.06 356 ARG B N 1
ATOM 5863 C CA . ARG B 1 356 ? 23.625 30.547 8.312 1 94.06 356 ARG B CA 1
ATOM 5864 C C . ARG B 1 356 ? 22.531 29.656 7.715 1 94.06 356 ARG B C 1
ATOM 5866 O O . ARG B 1 356 ? 22.422 28.484 8.07 1 94.06 356 ARG B O 1
ATOM 5873 N N . PHE B 1 357 ? 21.766 30.328 6.875 1 94.06 357 PHE B N 1
ATOM 5874 C CA . PHE B 1 357 ? 20.734 29.562 6.172 1 94.06 357 PHE B CA 1
ATOM 5875 C C . PHE B 1 357 ? 20.688 29.953 4.695 1 94.06 357 PHE B C 1
ATOM 5877 O O . PHE B 1 357 ? 20.531 31.125 4.355 1 94.06 357 PHE B O 1
ATOM 5884 N N . PRO B 1 358 ? 20.797 29 3.748 1 90.44 358 PRO B N 1
ATOM 5885 C CA . PRO B 1 358 ? 21.188 27.609 3.969 1 90.44 358 PRO B CA 1
ATOM 5886 C C . PRO B 1 358 ? 22.641 27.469 4.398 1 90.44 358 PRO B C 1
ATOM 5888 O O . PRO B 1 358 ? 23.422 28.406 4.266 1 90.44 358 PRO B O 1
ATOM 5891 N N . PRO B 1 359 ? 22.906 26.391 4.988 1 90.69 359 PRO B N 1
ATOM 5892 C CA . PRO B 1 359 ? 24.266 26.203 5.512 1 90.69 359 PRO B CA 1
ATOM 5893 C C . PRO B 1 359 ? 25.281 25.891 4.418 1 90.69 359 PRO B C 1
ATOM 5895 O O . PRO B 1 359 ? 25.922 24.828 4.445 1 90.69 359 PRO B O 1
ATOM 5898 N N . GLU B 1 360 ? 25.438 26.75 3.551 1 88.75 360 GLU B N 1
ATOM 5899 C CA . GLU B 1 360 ? 26.344 26.547 2.426 1 88.75 360 GLU B CA 1
ATOM 5900 C C . GLU B 1 360 ? 27.266 27.75 2.234 1 88.75 360 GLU B C 1
ATOM 5902 O O . GLU B 1 360 ? 26.938 28.859 2.689 1 88.75 360 GLU B O 1
ATOM 5907 N N . GLY B 1 361 ? 28.406 27.453 1.582 1 89.5 361 GLY B N 1
ATOM 5908 C CA . GLY B 1 361 ? 29.328 28.531 1.241 1 89.5 361 GLY B CA 1
ATOM 5909 C C . GLY B 1 361 ? 30.094 29.062 2.439 1 89.5 361 GLY B C 1
ATOM 5910 O O . GLY B 1 361 ? 30.156 28.406 3.482 1 89.5 361 GLY B O 1
ATOM 5911 N N . ALA B 1 362 ? 30.734 30.172 2.238 1 93.5 362 ALA B N 1
ATOM 5912 C CA . ALA B 1 362 ? 31.5 30.812 3.295 1 93.5 362 ALA B CA 1
ATOM 5913 C C . ALA B 1 362 ? 30.594 31.469 4.328 1 93.5 362 ALA B C 1
ATOM 5915 O O . ALA B 1 362 ? 29.484 31.906 4 1 93.5 362 ALA B O 1
ATOM 5916 N N . CYS B 1 363 ? 31.062 31.5 5.504 1 94.75 363 CYS B N 1
ATOM 5917 C CA . CYS B 1 363 ? 30.312 32.156 6.566 1 94.75 363 CYS B CA 1
ATOM 5918 C C . CYS B 1 363 ? 30.156 33.656 6.281 1 94.75 363 CYS B C 1
ATOM 5920 O O . CYS B 1 363 ? 31.125 34.312 5.945 1 94.75 363 CYS B O 1
ATOM 5922 N N . GLY B 1 364 ? 29.047 34.188 6.418 1 90.69 364 GLY B N 1
ATOM 5923 C CA . GLY B 1 364 ? 28.766 35.594 6.164 1 90.69 364 GLY B CA 1
ATOM 5924 C C . GLY B 1 364 ? 29.359 36.5 7.207 1 90.69 364 GLY B C 1
ATOM 5925 O O . GLY B 1 364 ? 29.609 37.688 6.93 1 90.69 364 GLY B O 1
ATOM 5926 N N . ASP B 1 365 ? 29.562 36 8.352 1 92 365 ASP B N 1
ATOM 5927 C CA . ASP B 1 365 ? 30.062 36.844 9.453 1 92 365 ASP B CA 1
ATOM 5928 C C . ASP B 1 365 ? 31.594 36.812 9.492 1 92 365 ASP B C 1
ATOM 5930 O O . ASP B 1 365 ? 32.219 37.875 9.609 1 92 365 ASP B O 1
ATOM 5934 N N . CYS B 1 366 ? 32.156 35.562 9.406 1 95.62 366 CYS B N 1
ATOM 5935 C CA . CYS B 1 366 ? 33.594 35.5 9.609 1 95.62 366 CYS B CA 1
ATOM 5936 C C . CYS B 1 366 ? 34.312 35.125 8.312 1 95.62 366 CYS B C 1
ATOM 5938 O O . CYS B 1 366 ? 35.531 35.156 8.242 1 95.62 366 CYS B O 1
ATOM 5940 N N . GLY B 1 367 ? 33.594 34.688 7.363 1 95.06 367 GLY B N 1
ATOM 5941 C CA . GLY B 1 367 ? 34.188 34.375 6.066 1 95.06 367 GLY B CA 1
ATOM 5942 C C . GLY B 1 367 ? 34.812 33 6.02 1 95.06 367 GLY B C 1
ATOM 5943 O O . GLY B 1 367 ? 35.281 32.562 4.973 1 95.06 367 GLY B O 1
ATOM 5944 N N . ALA B 1 368 ? 34.812 32.188 7.031 1 95.19 368 ALA B N 1
ATOM 5945 C CA . ALA B 1 368 ? 35.406 30.875 7.098 1 95.19 368 ALA B CA 1
ATOM 5946 C C . ALA B 1 368 ? 34.688 29.906 6.141 1 95.19 368 ALA B C 1
ATOM 5948 O O . ALA B 1 368 ? 33.531 30.062 5.84 1 95.19 368 ALA B O 1
ATOM 5949 N N . THR B 1 369 ? 35.438 28.938 5.68 1 94.25 369 THR B N 1
ATOM 5950 C CA . THR B 1 369 ? 34.906 27.906 4.785 1 94.25 369 THR B CA 1
ATOM 5951 C C . THR B 1 369 ? 35.031 26.531 5.414 1 94.25 369 THR B C 1
ATOM 5953 O O . THR B 1 369 ? 35.062 25.516 4.711 1 94.25 369 THR B O 1
ATOM 5956 N N . ASP B 1 370 ? 35.25 26.484 6.754 1 92.44 370 ASP B N 1
ATOM 5957 C CA . ASP B 1 370 ? 35.469 25.25 7.496 1 92.44 370 ASP B CA 1
ATOM 5958 C C . ASP B 1 370 ? 34.219 24.422 7.598 1 92.44 370 ASP B C 1
ATOM 5960 O O . ASP B 1 370 ? 34.219 23.328 8.18 1 92.44 370 ASP B O 1
ATOM 5964 N N . GLY B 1 371 ? 33.156 24.922 7.199 1 92.31 371 GLY B N 1
ATOM 5965 C CA . GLY B 1 371 ? 31.938 24.141 7.188 1 92.31 371 GLY B CA 1
ATOM 5966 C C . GLY B 1 371 ? 30.984 24.5 8.32 1 92.31 371 GLY B C 1
ATOM 5967 O O . GLY B 1 371 ? 31.234 25.453 9.062 1 92.31 371 GLY B O 1
ATOM 5968 N N . TYR B 1 372 ? 29.812 23.859 8.328 1 94.06 372 TYR B N 1
ATOM 5969 C CA . TYR B 1 372 ? 28.75 24.156 9.273 1 94.06 372 TYR B CA 1
ATOM 5970 C C . TYR B 1 372 ? 28.328 22.891 10.016 1 94.06 372 TYR B C 1
ATOM 5972 O O . TYR B 1 372 ? 28.438 21.781 9.492 1 94.06 372 TYR B O 1
ATOM 5980 N N . GLU B 1 373 ? 27.953 23.047 11.242 1 93.12 373 GLU B N 1
ATOM 5981 C CA . GLU B 1 373 ? 27.219 22.031 11.977 1 93.12 373 GLU B CA 1
ATOM 5982 C C . GLU B 1 373 ? 25.719 22.281 11.906 1 93.12 373 GLU B C 1
ATOM 5984 O O . GLU B 1 373 ? 25.266 23.438 11.906 1 93.12 373 GLU B O 1
ATOM 5989 N N . ASP B 1 374 ? 24.953 21.234 11.914 1 92.5 374 ASP B N 1
ATOM 5990 C CA . ASP B 1 374 ? 23.5 21.375 11.836 1 92.5 374 ASP B CA 1
ATOM 5991 C C . ASP B 1 374 ? 22.953 22.141 13.047 1 92.5 374 ASP B C 1
ATOM 5993 O O . ASP B 1 374 ? 23.344 21.859 14.188 1 92.5 374 ASP B O 1
ATOM 5997 N N . ALA B 1 375 ? 22.172 23.094 12.805 1 94.19 375 ALA B N 1
ATOM 5998 C CA . ALA B 1 375 ? 21.516 23.906 13.828 1 94.19 375 ALA B CA 1
ATOM 5999 C C . ALA B 1 375 ? 20.016 23.984 13.586 1 94.19 375 ALA B C 1
ATOM 6001 O O . ALA B 1 375 ? 19.547 24.891 12.883 1 94.19 375 ALA B O 1
ATOM 6002 N N . PRO B 1 376 ? 19.266 23.062 14.18 1 93.25 376 PRO B N 1
ATOM 6003 C CA . PRO B 1 376 ? 17.812 23.141 14.023 1 93.25 376 PRO B CA 1
ATOM 6004 C C . PRO B 1 376 ? 17.234 24.469 14.516 1 93.25 376 PRO B C 1
ATOM 6006 O O . PRO B 1 376 ? 17.688 25 15.531 1 93.25 376 PRO B O 1
ATOM 6009 N N . LEU B 1 377 ? 16.297 25 13.797 1 95.19 377 LEU B N 1
ATOM 6010 C CA . LEU B 1 377 ? 15.656 26.266 14.141 1 95.19 377 LEU B CA 1
ATOM 6011 C C . LEU B 1 377 ? 14.297 26.031 14.789 1 95.19 377 LEU B C 1
ATOM 6013 O O . LEU B 1 377 ? 13.695 24.969 14.609 1 95.19 377 LEU B O 1
ATOM 6017 N N . ARG B 1 378 ? 13.844 27 15.531 1 94.12 378 ARG B N 1
ATOM 6018 C CA . ARG B 1 378 ? 12.461 27 16.016 1 94.12 378 ARG B CA 1
ATOM 6019 C C . ARG B 1 378 ? 11.477 27.156 14.859 1 94.12 378 ARG B C 1
ATOM 6021 O O . ARG B 1 378 ? 11.805 27.766 13.836 1 94.12 378 ARG B O 1
ATOM 6028 N N . THR B 1 379 ? 10.273 26.641 15.117 1 93.31 379 THR B N 1
ATOM 6029 C CA . THR B 1 379 ? 9.289 26.656 14.039 1 93.31 379 THR B CA 1
ATOM 6030 C C . THR B 1 379 ? 8.508 27.953 14.031 1 93.31 379 THR B C 1
ATOM 6032 O O . THR B 1 379 ? 7.816 28.266 13.055 1 93.31 379 THR B O 1
ATOM 6035 N N . ARG B 1 380 ? 8.57 28.719 15.125 1 95.5 380 ARG B N 1
ATOM 6036 C CA . ARG B 1 380 ? 7.98 30.047 15.203 1 95.5 380 ARG B CA 1
ATOM 6037 C C . ARG B 1 380 ? 9.016 31.125 14.906 1 95.5 380 ARG B C 1
ATOM 6039 O O . ARG B 1 380 ? 10.156 31.031 15.367 1 95.5 380 ARG B O 1
ATOM 6046 N N . GLY B 1 381 ? 8.648 32.031 14.086 1 96.88 381 GLY B N 1
ATOM 6047 C CA . GLY B 1 381 ? 9.547 33.125 13.711 1 96.88 381 GLY B CA 1
ATOM 6048 C C . GLY B 1 381 ? 8.844 34.469 13.562 1 96.88 381 GLY B C 1
ATOM 6049 O O . GLY B 1 381 ? 7.629 34.562 13.773 1 96.88 381 GLY B O 1
ATOM 6050 N N . THR B 1 382 ? 9.68 35.438 13.297 1 97.81 382 THR B N 1
ATOM 6051 C CA . THR B 1 382 ? 9.172 36.781 13.164 1 97.81 382 THR B CA 1
ATOM 6052 C C . THR B 1 382 ? 9.453 37.344 11.766 1 97.81 382 THR B C 1
ATOM 6054 O O . THR B 1 382 ? 10.594 37.281 11.289 1 97.81 382 THR B O 1
ATOM 6057 N N . VAL B 1 383 ? 8.453 37.938 11.172 1 97.44 383 VAL B N 1
ATOM 6058 C CA . VAL B 1 383 ? 8.57 38.469 9.82 1 97.44 383 VAL B CA 1
ATOM 6059 C C . VAL B 1 383 ? 9.461 39.719 9.828 1 97.44 383 VAL B C 1
ATOM 6061 O O . VAL B 1 383 ? 9.211 40.656 10.594 1 97.44 383 VAL B O 1
ATOM 6064 N N . GLU B 1 384 ? 10.391 39.719 8.977 1 97.81 384 GLU B N 1
ATOM 6065 C CA . GLU B 1 384 ? 11.273 40.875 8.812 1 97.81 384 GLU B CA 1
ATOM 6066 C C . GLU B 1 384 ? 10.828 41.719 7.641 1 97.81 384 GLU B C 1
ATOM 6068 O O . GLU B 1 384 ? 10.922 42.969 7.703 1 97.81 384 GLU B O 1
ATOM 6073 N N . THR B 1 385 ? 10.523 41.094 6.539 1 95.81 385 THR B N 1
ATOM 6074 C CA . THR B 1 385 ? 9.953 41.75 5.355 1 95.81 385 THR B CA 1
ATOM 6075 C C . THR B 1 385 ? 9 40.781 4.633 1 95.81 385 THR B C 1
ATOM 6077 O O . THR B 1 385 ? 9.094 39.562 4.793 1 95.81 385 THR B O 1
ATOM 6080 N N . SER B 1 386 ? 8.039 41.344 3.979 1 94.25 386 SER B N 1
ATOM 6081 C CA . SER B 1 386 ? 7.086 40.5 3.264 1 94.25 386 SER B CA 1
ATOM 6082 C C . SER B 1 386 ? 6.535 41.219 2.035 1 94.25 386 SER B C 1
ATOM 6084 O O . SER B 1 386 ? 6.555 42.438 1.963 1 94.25 386 SER B O 1
ATOM 6086 N N . THR B 1 387 ? 6.219 40.469 1.05 1 91 387 THR B N 1
ATOM 6087 C CA . THR B 1 387 ? 5.566 40.969 -0.157 1 91 387 THR B CA 1
ATOM 6088 C C . THR B 1 387 ? 4.48 40 -0.617 1 91 387 THR B C 1
ATOM 6090 O O . THR B 1 387 ? 4.516 38.812 -0.278 1 91 387 THR B O 1
ATOM 6093 N N . THR B 1 388 ? 3.539 40.531 -1.25 1 90.94 388 THR B N 1
ATOM 6094 C CA . THR B 1 388 ? 2.482 39.688 -1.835 1 90.94 388 THR B CA 1
ATOM 6095 C C . THR B 1 388 ? 2.74 39.469 -3.32 1 90.94 388 THR B C 1
ATOM 6097 O O . THR B 1 388 ? 3.018 40.406 -4.062 1 90.94 388 THR B O 1
ATOM 6100 N N . ILE B 1 389 ? 2.707 38.281 -3.674 1 89.88 389 ILE B N 1
ATOM 6101 C CA . ILE B 1 389 ? 2.826 37.938 -5.086 1 89.88 389 ILE B CA 1
ATOM 6102 C C . ILE B 1 389 ? 1.437 37.781 -5.699 1 89.88 389 ILE B C 1
ATOM 6104 O O . ILE B 1 389 ? 0.739 36.812 -5.453 1 89.88 389 ILE B O 1
ATOM 6108 N N . SER B 1 390 ? 1.137 38.688 -6.551 1 86.38 390 SER B N 1
ATOM 6109 C CA . SER B 1 390 ? -0.191 38.75 -7.152 1 86.38 390 SER B CA 1
ATOM 6110 C C . SER B 1 390 ? -0.316 37.75 -8.297 1 86.38 390 SER B C 1
ATOM 6112 O O . SER B 1 390 ? 0.685 37.188 -8.766 1 86.38 390 SER B O 1
ATOM 6114 N N . GLN B 1 391 ? -1.551 37.594 -8.664 1 82.62 391 GLN B N 1
ATOM 6115 C CA . GLN B 1 391 ? -1.819 36.656 -9.727 1 82.62 391 GLN B CA 1
ATOM 6116 C C . GLN B 1 391 ? -0.959 36.938 -10.953 1 82.62 391 GLN B C 1
ATOM 6118 O O . GLN B 1 391 ? -0.83 38.094 -11.375 1 82.62 391 GLN B O 1
ATOM 6123 N N . GLY B 1 392 ? -0.352 35.844 -11.445 1 78.75 392 GLY B N 1
ATOM 6124 C CA . GLY B 1 392 ? 0.491 36 -12.625 1 78.75 392 GLY B CA 1
ATOM 6125 C C . GLY B 1 392 ? 1.925 36.344 -12.297 1 78.75 392 GLY B C 1
ATOM 6126 O O . GLY B 1 392 ? 2.797 36.312 -13.164 1 78.75 392 GLY B O 1
ATOM 6127 N N . GLY B 1 393 ? 2.182 36.656 -11.094 1 82.5 393 GLY B N 1
ATOM 6128 C CA . GLY B 1 393 ? 3.504 37.125 -10.695 1 82.5 393 GLY B CA 1
ATOM 6129 C C . GLY B 1 393 ? 4.383 36 -10.164 1 82.5 393 GLY B C 1
ATOM 6130 O O . GLY B 1 393 ? 5.566 36.219 -9.883 1 82.5 393 GLY B O 1
ATOM 6131 N N . ALA B 1 394 ? 3.863 34.875 -10.008 1 84.69 394 ALA B N 1
ATOM 6132 C CA . ALA B 1 394 ? 4.605 33.781 -9.414 1 84.69 394 ALA B CA 1
ATOM 6133 C C . ALA B 1 394 ? 5.676 33.25 -10.375 1 84.69 394 ALA B C 1
ATOM 6135 O O . ALA B 1 394 ? 5.441 33.156 -11.578 1 84.69 394 ALA B O 1
ATOM 6136 N N . PRO B 1 395 ? 6.891 32.906 -9.789 1 84.94 395 PRO B N 1
ATOM 6137 C CA . PRO B 1 395 ? 7.824 32.125 -10.609 1 84.94 395 PRO B CA 1
ATOM 6138 C C . PRO B 1 395 ? 7.191 30.859 -11.188 1 84.94 395 PRO B C 1
ATOM 6140 O O . PRO B 1 395 ? 6.219 30.344 -10.633 1 84.94 395 PRO B O 1
ATOM 6143 N N . PRO B 1 396 ? 7.77 30.391 -12.289 1 81.75 396 PRO B N 1
ATOM 6144 C CA . PRO B 1 396 ? 7.184 29.25 -13.008 1 81.75 396 PRO B CA 1
ATOM 6145 C C . PRO B 1 396 ? 6.918 28.047 -12.102 1 81.75 396 PRO B C 1
ATOM 6147 O O . PRO B 1 396 ? 5.902 27.375 -12.258 1 81.75 396 PRO B O 1
ATOM 6150 N N . GLU B 1 397 ? 7.754 27.812 -11.18 1 84.75 397 GLU B N 1
ATOM 6151 C CA . GLU B 1 397 ? 7.629 26.625 -10.344 1 84.75 397 GLU B CA 1
ATOM 6152 C C . GLU B 1 397 ? 6.453 26.75 -9.383 1 84.75 397 GLU B C 1
ATOM 6154 O O . GLU B 1 397 ? 5.945 25.734 -8.883 1 84.75 397 GLU B O 1
ATOM 6159 N N . PHE B 1 398 ? 5.98 27.984 -9.172 1 86.25 398 PHE B N 1
ATOM 6160 C CA . PHE B 1 398 ? 4.898 28.203 -8.219 1 86.25 398 PHE B CA 1
ATOM 6161 C C . PHE B 1 398 ? 3.607 28.562 -8.938 1 86.25 398 PHE B C 1
ATOM 6163 O O . PHE B 1 398 ? 2.562 28.734 -8.305 1 86.25 398 PHE B O 1
ATOM 6170 N N . ALA B 1 399 ? 3.65 28.609 -10.266 1 83.94 399 ALA B N 1
ATOM 6171 C CA . ALA B 1 399 ? 2.506 29.047 -11.062 1 83.94 399 ALA B CA 1
ATOM 6172 C C . ALA B 1 399 ? 1.322 28.094 -10.875 1 83.94 399 ALA B C 1
ATOM 6174 O O . ALA B 1 399 ? 0.181 28.547 -10.734 1 83.94 399 ALA B O 1
ATOM 6175 N N . PRO B 1 400 ? 1.637 26.797 -10.844 1 83.25 400 PRO B N 1
ATOM 6176 C CA . PRO B 1 400 ? 0.495 25.906 -10.641 1 83.25 400 PRO B CA 1
ATOM 6177 C C . PRO B 1 400 ? -0.185 26.109 -9.289 1 83.25 400 PRO B C 1
ATOM 6179 O O . PRO B 1 400 ? -1.416 26.125 -9.211 1 83.25 400 PRO B O 1
ATOM 6182 N N . GLN B 1 401 ? 0.562 26.25 -8.305 1 86 401 GLN B N 1
ATOM 6183 C CA . GLN B 1 401 ? -0.013 26.5 -6.988 1 86 401 GLN B CA 1
ATOM 6184 C C . GLN B 1 401 ? -0.812 27.797 -6.965 1 86 401 GLN B C 1
ATOM 6186 O O . GLN B 1 401 ? -1.892 27.859 -6.375 1 86 401 GLN B O 1
ATOM 6191 N N . GLN B 1 402 ? -0.267 28.828 -7.555 1 85.44 402 GLN B N 1
ATOM 6192 C CA . GLN B 1 402 ? -0.958 30.109 -7.574 1 85.44 402 GLN B CA 1
ATOM 6193 C C . GLN B 1 402 ? -2.275 30.016 -8.336 1 85.44 402 GLN B C 1
ATOM 6195 O O . GLN B 1 402 ? -3.268 30.641 -7.957 1 85.44 402 GLN B O 1
ATOM 6200 N N . ALA B 1 403 ? -2.217 29.281 -9.406 1 84.75 403 ALA B N 1
ATOM 6201 C CA . ALA B 1 403 ? -3.436 29.078 -10.188 1 84.75 403 ALA B CA 1
ATOM 6202 C C . ALA B 1 403 ? -4.527 28.438 -9.344 1 84.75 403 ALA B C 1
ATOM 6204 O O . ALA B 1 403 ? -5.715 28.719 -9.523 1 84.75 403 ALA B O 1
ATOM 6205 N N . ARG B 1 404 ? -4.105 27.672 -8.422 1 88.25 404 ARG B N 1
ATOM 6206 C CA . ARG B 1 404 ? -5.047 26.875 -7.641 1 88.25 404 ARG B CA 1
ATOM 6207 C C . ARG B 1 404 ? -5.492 27.625 -6.395 1 88.25 404 ARG B C 1
ATOM 6209 O O . ARG B 1 404 ? -6.652 27.531 -5.984 1 88.25 404 ARG B O 1
ATOM 6216 N N . SER B 1 405 ? -4.594 28.375 -5.809 1 87.12 405 SER B N 1
ATOM 6217 C CA . SER B 1 405 ? -4.895 28.938 -4.496 1 87.12 405 SER B CA 1
ATOM 6218 C C . SER B 1 405 ? -4.938 30.453 -4.547 1 87.12 405 SER B C 1
ATOM 6220 O O . SER B 1 405 ? -5.41 31.094 -3.607 1 87.12 405 SER B O 1
ATOM 6222 N N . GLY B 1 406 ? -4.492 31.016 -5.656 1 85.06 406 GLY B N 1
ATOM 6223 C CA . GLY B 1 406 ? -4.477 32.469 -5.773 1 85.06 406 GLY B CA 1
ATOM 6224 C C . GLY B 1 406 ? -3.172 33.094 -5.309 1 85.06 406 GLY B C 1
ATOM 6225 O O . GLY B 1 406 ? -2.121 32.438 -5.355 1 85.06 406 GLY B O 1
ATOM 6226 N N . GLU B 1 407 ? -3.234 34.375 -4.98 1 87.75 407 GLU B N 1
ATOM 6227 C CA . GLU B 1 407 ? -2.051 35.094 -4.547 1 87.75 407 GLU B CA 1
ATOM 6228 C C . GLU B 1 407 ? -1.487 34.531 -3.25 1 87.75 407 GLU B C 1
ATOM 6230 O O . GLU B 1 407 ? -2.205 33.875 -2.49 1 87.75 407 GLU B O 1
ATOM 6235 N N . TYR B 1 408 ? -0.239 34.688 -3.023 1 89.44 408 TYR B N 1
ATOM 6236 C CA . TYR B 1 408 ? 0.409 34.219 -1.8 1 89.44 408 TYR B CA 1
ATOM 6237 C C . TYR B 1 408 ? 1.454 35.219 -1.324 1 89.44 408 TYR B C 1
ATOM 6239 O O . TYR B 1 408 ? 1.844 36.125 -2.072 1 89.44 408 TYR B O 1
ATOM 6247 N N . GLY B 1 409 ? 1.766 35.094 -0.056 1 91.06 409 GLY B N 1
ATOM 6248 C CA . GLY B 1 409 ? 2.803 35.938 0.506 1 91.06 409 GLY B CA 1
ATOM 6249 C C . GLY B 1 409 ? 4.188 35.312 0.426 1 91.06 409 GLY B C 1
ATOM 6250 O O . GLY B 1 409 ? 4.332 34.094 0.436 1 91.06 409 GLY B O 1
ATOM 6251 N N . SER B 1 410 ? 5.152 36.094 0.267 1 93 410 SER B N 1
ATOM 6252 C CA . SER B 1 410 ? 6.562 35.75 0.442 1 93 410 SER B CA 1
ATOM 6253 C C . SER B 1 410 ? 7.207 36.625 1.521 1 93 410 SER B C 1
ATOM 6255 O O . SER B 1 410 ? 6.957 37.844 1.589 1 93 410 SER B O 1
ATOM 6257 N N . ALA B 1 411 ? 7.941 35.969 2.375 1 95.44 411 ALA B N 1
ATOM 6258 C CA . ALA B 1 411 ? 8.5 36.719 3.494 1 95.44 411 ALA B CA 1
ATOM 6259 C C . ALA B 1 411 ? 9.914 36.25 3.822 1 95.44 411 ALA B C 1
ATOM 6261 O O . ALA B 1 411 ? 10.289 35.125 3.492 1 95.44 411 ALA B O 1
ATOM 6262 N N . ILE B 1 412 ? 10.664 37.156 4.293 1 97.12 412 ILE B N 1
ATOM 6263 C CA . ILE B 1 412 ? 11.867 36.812 5.043 1 97.12 412 ILE B CA 1
ATOM 6264 C C . ILE B 1 412 ? 11.547 36.75 6.535 1 97.12 412 ILE B C 1
ATOM 6266 O O . ILE B 1 412 ? 11.055 37.719 7.113 1 97.12 412 ILE B O 1
ATOM 6270 N N . VAL B 1 413 ? 11.812 35.625 7.105 1 97.62 413 VAL B N 1
ATOM 6271 C CA . VAL B 1 413 ? 11.43 35.406 8.492 1 97.62 413 VAL B CA 1
ATOM 6272 C C . VAL B 1 413 ? 12.672 35.094 9.336 1 97.62 413 VAL B C 1
ATOM 6274 O O . VAL B 1 413 ? 13.531 34.312 8.93 1 97.62 413 VAL B O 1
ATOM 6277 N N . SER B 1 414 ? 12.727 35.781 10.461 1 97.62 414 SER B N 1
ATOM 6278 C CA . SER B 1 414 ? 13.789 35.5 11.422 1 97.62 414 SER B CA 1
ATOM 6279 C C . SER B 1 414 ? 13.414 34.344 12.344 1 97.62 414 SER B C 1
ATOM 6281 O O . SER B 1 414 ? 12.375 34.375 13 1 97.62 414 SER B O 1
ATOM 6283 N N . PHE B 1 415 ? 14.266 33.281 12.336 1 96.94 415 PHE B N 1
ATOM 6284 C CA . PHE B 1 415 ? 14.086 32.156 13.211 1 96.94 415 PHE B CA 1
ATOM 6285 C C . PHE B 1 415 ? 15.234 32.031 14.203 1 96.94 415 PHE B C 1
ATOM 6287 O O . PHE B 1 415 ? 16.375 32.344 13.867 1 96.94 415 PHE B O 1
ATOM 6294 N N . GLU B 1 416 ? 14.914 31.609 15.367 1 95.62 416 GLU B N 1
ATOM 6295 C CA . GLU B 1 416 ? 15.922 31.375 16.406 1 95.62 416 GLU B CA 1
ATOM 6296 C C . GLU B 1 416 ? 16.422 29.938 16.375 1 95.62 416 GLU B C 1
ATOM 6298 O O . GLU B 1 416 ? 15.641 29.016 16.094 1 95.62 416 GLU B O 1
ATOM 6303 N N . GLY B 1 417 ? 17.734 29.75 16.594 1 92.81 417 GLY B N 1
ATOM 6304 C CA . GLY B 1 417 ? 18.266 28.406 16.766 1 92.81 417 GLY B CA 1
ATOM 6305 C C . GLY B 1 417 ? 17.734 27.719 18 1 92.81 417 GLY B C 1
ATOM 6306 O O . GLY B 1 417 ? 17.5 28.344 19.031 1 92.81 417 GLY B O 1
ATOM 6307 N N . ARG B 1 418 ? 17.594 26.359 17.844 1 88.12 418 ARG B N 1
ATOM 6308 C CA . ARG B 1 418 ? 17.219 25.562 19 1 88.12 418 ARG B CA 1
ATOM 6309 C C . ARG B 1 418 ? 18.438 25.172 19.812 1 88.12 418 ARG B C 1
ATOM 6311 O O . ARG B 1 418 ? 19.531 25 19.25 1 88.12 418 ARG B O 1
ATOM 6318 N N . GLY B 1 419 ? 18.406 24.969 21.109 1 74.38 419 GLY B N 1
ATOM 6319 C CA . GLY B 1 419 ? 19.469 24.422 21.953 1 74.38 419 GLY B CA 1
ATOM 6320 C C . GLY B 1 419 ? 20.406 25.484 22.469 1 74.38 419 GLY B C 1
ATOM 6321 O O . GLY B 1 419 ? 20.047 26.656 22.578 1 74.38 419 GLY B O 1
ATOM 6322 N N . GLU B 1 420 ? 21.719 25.078 22.938 1 64.94 420 GLU B N 1
ATOM 6323 C CA . GLU B 1 420 ? 22.641 25.875 23.734 1 64.94 420 GLU B CA 1
ATOM 6324 C C . GLU B 1 420 ? 23.219 27.0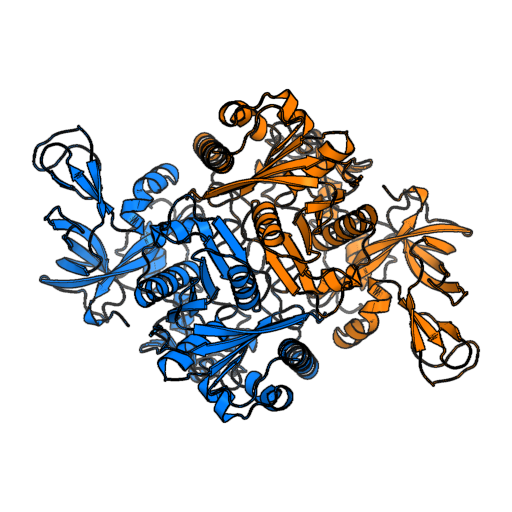31 22.906 1 64.94 420 GLU B C 1
ATOM 6326 O O . GLU B 1 420 ? 23.594 28.062 23.469 1 64.94 420 GLU B O 1
ATOM 6331 N N . GLY B 1 421 ? 23.078 26.984 21.625 1 63.09 421 GLY B N 1
ATOM 6332 C CA . GLY B 1 421 ? 23.625 28.094 20.859 1 63.09 421 GLY B CA 1
ATOM 6333 C C . GLY B 1 421 ? 22.578 29.094 20.422 1 63.09 421 GLY B C 1
ATOM 6334 O O . GLY B 1 421 ? 21.547 28.719 19.859 1 63.09 421 GLY B O 1
ATOM 6335 N N . SER B 1 422 ? 22.703 30.375 20.969 1 70.5 422 SER B N 1
ATOM 6336 C CA . SER B 1 422 ? 21.797 31.484 20.672 1 70.5 422 SER B CA 1
ATOM 6337 C C . SER B 1 422 ? 22.047 32.031 19.281 1 70.5 422 SER B C 1
ATOM 6339 O O . SER B 1 422 ? 23.031 31.703 18.625 1 70.5 422 SER B O 1
ATOM 6341 N N . GLY B 1 423 ? 21.125 32.531 18.594 1 89.5 423 GLY B N 1
ATOM 6342 C CA . GLY B 1 423 ? 21.219 33.281 17.344 1 89.5 423 GLY B CA 1
ATOM 6343 C C . GLY B 1 423 ? 19.969 33.156 16.484 1 89.5 423 GLY B C 1
ATOM 6344 O O . GLY B 1 423 ? 19.109 32.312 16.75 1 89.5 423 GLY B O 1
ATOM 6345 N N . GLU B 1 424 ? 19.953 34.094 15.656 1 94.5 424 GLU B N 1
ATOM 6346 C CA . GLU B 1 424 ? 18.844 34.156 14.695 1 94.5 424 GLU B CA 1
ATOM 6347 C C . GLU B 1 424 ? 19.359 34.125 13.258 1 94.5 424 GLU B C 1
ATOM 6349 O O . GLU B 1 424 ? 20.516 34.469 13.008 1 94.5 424 GLU B O 1
ATOM 6354 N N . VAL B 1 425 ? 18.562 33.625 12.477 1 95.62 425 VAL B N 1
ATOM 6355 C CA . VAL B 1 425 ? 18.906 33.625 11.055 1 95.62 425 VAL B CA 1
ATOM 6356 C C . VAL B 1 425 ? 17.656 33.938 10.227 1 95.62 425 VAL B C 1
ATOM 6358 O O . VAL B 1 425 ? 16.547 33.625 10.617 1 95.62 425 VAL B O 1
ATOM 6361 N N . SER B 1 426 ? 17.875 34.656 9.125 1 96.5 426 SER B N 1
ATOM 6362 C CA . SER B 1 426 ? 16.797 35.031 8.219 1 96.5 426 SER B CA 1
ATOM 6363 C C . SER B 1 426 ? 16.578 33.969 7.148 1 96.5 426 SER B C 1
ATOM 6365 O O . SER B 1 426 ? 17.531 33.531 6.496 1 96.5 426 SER B O 1
ATOM 6367 N N . VAL B 1 427 ? 15.359 33.5 7.043 1 96.62 427 VAL B N 1
ATOM 6368 C CA . VAL B 1 427 ? 15.008 32.469 6.09 1 96.62 427 VAL B CA 1
ATOM 6369 C C . VAL B 1 427 ? 13.875 32.969 5.184 1 96.62 427 VAL B C 1
ATOM 6371 O O . VAL B 1 427 ? 12.852 33.438 5.668 1 96.62 427 VAL B O 1
ATOM 6374 N N . PRO B 1 428 ? 14.062 32.938 3.84 1 94.88 428 PRO B N 1
ATOM 6375 C CA . PRO B 1 428 ? 12.93 33.188 2.953 1 94.88 428 PRO B CA 1
ATOM 6376 C C . PRO B 1 428 ? 11.883 32.094 2.99 1 94.88 428 PRO B C 1
ATOM 6378 O O . PRO B 1 428 ? 12.219 30.906 2.914 1 94.88 428 PRO B O 1
ATOM 6381 N N . VAL B 1 429 ? 10.633 32.438 3.146 1 94.81 429 VAL B N 1
ATOM 6382 C CA . VAL B 1 429 ? 9.562 31.438 3.193 1 94.81 429 VAL B CA 1
ATOM 6383 C C . VAL B 1 429 ? 8.32 31.984 2.496 1 94.81 429 VAL B C 1
ATOM 6385 O O . VAL B 1 429 ? 8.086 33.188 2.482 1 94.81 429 VAL B O 1
ATOM 6388 N N . GLN B 1 430 ? 7.652 31.062 1.818 1 94.06 430 GLN B N 1
ATOM 6389 C CA . GLN B 1 430 ? 6.309 31.406 1.354 1 94.06 430 GLN B CA 1
ATOM 6390 C C . GLN B 1 430 ? 5.309 31.391 2.506 1 94.06 430 GLN B C 1
ATOM 6392 O O . GLN B 1 430 ? 5.324 30.484 3.344 1 94.06 430 GLN B O 1
ATOM 6397 N N . VAL B 1 431 ? 4.5 32.438 2.605 1 93.25 431 VAL B N 1
ATOM 6398 C CA . VAL B 1 431 ? 3.457 32.5 3.625 1 93.25 431 VAL B CA 1
ATOM 6399 C C . VAL B 1 431 ? 2.096 32.219 2.992 1 93.25 431 VAL B C 1
ATOM 6401 O O . VAL B 1 431 ? 1.672 32.938 2.078 1 93.25 431 VAL B O 1
ATOM 6404 N N . VAL B 1 432 ? 1.483 31.172 3.518 1 88.12 432 VAL B N 1
ATOM 6405 C CA . VAL B 1 432 ? 0.196 30.766 2.961 1 88.12 432 VAL B CA 1
ATOM 6406 C C . VAL B 1 432 ? -0.902 30.969 4.004 1 88.12 432 VAL B C 1
ATOM 6408 O O . VAL B 1 432 ? -0.616 31.234 5.172 1 88.12 432 VAL B O 1
ATOM 6411 N N . LEU B 1 433 ? -2.219 30.953 3.559 1 74.56 433 LEU B N 1
ATOM 6412 C CA . LEU B 1 433 ? -3.408 31.047 4.395 1 74.56 433 LEU B CA 1
ATOM 6413 C C . LEU B 1 433 ? -3.48 32.406 5.086 1 74.56 433 LEU B C 1
ATOM 6415 O O . LEU B 1 433 ? -4.035 32.531 6.18 1 74.56 433 LEU B O 1
ATOM 6419 N N . ALA B 1 434 ? -2.938 33.469 4.531 1 66.69 434 ALA B N 1
ATOM 6420 C CA . ALA B 1 434 ? -2.924 34.812 5.121 1 66.69 434 ALA B CA 1
ATOM 6421 C C . ALA B 1 434 ? -4.266 35.5 4.93 1 66.69 434 ALA B C 1
ATOM 6423 O O . ALA B 1 434 ? -4.539 36.531 5.566 1 66.69 434 ALA B O 1
ATOM 6424 N N . ASP B 1 435 ? -5.352 34.875 5.051 1 62.12 435 ASP B N 1
ATOM 6425 C CA . ASP B 1 435 ? -6.691 35.438 4.887 1 62.12 435 ASP B CA 1
ATOM 6426 C C . ASP B 1 435 ? -6.645 36.781 4.203 1 62.12 435 ASP B C 1
ATOM 6428 O O . ASP B 1 435 ? -7.223 37.75 4.699 1 62.12 435 ASP B O 1
ATOM 6432 N N . GLY B 1 436 ? -5.91 36.906 3.215 1 60.19 436 GLY B N 1
ATOM 6433 C CA . GLY B 1 436 ? -5.91 38.094 2.391 1 60.19 436 GLY B CA 1
ATOM 6434 C C . GLY B 1 436 ? -4.77 39.031 2.709 1 60.19 436 GLY B C 1
ATOM 6435 O O . GLY B 1 436 ? -4.418 39.906 1.895 1 60.19 436 GLY B O 1
ATOM 6436 N N . ASP B 1 437 ? -4.375 39 3.949 1 69.44 437 ASP B N 1
ATOM 6437 C CA . ASP B 1 437 ? -3.285 39.938 4.191 1 69.44 437 ASP B CA 1
ATOM 6438 C C . ASP B 1 437 ? -1.986 39.188 4.508 1 69.44 437 ASP B C 1
ATOM 6440 O O . ASP B 1 437 ? -1.935 38.375 5.441 1 69.44 437 ASP B O 1
ATOM 6444 N N . THR B 1 438 ? -1.093 39.406 3.701 1 82.88 438 THR B N 1
ATOM 6445 C CA . THR B 1 438 ? 0.267 39 4.004 1 82.88 438 THR B CA 1
ATOM 6446 C C . THR B 1 438 ? 0.735 39.562 5.332 1 82.88 438 THR B C 1
ATOM 6448 O O . THR B 1 438 ? 0.511 40.75 5.609 1 82.88 438 THR B O 1
ATOM 6451 N N . PRO B 1 439 ? 1.292 38.688 6.141 1 89.56 439 PRO B N 1
ATOM 6452 C CA . PRO B 1 439 ? 1.757 39.219 7.426 1 89.56 439 PRO B CA 1
ATOM 6453 C C . PRO B 1 439 ? 2.744 40.375 7.273 1 89.56 439 PRO B C 1
ATOM 6455 O O . PRO B 1 439 ? 3.561 40.375 6.348 1 89.56 439 PRO B O 1
ATOM 6458 N N . GLY B 1 440 ? 2.609 41.312 8.219 1 90.94 440 GLY B N 1
ATOM 6459 C CA . GLY B 1 440 ? 3.502 42.469 8.203 1 90.94 440 GLY B CA 1
ATOM 6460 C C . GLY B 1 440 ? 4.75 42.281 9.039 1 90.94 440 GLY B C 1
ATOM 6461 O O . GLY B 1 440 ? 4.871 41.281 9.758 1 90.94 440 GLY B O 1
ATOM 6462 N N . ILE B 1 441 ? 5.645 43.281 8.906 1 94.62 441 ILE B N 1
ATOM 6463 C CA . ILE B 1 441 ? 6.887 43.281 9.672 1 94.62 441 ILE B CA 1
ATOM 6464 C C . ILE B 1 441 ? 6.57 43.156 11.164 1 94.62 441 ILE B C 1
ATOM 6466 O O . ILE B 1 441 ? 5.719 43.875 11.688 1 94.62 441 ILE B O 1
ATOM 6470 N N . GLY B 1 442 ? 7.211 42.188 11.805 1 96.19 442 GLY B N 1
ATOM 6471 C CA . GLY B 1 442 ? 7.016 42 13.234 1 96.19 442 GLY B CA 1
ATOM 6472 C C . GLY B 1 442 ? 5.992 40.906 13.555 1 96.19 442 GLY B C 1
ATOM 6473 O O . GLY B 1 442 ? 5.934 40.438 14.688 1 96.19 442 GLY B O 1
ATOM 6474 N N . ASP B 1 443 ? 5.156 40.594 12.617 1 95.38 443 ASP B N 1
ATOM 6475 C CA . ASP B 1 443 ? 4.168 39.562 12.836 1 95.38 443 ASP B CA 1
ATOM 6476 C C . ASP B 1 443 ? 4.84 38.219 13.039 1 95.38 443 ASP B C 1
ATOM 6478 O O . ASP B 1 443 ? 5.938 37.969 12.531 1 95.38 443 ASP B O 1
ATOM 6482 N N . GLU B 1 444 ? 4.168 37.406 13.812 1 96.56 444 GLU B N 1
ATOM 6483 C CA . GLU B 1 444 ? 4.672 36.031 14.055 1 96.56 444 GLU B CA 1
ATOM 6484 C C . GLU B 1 444 ? 4.078 35.062 13.062 1 96.56 444 GLU B C 1
ATOM 6486 O O . GLU B 1 444 ? 2.898 35.125 12.719 1 96.56 444 GLU B O 1
ATOM 6491 N N . VAL B 1 445 ? 4.926 34.094 12.625 1 96.06 445 VAL B N 1
ATOM 6492 C CA . VAL B 1 445 ? 4.484 33.031 11.734 1 96.06 445 VAL B CA 1
ATOM 6493 C C . VAL B 1 445 ? 4.965 31.688 12.273 1 96.06 445 VAL B C 1
ATOM 6495 O O . VAL B 1 445 ? 5.844 31.625 13.133 1 96.06 445 VAL B O 1
ATOM 6498 N N . VAL B 1 446 ? 4.309 30.672 11.875 1 95.62 446 VAL B N 1
ATOM 6499 C CA . VAL B 1 446 ? 4.68 29.312 12.227 1 95.62 446 VAL B CA 1
ATOM 6500 C C . VAL B 1 446 ? 4.914 28.5 10.953 1 95.62 446 VAL B C 1
ATOM 6502 O O . VAL B 1 446 ? 4.102 28.531 10.023 1 95.62 446 VAL B O 1
ATOM 6505 N N . VAL B 1 447 ? 5.992 27.734 10.961 1 95.38 447 VAL B N 1
ATOM 6506 C CA . VAL B 1 447 ? 6.34 26.938 9.789 1 95.38 447 VAL B CA 1
ATOM 6507 C C . VAL B 1 447 ? 5.52 25.641 9.773 1 95.38 447 VAL B C 1
ATOM 6509 O O . VAL B 1 447 ? 5.285 25.047 10.828 1 95.38 447 VAL B O 1
ATOM 6512 N N . VAL B 1 448 ? 5.07 25.266 8.633 1 95.44 448 VAL B N 1
ATOM 6513 C CA . VAL B 1 448 ? 4.309 24.031 8.422 1 95.44 448 VAL B CA 1
ATOM 6514 C C . VAL B 1 448 ? 4.832 23.297 7.188 1 95.44 448 VAL B C 1
ATOM 6516 O O . VAL B 1 448 ? 5.316 23.938 6.246 1 95.44 448 VAL B O 1
ATOM 6519 N N . PRO B 1 449 ? 4.797 21.953 7.207 1 96.94 449 PRO B N 1
ATOM 6520 C CA . PRO B 1 449 ? 5.195 21.203 6.016 1 96.94 449 PRO B CA 1
ATOM 6521 C C . PRO B 1 449 ? 4.188 21.328 4.875 1 96.94 449 PRO B C 1
ATOM 6523 O O . PRO B 1 449 ? 2.986 21.141 5.09 1 96.94 449 PRO B O 1
ATOM 6526 N N . ARG B 1 450 ? 4.648 21.656 3.68 1 97.25 450 ARG B N 1
ATOM 6527 C CA . ARG B 1 450 ? 3.781 21.828 2.518 1 97.25 450 ARG B CA 1
ATOM 6528 C C . ARG B 1 450 ? 4.465 21.328 1.249 1 97.25 450 ARG B C 1
ATOM 6530 O O . ARG B 1 450 ? 5.68 21.109 1.234 1 97.25 450 ARG B O 1
ATOM 6537 N N . VAL B 1 451 ? 3.613 21.094 0.24 1 96.38 451 VAL B N 1
ATOM 6538 C CA . VAL B 1 451 ? 4.141 20.922 -1.109 1 96.38 451 VAL B CA 1
ATOM 6539 C C . VAL B 1 451 ? 4.703 22.234 -1.62 1 96.38 451 VAL B C 1
ATOM 6541 O O . VAL B 1 451 ? 4.031 23.266 -1.554 1 96.38 451 VAL B O 1
ATOM 6544 N N . LEU B 1 452 ? 5.906 22.188 -2.068 1 94.12 452 LEU B N 1
ATOM 6545 C CA . LEU B 1 452 ? 6.488 23.391 -2.656 1 94.12 452 LEU B CA 1
ATOM 6546 C C . LEU B 1 452 ? 6.125 23.5 -4.133 1 94.12 452 LEU B C 1
ATOM 6548 O O . LEU B 1 452 ? 5.492 24.484 -4.547 1 94.12 452 LEU B O 1
ATOM 6552 N N . TYR B 1 453 ? 6.504 22.578 -4.938 1 91.25 453 TYR B N 1
ATOM 6553 C CA . TYR B 1 453 ? 6.219 22.516 -6.367 1 91.25 453 TYR B CA 1
ATOM 6554 C C . TYR B 1 453 ? 6.488 21.125 -6.91 1 91.25 453 TYR B C 1
ATOM 6556 O O . TYR B 1 453 ? 6.957 20.25 -6.184 1 91.25 453 TYR B O 1
ATOM 6564 N N . ASP B 1 454 ? 6.043 20.906 -8.07 1 89.62 454 ASP B N 1
ATOM 6565 C CA . ASP B 1 454 ? 6.285 19.672 -8.789 1 89.62 454 ASP B CA 1
ATOM 6566 C C . ASP B 1 454 ? 7.121 19.922 -10.047 1 89.62 454 ASP B C 1
ATOM 6568 O O . ASP B 1 454 ? 6.852 20.859 -10.805 1 89.62 454 ASP B O 1
ATOM 6572 N N . GLN B 1 455 ? 8.133 19.125 -10.188 1 87.38 455 GLN B N 1
ATOM 6573 C CA . GLN B 1 455 ? 8.953 19.219 -11.391 1 87.38 455 GLN B CA 1
ATOM 6574 C C . GLN B 1 455 ? 9.406 17.844 -11.859 1 87.38 455 GLN B C 1
ATOM 6576 O O . GLN B 1 455 ? 9.906 17.047 -11.062 1 87.38 455 GLN B O 1
ATOM 6581 N N . GLU B 1 456 ? 9.234 17.594 -13.156 1 86.5 456 GLU B N 1
ATOM 6582 C CA . GLU B 1 456 ? 9.609 16.328 -13.781 1 86.5 456 GLU B CA 1
ATOM 6583 C C . GLU B 1 456 ? 8.945 15.156 -13.078 1 86.5 456 GLU B C 1
ATOM 6585 O O . GLU B 1 456 ? 9.57 14.102 -12.906 1 86.5 456 GLU B O 1
ATOM 6590 N N . GLY B 1 457 ? 7.777 15.398 -12.531 1 88.75 457 GLY B N 1
ATOM 6591 C CA . GLY B 1 457 ? 7.008 14.344 -11.898 1 88.75 457 GLY B CA 1
ATOM 6592 C C . GLY B 1 457 ? 7.41 14.094 -10.453 1 88.75 457 GLY B C 1
ATOM 6593 O O . GLY B 1 457 ? 6.832 13.25 -9.773 1 88.75 457 GLY B O 1
ATOM 6594 N N . VAL B 1 458 ? 8.422 14.836 -10.031 1 93 458 VAL B N 1
ATOM 6595 C CA . VAL B 1 458 ? 8.891 14.664 -8.656 1 93 458 VAL B CA 1
ATOM 6596 C C . VAL B 1 458 ? 8.398 15.836 -7.801 1 93 458 VAL B C 1
ATOM 6598 O O . VAL B 1 458 ? 8.781 16.984 -8.039 1 93 458 VAL B O 1
ATOM 6601 N N . ARG B 1 459 ? 7.648 15.531 -6.863 1 94.25 459 ARG B N 1
ATOM 6602 C CA . ARG B 1 459 ? 7.094 16.531 -5.957 1 94.25 459 ARG B CA 1
ATOM 6603 C C . ARG B 1 459 ? 8.117 16.938 -4.898 1 94.25 459 ARG B C 1
ATOM 6605 O O . ARG B 1 459 ? 8.773 16.078 -4.305 1 94.25 459 ARG B O 1
ATOM 6612 N N . ARG B 1 460 ? 8.195 18.25 -4.75 1 94.81 460 ARG B N 1
ATOM 6613 C CA . ARG B 1 460 ? 9.102 18.797 -3.742 1 94.81 460 ARG B CA 1
ATOM 6614 C C . ARG B 1 460 ? 8.328 19.297 -2.531 1 94.81 460 ARG B C 1
ATOM 6616 O O . ARG B 1 460 ? 7.352 20.047 -2.678 1 94.81 460 ARG B O 1
ATOM 6623 N N . TYR B 1 461 ? 8.805 18.766 -1.375 1 96.38 461 TYR B N 1
ATOM 6624 C CA . TYR B 1 461 ? 8.188 19.188 -0.122 1 96.38 461 TYR B CA 1
ATOM 6625 C C . TYR B 1 461 ? 9.117 20.125 0.654 1 96.38 461 TYR B C 1
ATOM 6627 O O . TYR B 1 461 ? 10.336 20.109 0.44 1 96.38 461 TYR B O 1
ATOM 6635 N N . GLY B 1 462 ? 8.555 20.875 1.493 1 95.56 462 GLY B N 1
ATOM 6636 C CA . GLY B 1 462 ? 9.336 21.75 2.359 1 95.56 462 GLY B CA 1
ATOM 6637 C C . GLY B 1 462 ? 8.484 22.562 3.305 1 95.56 462 GLY B C 1
ATOM 6638 O O . GLY B 1 462 ? 7.32 22.234 3.557 1 95.56 462 GLY B O 1
ATOM 6639 N N . ALA B 1 463 ? 9.164 23.562 3.828 1 95.44 463 ALA B N 1
ATOM 6640 C CA . ALA B 1 463 ? 8.523 24.391 4.844 1 95.44 463 ALA B CA 1
ATOM 6641 C C . ALA B 1 463 ? 7.891 25.641 4.215 1 95.44 463 ALA B C 1
ATOM 6643 O O . ALA B 1 463 ? 8.516 26.297 3.385 1 95.44 463 ALA B O 1
ATOM 6644 N N . LYS B 1 464 ? 6.691 25.859 4.473 1 95.19 464 LYS B N 1
ATOM 6645 C CA . LYS B 1 464 ? 6.031 27.141 4.332 1 95.19 464 LYS B CA 1
ATOM 6646 C C . LYS B 1 464 ? 5.613 27.703 5.691 1 95.19 464 LYS B C 1
ATOM 6648 O O . LYS B 1 464 ? 5.949 27.125 6.73 1 95.19 464 LYS B O 1
ATOM 6653 N N . ALA B 1 465 ? 5.023 28.875 5.703 1 95.44 465 ALA B N 1
ATOM 6654 C CA . ALA B 1 465 ? 4.613 29.453 6.977 1 95.44 465 ALA B CA 1
ATOM 6655 C C . ALA B 1 465 ? 3.148 29.891 6.938 1 95.44 465 ALA B C 1
ATOM 6657 O O . ALA B 1 465 ? 2.609 30.188 5.871 1 95.44 465 ALA B O 1
ATOM 6658 N N . VAL B 1 466 ? 2.57 29.844 8.062 1 93.88 466 VAL B N 1
ATOM 6659 C CA . VAL B 1 466 ? 1.246 30.422 8.281 1 93.88 466 VAL B CA 1
ATOM 6660 C C . VAL B 1 466 ? 1.309 31.453 9.398 1 93.88 466 VAL B C 1
ATOM 6662 O O . VAL B 1 466 ? 2.145 31.344 10.305 1 93.88 466 VAL B O 1
ATOM 6665 N N . PRO B 1 467 ? 0.48 32.5 9.242 1 93.31 467 PRO B N 1
ATOM 6666 C CA . PRO B 1 467 ? 0.409 33.406 10.391 1 93.31 467 PRO B CA 1
ATOM 6667 C C . PRO B 1 467 ? 0.125 32.656 11.703 1 93.31 467 PRO B C 1
ATOM 6669 O O . PRO B 1 467 ? -0.675 31.719 11.727 1 93.31 467 PRO B O 1
ATOM 6672 N N . ALA B 1 468 ? 0.781 33.094 12.758 1 92.44 468 ALA B N 1
ATOM 6673 C CA . ALA B 1 468 ? 0.672 32.406 14.039 1 92.44 468 ALA B CA 1
ATOM 6674 C C . ALA B 1 468 ? -0.78 32.312 14.5 1 92.44 468 ALA B C 1
ATOM 6676 O O . ALA B 1 468 ? -1.197 31.328 15.102 1 92.44 468 ALA B O 1
ATOM 6677 N N . ASP B 1 469 ? -1.518 33.312 14.188 1 86.88 469 ASP B N 1
ATOM 6678 C CA . ASP B 1 469 ? -2.912 33.375 14.617 1 86.88 469 ASP B CA 1
ATOM 6679 C C . ASP B 1 469 ? -3.785 32.438 13.781 1 86.88 469 ASP B C 1
ATOM 6681 O O . ASP B 1 469 ? -4.902 32.125 14.18 1 86.88 469 ASP B O 1
ATOM 6685 N N . SER B 1 470 ? -3.227 31.969 12.656 1 84.69 470 SER B N 1
ATOM 6686 C CA . SER B 1 470 ? -3.969 31.078 11.773 1 84.69 470 SER B CA 1
ATOM 6687 C C . SER B 1 470 ? -3.635 29.609 12.047 1 84.69 470 SER B C 1
ATOM 6689 O O . SER B 1 470 ? -4.266 28.719 11.492 1 84.69 470 SER B O 1
ATOM 6691 N N . ARG B 1 471 ? -2.645 29.406 12.82 1 86.81 471 ARG B N 1
ATOM 6692 C CA . ARG B 1 471 ? -2.285 28.031 13.133 1 86.81 471 ARG B CA 1
ATOM 6693 C C . ARG B 1 471 ? -3.338 27.391 14.031 1 86.81 471 ARG B C 1
ATOM 6695 O O . ARG B 1 471 ? -3.676 27.922 15.086 1 86.81 471 ARG B O 1
ATOM 6702 N N . ARG B 1 472 ? -3.863 26.312 13.422 1 82.38 472 ARG B N 1
ATOM 6703 C CA . ARG B 1 472 ? -4.883 25.609 14.188 1 82.38 472 ARG B CA 1
ATOM 6704 C C . ARG B 1 472 ? -4.258 24.547 15.086 1 82.38 472 ARG B C 1
ATOM 6706 O O . ARG B 1 472 ? -3.262 23.922 14.711 1 82.38 472 ARG B O 1
ATOM 6713 N N . GLY B 1 473 ? -4.387 24.641 16.391 1 70.5 473 GLY B N 1
ATOM 6714 C CA . GLY B 1 473 ? -3.803 23.766 17.406 1 70.5 473 GLY B CA 1
ATOM 6715 C C . GLY B 1 473 ? -4.48 22.406 17.5 1 70.5 473 GLY B C 1
ATOM 6716 O O . GLY B 1 473 ? -5.586 22.234 16.984 1 70.5 473 GLY B O 1
#

Sequence (946 aa):
MRVAGVGAYVPRFRLPTDAIADALGQCHARGVEAVAVPDADEDALTMAAEAGERALDAAGLDPESVDALHLASTTLPYEEEAGTSRLRSLLGLGEHTESAQFGGSTDAGGAALAAGLERDAPTLVVASDTPQGIDDEALGHAAGAGAAAVVLDRDGPGRVAGRGSRTTTNPGTRFRERGSAQTTGLGVTSYDRQAFRETLAGAVEGLDTSGVDAAALQAPDGDLPYRVAGALGLDTDTVAAGSVVERVGDAGAASALLGLAGALRDGARSVLLATHGSGAASHAFRVVAERGIPVRATVAGDRELSFAGARRRRGDFDSGPPAGGGASVSVPSYRRTLAARHRLVAGRCRSCSALRFPPEGACGDCGATDGYEDAPLRTRGTVETSTTISQGGAPPEFAPQQARSGEYGSAIVSFEGRGEGSGEVSVPVQVVLADGDTPGIGDEVVVVPRVLYDQEGVRRYGAKAVPADSRRGMRVAGVGAYVPRFRLPTDAIADALGQCHARGVEAVAVPDADEDALTMAAEAGERALDAAGLDPESVDALHLASTTLPYEEEAGTSRLRSLLGLGEHTESAQFGGSTDAGGAALAAGLERDAPTLVVASDTPQGIDDEALGHAAGAGAAAVVLDRDGPGRVAGRGSRTTTNPGTRFRERGSAQTTGLGVTSYDRQAFRETLAGAVEGLDTSGVDAAALQAPDGDLPYRVAGALGLDTDTVAAGSVVERVGDAGAASALLGLAGALRDGARSVLLATHGSGAASHAFRVVAERGIPVRATVAGDRELSFAGARRRRGDFDSGPPAGGGASVSVPSYRRTLAARHRLVAGRCRSCSALRFPPEGACGDCGATDGYEDAPLRTRGTVETSTTISQGGAPPEFAPQQARSGEYGSAIVSFEGRGEGSGEVSVPVQVVLADGDTPGIGDEVVVVPRVLYDQEGVRRYGAKAVPADSRRG

Foldseek 3Di:
DFFQFKFKDFAFEWAALVLLCVVVVDAQQPLAGIATFHFLWDDQLLQQLRQQLQRCVLNVHDQQQAQEEEEEEAQPLDPDDDSFVLSCLLNVYDPNHHYDYFYDWLQRQQVSVVVVVPDAGKYKRKYWYQADADSPDNLRSQGHTMMMMTIDHPPHQKDFPDKFKFADFQAQLWDADPVGRHIDGPPPVVSNLVLQLVGQLRGCVPPDPPPFQAEQEQPQHSPSQQVNQVSNVHHNNRDVLQALSNGHGHHRNRRSNLSVLSNLVVPTQWYWGKYAIHRRIMMITIMGRNDRRGHHYDRHHDHYDRPVLSCLRVQVPFPDQDPPFAPDDDPVNLVVCSNCFSFVKWWQDPPPRATGPNQDAADPPPRDPPGTDTWGWAQKWFFAAKDKQFQPRDHRQCNSSCSNNNIWMKTWTWIFTDDDRTYIDTDIAIEPPAVPDDDHGGFMKGWGKTFDGDDPNDTDIGIHIYGPVPDDD/DFFQFKFKDFAFEWAALVLLCVVVVDAQQPLAGIATFHFLWDDQLLQQLRQQLQRCVLNVHDQQQAQEEEEEEAQPLDPDDDSFVLSCLLNVYDPNHHYDYFYDKLQRQQVSVVVVVPDAGKYKRKYWYQADADSPDNLNSQGHTMMMMTIDHPPHQKDFPDKFKFADFQAQLWDADPVGRHIDGPPPVVSNLVLQLVGQLRGCVPPDPPPFQAEQEQPQHSPSQQVNQVSNVHHNNRDVLQALSNGHGHHRNRRSNLSVLSNLVVPTQWYWGKYAIHRRIMMITIMGRNDRRGHHYDRHHDHYDRPVLSCLRVQVPFPDFDPPFAPDDDPVNLVVCSNCFSFVKWWQDPPPRATGPNQDAADPPPRDPPGTDTWGWAQKWFFAAKDKQFQPRDGRQCNSSCSNNGIWMKTWTWIFTDDPRTYIDTDIAIEPPAVPDDDHGGFMKGWGKTFDGDDPNDTDIGIHIYGPVPDDD

Organism: NCBI:txid355548

Nearest PDB structures (foldseek):
  6et9-assembly1_L  TM=8.912E-01  e=2.792E-25  Methanothermococcus thermolithotrophicus
  5vxf-assembly1_A  TM=8.252E-01  e=4.053E-15  Xanthomonas campestris pv. campestris str. ATCC 33913
  4kti-assembly1_A  TM=8.409E-01  e=1.086E-14  Xanthomonas campestris pv. campestris str. ATCC 33913
  3s20-assembly1_A  TM=8.294E-01  e=9.599E-15  Xanthomonas campestris pv. campestris
  6b2u-assembly1_A-2  TM=7.938E-01  e=7.788E-14  Xanthomonas campestris pv. campestris str. ATCC 33913

Secondary structure (DSSP, 8-state):
-EEEEEEEE--SEEEEHHHHHHHHS----TT-SEEEE--TT--HHHHHHHHHHHHHHHHT--GGG--EEEEE-S--SEEES-HHHHHHHHHT--TT-EEEEE-BSTTHH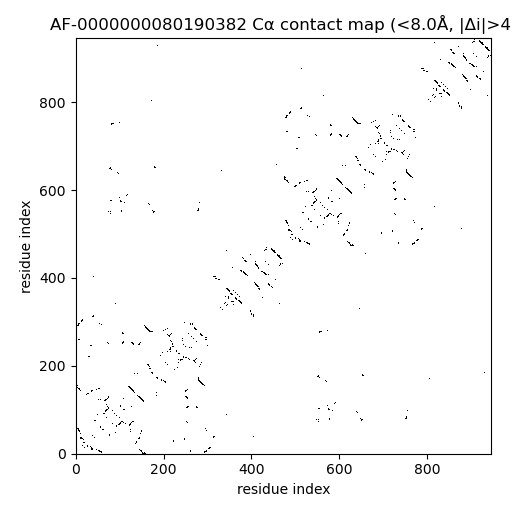HHHHHHHHT-SS-EEEEEEE---B-TTSHHHHTB--EEEEEEEETT-SEEEEEEEEEEEEETTSSBEETT---BB----HHHHHHHHHHHHHHHTTTS--TT-SEEEE--SSSSHHHHTTGGGT--HHHHHHT--HHHH-B-GGGHHHHHHHHHHHTT-SEEEEEEEETEEEEEEEEEEESS---EEEE----EE--HHHHHHHTTTT---SPTT------HHHHHHTHHHHHH-EEEEETTT--EESS--SS-TTT---S-EEEEEEEEEEEEEEEEEE-TT-S-GGGHHHHHHH--EEEEEEEEEEPSSS--EEEEEEEE---TTSPPPTT-EEEEEEEEEEEETTEEEEEEEEEEGGG---/-EEEEEEEE--SEEEEHHHHHHHHS----TT-SEEEE--TT--HHHHHHHHHHHHHHHHT--GGG--EEEEE-S--SEEES-HHHHHHHHHT--TT-EEEEE-BSTTHHHHHHHHHHT-SS-EEEEEEE---B-TTSHHHHTB--EEEEEEEETT-SEEEEEEEEEEEEETTSSBEETT---BB----HHHHHHHHHHHHHHHTTTS--TT-SEEEE--SSSSHHHHTTGGGT--HHHHHHT--HHHH-B-GGGHHHHHHHHHHHTT-SEEEEEEE-TEEEEEEEEEEESS---EEEE----EE--HHHHHHHTTTT---SPTT------HHHHHHTHHHHHH-EEEEETTT--EESS--SS-TTT---S-EEEEEEEEEEEEEEEEEE-TT-S-GGGHHHHHHH--EEEEEEEEEEPSSS--EEEEEEEE---TTSPPPTT-EEEEEEEEEEEETTEEEEEEEEEEGGG---

Solvent-accessible surface area (backbone atoms only — not comparable to full-atom values): 43648 Å² total; per-residue (Å²): 82,13,38,28,10,25,7,24,27,30,42,46,31,26,35,39,38,65,45,41,20,67,74,68,74,50,70,61,28,48,58,34,53,17,16,13,39,55,54,47,43,45,50,25,60,34,31,28,40,52,2,39,51,30,5,34,59,38,43,67,49,58,44,61,65,35,43,29,40,30,38,9,27,62,37,44,73,36,50,25,24,25,60,55,25,53,42,33,51,49,58,50,38,39,49,62,25,38,59,40,38,23,20,24,18,30,20,14,28,34,36,35,47,56,55,50,46,51,42,94,56,34,24,41,31,29,12,12,8,47,49,41,29,45,78,92,37,42,60,22,53,15,30,6,22,25,7,13,15,39,27,32,22,84,81,26,40,13,41,63,80,37,71,32,33,14,34,39,61,40,73,45,54,31,36,16,49,58,39,42,65,46,34,48,55,74,75,50,62,71,59,42,51,47,45,52,38,53,15,47,34,45,6,42,51,88,48,82,57,74,85,44,53,14,29,5,44,38,28,76,36,42,44,61,48,60,74,38,21,64,73,57,67,42,53,62,66,27,38,55,46,5,54,52,25,36,60,25,16,14,10,47,14,8,26,18,50,38,8,45,44,53,20,43,66,72,64,45,42,27,35,38,36,29,21,45,18,27,16,22,32,17,26,23,34,35,39,31,35,80,35,84,49,36,61,31,54,28,75,70,59,85,40,79,40,50,55,67,53,50,40,28,26,72,46,77,73,59,85,58,64,69,88,88,60,47,88,76,74,48,61,74,61,46,50,75,40,40,55,39,35,32,50,43,29,27,9,25,30,72,85,80,52,50,58,33,62,66,59,60,77,52,38,89,86,78,56,50,71,88,47,55,42,85,30,46,36,46,58,54,31,33,27,66,43,57,48,71,39,47,81,90,60,52,57,46,54,39,36,51,45,32,74,28,62,41,59,42,21,39,29,36,27,37,26,38,42,51,75,92,54,74,50,60,36,62,42,80,33,45,33,43,84,40,82,88,47,58,68,50,69,67,37,50,31,32,57,43,64,25,52,61,37,69,55,97,88,36,74,38,67,19,52,29,26,29,40,47,88,66,59,78,90,85,12,37,28,10,23,7,22,28,29,42,46,30,26,36,39,37,66,44,40,20,68,76,67,73,51,70,60,28,49,58,34,55,18,16,14,39,55,52,48,44,44,49,25,58,34,30,28,41,52,1,39,52,31,5,33,59,38,42,69,48,60,42,61,64,36,43,29,41,31,38,11,28,64,36,44,74,35,50,26,25,25,62,55,25,53,42,33,52,50,58,51,38,38,50,62,27,39,60,42,39,24,22,24,18,30,19,14,27,34,35,36,46,55,56,50,47,51,42,92,56,35,24,39,31,29,10,12,8,46,50,42,29,44,76,94,36,40,60,23,52,15,31,6,23,26,8,12,15,39,28,32,23,84,81,28,40,14,41,63,82,38,73,31,34,16,36,39,60,40,72,46,56,31,34,15,48,58,39,43,66,44,35,49,53,74,75,50,63,70,60,44,50,48,46,53,37,53,16,46,34,44,5,44,52,89,47,82,57,73,84,44,54,14,29,6,46,38,28,76,33,40,43,60,49,60,72,38,21,63,73,58,68,43,53,63,66,27,38,55,45,5,54,52,23,36,61,23,16,14,10,50,14,8,28,18,50,38,9,44,43,53,18,43,64,72,63,44,44,27,36,37,36,30,21,45,18,27,15,22,34,16,25,22,35,35,39,32,34,80,34,86,50,36,61,31,54,28,73,70,59,84,40,80,40,51,56,68,52,50,40,28,25,72,45,76,73,59,86,58,64,69,86,89,59,48,89,74,74,48,62,73,62,46,50,76,40,39,56,40,36,33,51,45,28,27,10,25,29,72,84,79,52,49,57,32,63,68,58,58,78,51,39,88,86,78,55,50,71,86,47,57,42,84,31,46,36,46,57,55,30,33,27,65,42,57,47,70,40,48,80,90,59,51,57,46,54,38,36,52,46,31,73,29,62,40,57,42,22,38,29,34,28,38,25,38,42,52,77,95,51,78,50,60,34,64,42,80,35,46,33,44,83,41,84,88,47,58,68,48,68,67,35,50,31,30,57,41,64,23,51,62,37,69,54,96,88,36,74,38,67,18,52,29,26,28,41,48,88,65,58,79,90